Protein 8URK (pdb70)

Solvent-accessible surface area: 41913 Å² total; per-residue (Å²): 92,71,122,18,13,71,23,64,72,48,54,3,40,92,23,0,87,131,7,80,86,55,24,0,8,0,0,0,0,28,5,7,26,9,80,40,94,104,28,63,44,93,21,2,122,98,65,34,126,104,3,18,58,24,2,87,95,0,0,88,60,0,22,62,14,9,63,94,38,0,0,0,0,0,0,2,9,21,76,26,4,5,35,7,1,24,25,0,63,107,79,9,72,23,5,2,4,0,0,8,15,31,128,45,30,49,163,83,76,64,64,92,83,1,26,34,4,2,14,0,0,0,0,0,0,49,40,209,72,20,56,18,52,10,61,62,10,24,51,89,43,86,58,105,41,70,101,59,112,31,141,169,152,66,100,58,36,116,85,2,81,83,0,59,16,9,44,0,15,4,51,13,37,81,10,80,126,152,83,109,55,42,30,114,13,49,28,12,15,2,19,97,1,4,24,28,0,0,25,0,0,0,34,96,46,10,52,0,0,4,0,39,8,5,4,0,9,3,0,8,0,0,24,114,70,47,16,46,0,0,0,8,15,85,27,65,68,18,7,44,30,0,62,103,34,4,93,83,117,113,56,104,28,12,88,18,67,73,33,46,6,41,82,39,18,64,142,39,99,85,58,34,10,14,0,0,1,0,26,4,7,21,9,65,54,94,101,25,54,42,99,18,2,131,84,73,26,123,100,3,38,60,33,1,28,84,0,0,97,64,0,24,69,7,6,59,100,38,0,0,1,0,0,0,3,8,22,72,37,5,6,47,9,5,23,52,0,64,104,104,12,67,21,11,1,9,0,0,8,18,30,138,55,30,50,168,80,71,69,74,89,84,2,28,34,2,2,18,1,0,0,0,0,0,60,37,112,69,24,57,22,54,7,73,61,9,36,45,100,34,87,84,122,37,67,79,57,117,41,138,86,153,71,123,58,37,44,85,2,86,98,0,58,17,8,40,0,13,3,46,18,43,78,8,86,133,159,84,105,52,40,35,115,15,57,30,10,15,3,21,100,0,4,22,29,0,0,28,0,0,0,39,101,54,11,26,0,8,3,2,34,9,6,4,0,9,4,0,8,0,1,38,117,54,51,22,57,1,19,0,8,17,93,30,87,66,20,6,42,24,0,62,103,33,2,65,93,105,79,95,29,72,80,31,68,12,37,104,68,11,83,88,31,88,90,57,22,4,4,0,0,1,0,27,10,10,25,8,68,64,92,100,27,62,40,108,36,4,113,81,53,36,121,86,4,36,59,36,3,41,100,1,2,98,76,1,33,60,9,12,56,101,40,0,0,3,0,1,0,4,9,18,65,31,4,6,41,9,4,24,40,1,60,100,92,11,63,22,4,3,6,0,0,7,6,30,127,56,27,48,160,82,76,65,67,88,75,0,19,20,4,2,15,1,0,0,0,0,0,44,46,92,76,19,57,20,47,9,76,58,10,26,52,95,37,89,68,111,43,68,146,60,109,27,139,200,157,68,131,56,34,138,79,1,81,87,0,58,17,7,42,0,15,4,61,18,53,71,7,90,124,160,81,110,50,36,28,99,18,56,41,11,17,3,38,97,0,2,39,26,0,0,29,0,1,0,42,98,47,10,96,0,6,4,1,40,8,7,6,0,8,5,0,22,0,1,47,91,45,52,22,56,4,31,0,11,15,82,24,67,63,17,7,48,34,0,80,124,42,26,115,132,106,58,111,30,14,72,20,31,69,115,50,2,30,109,8,6,90,131,7,76,91,52,28,0,15,0,0,0,0,31,6,8,26,10,86,40,95,89,28,63,34,99,17,2,109,77,67,32,124,87,3,15,48,28,4,90,86,0,0,87,58,0,20,61,15,10,56,93,42,0,0,0,0,0,0,2,9,24,73,29,3,4,40,5,4,24,37,0,58,101,89,8,62,21,4,3,6,0,0,8,8,27,126,51,31,52,166,84,72,65,67,95,94,1,30,28,4,3,14,0,0,0,0,0,0,48,43,222,80,19,61,17,46,4,67,57,10,28,50,97,41,87,91,115,40,68,97,61,115,33,136,172,152,68,99,60,30,136,86,2,80,86,0,60,15,7,38,0,15,3,61,20,47,82,8,82,133,156,86,110,49,40,36,115,14,52,33,11,15,2,25,98,0,4,19,29,0,0,32,0,1,0,39,101,49,11,55,0,0,4,1,37,10,7,4,0,10,5,0,8,0,0,32,121,52,48,17,52,0,0,0,3,18,88,24,112,70,18,6,35,26,0,64,109,33,1,83,90,120

Nearest PDB structures (foldseek):
  9c3u-assembly1_A  TM=1.003E+00  e=1.234E-54  Burkholderia cenocepacia
  8urk-assembly1_B  TM=1.003E+00  e=2.561E-53  Burkholderia cenocepacia
  9c3u-assembly2_C  TM=1.001E+00  e=5.744E-48  Burkholderia cenocepacia
  9c3u-assembly2_D  TM=9.987E-01  e=9.523E-48  Burkholderia cenocepacia
  1nw8-assembly1_A  TM=8.626E-01  e=1.107E-23  Cereibacter sphaeroides

Organism: Burkholderia cepacia (NCBI:txid292)

Radius of gyration: 40.56 Å; Cα contacts (8 Å, |Δi|>4): 2136; chains: 4; bounding box: 92×93×95 Å

Secondary structure (DSSP, 8-state):
--TTEEEE-S-HHHHGGGSPTT-EEEEEE----SS---SSSSGGG--HHHHHHHHHHHHHHHGGGEEEEEEEEEEE-TTTHHHHHHHHTTTSEEEEEEEEE-SSPP-S---SSPPP-EEEEEEEESSTT-----GGG-B---HHHHHHH--TTTTT-HHHHT-B---SEEE-----TTSTT--S-TT---HHHHHHHHHHHS-TT-EEEETT-TTTHHHHHHHTTT-EEEEE-S-HHHHHHHHHHHTT-/--SSEEEE-S-HHHHGGGSPTT-EEEEEE----SS---SSSSTT---HHHHHHHHHHHHHHHGGGEEEEEEEEEEE-TTTHHHHHHHHHTTSEEEEEEEEE-SSPPPS---SSPPP-EEEEEEEESSTT-----GGG-BPPPHHHHHHH--GGGTT-HHHHT-B---SEEE-----TTSTT--S-TTPPPHHHHHHHHHHHS-TT-EEEETT-TTTHHHHHHHHHT-EEEEE-S-HHHHHHHHHHHHT-/--TTEEEESS-HHHHTTSS-TT-EEEEEE----SS---TTSSTT---HHHHHHHHHHHHHHHGGGEEEEEEEEEEE-TTTHHHHHHHHHHHSEEEEEEEEE-SSPP-S---SSPPP-EEEEEEEESSTT-----GGG-BPPPHHHHHHH--TTTTT-HHHHT-B---SEEE-PPPPTTSTT--S-TT---HHHHHHHHHHHS-TT-EEEETT-TTTHHHHHHTTTT-EEEEE-S-HHHHHHHHHHHHT-/-EEE-S-HHHHTTTS-SS-EEEEEE----SSS--SSSSTT---HHHHHHHHHHHHHTTGGGEEEEEEEEEEE-TTTHHHHHHHHHHHSEEEEEEEEE-SSPP-S---SSPPP-EEEEEEEESSTT-----GGG-BPPPHHHHHHH--TTTTT-HHHHT-B---SEEE-----TT-TT--S-TT---HHHHHHHHHHHS-TT-EEEESS-TT-HHHHHHTTTT-EEEEE-S-HHHHHHHHHHH--

Sequence (991 aa):
LPSGIELHNRDFLTDAAHLPDASIDLIVADPPYGLGKDYGNDSDKRSGDDFLAWTREWLELAIPKLKPSGSMYIFCTWQYAPEIFSFLKTQLTMVNEIIWDRRRVPSMGGTTRRFTSVHDNIGFFAVSRAYYFDLDPVRIPYDADTKKARSRKLFEGSKWLEMGYNPKDVWSVSRLHRQHAERVDHPTQKPLEIIERMVLASCPPGGRVLDPFMGSGTTAVACARQGRDFVGYEINESYCAIAHERVNALLPSGIELHNRDFLTDAAHLPDASIDLIVADPPYGLGKDYGNDSDKRSGDDFLAWTREWLELAIPKLKPSGSMYIFCTWQYAPEIFSFLKTQLTMVNEIIWDRRRVPSMGGTTRRFTSVHDNIGFFAVSRAYYFDLDPVRIPYDADTKKARSRKLFEGSKWLEMGYNPKDVWSVSRLHRQHAERVDHPTQKPLEIIERMVLASCPPGGRVLDPFMGSGTTAVACARQGRDFVGYEINESYCAIAHERVNALIELHNRDFLTDAAHLPDASIDLIVADPPYGLGKDYGNDSDKRSGDDFLAWTREWLELAIPKLKPSGSMYIFCTWQYAPEIFSFLKTQLTMVNEIIWDRRVPSMGGTTRRFTSVHDNIGFFAVSRAYYFDLDPVRIPYDADTKKARSRKLFEGSKWLEMGYNPKDVWSVSRLHRQHAERVDHPTQKPLEIIERMVLASCPPGGRVLDPFMGSGTTAVACARQGRDFVGYEINESYCAIAHERVNALPSGIELHNRDFLTDAAHLPDASIDLIVADPPYGLGKDYGNDSDKRSGDDFLAWTREWLELAIPKLKPSGSMYIFCTWQYAPEIFSFLKTQLTMVNEIIWDRRVPSMGGTTRRFTSVHDNIGFFAVSRAYYFDLDPVRIPYDADTKKARSRKLFEGSKWLEMGYNPKDVWSVSRLHRQHAERVDHPTQKPLEIIERMVLASCPPGGRVLDPFMGSGTTAVACARQGRDFVGYEINESYCAIAHERVNAL

B-factor: mean 42.79, std 17.59, range [6.65, 116.31]

Structure (mmCIF, N/CA/C/O backbone):
data_8URK
#
_entry.id   8URK
#
_cell.length_a   137.728
_cell.length_b   137.728
_cell.length_c   167.315
_cell.angle_alpha   90.00
_cell.angle_beta   90.00
_cell.angle_gamma   90.00
#
_symmetry.space_group_name_H-M   'I 41'
#
loop_
_entity.id
_entity.type
_entity.pdbx_description
1 polymer Methyltransferase
2 polymer DNA1
3 polymer DNA2
4 branched beta-D-fructofuranose-(2-1)-alpha-D-glucopyranose
5 non-polymer '4-(2-HYDROXYETHYL)-1-PIPERAZINE ETHANESULFONIC ACID'
6 non-polymer SINEFUNGIN
7 water water
#
loop_
_atom_site.group_PDB
_atom_site.id
_atom_site.type_symbol
_atom_site.label_atom_id
_atom_site.label_alt_id
_atom_site.label_comp_id
_atom_site.label_asym_id
_atom_site.label_entity_id
_atom_site.label_seq_id
_atom_site.pdbx_PDB_ins_code
_atom_site.Cartn_x
_atom_site.Cartn_y
_atom_site.Cartn_z
_atom_site.occupancy
_atom_site.B_iso_or_equiv
_atom_site.auth_seq_id
_atom_site.auth_comp_id
_atom_site.auth_asym_id
_atom_site.auth_atom_id
_atom_site.pdbx_PDB_model_num
ATOM 1 N N . LEU A 1 29 ? -17.087 1.813 -37.890 1.00 44.99 30 LEU A N 1
ATOM 2 C CA . LEU A 1 29 ? -15.973 0.920 -37.582 1.00 44.78 30 LEU A CA 1
ATOM 3 C C . LEU A 1 29 ? -14.637 1.627 -37.709 1.00 48.06 30 LEU A C 1
ATOM 4 O O . LEU A 1 29 ? -14.543 2.660 -38.378 1.00 53.68 30 LEU A O 1
ATOM 9 N N . PRO A 1 30 ? -13.600 1.061 -37.087 1.00 45.57 31 PRO A N 1
ATOM 10 C CA . PRO A 1 30 ? -12.245 1.617 -37.230 1.00 46.21 31 PRO A CA 1
ATOM 11 C C . PRO A 1 30 ? -11.858 1.933 -38.668 1.00 56.19 31 PRO A C 1
ATOM 12 O O . PRO A 1 30 ? -12.579 1.584 -39.609 1.00 65.97 31 PRO A O 1
ATOM 16 N N . SER A 1 31 ? -10.708 2.542 -38.858 1.00 48.22 32 SER A N 1
ATOM 17 C CA . SER A 1 31 ? -10.311 2.967 -40.193 1.00 61.14 32 SER A CA 1
ATOM 18 C C . SER A 1 31 ? -10.413 1.936 -41.289 1.00 65.62 32 SER A C 1
ATOM 19 O O . SER A 1 31 ? -11.384 1.927 -42.030 1.00 63.72 32 SER A O 1
ATOM 22 N N . GLY A 1 32 ? -9.405 1.084 -41.420 1.00 57.48 33 GLY A N 1
ATOM 23 C CA . GLY A 1 32 ? -9.376 0.123 -42.507 1.00 46.85 33 GLY A CA 1
ATOM 24 C C . GLY A 1 32 ? -10.171 -1.145 -42.388 1.00 43.82 33 GLY A C 1
ATOM 25 O O . GLY A 1 32 ? -9.790 -2.135 -42.965 1.00 56.28 33 GLY A O 1
ATOM 26 N N . ILE A 1 33 ? -11.271 -1.112 -41.671 1.00 43.68 34 ILE A N 1
ATOM 27 C CA . ILE A 1 33 ? -12.126 -2.278 -41.569 1.00 42.77 34 ILE A CA 1
ATOM 28 C C . ILE A 1 33 ? -13.340 -2.155 -42.503 1.00 50.39 34 ILE A C 1
ATOM 29 O O . ILE A 1 33 ? -14.298 -1.455 -42.208 1.00 59.56 34 ILE A O 1
ATOM 34 N N . GLU A 1 34 ? -13.282 -2.810 -43.648 1.00 56.59 35 GLU A N 1
ATOM 35 C CA . GLU A 1 34 ? -14.370 -2.753 -44.617 1.00 46.17 35 GLU A CA 1
ATOM 36 C C . GLU A 1 34 ? -15.225 -4.011 -44.653 1.00 61.69 35 GLU A C 1
ATOM 37 O O . GLU A 1 34 ? -14.811 -5.042 -45.172 1.00 48.79 35 GLU A O 1
ATOM 43 N N . LEU A 1 35 ? -16.420 -3.905 -44.121 1.00 45.47 36 LEU A N 1
ATOM 44 C CA . LEU A 1 35 ? -17.332 -5.042 -44.083 1.00 39.80 36 LEU A CA 1
ATOM 45 C C . LEU A 1 35 ? -18.333 -4.864 -45.215 1.00 47.62 36 LEU A C 1
ATOM 46 O O . LEU A 1 35 ? -19.195 -3.983 -45.159 1.00 42.25 36 LEU A O 1
ATOM 51 N N . HIS A 1 36 ? -18.210 -5.689 -46.244 1.00 38.08 37 HIS A N 1
ATOM 52 C CA . HIS A 1 36 ? -19.099 -5.650 -47.392 1.00 37.62 37 HIS A CA 1
ATOM 53 C C . HIS A 1 36 ? -20.061 -6.827 -47.301 1.00 36.72 37 HIS A C 1
ATOM 54 O O . HIS A 1 36 ? -19.635 -7.988 -47.309 1.00 47.24 37 HIS A O 1
ATOM 61 N N . ASN A 1 37 ? -21.353 -6.544 -47.233 1.00 37.04 38 ASN A N 1
ATOM 62 C CA . ASN A 1 37 ? -22.375 -7.586 -47.278 1.00 35.74 38 ASN A CA 1
ATOM 63 C C . ASN A 1 37 ? -22.686 -7.860 -48.729 1.00 35.46 38 ASN A C 1
ATOM 64 O O . ASN A 1 37 ? -23.790 -7.663 -49.185 1.00 36.28 38 ASN A O 1
ATOM 69 N N . ARG A 1 38 ? -21.690 -8.306 -49.464 1.00 41.50 39 ARG A N 1
ATOM 70 C CA . ARG A 1 38 ? -21.864 -8.590 -50.871 1.00 34.47 39 ARG A CA 1
ATOM 71 C C . ARG A 1 38 ? -21.236 -9.903 -51.330 1.00 39.16 39 ARG A C 1
ATOM 72 O O . ARG A 1 38 ? -20.310 -10.398 -50.709 1.00 40.37 39 ARG A O 1
ATOM 75 N N . ASP A 1 39 ? -21.718 -10.446 -52.430 1.00 34.41 40 ASP A N 1
ATOM 76 C CA . ASP A 1 39 ? -21.136 -11.639 -52.987 1.00 32.35 40 ASP A CA 1
ATOM 77 C C . ASP A 1 39 ? -19.784 -11.305 -53.550 1.00 32.74 40 ASP A C 1
ATOM 78 O O . ASP A 1 39 ? -19.661 -10.400 -54.351 1.00 36.08 40 ASP A O 1
ATOM 83 N N . PHE A 1 40 ? -18.768 -12.063 -53.160 1.00 33.43 41 PHE A N 1
ATOM 84 C CA . PHE A 1 40 ? -17.413 -11.783 -53.595 1.00 33.03 41 PHE A CA 1
ATOM 85 C C . PHE A 1 40 ? -17.180 -11.939 -55.077 1.00 36.54 41 PHE A C 1
ATOM 86 O O . PHE A 1 40 ? -16.387 -11.220 -55.643 1.00 41.94 41 PHE A O 1
ATOM 94 N N . LEU A 1 41 ? -17.841 -12.880 -55.712 1.00 37.86 42 LEU A N 1
ATOM 95 C CA . LEU A 1 41 ? -17.579 -13.140 -57.113 1.00 31.48 42 LEU A CA 1
ATOM 96 C C . LEU A 1 41 ? -18.119 -12.039 -58.009 1.00 31.83 42 LEU A C 1
ATOM 97 O O . LEU A 1 41 ? -17.628 -11.844 -59.094 1.00 38.04 42 LEU A O 1
ATOM 102 N N . THR A 1 42 ? -19.134 -11.341 -57.543 1.00 32.26 43 THR A N 1
ATOM 103 C CA . THR A 1 42 ? -19.705 -10.228 -58.299 1.00 32.42 43 THR A CA 1
ATOM 104 C C . THR A 1 42 ? -19.079 -8.901 -57.907 1.00 33.42 43 THR A C 1
ATOM 105 O O . THR A 1 42 ? -19.246 -7.928 -58.616 1.00 41.93 43 THR A O 1
ATOM 109 N N . ASP A 1 43 ? -18.353 -8.856 -56.798 1.00 36.32 44 ASP A N 1
ATOM 110 C CA . ASP A 1 43 ? -17.809 -7.606 -56.292 1.00 34.80 44 ASP A CA 1
ATOM 111 C C . ASP A 1 43 ? -16.300 -7.528 -56.214 1.00 36.30 44 ASP A C 1
ATOM 112 O O . ASP A 1 43 ? -15.762 -6.496 -55.865 1.00 46.10 44 ASP A O 1
ATOM 117 N N . ALA A 1 44 ? -15.610 -8.601 -56.522 1.00 36.20 45 ALA A N 1
ATOM 118 C CA . ALA A 1 44 ? -14.168 -8.600 -56.544 1.00 34.98 45 ALA A CA 1
ATOM 119 C C . ALA A 1 44 ? -13.614 -7.618 -57.550 1.00 35.52 45 ALA A C 1
ATOM 120 O O . ALA A 1 44 ? -12.518 -7.126 -57.384 1.00 40.30 45 ALA A O 1
ATOM 122 N N . ALA A 1 45 ? -14.349 -7.393 -58.621 1.00 35.30 46 ALA A N 1
ATOM 123 C CA . ALA A 1 45 ? -13.935 -6.444 -59.644 1.00 35.79 46 ALA A CA 1
ATOM 124 C C . ALA A 1 45 ? -13.672 -5.100 -59.031 1.00 36.79 46 ALA A C 1
ATOM 125 O O . ALA A 1 45 ? -12.774 -4.407 -59.438 1.00 44.39 46 ALA A O 1
ATOM 127 N N . HIS A 1 46 ? -14.436 -4.748 -58.031 1.00 37.03 47 HIS A N 1
ATOM 128 C CA . HIS A 1 46 ? -14.264 -3.487 -57.348 1.00 46.90 47 HIS A CA 1
ATOM 129 C C . HIS A 1 46 ? -12.984 -3.415 -56.545 1.00 38.51 47 HIS A C 1
ATOM 130 O O . HIS A 1 46 ? -12.601 -2.352 -56.097 1.00 51.10 47 HIS A O 1
ATOM 137 N N . LEU A 1 47 ? -12.333 -4.544 -56.348 1.00 43.92 48 LEU A N 1
ATOM 138 C CA . LEU A 1 47 ? -11.136 -4.582 -55.547 1.00 38.47 48 LEU A CA 1
ATOM 139 C C . LEU A 1 47 ? -9.956 -4.445 -56.438 1.00 38.70 48 LEU A C 1
ATOM 140 O O . LEU A 1 47 ? -9.744 -5.237 -57.331 1.00 38.07 48 LEU A O 1
ATOM 145 N N . PRO A 1 48 ? -9.188 -3.399 -56.200 1.00 39.58 49 PRO A N 1
ATOM 146 C CA . PRO A 1 48 ? -8.026 -3.142 -57.029 1.00 39.81 49 PRO A CA 1
ATOM 147 C C . PRO A 1 48 ? -7.055 -4.298 -56.988 1.00 39.34 49 PRO A C 1
ATOM 148 O O . PRO A 1 48 ? -6.908 -4.921 -55.965 1.00 45.25 49 PRO A O 1
ATOM 152 N N . ASP A 1 49 ? -6.421 -4.577 -58.101 1.00 39.09 50 ASP A N 1
ATOM 153 C CA . ASP A 1 49 ? -5.503 -5.673 -58.180 1.00 38.64 50 ASP A CA 1
ATOM 154 C C . ASP A 1 49 ? -4.197 -5.329 -57.526 1.00 50.21 50 ASP A C 1
ATOM 155 O O . ASP A 1 49 ? -3.846 -4.161 -57.413 1.00 49.06 50 ASP A O 1
ATOM 160 N N . ALA A 1 50 ? -3.459 -6.340 -57.118 1.00 39.91 51 ALA A N 1
ATOM 161 C CA . ALA A 1 50 ? -2.171 -6.127 -56.465 1.00 39.58 51 ALA A CA 1
ATOM 162 C C . ALA A 1 50 ? -2.302 -5.136 -55.314 1.00 40.38 51 ALA A C 1
ATOM 163 O O . ALA A 1 50 ? -1.398 -4.344 -55.034 1.00 42.37 51 ALA A O 1
ATOM 165 N N . SER A 1 51 ? -3.442 -5.184 -54.628 1.00 40.20 52 SER A N 1
ATOM 166 C CA . SER A 1 51 ? -3.694 -4.277 -53.522 1.00 40.91 52 SER A CA 1
ATOM 167 C C . SER A 1 51 ? -3.774 -4.960 -52.165 1.00 47.42 52 SER A C 1
ATOM 168 O O . SER A 1 51 ? -3.876 -4.256 -51.154 1.00 49.56 52 SER A O 1
ATOM 171 N N . ILE A 1 52 ? -3.692 -6.286 -52.136 1.00 42.59 53 ILE A N 1
ATOM 172 C CA . ILE A 1 52 ? -3.827 -7.024 -50.881 1.00 39.71 53 ILE A CA 1
ATOM 173 C C . ILE A 1 52 ? -2.552 -7.686 -50.403 1.00 39.77 53 ILE A C 1
ATOM 174 O O . ILE A 1 52 ? -1.841 -8.304 -51.165 1.00 39.40 53 ILE A O 1
ATOM 179 N N . ASP A 1 53 ? -2.272 -7.529 -49.125 1.00 40.20 54 ASP A N 1
ATOM 180 C CA . ASP A 1 53 ? -1.087 -8.127 -48.541 1.00 42.35 54 ASP A CA 1
ATOM 181 C C . ASP A 1 53 ? -1.294 -9.593 -48.156 1.00 49.25 54 ASP A C 1
ATOM 182 O O . ASP A 1 53 ? -0.389 -10.385 -48.301 1.00 39.19 54 ASP A O 1
ATOM 187 N N . LEU A 1 54 ? -2.469 -9.918 -47.643 1.00 24.51 55 LEU A N 1
ATOM 188 C CA . LEU A 1 54 ? -2.777 -11.285 -47.260 1.00 27.52 55 LEU A CA 1
ATOM 189 C C . LEU A 1 54 ? -4.217 -11.672 -47.486 1.00 29.20 55 LEU A C 1
ATOM 190 O O . LEU A 1 54 ? -5.115 -10.882 -47.293 1.00 27.36 55 LEU A O 1
ATOM 195 N N . ILE A 1 55 ? -4.421 -12.908 -47.898 1.00 39.04 56 ILE A N 1
ATOM 196 C CA . ILE A 1 55 ? -5.765 -13.422 -48.046 1.00 19.71 56 ILE A CA 1
ATOM 197 C C . ILE A 1 55 ? -5.990 -14.516 -47.018 1.00 30.19 56 ILE A C 1
ATOM 198 O O . ILE A 1 55 ? -5.249 -15.490 -46.986 1.00 28.65 56 ILE A O 1
ATOM 203 N N . VAL A 1 56 ? -6.973 -14.341 -46.157 1.00 19.44 57 VAL A N 1
ATOM 204 C CA . VAL A 1 56 ? -7.323 -15.374 -45.213 1.00 17.32 57 VAL A CA 1
ATOM 205 C C . VAL A 1 56 ? -8.648 -15.938 -45.689 1.00 27.68 57 VAL A C 1
ATOM 206 O O . VAL A 1 56 ? -9.692 -15.342 -45.500 1.00 33.97 57 VAL A O 1
ATOM 210 N N . ALA A 1 57 ? -8.590 -17.075 -46.338 1.00 22.13 58 ALA A N 1
ATOM 211 C CA . ALA A 1 57 ? -9.783 -17.644 -46.900 1.00 20.74 58 ALA A CA 1
ATOM 212 C C . ALA A 1 57 ? -10.298 -18.874 -46.178 1.00 16.88 58 ALA A C 1
ATOM 213 O O . ALA A 1 57 ? -9.601 -19.859 -46.074 1.00 29.40 58 ALA A O 1
ATOM 215 N N . ASP A 1 58 ? -11.499 -18.790 -45.658 1.00 16.72 59 ASP A N 1
ATOM 216 C CA . ASP A 1 58 ? -12.131 -19.939 -45.060 1.00 16.63 59 ASP A CA 1
ATOM 217 C C . ASP A 1 58 ? -13.394 -20.140 -45.853 1.00 17.77 59 ASP A C 1
ATOM 218 O O . ASP A 1 58 ? -14.475 -19.855 -45.397 1.00 30.83 59 ASP A O 1
ATOM 223 N N . PRO A 1 59 ? -13.245 -20.659 -47.049 1.00 17.59 60 PRO A N 1
ATOM 224 C CA . PRO A 1 59 ? -14.394 -20.807 -47.918 1.00 18.76 60 PRO A CA 1
ATOM 225 C C . PRO A 1 59 ? -15.264 -22.016 -47.584 1.00 21.79 60 PRO A C 1
ATOM 226 O O . PRO A 1 59 ? -14.851 -22.850 -46.805 1.00 31.47 60 PRO A O 1
ATOM 230 N N . PRO A 1 60 ? -16.454 -22.097 -48.169 1.00 24.76 61 PRO A N 1
ATOM 231 C CA . PRO A 1 60 ? -17.235 -23.318 -47.938 1.00 25.59 61 PRO A CA 1
ATOM 232 C C . PRO A 1 60 ? -16.427 -24.568 -48.310 1.00 20.60 61 PRO A C 1
ATOM 233 O O . PRO A 1 60 ? -15.838 -24.616 -49.352 1.00 33.57 61 PRO A O 1
ATOM 237 N N . TYR A 1 61 ? -16.378 -25.534 -47.428 1.00 27.69 62 TYR A N 1
ATOM 238 C CA . TYR A 1 61 ? -15.635 -26.775 -47.669 1.00 21.71 62 TYR A CA 1
ATOM 239 C C . TYR A 1 61 ? -16.280 -27.762 -48.621 1.00 21.27 62 TYR A C 1
ATOM 240 O O . TYR A 1 61 ? -15.604 -28.657 -49.087 1.00 41.53 62 TYR A O 1
ATOM 249 N N . GLY A 1 62 ? -17.543 -27.605 -48.969 1.00 28.31 63 GLY A N 1
ATOM 250 C CA . GLY A 1 62 ? -18.240 -28.617 -49.731 1.00 24.65 63 GLY A CA 1
ATOM 251 C C . GLY A 1 62 ? -18.738 -29.738 -48.861 1.00 25.61 63 GLY A C 1
ATOM 252 O O . GLY A 1 62 ? -18.800 -30.888 -49.310 1.00 32.65 63 GLY A O 1
ATOM 253 N N . LEU A 1 63 ? -19.083 -29.434 -47.610 1.00 25.60 64 LEU A N 1
ATOM 254 C CA . LEU A 1 63 ? -19.521 -30.427 -46.641 1.00 26.65 64 LEU A CA 1
ATOM 255 C C . LEU A 1 63 ? -21.018 -30.378 -46.360 1.00 29.67 64 LEU A C 1
ATOM 256 O O . LEU A 1 63 ? -21.487 -31.068 -45.451 1.00 38.35 64 LEU A O 1
ATOM 261 N N . GLY A 1 64 ? -21.777 -29.579 -47.101 1.00 43.86 65 GLY A N 1
ATOM 262 C CA . GLY A 1 64 ? -23.218 -29.595 -46.951 1.00 34.95 65 GLY A CA 1
ATOM 263 C C . GLY A 1 64 ? -23.773 -28.893 -45.728 1.00 42.19 65 GLY A C 1
ATOM 264 O O . GLY A 1 64 ? -24.824 -29.299 -45.215 1.00 58.11 65 GLY A O 1
ATOM 265 N N . LYS A 1 65 ? -23.118 -27.836 -45.253 1.00 39.91 66 LYS A N 1
ATOM 266 C CA . LYS A 1 65 ? -23.582 -27.129 -44.069 1.00 31.45 66 LYS A CA 1
ATOM 267 C C . LYS A 1 65 ? -24.596 -26.050 -44.447 1.00 39.46 66 LYS A C 1
ATOM 268 O O . LYS A 1 65 ? -24.749 -25.681 -45.615 1.00 57.48 66 LYS A O 1
ATOM 274 N N . ASP A 1 66 ? -25.313 -25.578 -43.442 1.00 53.84 67 ASP A N 1
ATOM 275 C CA . ASP A 1 66 ? -26.325 -24.549 -43.666 1.00 49.39 67 ASP A CA 1
ATOM 276 C C . ASP A 1 66 ? -25.844 -23.169 -43.282 1.00 36.87 67 ASP A C 1
ATOM 277 O O . ASP A 1 66 ? -25.833 -22.811 -42.123 1.00 44.09 67 ASP A O 1
ATOM 282 N N . TYR A 1 67 ? -25.454 -22.403 -44.275 1.00 40.24 68 TYR A N 1
ATOM 283 C CA . TYR A 1 67 ? -24.981 -21.063 -44.043 1.00 32.49 68 TYR A CA 1
ATOM 284 C C . TYR A 1 67 ? -26.076 -20.044 -44.297 1.00 40.29 68 TYR A C 1
ATOM 285 O O . TYR A 1 67 ? -25.797 -18.859 -44.397 1.00 56.33 68 TYR A O 1
ATOM 294 N N . GLY A 1 68 ? -27.318 -20.484 -44.422 1.00 43.73 69 GLY A N 1
ATOM 295 C CA . GLY A 1 68 ? -28.392 -19.576 -44.762 1.00 37.63 69 GLY A CA 1
ATOM 296 C C . GLY A 1 68 ? -28.473 -19.504 -46.250 1.00 37.91 69 GLY A C 1
ATOM 297 O O . GLY A 1 68 ? -29.215 -18.706 -46.790 1.00 51.02 69 GLY A O 1
ATOM 298 N N . ASN A 1 69 ? -27.700 -20.337 -46.918 1.00 46.87 70 ASN A N 1
ATOM 299 C CA . ASN A 1 69 ? -27.666 -20.359 -48.351 1.00 39.43 70 ASN A CA 1
ATOM 300 C C . ASN A 1 69 ? -27.084 -21.691 -48.804 1.00 59.34 70 ASN A C 1
ATOM 301 O O . ASN A 1 69 ? -26.841 -22.574 -47.991 1.00 53.01 70 ASN A O 1
ATOM 306 N N . ASP A 1 70 ? -26.839 -21.831 -50.094 1.00 61.80 71 ASP A N 1
ATOM 307 C CA . ASP A 1 70 ? -26.363 -23.095 -50.618 1.00 62.33 71 ASP A CA 1
ATOM 308 C C . ASP A 1 70 ? -24.887 -23.115 -50.958 1.00 48.85 71 ASP A C 1
ATOM 309 O O . ASP A 1 70 ? -24.456 -23.934 -51.751 1.00 44.23 71 ASP A O 1
ATOM 314 N N . SER A 1 71 ? -24.122 -22.209 -50.367 1.00 44.95 72 SER A N 1
ATOM 315 C CA . SER A 1 71 ? -22.696 -22.112 -50.642 1.00 29.99 72 SER A CA 1
ATOM 316 C C . SER A 1 71 ? -22.009 -23.435 -50.402 1.00 38.56 72 SER A C 1
ATOM 317 O O . SER A 1 71 ? -21.175 -23.843 -51.189 1.00 43.77 72 SER A O 1
ATOM 320 N N . ASP A 1 72 ? -22.371 -24.095 -49.313 1.00 40.02 73 ASP A N 1
ATOM 321 C CA . ASP A 1 72 ? -21.782 -25.364 -48.962 1.00 28.51 73 ASP A CA 1
ATOM 322 C C . ASP A 1 72 ? -22.624 -26.559 -49.401 1.00 30.46 73 ASP A C 1
ATOM 323 O O . ASP A 1 72 ? -22.464 -27.632 -48.880 1.00 34.66 73 ASP A O 1
ATOM 328 N N . LYS A 1 73 ? -23.518 -26.369 -50.352 1.00 32.42 74 LYS A N 1
ATOM 329 C CA . LYS A 1 73 ? -24.299 -27.492 -50.850 1.00 36.06 74 LYS A CA 1
ATOM 330 C C . LYS A 1 73 ? -23.761 -28.018 -52.175 1.00 34.68 74 LYS A C 1
ATOM 331 O O . LYS A 1 73 ? -24.376 -28.903 -52.780 1.00 39.76 74 LYS A O 1
ATOM 337 N N . ARG A 1 74 ? -22.620 -27.502 -52.630 1.00 32.62 75 ARG A N 1
ATOM 338 C CA . ARG A 1 74 ? -21.945 -28.045 -53.798 1.00 40.63 75 ARG A CA 1
ATOM 339 C C . ARG A 1 74 ? -20.947 -29.121 -53.376 1.00 43.44 75 ARG A C 1
ATOM 340 O O . ARG A 1 74 ? -20.581 -29.237 -52.204 1.00 45.68 75 ARG A O 1
ATOM 348 N N . SER A 1 75 ? -20.518 -29.924 -54.347 1.00 41.21 76 SER A N 1
ATOM 349 C CA . SER A 1 75 ? -19.628 -31.040 -54.052 1.00 32.47 76 SER A CA 1
ATOM 350 C C . SER A 1 75 ? -19.057 -31.585 -55.355 1.00 30.90 76 SER A C 1
ATOM 351 O O . SER A 1 75 ? -19.536 -31.274 -56.449 1.00 32.41 76 SER A O 1
ATOM 354 N N . GLY A 1 76 ? -18.032 -32.426 -55.216 1.00 29.50 77 GLY A N 1
ATOM 355 C CA . GLY A 1 76 ? -17.462 -33.064 -56.391 1.00 16.12 77 GLY A CA 1
ATOM 356 C C . GLY A 1 76 ? -16.937 -32.035 -57.366 1.00 31.02 77 GLY A C 1
ATOM 357 O O . GLY A 1 76 ? -16.401 -30.988 -56.974 1.00 39.63 77 GLY A O 1
ATOM 358 N N . ASP A 1 77 ? -17.109 -32.322 -58.663 1.00 20.02 78 ASP A N 1
ATOM 359 C CA . ASP A 1 77 ? -16.510 -31.471 -59.691 1.00 17.24 78 ASP A CA 1
ATOM 360 C C . ASP A 1 77 ? -17.118 -30.071 -59.699 1.00 17.30 78 ASP A C 1
ATOM 361 O O . ASP A 1 77 ? -16.458 -29.115 -60.126 1.00 33.72 78 ASP A O 1
ATOM 366 N N . ASP A 1 78 ? -18.367 -29.936 -59.251 1.00 28.72 79 ASP A N 1
ATOM 367 C CA . ASP A 1 78 ? -19.027 -28.632 -59.216 1.00 18.33 79 ASP A CA 1
ATOM 368 C C . ASP A 1 78 ? -18.358 -27.712 -58.200 1.00 20.46 79 ASP A C 1
ATOM 369 O O . ASP A 1 78 ? -18.042 -26.554 -58.499 1.00 31.97 79 ASP A O 1
ATOM 374 N N . PHE A 1 79 ? -18.110 -28.231 -56.999 1.00 21.87 80 PHE A N 1
ATOM 375 C CA . PHE A 1 79 ? -17.457 -27.457 -55.947 1.00 17.91 80 PHE A CA 1
ATOM 376 C C . PHE A 1 79 ? -16.028 -27.093 -56.326 1.00 29.64 80 PHE A C 1
ATOM 377 O O . PHE A 1 79 ? -15.611 -25.939 -56.163 1.00 24.39 80 PHE A O 1
ATOM 385 N N . LEU A 1 80 ? -15.251 -28.068 -56.812 1.00 22.66 81 LEU A N 1
ATOM 386 C CA . LEU A 1 80 ? -13.913 -27.746 -57.298 1.00 21.75 81 LEU A CA 1
ATOM 387 C C . LEU A 1 80 ? -13.980 -26.679 -58.380 1.00 18.29 81 LEU A C 1
ATOM 388 O O . LEU A 1 80 ? -13.205 -25.715 -58.363 1.00 36.97 81 LEU A O 1
ATOM 393 N N . ALA A 1 81 ? -14.918 -26.822 -59.317 1.00 20.91 82 ALA A N 1
ATOM 394 C CA . ALA A 1 81 ? -15.081 -25.804 -60.352 1.00 20.56 82 ALA A CA 1
ATOM 395 C C . ALA A 1 81 ? -15.362 -24.438 -59.738 1.00 20.38 82 ALA A C 1
ATOM 396 O O . ALA A 1 81 ? -14.705 -23.444 -60.072 1.00 26.20 82 ALA A O 1
ATOM 398 N N . TRP A 1 82 ? -16.331 -24.371 -58.822 1.00 23.77 83 TRP A N 1
ATOM 399 C CA . TRP A 1 82 ? -16.620 -23.104 -58.153 1.00 24.52 83 TRP A CA 1
ATOM 400 C C . TRP A 1 82 ? -15.405 -22.600 -57.379 1.00 21.41 83 TRP A C 1
ATOM 401 O O . TRP A 1 82 ? -15.124 -21.399 -57.356 1.00 28.43 83 TRP A O 1
ATOM 412 N N . THR A 1 83 ? -14.662 -23.507 -56.750 1.00 29.93 84 THR A N 1
ATOM 413 C CA . THR A 1 83 ? -13.500 -23.094 -55.973 1.00 20.57 84 THR A CA 1
ATOM 414 C C . THR A 1 83 ? -12.441 -22.451 -56.864 1.00 21.14 84 THR A C 1
ATOM 415 O O . THR A 1 83 ? -11.806 -21.461 -56.475 1.00 34.30 84 THR A O 1
ATOM 419 N N . ARG A 1 84 ? -12.223 -23.002 -58.061 1.00 20.89 85 ARG A N 1
ATOM 420 C CA . ARG A 1 84 ? -11.312 -22.355 -58.999 1.00 21.53 85 ARG A CA 1
ATOM 421 C C . ARG A 1 84 ? -11.850 -20.998 -59.415 1.00 23.78 85 ARG A C 1
ATOM 422 O O . ARG A 1 84 ? -11.087 -20.037 -59.559 1.00 27.41 85 ARG A O 1
ATOM 430 N N . GLU A 1 85 ? -13.168 -20.902 -59.603 1.00 22.98 86 GLU A N 1
ATOM 431 C CA . GLU A 1 85 ? -13.779 -19.649 -60.028 1.00 24.19 86 GLU A CA 1
ATOM 432 C C . GLU A 1 85 ? -13.397 -18.511 -59.104 1.00 24.99 86 GLU A C 1
ATOM 433 O O . GLU A 1 85 ? -12.858 -17.490 -59.545 1.00 28.75 86 GLU A O 1
ATOM 439 N N . TRP A 1 86 ? -13.668 -18.665 -57.807 1.00 24.67 87 TRP A N 1
ATOM 440 C CA . TRP A 1 86 ? -13.358 -17.554 -56.918 1.00 26.26 87 TRP A CA 1
ATOM 441 C C . TRP A 1 86 ? -11.862 -17.406 -56.724 1.00 30.41 87 TRP A C 1
ATOM 442 O O . TRP A 1 86 ? -11.365 -16.282 -56.593 1.00 34.95 87 TRP A O 1
ATOM 453 N N . LEU A 1 87 ? -11.126 -18.515 -56.728 1.00 25.30 88 LEU A N 1
ATOM 454 C CA . LEU A 1 87 ? -9.682 -18.418 -56.576 1.00 24.41 88 LEU A CA 1
ATOM 455 C C . LEU A 1 87 ? -9.080 -17.560 -57.680 1.00 25.35 88 LEU A C 1
ATOM 456 O O . LEU A 1 87 ? -8.227 -16.706 -57.420 1.00 27.58 88 LEU A O 1
ATOM 461 N N . GLU A 1 88 ? -9.542 -17.738 -58.914 1.00 25.41 89 GLU A N 1
ATOM 462 C CA . GLU A 1 88 ? -8.999 -16.947 -60.010 1.00 26.32 89 GLU A CA 1
ATOM 463 C C . GLU A 1 88 ? -9.358 -15.473 -59.870 1.00 34.50 89 GLU A C 1
ATOM 464 O O . GLU A 1 88 ? -8.597 -14.609 -60.319 1.00 30.15 89 GLU A O 1
ATOM 470 N N . LEU A 1 89 ? -10.497 -15.163 -59.245 1.00 28.84 90 LEU A N 1
ATOM 471 C CA . LEU A 1 89 ? -10.837 -13.768 -58.997 1.00 29.26 90 LEU A CA 1
ATOM 472 C C . LEU A 1 89 ? -9.914 -13.156 -57.958 1.00 32.20 90 LEU A C 1
ATOM 473 O O . LEU A 1 89 ? -9.536 -11.985 -58.067 1.00 35.10 90 LEU A O 1
ATOM 478 N N . ALA A 1 90 ? -9.550 -13.929 -56.938 1.00 34.70 91 ALA A N 1
ATOM 479 C CA . ALA A 1 90 ? -8.843 -13.382 -55.789 1.00 35.86 91 ALA A CA 1
ATOM 480 C C . ALA A 1 90 ? -7.337 -13.299 -56.002 1.00 31.11 91 ALA A C 1
ATOM 481 O O . ALA A 1 90 ? -6.711 -12.318 -55.585 1.00 30.13 91 ALA A O 1
ATOM 483 N N . ILE A 1 91 ? -6.736 -14.318 -56.622 1.00 29.21 92 ILE A N 1
ATOM 484 C CA . ILE A 1 91 ? -5.276 -14.371 -56.724 1.00 28.23 92 ILE A CA 1
ATOM 485 C C . ILE A 1 91 ? -4.700 -13.061 -57.249 1.00 30.12 92 ILE A C 1
ATOM 486 O O . ILE A 1 91 ? -3.781 -12.517 -56.617 1.00 39.16 92 ILE A O 1
ATOM 491 N N . PRO A 1 92 ? -5.180 -12.500 -58.360 1.00 33.44 93 PRO A N 1
ATOM 492 C CA . PRO A 1 92 ? -4.597 -11.256 -58.887 1.00 31.75 93 PRO A CA 1
ATOM 493 C C . PRO A 1 92 ? -4.592 -10.116 -57.883 1.00 32.92 93 PRO A C 1
ATOM 494 O O . PRO A 1 92 ? -3.759 -9.207 -57.973 1.00 45.16 93 PRO A O 1
ATOM 498 N N . LYS A 1 93 ? -5.450 -10.157 -56.886 1.00 37.53 94 LYS A N 1
ATOM 499 C CA . LYS A 1 93 ? -5.525 -9.118 -55.879 1.00 33.59 94 LYS A CA 1
ATOM 500 C C . LYS A 1 93 ? -4.350 -9.117 -54.919 1.00 33.47 94 LYS A C 1
ATOM 501 O O . LYS A 1 93 ? -4.196 -8.217 -54.112 1.00 37.76 94 LYS A O 1
ATOM 507 N N . LEU A 1 94 ? -3.514 -10.117 -55.029 1.00 32.35 95 LEU A N 1
ATOM 508 C CA . LEU A 1 94 ? -2.394 -10.217 -54.145 1.00 32.24 95 LEU A CA 1
ATOM 509 C C . LEU A 1 94 ? -1.232 -9.366 -54.615 1.00 33.38 95 LEU A C 1
ATOM 510 O O . LEU A 1 94 ? -0.918 -9.334 -55.792 1.00 38.53 95 LEU A O 1
ATOM 515 N N . LYS A 1 95 ? -0.606 -8.663 -53.687 1.00 36.56 96 LYS A N 1
ATOM 516 C CA . LYS A 1 95 ? 0.575 -7.911 -54.031 1.00 35.07 96 LYS A CA 1
ATOM 517 C C . LYS A 1 95 ? 1.653 -8.929 -54.280 1.00 37.15 96 LYS A C 1
ATOM 518 O O . LYS A 1 95 ? 1.540 -10.064 -53.870 1.00 48.07 96 LYS A O 1
ATOM 524 N N . PRO A 1 96 ? 2.707 -8.539 -54.967 1.00 44.89 97 PRO A N 1
ATOM 525 C CA . PRO A 1 96 ? 3.814 -9.456 -55.237 1.00 38.87 97 PRO A CA 1
ATOM 526 C C . PRO A 1 96 ? 4.502 -9.971 -53.972 1.00 35.29 97 PRO A C 1
ATOM 527 O O . PRO A 1 96 ? 5.326 -10.863 -54.055 1.00 35.14 97 PRO A O 1
ATOM 531 N N . SER A 1 97 ? 4.128 -9.446 -52.830 1.00 33.84 98 SER A N 1
ATOM 532 C CA . SER A 1 97 ? 4.715 -9.830 -51.579 1.00 33.31 98 SER A CA 1
ATOM 533 C C . SER A 1 97 ? 3.701 -10.571 -50.746 1.00 38.36 98 SER A C 1
ATOM 534 O O . SER A 1 97 ? 4.000 -11.010 -49.656 1.00 34.70 98 SER A O 1
ATOM 537 N N . GLY A 1 98 ? 2.489 -10.669 -51.258 1.00 32.01 99 GLY A N 1
ATOM 538 C CA . GLY A 1 98 ? 1.426 -11.264 -50.516 1.00 31.27 99 GLY A CA 1
ATOM 539 C C . GLY A 1 98 ? 1.335 -12.760 -50.415 1.00 35.94 99 GLY A C 1
ATOM 540 O O . GLY A 1 98 ? 2.012 -13.474 -51.122 1.00 29.10 99 GLY A O 1
ATOM 541 N N . SER A 1 99 ? 0.464 -13.206 -49.539 1.00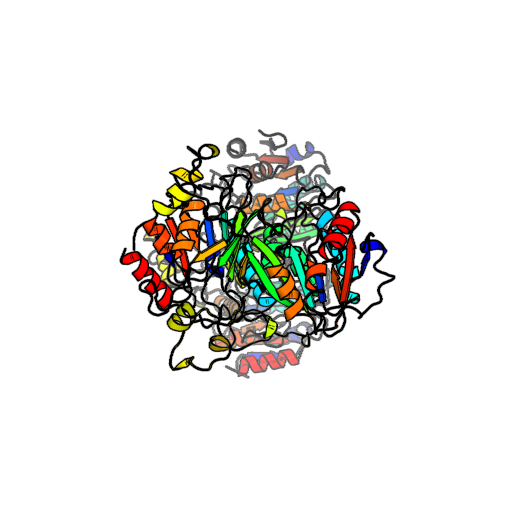 28.98 100 SER A N 1
ATOM 542 C CA . SER A 1 99 ? 0.335 -14.615 -49.280 1.00 27.51 100 SER A CA 1
ATOM 543 C C . SER A 1 99 ? -1.115 -14.973 -49.078 1.00 33.24 100 SER A C 1
ATOM 544 O O . SER A 1 99 ? -1.965 -14.096 -49.050 1.00 34.91 100 SER A O 1
ATOM 547 N N . MET A 1 100 ? -1.396 -16.256 -48.921 1.00 25.72 101 MET A N 1
ATOM 548 C CA . MET A 1 100 ? -2.758 -16.710 -48.703 1.00 25.23 101 MET A CA 1
ATOM 549 C C . MET A 1 100 ? -2.902 -18.030 -47.953 1.00 24.77 101 MET A C 1
ATOM 550 O O . MET A 1 100 ? -2.185 -18.969 -48.228 1.00 27.25 101 MET A O 1
ATOM 555 N N . TYR A 1 101 ? -3.809 -18.059 -47.002 1.00 23.75 102 TYR A N 1
ATOM 556 C CA . TYR A 1 101 ? -4.115 -19.257 -46.284 1.00 22.53 102 TYR A CA 1
ATOM 557 C C . TYR A 1 101 ? -5.536 -19.625 -46.678 1.00 30.29 102 TYR A C 1
ATOM 558 O O . TYR A 1 101 ? -6.417 -18.772 -46.676 1.00 26.29 102 TYR A O 1
ATOM 567 N N . ILE A 1 102 ? -5.760 -20.881 -47.002 1.00 21.04 103 ILE A N 1
ATOM 568 C CA . ILE A 1 102 ? -7.075 -21.341 -47.426 1.00 20.68 103 ILE A CA 1
ATOM 569 C C . ILE A 1 102 ? -7.409 -22.603 -46.644 1.00 22.66 103 ILE A C 1
ATOM 570 O O . ILE A 1 102 ? -6.626 -23.565 -46.646 1.00 23.50 103 ILE A O 1
ATOM 575 N N . PHE A 1 103 ? -8.548 -22.577 -45.943 1.00 21.08 104 PHE A N 1
ATOM 576 C CA . PHE A 1 103 ? -9.040 -23.732 -45.207 1.00 18.55 104 PHE A CA 1
ATOM 577 C C . PHE A 1 103 ? -9.727 -24.692 -46.157 1.00 17.84 104 PHE A C 1
ATOM 578 O O . PHE A 1 103 ? -10.417 -24.275 -47.091 1.00 28.65 104 PHE A O 1
ATOM 586 N N . CYS A 1 104 ? -9.586 -25.982 -45.892 1.00 19.96 105 CYS A N 1
ATOM 587 C CA . CYS A 1 104 ? -10.342 -26.958 -46.659 1.00 16.10 105 CYS A CA 1
ATOM 588 C C . CYS A 1 104 ? -10.344 -28.280 -45.907 1.00 23.47 105 CYS A C 1
ATOM 589 O O . CYS A 1 104 ? -9.638 -28.453 -44.911 1.00 32.00 105 CYS A O 1
ATOM 592 N N . THR A 1 105 ? -11.146 -29.226 -46.402 1.00 19.91 106 THR A N 1
ATOM 593 C CA . THR A 1 105 ? -11.208 -30.572 -45.840 1.00 13.45 106 THR A CA 1
ATOM 594 C C . THR A 1 105 ? -10.390 -31.530 -46.666 1.00 12.81 106 THR A C 1
ATOM 595 O O . THR A 1 105 ? -10.327 -31.409 -47.863 1.00 28.79 106 THR A O 1
ATOM 599 N N . TRP A 1 106 ? -9.767 -32.474 -46.029 1.00 12.06 107 TRP A N 1
ATOM 600 C CA . TRP A 1 106 ? -9.005 -33.492 -46.718 1.00 12.47 107 TRP A CA 1
ATOM 601 C C . TRP A 1 106 ? -9.720 -34.056 -47.943 1.00 26.28 107 TRP A C 1
ATOM 602 O O . TRP A 1 106 ? -9.087 -34.518 -48.861 1.00 41.05 107 TRP A O 1
ATOM 613 N N . GLN A 1 107 ? -11.036 -34.009 -47.946 1.00 26.23 108 GLN A N 1
ATOM 614 C CA . GLN A 1 107 ? -11.806 -34.489 -49.064 1.00 11.38 108 GLN A CA 1
ATOM 615 C C . GLN A 1 107 ? -11.566 -33.746 -50.362 1.00 22.17 108 GLN A C 1
ATOM 616 O O . GLN A 1 107 ? -11.687 -34.325 -51.411 1.00 20.88 108 GLN A O 1
ATOM 622 N N . TYR A 1 108 ? -11.233 -32.465 -50.286 1.00 15.99 109 TYR A N 1
ATOM 623 C CA . TYR A 1 108 ? -10.907 -31.738 -51.503 1.00 13.35 109 TYR A CA 1
ATOM 624 C C . TYR A 1 108 ? -9.525 -31.104 -51.475 1.00 21.60 109 TYR A C 1
ATOM 625 O O . TYR A 1 108 ? -9.164 -30.422 -52.437 1.00 38.94 109 TYR A O 1
ATOM 634 N N . ALA A 1 109 ? -8.740 -31.308 -50.417 1.00 19.14 110 ALA A N 1
ATOM 635 C CA . ALA A 1 109 ? -7.430 -30.664 -50.346 1.00 13.69 110 ALA A CA 1
ATOM 636 C C . ALA A 1 109 ? -6.515 -31.042 -51.498 1.00 13.59 110 ALA A C 1
ATOM 637 O O . ALA A 1 109 ? -5.900 -30.139 -52.090 1.00 30.11 110 ALA A O 1
ATOM 639 N N . PRO A 1 110 ? -6.339 -32.318 -51.847 1.00 26.16 111 PRO A N 1
ATOM 640 C CA . PRO A 1 110 ? -5.353 -32.630 -52.894 1.00 12.79 111 PRO A CA 1
ATOM 641 C C . PRO A 1 110 ? -5.614 -31.916 -54.201 1.00 16.86 111 PRO A C 1
ATOM 642 O O . PRO A 1 110 ? -4.669 -31.420 -54.823 1.00 32.58 111 PRO A O 1
ATOM 646 N N . GLU A 1 111 ? -6.875 -31.832 -54.629 1.00 22.91 112 GLU A N 1
ATOM 647 C CA . GLU A 1 111 ? -7.192 -31.187 -55.898 1.00 16.06 112 GLU A CA 1
ATOM 648 C C . GLU A 1 111 ? -7.033 -29.670 -55.808 1.00 27.38 112 GLU A C 1
ATOM 649 O O . GLU A 1 111 ? -6.492 -29.039 -56.728 1.00 31.81 112 GLU A O 1
ATOM 655 N N . ILE A 1 112 ? -7.528 -29.066 -54.719 1.00 21.21 113 ILE A N 1
ATOM 656 C CA . ILE A 1 112 ? -7.375 -27.626 -54.515 1.00 16.50 113 ILE A CA 1
ATOM 657 C C . ILE A 1 112 ? -5.895 -27.263 -54.445 1.00 18.89 113 ILE A C 1
ATOM 658 O O . ILE A 1 112 ? -5.396 -26.435 -55.218 1.00 32.59 113 ILE A O 1
ATOM 663 N N . PHE A 1 113 ? -5.167 -27.899 -53.526 1.00 20.35 114 PHE A N 1
ATOM 664 C CA . PHE A 1 113 ? -3.736 -27.645 -53.393 1.00 17.02 114 PHE A CA 1
ATOM 665 C C . PHE A 1 113 ? -2.999 -27.876 -54.708 1.00 19.94 114 PHE A C 1
ATOM 666 O O . PHE A 1 113 ? -2.138 -27.075 -55.090 1.00 40.86 114 PHE A O 1
ATOM 674 N N . SER A 1 114 ? -3.328 -28.959 -55.421 1.00 21.12 115 SER A N 1
ATOM 675 C CA . SER A 1 114 ? -2.700 -29.200 -56.715 1.00 15.87 115 SER A CA 1
ATOM 676 C C . SER A 1 114 ? -2.947 -28.047 -57.664 1.00 22.35 115 SER A C 1
ATOM 677 O O . SER A 1 114 ? -2.054 -27.663 -58.427 1.00 35.13 115 SER A O 1
ATOM 680 N N . PHE A 1 115 ? -4.162 -27.496 -57.655 1.00 26.45 116 PHE A N 1
ATOM 681 C CA . PHE A 1 115 ? -4.459 -26.401 -58.570 1.00 18.21 116 PHE A CA 1
ATOM 682 C C . PHE A 1 115 ? -3.706 -25.142 -58.182 1.00 21.06 116 PHE A C 1
ATOM 683 O O . PHE A 1 115 ? -3.205 -24.419 -59.049 1.00 37.86 116 PHE A O 1
ATOM 691 N N . LEU A 1 116 ? -3.639 -24.850 -56.886 1.00 20.01 117 LEU A N 1
ATOM 692 C CA . LEU A 1 116 ? -2.989 -23.626 -56.447 1.00 19.99 117 LEU A CA 1
ATOM 693 C C . LEU A 1 116 ? -1.496 -23.678 -56.702 1.00 21.04 117 LEU A C 1
ATOM 694 O O . LEU A 1 116 ? -0.856 -22.631 -56.841 1.00 37.39 117 LEU A O 1
ATOM 699 N N . LYS A 1 117 ? -0.924 -24.880 -56.760 1.00 30.03 118 LYS A N 1
ATOM 700 C CA . LYS A 1 117 ? 0.508 -25.007 -56.993 1.00 26.68 118 LYS A CA 1
ATOM 701 C C . LYS A 1 117 ? 0.895 -24.645 -58.419 1.00 35.63 118 LYS A C 1
ATOM 702 O O . LYS A 1 117 ? 2.079 -24.399 -58.678 1.00 44.99 118 LYS A O 1
ATOM 708 N N . THR A 1 118 ? -0.071 -24.620 -59.343 1.00 22.40 119 THR A N 1
ATOM 709 C CA . THR A 1 118 ? 0.156 -24.125 -60.692 1.00 20.75 119 THR A CA 1
ATOM 710 C C . THR A 1 118 ? 0.015 -22.612 -60.797 1.00 21.98 119 THR A C 1
ATOM 711 O O . THR A 1 118 ? 0.282 -22.064 -61.869 1.00 32.15 119 THR A O 1
ATOM 715 N N . GLN A 1 119 ? -0.416 -21.939 -59.733 1.00 31.10 120 GLN A N 1
ATOM 716 C CA . GLN A 1 119 ? -0.613 -20.497 -59.697 1.00 23.44 120 GLN A CA 1
ATOM 717 C C . GLN A 1 119 ? 0.312 -19.810 -58.719 1.00 23.93 120 GLN A C 1
ATOM 718 O O . GLN A 1 119 ? 0.726 -18.679 -58.948 1.00 33.72 120 GLN A O 1
ATOM 724 N N . LEU A 1 120 ? 0.596 -20.462 -57.604 1.00 26.38 121 LEU A N 1
ATOM 725 C CA . LEU A 1 120 ? 1.406 -19.923 -56.522 1.00 23.53 121 LEU A CA 1
ATOM 726 C C . LEU A 1 120 ? 2.356 -21.015 -56.055 1.00 22.60 121 LEU A C 1
ATOM 727 O O . LEU A 1 120 ? 2.210 -22.187 -56.424 1.00 26.94 121 LEU A O 1
ATOM 732 N N . THR A 1 121 ? 3.263 -20.623 -55.168 1.00 22.91 122 THR A N 1
ATOM 733 C CA . THR A 1 121 ? 4.174 -21.560 -54.569 1.00 25.64 122 THR A CA 1
ATOM 734 C C . THR A 1 121 ? 3.671 -21.848 -53.163 1.00 30.25 122 THR A C 1
ATOM 735 O O . THR A 1 121 ? 3.303 -20.954 -52.421 1.00 26.16 122 THR A O 1
ATOM 739 N N . MET A 1 122 ? 3.653 -23.114 -52.810 1.00 34.41 123 MET A N 1
ATOM 740 C CA . MET A 1 122 ? 3.216 -23.495 -51.482 1.00 19.77 123 MET A CA 1
ATOM 741 C C . MET A 1 122 ? 4.334 -23.448 -50.457 1.00 19.86 123 MET A C 1
ATOM 742 O O . MET A 1 122 ? 5.296 -24.172 -50.556 1.00 34.63 123 MET A O 1
ATOM 747 N N . VAL A 1 123 ? 4.173 -22.609 -49.463 1.00 20.43 124 VAL A N 1
ATOM 748 C CA . VAL A 1 123 ? 5.180 -22.466 -48.419 1.00 20.60 124 VAL A CA 1
ATOM 749 C C . VAL A 1 123 ? 4.963 -23.487 -47.315 1.00 33.42 124 VAL A C 1
ATOM 750 O O . VAL A 1 123 ? 5.911 -23.990 -46.738 1.00 26.93 124 VAL A O 1
ATOM 754 N N . ASN A 1 124 ? 3.713 -23.765 -47.031 1.00 19.05 125 ASN A N 1
ATOM 755 C CA . ASN A 1 124 ? 3.400 -24.697 -46.001 1.00 18.16 125 ASN A CA 1
ATOM 756 C C . ASN A 1 124 ? 2.027 -25.303 -46.088 1.00 17.49 125 ASN A C 1
ATOM 757 O O . ASN A 1 124 ? 1.170 -24.803 -46.779 1.00 18.09 125 ASN A O 1
ATOM 762 N N . GLU A 1 125 ? 1.845 -26.416 -45.398 1.00 29.26 126 GLU A N 1
ATOM 763 C CA . GLU A 1 125 ? 0.532 -26.980 -45.229 1.00 17.98 126 GLU A CA 1
ATOM 764 C C . GLU A 1 125 ? 0.397 -26.995 -43.715 1.00 15.79 126 GLU A C 1
ATOM 765 O O . GLU A 1 125 ? 1.166 -27.624 -43.025 1.00 17.65 126 GLU A O 1
ATOM 771 N N . ILE A 1 126 ? -0.567 -26.263 -43.222 1.00 16.29 127 ILE A N 1
ATOM 772 C CA . ILE A 1 126 ? -0.796 -26.203 -41.788 1.00 17.36 127 ILE A CA 1
ATOM 773 C C . ILE A 1 126 ? -1.990 -27.080 -41.463 1.00 15.47 127 ILE A C 1
ATOM 774 O O . ILE A 1 126 ? -3.017 -27.036 -42.150 1.00 25.10 127 ILE A O 1
ATOM 779 N N . ILE A 1 127 ? -1.816 -27.885 -40.457 1.00 20.34 128 ILE A N 1
ATOM 780 C CA . ILE A 1 127 ? -2.854 -28.775 -40.030 1.00 15.58 128 ILE A CA 1
ATOM 781 C C . ILE A 1 127 ? -3.466 -28.198 -38.790 1.00 14.96 128 ILE A C 1
ATOM 782 O O . ILE A 1 127 ? -2.816 -28.064 -37.790 1.00 27.38 128 ILE A O 1
ATOM 787 N N . TRP A 1 128 ? -4.719 -27.845 -38.865 1.00 21.73 129 TRP A N 1
ATOM 788 C CA . TRP A 1 128 ? -5.399 -27.393 -37.683 1.00 15.23 129 TRP A CA 1
ATOM 789 C C . TRP A 1 128 ? -5.997 -28.586 -36.969 1.00 18.18 129 TRP A C 1
ATOM 790 O O . TRP A 1 128 ? -6.950 -29.185 -37.434 1.00 21.47 129 TRP A O 1
ATOM 801 N N . ASP A 1 129 ? -5.405 -28.925 -35.860 1.00 15.60 130 ASP A N 1
ATOM 802 C CA . ASP A 1 129 ? -5.900 -29.993 -35.055 1.00 13.28 130 ASP A CA 1
ATOM 803 C C . ASP A 1 129 ? -6.962 -29.370 -34.189 1.00 19.63 130 ASP A C 1
ATOM 804 O O . ASP A 1 129 ? -6.676 -28.537 -33.355 1.00 26.66 130 ASP A O 1
ATOM 809 N N . ARG A 1 130 ? -8.174 -29.816 -34.360 1.00 13.40 131 ARG A N 1
ATOM 810 C CA . ARG A 1 130 ? -9.280 -29.213 -33.676 1.00 14.07 131 ARG A CA 1
ATOM 811 C C . ARG A 1 130 ? -9.573 -29.808 -32.335 1.00 16.10 131 ARG A C 1
ATOM 812 O O . ARG A 1 130 ? -10.453 -29.328 -31.653 1.00 27.48 131 ARG A O 1
ATOM 820 N N . ARG A 1 131 ? -8.801 -30.797 -31.933 1.00 17.70 132 ARG A N 1
ATOM 821 C CA A ARG A 1 131 ? -9.014 -31.476 -30.655 0.45 12.47 132 ARG A CA 1
ATOM 822 C CA B ARG A 1 131 ? -9.010 -31.479 -30.658 0.55 12.45 132 ARG A CA 1
ATOM 823 C C . ARG A 1 131 ? -10.362 -32.241 -30.469 1.00 23.69 132 ARG A C 1
ATOM 824 O O . ARG A 1 131 ? -10.443 -33.423 -30.048 1.00 21.09 132 ARG A O 1
ATOM 839 N N . VAL A 1 132 ? -11.452 -31.581 -30.818 1.00 24.73 133 VAL A N 1
ATOM 840 C CA . VAL A 1 132 ? -12.762 -32.191 -30.695 1.00 13.81 133 VAL A CA 1
ATOM 841 C C . VAL A 1 132 ? -13.167 -32.780 -32.025 1.00 26.01 133 VAL A C 1
ATOM 842 O O . VAL A 1 132 ? -13.317 -32.082 -33.015 1.00 18.01 133 VAL A O 1
ATOM 846 N N . PRO A 1 133 ? -13.335 -34.087 -32.043 1.00 19.49 134 PRO A N 1
ATOM 847 C CA . PRO A 1 133 ? -13.654 -34.757 -33.293 1.00 10.42 134 PRO A CA 1
ATOM 848 C C . PRO A 1 133 ? -15.065 -34.504 -33.804 1.00 15.16 134 PRO A C 1
ATOM 849 O O . PRO A 1 133 ? -15.920 -34.131 -33.031 1.00 27.80 134 PRO A O 1
ATOM 853 N N . SER A 1 134 ? -15.292 -34.687 -35.079 1.00 10.70 135 SER A N 1
ATOM 854 C CA . SER A 1 134 ? -16.635 -34.595 -35.607 1.00 11.42 135 SER A CA 1
ATOM 855 C C . SER A 1 134 ? -17.477 -35.757 -35.098 1.00 21.12 135 SER A C 1
ATOM 856 O O . SER A 1 134 ? -16.979 -36.866 -34.883 1.00 33.08 135 SER A O 1
ATOM 859 N N . MET A 1 135 ? -18.770 -35.498 -34.912 1.00 25.60 136 MET A N 1
ATOM 860 C CA . MET A 1 135 ? -19.707 -36.530 -34.496 1.00 10.57 136 MET A CA 1
ATOM 861 C C . MET A 1 135 ? -20.296 -37.219 -35.727 1.00 15.77 136 MET A C 1
ATOM 862 O O . MET A 1 135 ? -19.996 -36.872 -36.871 1.00 27.21 136 MET A O 1
ATOM 867 N N . GLY A 1 136 ? -21.143 -38.218 -35.494 1.00 24.04 137 GLY A N 1
ATOM 868 C CA . GLY A 1 136 ? -21.688 -38.986 -36.595 1.00 12.54 137 GLY A CA 1
ATOM 869 C C . GLY A 1 136 ? -22.141 -40.357 -36.149 1.00 24.31 137 GLY A C 1
ATOM 870 O O . GLY A 1 136 ? -23.338 -40.664 -36.182 1.00 39.37 137 GLY A O 1
ATOM 871 N N . GLY A 1 137 ? -21.189 -41.177 -35.756 1.00 24.48 138 GLY A N 1
ATOM 872 C CA . GLY A 1 137 ? -21.475 -42.514 -35.310 1.00 18.68 138 GLY A CA 1
ATOM 873 C C . GLY A 1 137 ? -20.719 -43.597 -36.051 1.00 32.60 138 GLY A C 1
ATOM 874 O O . GLY A 1 137 ? -21.007 -44.774 -35.886 1.00 32.67 138 GLY A O 1
ATOM 875 N N . THR A 1 138 ? -19.763 -43.211 -36.872 1.00 26.91 139 THR A N 1
ATOM 876 C CA . THR A 1 138 ? -19.039 -44.183 -37.672 1.00 12.05 139 THR A CA 1
ATOM 877 C C . THR A 1 138 ? -18.128 -45.070 -36.866 1.00 17.21 139 THR A C 1
ATOM 878 O O . THR A 1 138 ? -17.811 -44.772 -35.741 1.00 16.75 139 THR A O 1
ATOM 882 N N . THR A 1 139 ? -17.730 -46.169 -37.482 1.00 34.28 140 THR A N 1
ATOM 883 C CA . THR A 1 139 ? -16.875 -47.152 -36.845 1.00 9.01 140 THR A CA 1
ATOM 884 C C . THR A 1 139 ? -16.048 -47.759 -37.977 1.00 17.61 140 THR A C 1
ATOM 885 O O . THR A 1 139 ? -15.191 -48.581 -37.749 1.00 28.63 140 THR A O 1
ATOM 889 N N . ARG A 1 140 ? -16.268 -47.289 -39.190 1.00 19.79 141 ARG A N 1
ATOM 890 C CA . ARG A 1 140 ? -15.585 -47.807 -40.354 1.00 12.91 141 ARG A CA 1
ATOM 891 C C . ARG A 1 140 ? -14.524 -46.884 -40.934 1.00 14.09 141 ARG A C 1
ATOM 892 O O . ARG A 1 140 ? -14.175 -47.011 -42.081 1.00 20.16 141 ARG A O 1
ATOM 900 N N . ARG A 1 141 ? -14.013 -45.967 -40.122 1.00 26.79 142 ARG A N 1
ATOM 901 C CA . ARG A 1 141 ? -12.959 -45.050 -40.530 1.00 8.74 142 ARG A CA 1
ATOM 902 C C . ARG A 1 141 ? -12.550 -44.204 -39.335 1.00 17.80 142 ARG A C 1
ATOM 903 O O . ARG A 1 141 ? -13.200 -44.194 -38.315 1.00 24.13 142 ARG A O 1
ATOM 911 N N . PHE A 1 142 ? -11.458 -43.491 -39.478 1.00 18.48 143 PHE A N 1
ATOM 912 C CA . PHE A 1 142 ? -11.040 -42.649 -38.401 1.00 17.16 143 PHE A CA 1
ATOM 913 C C . PHE A 1 142 ? -11.849 -41.349 -38.361 1.00 9.04 143 PHE A C 1
ATOM 914 O O . PHE A 1 142 ? -12.154 -40.774 -39.364 1.00 26.93 143 PHE A O 1
ATOM 922 N N . THR A 1 143 ? -12.174 -40.922 -37.173 1.00 20.26 144 THR A N 1
ATOM 923 C CA . THR A 1 143 ? -12.957 -39.707 -36.978 1.00 17.22 144 THR A CA 1
ATOM 924 C C . THR A 1 143 ? -12.197 -38.446 -37.347 1.00 15.25 144 THR A C 1
ATOM 925 O O . THR A 1 143 ? -11.011 -38.355 -37.122 1.00 26.58 144 THR A O 1
ATOM 929 N N . SER A 1 144 ? -12.881 -37.496 -37.945 1.00 26.09 145 SER A N 1
ATOM 930 C CA . SER A 1 144 ? -12.254 -36.249 -38.401 1.00 16.16 145 SER A CA 1
ATOM 931 C C . SER A 1 144 ? -11.932 -35.313 -37.265 1.00 15.08 145 SER A C 1
ATOM 932 O O . SER A 1 144 ? -12.779 -34.983 -36.480 1.00 29.09 145 SER A O 1
ATOM 935 N N . VAL A 1 145 ? -10.689 -34.887 -37.207 1.00 19.33 146 VAL A N 1
ATOM 936 C CA . VAL A 1 145 ? -10.286 -33.992 -36.128 1.00 10.45 146 VAL A CA 1
ATOM 937 C C . VAL A 1 145 ? -9.340 -32.913 -36.637 1.00 16.33 146 VAL A C 1
ATOM 938 O O . VAL A 1 145 ? -8.886 -32.065 -35.858 1.00 38.23 146 VAL A O 1
ATOM 942 N N . HIS A 1 146 ? -9.043 -32.909 -37.940 1.00 14.80 147 HIS A N 1
ATOM 943 C CA . HIS A 1 146 ? -8.207 -31.858 -38.505 1.00 11.82 147 HIS A CA 1
ATOM 944 C C . HIS A 1 146 ? -8.855 -31.223 -39.729 1.00 20.40 147 HIS A C 1
ATOM 945 O O . HIS A 1 146 ? -9.597 -31.867 -40.480 1.00 28.34 147 HIS A O 1
ATOM 952 N N . ASP A 1 147 ? -8.590 -29.932 -39.897 1.00 19.68 148 ASP A N 1
ATOM 953 C CA . ASP A 1 147 ? -8.842 -29.219 -41.140 1.00 13.91 148 ASP A CA 1
ATOM 954 C C . ASP A 1 147 ? -7.498 -28.939 -41.790 1.00 18.66 148 ASP A C 1
ATOM 955 O O . ASP A 1 147 ? -6.472 -28.881 -41.108 1.00 25.77 148 ASP A O 1
ATOM 960 N N . ASN A 1 148 ? -7.501 -28.772 -43.107 1.00 24.53 149 ASN A N 1
ATOM 961 C CA . ASN A 1 148 ? -6.279 -28.517 -43.860 1.00 14.47 149 ASN A CA 1
ATOM 962 C C . ASN A 1 148 ? -6.178 -27.030 -44.194 1.00 16.92 149 ASN A C 1
ATOM 963 O O . ASN A 1 148 ? -7.158 -26.419 -44.636 1.00 30.16 149 ASN A O 1
ATOM 968 N N . ILE A 1 149 ? -5.003 -26.448 -43.968 1.00 19.04 150 ILE A N 1
ATOM 969 C CA . ILE A 1 149 ? -4.732 -25.059 -44.323 1.00 22.49 150 ILE A CA 1
ATOM 970 C C . ILE A 1 149 ? -3.542 -25.033 -45.265 1.00 17.34 150 ILE A C 1
ATOM 971 O O . ILE A 1 149 ? -2.463 -25.532 -44.925 1.00 28.71 150 ILE A O 1
ATOM 976 N N . GLY A 1 150 ? -3.727 -24.473 -46.431 1.00 24.61 151 GLY A N 1
ATOM 977 C CA . GLY A 1 150 ? -2.669 -24.338 -47.394 1.00 18.15 151 GLY A CA 1
ATOM 978 C C . GLY A 1 150 ? -2.079 -22.946 -47.384 1.00 24.09 151 GLY A C 1
ATOM 979 O O . GLY A 1 150 ? -2.790 -21.963 -47.569 1.00 27.53 151 GLY A O 1
ATOM 980 N N . PHE A 1 151 ? -0.790 -22.861 -47.170 1.00 19.50 152 PHE A N 1
ATOM 981 C CA . PHE A 1 151 ? -0.107 -21.594 -47.093 1.00 20.64 152 PHE A CA 1
ATOM 982 C C . PHE A 1 151 ? 0.630 -21.361 -48.377 1.00 23.24 152 PHE A C 1
ATOM 983 O O . PHE A 1 151 ? 1.613 -22.024 -48.657 1.00 30.33 152 PHE A O 1
ATOM 991 N N . PHE A 1 152 ? 0.140 -20.422 -49.162 1.00 24.70 153 PHE A N 1
ATOM 992 C CA . PHE A 1 152 ? 0.725 -20.141 -50.468 1.00 22.28 153 PHE A CA 1
ATOM 993 C C . PHE A 1 152 ? 1.343 -18.745 -50.625 1.00 23.64 153 PHE A C 1
ATOM 994 O O . PHE A 1 152 ? 1.009 -17.843 -49.893 1.00 29.83 153 PHE A O 1
ATOM 1002 N N . ALA A 1 153 ? 2.218 -18.590 -51.604 1.00 27.87 154 ALA A N 1
ATOM 1003 C CA . ALA A 1 153 ? 2.925 -17.350 -51.806 1.00 25.34 154 ALA A CA 1
ATOM 1004 C C . ALA A 1 153 ? 3.089 -16.982 -53.274 1.00 34.04 154 ALA A C 1
ATOM 1005 O O . ALA A 1 153 ? 3.450 -17.826 -54.082 1.00 40.49 154 ALA A O 1
ATOM 1007 N N . VAL A 1 154 ? 2.817 -15.730 -53.618 1.00 32.15 155 VAL A N 1
ATOM 1008 C CA . VAL A 1 154 ? 2.926 -15.258 -55.000 1.00 38.90 155 VAL A CA 1
ATOM 1009 C C . VAL A 1 154 ? 4.326 -15.522 -55.538 1.00 27.88 155 VAL A C 1
ATOM 1010 O O . VAL A 1 154 ? 4.502 -15.997 -56.664 1.00 32.92 155 VAL A O 1
ATOM 1014 N N . SER A 1 155 ? 5.341 -15.193 -54.748 1.00 35.12 156 SER A N 1
ATOM 1015 C CA . SER A 1 155 ? 6.721 -15.304 -55.186 1.00 28.49 156 SER A CA 1
ATOM 1016 C C . SER A 1 155 ? 7.589 -15.578 -53.972 1.00 34.90 156 SER A C 1
ATOM 1017 O O . SER A 1 155 ? 7.155 -15.435 -52.823 1.00 50.04 156 SER A O 1
ATOM 1020 N N . ARG A 1 156 ? 8.842 -15.947 -54.242 1.00 37.31 157 ARG A N 1
ATOM 1021 C CA . ARG A 1 156 ? 9.756 -16.298 -53.162 1.00 36.00 157 ARG A CA 1
ATOM 1022 C C . ARG A 1 156 ? 10.070 -15.119 -52.256 1.00 28.98 157 ARG A C 1
ATOM 1023 O O . ARG A 1 156 ? 10.729 -15.309 -51.229 1.00 38.54 157 ARG A O 1
ATOM 1031 N N . ALA A 1 157 ? 9.588 -13.938 -52.591 1.00 33.69 158 ALA A N 1
ATOM 1032 C CA . ALA A 1 157 ? 9.841 -12.745 -51.795 1.00 37.85 158 ALA A CA 1
ATOM 1033 C C . ALA A 1 157 ? 8.702 -12.358 -50.902 1.00 39.45 158 ALA A C 1
ATOM 1034 O O . ALA A 1 157 ? 8.473 -11.181 -50.669 1.00 45.14 158 ALA A O 1
ATOM 1036 N N . TYR A 1 158 ? 7.996 -13.328 -50.380 1.00 30.68 159 TYR A N 1
ATOM 1037 C CA . TYR A 1 158 ? 6.828 -13.026 -49.590 1.00 39.13 159 TYR A CA 1
ATOM 1038 C C . TYR A 1 158 ? 7.150 -12.494 -48.211 1.00 30.55 159 TYR A C 1
ATOM 1039 O O . TYR A 1 158 ? 8.175 -12.804 -47.649 1.00 37.66 159 TYR A O 1
ATOM 1048 N N . TYR A 1 159 ? 6.251 -11.716 -47.660 1.00 31.30 160 TYR A N 1
ATOM 1049 C CA . TYR A 1 159 ? 6.439 -11.181 -46.339 1.00 31.84 160 TYR A CA 1
ATOM 1050 C C . TYR A 1 159 ? 6.078 -12.178 -45.275 1.00 30.58 160 TYR A C 1
ATOM 1051 O O . TYR A 1 159 ? 4.977 -12.684 -45.261 1.00 42.75 160 TYR A O 1
ATOM 1060 N N . PHE A 1 160 ? 7.001 -12.450 -44.387 1.00 33.04 161 PHE A N 1
ATOM 1061 C CA . PHE A 1 160 ? 6.760 -13.347 -43.270 1.00 29.39 161 PHE A CA 1
ATOM 1062 C C . PHE A 1 160 ? 7.610 -12.929 -42.085 1.00 31.06 161 PHE A C 1
ATOM 1063 O O . PHE A 1 160 ? 8.818 -12.880 -42.197 1.00 33.41 161 PHE A O 1
ATOM 1071 N N . ASP A 1 161 ? 6.973 -12.607 -40.971 1.00 36.22 162 ASP A N 1
ATOM 1072 C CA . ASP A 1 161 ? 7.672 -12.234 -39.754 1.00 30.75 162 ASP A CA 1
ATOM 1073 C C . ASP A 1 161 ? 7.299 -13.189 -38.650 1.00 29.72 162 ASP A C 1
ATOM 1074 O O . ASP A 1 161 ? 6.190 -13.159 -38.161 1.00 39.93 162 ASP A O 1
ATOM 1079 N N . LEU A 1 162 ? 8.237 -14.008 -38.233 1.00 28.99 163 LEU A N 1
ATOM 1080 C CA . LEU A 1 162 ? 7.932 -15.038 -37.253 1.00 27.86 163 LEU A CA 1
ATOM 1081 C C . LEU A 1 162 ? 7.835 -14.487 -35.841 1.00 35.56 163 LEU A C 1
ATOM 1082 O O . LEU A 1 162 ? 7.097 -15.038 -35.011 1.00 38.07 163 LEU A O 1
ATOM 1087 N N . ASP A 1 163 ? 8.586 -13.435 -35.538 1.00 29.84 164 ASP A N 1
ATOM 1088 C CA . ASP A 1 163 ? 8.697 -12.983 -34.154 1.00 30.50 164 ASP A CA 1
ATOM 1089 C C . ASP A 1 163 ? 7.352 -12.766 -33.480 1.00 30.60 164 ASP A C 1
ATOM 1090 O O . ASP A 1 163 ? 7.156 -13.279 -32.366 1.00 36.56 164 ASP A O 1
ATOM 1095 N N . PRO A 1 164 ? 6.390 -12.065 -34.076 1.00 31.20 165 PRO A N 1
ATOM 1096 C CA . PRO A 1 164 ? 5.133 -11.811 -33.361 1.00 31.42 165 PRO A CA 1
ATOM 1097 C C . PRO A 1 164 ? 4.294 -13.060 -33.133 1.00 31.58 165 PRO A C 1
ATOM 1098 O O . PRO A 1 164 ? 3.391 -13.022 -32.288 1.00 36.08 165 PRO A O 1
ATOM 1102 N N . VAL A 1 165 ? 4.562 -14.157 -33.849 1.00 28.64 166 VAL A N 1
ATOM 1103 C CA . VAL A 1 165 ? 3.821 -15.398 -33.666 1.00 27.22 166 VAL A CA 1
ATOM 1104 C C . VAL A 1 165 ? 4.595 -16.431 -32.860 1.00 30.01 166 VAL A C 1
ATOM 1105 O O . VAL A 1 165 ? 4.032 -17.487 -32.533 1.00 37.11 166 VAL A O 1
ATOM 1109 N N . ARG A 1 166 ? 5.858 -16.160 -32.517 1.00 26.74 167 ARG A N 1
ATOM 1110 C CA . ARG A 1 166 ? 6.629 -17.090 -31.696 1.00 25.93 167 ARG A CA 1
ATOM 1111 C C . ARG A 1 166 ? 5.909 -17.382 -30.385 1.00 31.37 167 ARG A C 1
ATOM 1112 O O . ARG A 1 166 ? 5.272 -16.504 -29.797 1.00 37.57 167 ARG A O 1
ATOM 1120 N N . ILE A 1 167 ? 6.000 -18.629 -29.933 1.00 30.32 168 ILE A N 1
ATOM 1121 C CA . ILE A 1 167 ? 5.344 -19.043 -28.695 1.00 24.13 168 ILE A CA 1
ATOM 1122 C C . ILE A 1 167 ? 6.380 -19.133 -27.584 1.00 24.33 168 ILE A C 1
ATOM 1123 O O . ILE A 1 167 ? 7.156 -20.101 -27.539 1.00 33.98 168 ILE A O 1
ATOM 1128 N N . PRO A 1 168 ? 6.429 -18.174 -26.671 1.00 40.21 169 PRO A N 1
ATOM 1129 C CA . PRO A 1 168 ? 7.405 -18.262 -25.584 1.00 25.75 169 PRO A CA 1
ATOM 1130 C C . PRO A 1 168 ? 7.033 -19.349 -24.597 1.00 24.74 169 PRO A C 1
ATOM 1131 O O . PRO A 1 168 ? 5.870 -19.742 -24.475 1.00 31.12 169 PRO A O 1
ATOM 1135 N N . TYR A 1 169 ? 8.054 -19.863 -23.917 1.00 26.93 170 TYR A N 1
ATOM 1136 C CA . TYR A 1 169 ? 7.852 -20.904 -22.923 1.00 23.53 170 TYR A CA 1
ATOM 1137 C C . TYR A 1 169 ? 7.455 -20.298 -21.586 1.00 24.47 170 TYR A C 1
ATOM 1138 O O . TYR A 1 169 ? 7.792 -19.156 -21.263 1.00 31.18 170 TYR A O 1
ATOM 1147 N N . ASP A 1 170 ? 6.754 -21.094 -20.786 1.00 34.77 171 ASP A N 1
ATOM 1148 C CA . ASP A 1 170 ? 6.629 -20.748 -19.382 1.00 25.55 171 ASP A CA 1
ATOM 1149 C C . ASP A 1 170 ? 7.966 -21.023 -18.698 1.00 38.88 171 ASP A C 1
ATOM 1150 O O . ASP A 1 170 ? 8.915 -21.538 -19.302 1.00 65.43 171 ASP A O 1
ATOM 1155 N N . ALA A 1 171 ? 8.043 -20.693 -17.412 1.00 40.52 172 ALA A N 1
ATOM 1156 C CA . ALA A 1 171 ? 9.273 -20.936 -16.674 1.00 25.38 172 ALA A CA 1
ATOM 1157 C C . ALA A 1 171 ? 9.602 -22.427 -16.644 1.00 29.91 172 ALA A C 1
ATOM 1158 O O . ALA A 1 171 ? 10.684 -22.843 -17.074 1.00 41.79 172 ALA A O 1
ATOM 1160 N N . ASP A 1 172 ? 8.667 -23.255 -16.155 1.00 28.99 173 ASP A N 1
ATOM 1161 C CA . ASP A 1 172 ? 8.951 -24.686 -16.007 1.00 33.41 173 ASP A CA 1
ATOM 1162 C C . ASP A 1 172 ? 9.416 -25.298 -17.318 1.00 24.69 173 ASP A C 1
ATOM 1163 O O . ASP A 1 172 ? 10.417 -26.024 -17.361 1.00 46.45 173 ASP A O 1
ATOM 1168 N N . THR A 1 173 ? 8.689 -25.024 -18.404 1.00 35.83 174 THR A N 1
ATOM 1169 C CA . THR A 1 173 ? 9.024 -25.658 -19.671 1.00 29.92 174 THR A CA 1
ATOM 1170 C C . THR A 1 173 ? 10.330 -25.108 -20.227 1.00 20.10 174 THR A C 1
ATOM 1171 O O . THR A 1 173 ? 11.105 -25.848 -20.842 1.00 34.57 174 THR A O 1
ATOM 1175 N N . LYS A 1 174 ? 10.593 -23.812 -20.026 1.00 22.64 175 LYS A N 1
ATOM 1176 C CA . LYS A 1 174 ? 11.886 -23.264 -20.434 1.00 22.17 175 LYS A CA 1
ATOM 1177 C C . LYS A 1 174 ? 13.025 -23.952 -19.699 1.00 32.09 175 LYS A C 1
ATOM 1178 O O . LYS A 1 174 ? 14.097 -24.182 -20.271 1.00 37.74 175 LYS A O 1
ATOM 1184 N N . LYS A 1 175 ? 12.818 -24.261 -18.419 1.00 22.56 176 LYS A N 1
ATOM 1185 C CA . LYS A 1 175 ? 13.833 -24.982 -17.671 1.00 22.26 176 LYS A CA 1
ATOM 1186 C C . LYS A 1 175 ? 14.027 -26.386 -18.220 1.00 27.12 176 LYS A C 1
ATOM 1187 O O . LYS A 1 175 ? 15.153 -26.897 -18.221 1.00 35.94 176 LYS A O 1
ATOM 1190 N N . ALA A 1 176 ? 12.952 -27.012 -18.707 1.00 26.22 177 ALA A N 1
ATOM 1191 C CA . ALA A 1 176 ? 13.045 -28.388 -19.190 1.00 29.81 177 ALA A CA 1
ATOM 1192 C C . ALA A 1 176 ? 13.768 -28.463 -20.521 1.00 32.79 177 ALA A C 1
ATOM 1193 O O . ALA A 1 176 ? 14.436 -29.465 -20.810 1.00 41.22 177 ALA A O 1
ATOM 1195 N N . ARG A 1 177 ? 13.623 -27.432 -21.350 1.00 30.33 178 ARG A N 1
ATOM 1196 C CA . ARG A 1 177 ? 14.219 -27.414 -22.681 1.00 28.81 178 ARG A CA 1
ATOM 1197 C C . ARG A 1 177 ? 15.618 -26.835 -22.690 1.00 26.18 178 ARG A C 1
ATOM 1198 O O . ARG A 1 177 ? 16.407 -27.156 -23.588 1.00 42.24 178 ARG A O 1
ATOM 1206 N N . SER A 1 178 ? 15.938 -25.983 -21.722 1.00 21.90 179 SER A N 1
ATOM 1207 C CA . SER A 1 178 ? 17.196 -25.264 -21.790 1.00 20.96 179 SER A CA 1
ATOM 1208 C C . SER A 1 178 ? 18.363 -26.233 -21.707 1.00 30.58 179 SER A C 1
ATOM 1209 O O . SER A 1 178 ? 18.307 -27.253 -21.008 1.00 24.61 179 SER A O 1
ATOM 1212 N N . ARG A 1 179 ? 19.419 -25.913 -22.446 1.00 25.51 180 ARG A N 1
ATOM 1213 C CA . ARG A 1 179 ? 20.688 -26.607 -22.321 1.00 25.17 180 ARG A CA 1
ATOM 1214 C C . ARG A 1 179 ? 21.778 -25.635 -22.738 1.00 37.07 180 ARG A C 1
ATOM 1215 O O . ARG A 1 179 ? 21.534 -24.691 -23.499 1.00 32.94 180 ARG A O 1
ATOM 1223 N N . LYS A 1 180 ? 22.988 -25.859 -22.268 1.00 32.85 181 LYS A N 1
ATOM 1224 C CA . LYS A 1 180 ? 24.080 -24.986 -22.637 1.00 30.32 181 LYS A CA 1
ATOM 1225 C C . LYS A 1 180 ? 24.142 -24.766 -24.143 1.00 36.65 181 LYS A C 1
ATOM 1226 O O . LYS A 1 180 ? 24.319 -23.640 -24.573 1.00 47.53 181 LYS A O 1
ATOM 1232 N N . LEU A 1 181 ? 23.980 -25.818 -24.935 1.00 26.34 182 LEU A N 1
ATOM 1233 C CA . LEU A 1 181 ? 24.068 -25.710 -26.378 1.00 22.04 182 LEU A CA 1
ATOM 1234 C C . LEU A 1 181 ? 22.963 -24.868 -26.994 1.00 32.54 182 LEU A C 1
ATOM 1235 O O . LEU A 1 181 ? 23.115 -24.377 -28.091 1.00 30.20 182 LEU A O 1
ATOM 1240 N N . PHE A 1 182 ? 21.864 -24.713 -26.292 1.00 27.14 183 PHE A N 1
ATOM 1241 C CA . PHE A 1 182 ? 20.759 -23.948 -26.790 1.00 22.60 183 PHE A CA 1
ATOM 1242 C C . PHE A 1 182 ? 20.670 -22.580 -26.121 1.00 24.03 183 PHE A C 1
ATOM 1243 O O . PHE A 1 182 ? 20.001 -21.703 -26.616 1.00 34.76 183 PHE A O 1
ATOM 1251 N N . GLU A 1 183 ? 21.327 -22.416 -24.985 1.00 28.49 184 GLU A N 1
ATOM 1252 C CA . GLU A 1 183 ? 21.230 -21.157 -24.263 1.00 26.59 184 GLU A CA 1
ATOM 1253 C C . GLU A 1 183 ? 21.504 -19.990 -25.206 1.00 40.07 184 GLU A C 1
ATOM 1254 O O . GLU A 1 183 ? 22.463 -20.013 -25.982 1.00 41.82 184 GLU A O 1
ATOM 1260 N N . GLY A 1 184 ? 20.624 -18.981 -25.159 1.00 36.01 185 GLY A N 1
ATOM 1261 C CA . GLY A 1 184 ? 20.726 -17.815 -26.001 1.00 29.14 185 GLY A CA 1
ATOM 1262 C C . GLY A 1 184 ? 20.086 -17.949 -27.366 1.00 39.91 185 GLY A C 1
ATOM 1263 O O . GLY A 1 184 ? 19.895 -16.931 -28.046 1.00 37.59 185 GLY A O 1
ATOM 1264 N N . SER A 1 185 ? 19.762 -19.171 -27.799 1.00 31.04 186 SER A N 1
ATOM 1265 C CA . SER A 1 185 ? 19.062 -19.344 -29.063 1.00 26.58 186 SER A CA 1
ATOM 1266 C C . SER A 1 185 ? 17.784 -18.517 -29.057 1.00 34.27 186 SER A C 1
ATOM 1267 O O . SER A 1 185 ? 17.198 -18.254 -28.003 1.00 37.04 186 SER A O 1
ATOM 1270 N N . LYS A 1 186 ? 17.347 -18.089 -30.242 1.00 33.24 187 LYS A N 1
ATOM 1271 C CA . LYS A 1 186 ? 16.118 -17.308 -30.302 1.00 27.77 187 LYS A CA 1
ATOM 1272 C C . LYS A 1 186 ? 14.913 -18.177 -29.971 1.00 26.55 187 LYS A C 1
ATOM 1273 O O . LYS A 1 186 ? 14.071 -17.799 -29.151 1.00 41.10 187 LYS A O 1
ATOM 1279 N N . TRP A 1 187 ? 14.818 -19.354 -30.592 1.00 25.87 188 TRP A N 1
ATOM 1280 C CA . TRP A 1 187 ? 13.709 -20.255 -30.287 1.00 25.59 188 TRP A CA 1
ATOM 1281 C C . TRP A 1 187 ? 13.543 -20.439 -28.787 1.00 24.46 188 TRP A C 1
ATOM 1282 O O . TRP A 1 187 ? 12.418 -20.568 -28.291 1.00 36.79 188 TRP A O 1
ATOM 1293 N N . LEU A 1 188 ? 14.652 -20.454 -28.044 1.00 35.00 189 LEU A N 1
ATOM 1294 C CA . LEU A 1 188 ? 14.591 -20.739 -26.613 1.00 24.59 189 LEU A CA 1
ATOM 1295 C C . LEU A 1 188 ? 14.201 -19.513 -25.805 1.00 29.68 189 LEU A C 1
ATOM 1296 O O . LEU A 1 188 ? 13.394 -19.609 -24.870 1.00 29.99 189 LEU A O 1
ATOM 1301 N N . GLU A 1 189 ? 14.767 -18.360 -26.147 1.00 38.28 190 GLU A N 1
ATOM 1302 C CA . GLU A 1 189 ? 14.601 -17.150 -25.356 1.00 28.26 190 GLU A CA 1
ATOM 1303 C C . GLU A 1 189 ? 13.347 -16.377 -25.744 1.00 30.29 190 GLU A C 1
ATOM 1304 O O . GLU A 1 189 ? 12.624 -15.888 -24.867 1.00 44.12 190 GLU A O 1
ATOM 1310 N N . MET A 1 190 ? 13.093 -16.240 -27.053 1.00 28.65 191 MET A N 1
ATOM 1311 C CA . MET A 1 190 ? 11.956 -15.476 -27.567 1.00 29.18 191 MET A CA 1
ATOM 1312 C C . MET A 1 190 ? 10.709 -16.324 -27.758 1.00 31.36 191 MET A C 1
ATOM 1313 O O . MET A 1 190 ? 9.594 -15.838 -27.545 1.00 34.62 191 MET A O 1
ATOM 1318 N N . GLY A 1 191 ? 10.881 -17.563 -28.173 1.00 30.45 192 GLY A N 1
ATOM 1319 C CA . GLY A 1 191 ? 9.786 -18.498 -28.330 1.00 25.35 192 GLY A CA 1
ATOM 1320 C C . GLY A 1 191 ? 10.020 -19.316 -29.576 1.00 29.59 192 GLY A C 1
ATOM 1321 O O . GLY A 1 191 ? 10.873 -19.008 -30.402 1.00 31.96 192 GLY A O 1
ATOM 1322 N N . TYR A 1 192 ? 9.225 -20.375 -29.706 1.00 38.16 193 TYR A N 1
ATOM 1323 C CA . TYR A 1 192 ? 9.357 -21.301 -30.817 1.00 22.03 193 TYR A CA 1
ATOM 1324 C C . TYR A 1 192 ? 8.314 -21.189 -31.923 1.00 21.90 193 TYR A C 1
ATOM 1325 O O . TYR A 1 192 ? 7.265 -20.634 -31.727 1.00 32.14 193 TYR A O 1
ATOM 1334 N N . ASN A 1 193 ? 8.618 -21.737 -33.079 1.00 22.03 194 ASN A N 1
ATOM 1335 C CA . ASN A 1 193 ? 7.685 -21.747 -34.189 1.00 21.13 194 ASN A CA 1
ATOM 1336 C C . ASN A 1 193 ? 6.435 -22.510 -33.856 1.00 22.85 194 ASN A C 1
ATOM 1337 O O . ASN A 1 193 ? 6.493 -23.530 -33.222 1.00 32.63 194 ASN A O 1
ATOM 1342 N N . PRO A 1 194 ? 5.292 -22.001 -34.264 1.00 20.52 195 PRO A N 1
ATOM 1343 C CA . PRO A 1 194 ? 4.083 -22.803 -34.071 1.00 19.63 195 PRO A CA 1
ATOM 1344 C C . PRO A 1 194 ? 4.104 -24.163 -34.803 1.00 20.65 195 PRO A C 1
ATOM 1345 O O . PRO A 1 194 ? 3.257 -24.969 -34.514 1.00 28.46 195 PRO A O 1
ATOM 1349 N N . LYS A 1 195 ? 5.051 -24.422 -35.683 1.00 18.22 196 LYS A N 1
ATOM 1350 C CA . LYS A 1 195 ? 5.108 -25.636 -36.493 1.00 17.14 196 LYS A CA 1
ATOM 1351 C C . LYS A 1 195 ? 3.919 -25.710 -37.468 1.00 20.78 196 LYS A C 1
ATOM 1352 O O . LYS A 1 195 ? 3.137 -24.788 -37.507 1.00 24.91 196 LYS A O 1
ATOM 1358 N N . ASP A 1 196 ? 3.825 -26.767 -38.268 1.00 16.04 197 ASP A N 1
ATOM 1359 C CA . ASP A 1 196 ? 2.750 -26.914 -39.251 1.00 15.90 197 ASP A CA 1
ATOM 1360 C C . ASP A 1 196 ? 1.548 -27.688 -38.722 1.00 15.06 197 ASP A C 1
ATOM 1361 O O . ASP A 1 196 ? 0.688 -28.062 -39.476 1.00 27.75 197 ASP A O 1
ATOM 1366 N N . VAL A 1 197 ? 1.516 -27.959 -37.442 1.00 22.57 198 VAL A N 1
ATOM 1367 C CA . VAL A 1 197 ? 0.332 -28.546 -36.842 1.00 14.24 198 VAL A CA 1
ATOM 1368 C C . VAL A 1 197 ? -0.085 -27.620 -35.707 1.00 15.02 198 VAL A C 1
ATOM 1369 O O . VAL A 1 197 ? 0.647 -27.437 -34.764 1.00 23.76 198 VAL A O 1
ATOM 1373 N N . TRP A 1 198 ? -1.254 -27.032 -35.821 1.00 17.57 199 TRP A N 1
ATOM 1374 C CA . TRP A 1 198 ? -1.766 -26.140 -34.792 1.00 16.35 199 TRP A CA 1
ATOM 1375 C C . TRP A 1 198 ? -2.876 -26.769 -33.971 1.00 16.32 199 TRP A C 1
ATOM 1376 O O . TRP A 1 198 ? -3.978 -26.963 -34.447 1.00 30.10 199 TRP A O 1
ATOM 1387 N N . SER A 1 199 ? -2.569 -27.082 -32.735 1.00 20.43 200 SER A N 1
ATOM 1388 C CA . SER A 1 199 ? -3.536 -27.672 -31.840 1.00 15.65 200 SER A CA 1
ATOM 1389 C C . SER A 1 199 ? -4.302 -26.589 -31.118 1.00 21.87 200 SER A C 1
ATOM 1390 O O . SER A 1 199 ? -3.804 -26.003 -30.176 1.00 25.57 200 SER A O 1
ATOM 1393 N N . VAL A 1 200 ? -5.501 -26.329 -31.578 1.00 20.60 201 VAL A N 1
ATOM 1394 C CA . VAL A 1 200 ? -6.341 -25.299 -30.985 1.00 32.55 201 VAL A CA 1
ATOM 1395 C C . VAL A 1 200 ? -7.762 -25.800 -31.058 1.00 17.24 201 VAL A C 1
ATOM 1396 O O . VAL A 1 200 ? -8.272 -26.026 -32.115 1.00 25.97 201 VAL A O 1
ATOM 1400 N N . SER A 1 201 ? -8.391 -25.956 -29.924 1.00 17.87 202 SER A N 1
ATOM 1401 C CA . SER A 1 201 ? -9.716 -26.536 -29.917 1.00 16.93 202 SER A CA 1
ATOM 1402 C C . SER A 1 201 ? -10.800 -25.738 -30.581 1.00 22.49 202 SER A C 1
ATOM 1403 O O . SER A 1 201 ? -10.845 -24.533 -30.451 1.00 28.24 202 SER A O 1
ATOM 1406 N N . ARG A 1 202 ? -11.669 -26.419 -31.294 1.00 24.23 203 ARG A N 1
ATOM 1407 C CA . ARG A 1 202 ? -12.828 -25.776 -31.848 1.00 17.91 203 ARG A CA 1
ATOM 1408 C C . ARG A 1 202 ? -13.595 -25.049 -30.761 1.00 27.51 203 ARG A C 1
ATOM 1409 O O . ARG A 1 202 ? -13.581 -25.440 -29.604 1.00 29.71 203 ARG A O 1
ATOM 1417 N N . LEU A 1 203 ? -14.275 -23.995 -31.143 1.00 23.42 204 LEU A N 1
ATOM 1418 C CA . LEU A 1 203 ? -15.006 -23.205 -30.187 1.00 21.35 204 LEU A CA 1
ATOM 1419 C C . LEU A 1 203 ? -16.348 -23.801 -29.833 1.00 35.26 204 LEU A C 1
ATOM 1420 O O . LEU A 1 203 ? -17.252 -23.797 -30.646 1.00 24.05 204 LEU A O 1
ATOM 1425 N N . HIS A 1 204 ? -16.457 -24.329 -28.618 1.00 28.33 205 HIS A N 1
ATOM 1426 C CA . HIS A 1 204 ? -17.711 -24.847 -28.118 1.00 21.08 205 HIS A CA 1
ATOM 1427 C C . HIS A 1 204 ? -18.811 -23.824 -28.264 1.00 22.45 205 HIS A C 1
ATOM 1428 O O . HIS A 1 204 ? -18.542 -22.640 -28.290 1.00 45.15 205 HIS A O 1
ATOM 1435 N N . ARG A 1 205 ? -20.046 -24.268 -28.352 1.00 28.24 206 ARG A N 1
ATOM 1436 C CA . ARG A 1 205 ? -21.171 -23.358 -28.470 1.00 24.97 206 ARG A CA 1
ATOM 1437 C C . ARG A 1 205 ? -21.262 -22.323 -27.336 1.00 25.39 206 ARG A C 1
ATOM 1438 O O . ARG A 1 205 ? -21.719 -21.227 -27.569 1.00 30.53 206 ARG A O 1
ATOM 1446 N N . GLN A 1 206 ? -20.833 -22.679 -26.135 1.00 25.83 207 GLN A N 1
ATOM 1447 C CA . GLN A 1 206 ? -20.912 -21.775 -24.999 1.00 26.78 207 GLN A CA 1
ATOM 1448 C C . GLN A 1 206 ? -19.631 -21.039 -24.727 1.00 27.05 207 GLN A C 1
ATOM 1449 O O . GLN A 1 206 ? -19.544 -20.289 -23.788 1.00 34.29 207 GLN A O 1
ATOM 1455 N N . HIS A 1 207 ? -18.648 -21.239 -25.567 1.00 28.86 208 HIS A N 1
ATOM 1456 C CA . HIS A 1 207 ? -17.406 -20.533 -25.416 1.00 29.39 208 HIS A CA 1
ATOM 1457 C C . HIS A 1 207 ? -17.628 -19.021 -25.537 1.00 36.01 208 HIS A C 1
ATOM 1458 O O . HIS A 1 207 ? -18.352 -18.560 -26.399 1.00 37.73 208 HIS A O 1
ATOM 1465 N N . ALA A 1 208 ? -17.011 -18.270 -24.660 1.00 28.92 209 ALA A N 1
ATOM 1466 C CA . ALA A 1 208 ? -17.095 -16.807 -24.717 1.00 30.58 209 ALA A CA 1
ATOM 1467 C C . ALA A 1 208 ? -16.984 -16.236 -26.118 1.00 30.64 209 ALA A C 1
ATOM 1468 O O . ALA A 1 208 ? -17.752 -15.370 -26.469 1.00 42.81 209 ALA A O 1
ATOM 1470 N N . GLU A 1 209 ? -16.067 -16.743 -26.922 1.00 30.90 210 GLU A N 1
ATOM 1471 C CA . GLU A 1 209 ? -15.900 -16.302 -28.291 1.00 29.39 210 GLU A CA 1
ATOM 1472 C C . GLU A 1 209 ? -17.018 -16.669 -29.235 1.00 29.19 210 GLU A C 1
ATOM 1473 O O . GLU A 1 209 ? -17.210 -16.004 -30.230 1.00 36.62 210 GLU A O 1
ATOM 1479 N N . ARG A 1 210 ? -17.770 -17.710 -28.941 1.00 28.30 211 ARG A N 1
ATOM 1480 C CA . ARG A 1 210 ? -18.770 -18.172 -29.896 1.00 27.85 211 ARG A CA 1
ATOM 1481 C C . ARG A 1 210 ? -19.881 -17.201 -30.227 1.00 29.34 211 ARG A C 1
ATOM 1482 O O . ARG A 1 210 ? -20.422 -16.566 -29.355 1.00 48.56 211 ARG A O 1
ATOM 1490 N N . VAL A 1 211 ? -20.220 -17.111 -31.492 1.00 35.97 212 VAL A N 1
ATOM 1491 C CA . VAL A 1 211 ? -21.318 -16.280 -31.935 1.00 30.40 212 VAL A CA 1
ATOM 1492 C C . VAL A 1 211 ? -22.226 -17.187 -32.752 1.00 37.43 212 VAL A C 1
ATOM 1493 O O . VAL A 1 211 ? -21.912 -18.359 -32.930 1.00 37.05 212 VAL A O 1
ATOM 1497 N N . ASP A 1 212 ? -23.350 -16.681 -33.238 1.00 32.51 213 ASP A N 1
ATOM 1498 C CA . ASP A 1 212 ? -24.292 -17.536 -33.954 1.00 29.84 213 ASP A CA 1
ATOM 1499 C C . ASP A 1 212 ? -23.887 -17.838 -35.381 1.00 28.97 213 ASP A C 1
ATOM 1500 O O . ASP A 1 212 ? -24.607 -17.510 -36.305 1.00 32.64 213 ASP A O 1
ATOM 1505 N N . HIS A 1 213 ? -22.730 -18.455 -35.551 1.00 27.70 214 HIS A N 1
ATOM 1506 C CA . HIS A 1 213 ? -22.277 -18.898 -36.854 1.00 26.73 214 HIS A CA 1
ATOM 1507 C C . HIS A 1 213 ? -21.939 -20.385 -36.763 1.00 25.65 214 HIS A C 1
ATOM 1508 O O . HIS A 1 213 ? -21.399 -20.825 -35.772 1.00 35.32 214 HIS A O 1
ATOM 1515 N N . PRO A 1 214 ? -22.243 -21.133 -37.807 1.00 24.84 215 PRO A N 1
ATOM 1516 C CA . PRO A 1 214 ? -22.035 -22.587 -37.737 1.00 22.72 215 PRO A CA 1
ATOM 1517 C C . PRO A 1 214 ? -20.582 -23.034 -37.843 1.00 21.68 215 PRO A C 1
ATOM 1518 O O . PRO A 1 214 ? -20.254 -24.037 -37.255 1.00 31.85 215 PRO A O 1
ATOM 1522 N N . THR A 1 215 ? -19.744 -22.303 -38.542 1.00 22.04 216 THR A N 1
ATOM 1523 C CA . THR A 1 215 ? -18.371 -22.689 -38.779 1.00 21.15 216 THR A CA 1
ATOM 1524 C C . THR A 1 215 ? -17.345 -21.647 -38.354 1.00 21.98 216 THR A C 1
ATOM 1525 O O . THR A 1 215 ? -16.517 -21.239 -39.120 1.00 22.07 216 THR A O 1
ATOM 1529 N N . GLN A 1 216 ? -17.409 -21.244 -37.109 1.00 23.37 217 GLN A N 1
ATOM 1530 C CA . GLN A 1 216 ? -16.507 -20.240 -36.604 1.00 23.48 217 GLN A CA 1
ATOM 1531 C C . GLN A 1 216 ? -15.092 -20.727 -36.532 1.00 31.72 217 GLN A C 1
ATOM 1532 O O . GLN A 1 216 ? -14.839 -21.914 -36.569 1.00 40.93 217 GLN A O 1
ATOM 1538 N N . LYS A 1 217 ? -14.168 -19.805 -36.436 1.00 27.05 218 LYS A N 1
ATOM 1539 C CA . LYS A 1 217 ? -12.791 -20.154 -36.377 1.00 22.64 218 LYS A CA 1
ATOM 1540 C C . LYS A 1 217 ? -12.140 -19.440 -35.225 1.00 23.40 218 LYS A C 1
ATOM 1541 O O . LYS A 1 217 ? -12.304 -18.247 -35.049 1.00 36.56 218 LYS A O 1
ATOM 1547 N N . PRO A 1 218 ? -11.417 -20.186 -34.421 1.00 24.24 219 PRO A N 1
ATOM 1548 C CA . PRO A 1 218 ? -10.728 -19.596 -33.290 1.00 23.38 219 PRO A CA 1
ATOM 1549 C C . PRO A 1 218 ? -9.879 -18.383 -33.705 1.00 26.12 219 PRO A C 1
ATOM 1550 O O . PRO A 1 218 ? -9.153 -18.433 -34.676 1.00 30.54 219 PRO A O 1
ATOM 1554 N N . LEU A 1 219 ? -10.022 -17.287 -32.981 1.00 27.12 220 LEU A N 1
ATOM 1555 C CA . LEU A 1 219 ? -9.205 -16.115 -33.252 1.00 26.85 220 LEU A CA 1
ATOM 1556 C C . LEU A 1 219 ? -7.731 -16.457 -33.160 1.00 26.28 220 LEU A C 1
ATOM 1557 O O . LEU A 1 219 ? -6.941 -15.977 -33.944 1.00 35.60 220 LEU A O 1
ATOM 1562 N N . GLU A 1 220 ? -7.377 -17.314 -32.229 1.00 25.43 221 GLU A N 1
ATOM 1563 C CA . GLU A 1 220 ? -5.991 -17.725 -32.064 1.00 25.79 221 GLU A CA 1
ATOM 1564 C C . GLU A 1 220 ? -5.367 -18.147 -33.377 1.00 24.24 221 GLU A C 1
ATOM 1565 O O . GLU A 1 220 ? -4.283 -17.719 -33.715 1.00 42.08 221 GLU A O 1
ATOM 1571 N N . ILE A 1 221 ? -6.052 -18.942 -34.162 1.00 24.72 222 ILE A N 1
ATOM 1572 C CA . ILE A 1 221 ? -5.507 -19.408 -35.427 1.00 22.66 222 ILE A CA 1
ATOM 1573 C C . ILE A 1 221 ? -5.434 -18.275 -36.447 1.00 25.92 222 ILE A C 1
ATOM 1574 O O . ILE A 1 221 ? -4.423 -18.078 -37.089 1.00 26.86 222 ILE A O 1
ATOM 1579 N N . ILE A 1 222 ? -6.520 -17.539 -36.574 1.00 24.55 223 ILE A N 1
ATOM 1580 C CA . ILE A 1 222 ? -6.589 -16.450 -37.543 1.00 30.91 223 ILE A CA 1
ATOM 1581 C C . ILE A 1 222 ? -5.612 -15.305 -37.254 1.00 26.94 223 ILE A C 1
ATOM 1582 O O . ILE A 1 222 ? -4.999 -14.790 -38.168 1.00 32.88 223 ILE A O 1
ATOM 1587 N N . GLU A 1 223 ? -5.464 -14.941 -35.994 1.00 27.34 224 GLU A N 1
ATOM 1588 C CA . GLU A 1 223 ? -4.546 -13.886 -35.607 1.00 28.41 224 GLU A CA 1
ATOM 1589 C C . GLU A 1 223 ? -3.130 -14.265 -35.942 1.00 27.95 224 GLU A C 1
ATOM 1590 O O . GLU A 1 223 ? -2.417 -13.482 -36.525 1.00 38.36 224 GLU A O 1
ATOM 1596 N N . ARG A 1 224 ? -2.725 -15.474 -35.585 1.00 29.28 225 ARG A N 1
ATOM 1597 C CA . ARG A 1 224 ? -1.396 -15.932 -35.971 1.00 26.12 225 ARG A CA 1
ATOM 1598 C C . ARG A 1 224 ? -1.152 -15.706 -37.456 1.00 26.23 225 ARG A C 1
ATOM 1599 O O . ARG A 1 224 ? -0.137 -15.138 -37.863 1.00 37.70 225 ARG A O 1
ATOM 1607 N N . MET A 1 225 ? -2.076 -16.088 -38.289 1.00 25.69 226 MET A N 1
ATOM 1608 C CA . MET A 1 225 ? -1.866 -15.936 -39.706 1.00 25.80 226 MET A CA 1
ATOM 1609 C C . MET A 1 225 ? -1.720 -14.457 -40.078 1.00 27.34 226 MET A C 1
ATOM 1610 O O . MET A 1 225 ? -0.906 -14.110 -40.900 1.00 34.53 226 MET A O 1
ATOM 1615 N N . VAL A 1 226 ? -2.529 -13.617 -39.471 1.00 34.13 227 VAL A N 1
ATOM 1616 C CA . VAL A 1 226 ? -2.496 -12.172 -39.751 1.00 34.07 227 VAL A CA 1
ATOM 1617 C C . VAL A 1 226 ? -1.198 -11.539 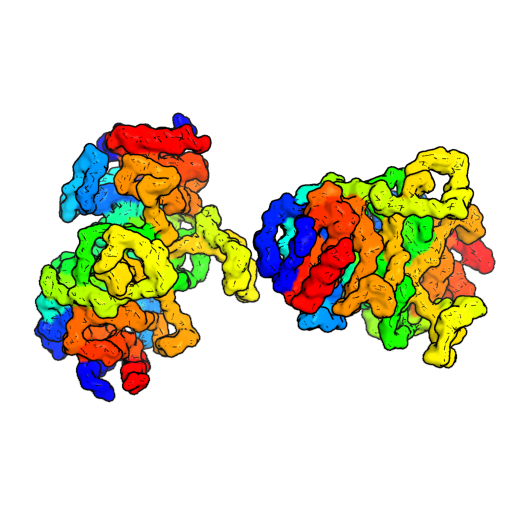-39.294 1.00 30.61 227 VAL A C 1
ATOM 1618 O O . VAL A 1 226 ? -0.626 -10.734 -40.009 1.00 48.85 227 VAL A O 1
ATOM 1622 N N . LEU A 1 227 ? -0.699 -11.948 -38.146 1.00 30.24 228 LEU A N 1
ATOM 1623 C CA . LEU A 1 227 ? 0.500 -11.336 -37.602 1.00 31.04 228 LEU A CA 1
ATOM 1624 C C . LEU A 1 227 ? 1.776 -11.756 -38.276 1.00 30.57 228 LEU A C 1
ATOM 1625 O O . LEU A 1 227 ? 2.728 -11.010 -38.286 1.00 43.45 228 LEU A O 1
ATOM 1630 N N . ALA A 1 228 ? 1.797 -12.913 -38.880 1.00 29.90 229 ALA A N 1
ATOM 1631 C CA . ALA A 1 228 ? 3.018 -13.399 -39.457 1.00 28.69 229 ALA A CA 1
ATOM 1632 C C . ALA A 1 228 ? 3.148 -13.164 -40.939 1.00 30.63 229 ALA A C 1
ATOM 1633 O O . ALA A 1 228 ? 4.239 -13.194 -41.471 1.00 30.90 229 ALA A O 1
ATOM 1635 N N . SER A 1 229 ? 2.044 -12.898 -41.602 1.00 29.18 230 SER A N 1
ATOM 1636 C CA . SER A 1 229 ? 2.094 -12.784 -43.045 1.00 29.34 230 SER A CA 1
ATOM 1637 C C . SER A 1 229 ? 1.572 -11.430 -43.601 1.00 39.73 230 SER A C 1
ATOM 1638 O O . SER A 1 229 ? 1.681 -11.164 -44.784 1.00 31.01 230 SER A O 1
ATOM 1641 N N . CYS A 1 230 ? 1.023 -10.590 -42.740 1.00 31.78 231 CYS A N 1
ATOM 1642 C CA . CYS A 1 230 ? 0.590 -9.263 -43.149 1.00 33.16 231 CYS A CA 1
ATOM 1643 C C . CYS A 1 230 ? 1.412 -8.206 -42.434 1.00 36.02 231 CYS A C 1
ATOM 1644 O O . CYS A 1 230 ? 1.415 -8.116 -41.217 1.00 34.49 231 CYS A O 1
ATOM 1647 N N . PRO A 1 231 ? 2.100 -7.404 -43.220 1.00 35.55 232 PRO A N 1
ATOM 1648 C CA . PRO A 1 231 ? 2.845 -6.333 -42.605 1.00 36.91 232 PRO A CA 1
ATOM 1649 C C . PRO A 1 231 ? 1.870 -5.496 -41.805 1.00 37.87 232 PRO A C 1
ATOM 1650 O O . PRO A 1 231 ? 0.759 -5.264 -42.216 1.00 39.12 232 PRO A O 1
ATOM 1654 N N . PRO A 1 232 ? 2.280 -5.093 -40.624 1.00 41.77 233 PRO A N 1
ATOM 1655 C CA . PRO A 1 232 ? 1.415 -4.241 -39.806 1.00 41.59 233 PRO A CA 1
ATOM 1656 C C . PRO A 1 232 ? 0.887 -3.057 -40.632 1.00 41.34 233 PRO A C 1
ATOM 1657 O O . PRO A 1 232 ? 1.646 -2.431 -41.346 1.00 41.67 233 PRO A O 1
ATOM 1661 N N . GLY A 1 233 ? -0.409 -2.808 -40.568 1.00 41.79 234 GLY A N 1
ATOM 1662 C CA . GLY A 1 233 ? -1.011 -1.782 -41.388 1.00 42.34 234 GLY A CA 1
ATOM 1663 C C . GLY A 1 233 ? -1.343 -2.264 -42.779 1.00 46.36 234 GLY A C 1
ATOM 1664 O O . GLY A 1 233 ? -2.020 -1.576 -43.524 1.00 47.37 234 GLY A O 1
ATOM 1665 N N . GLY A 1 234 ? -0.878 -3.448 -43.142 1.00 52.28 235 GLY A N 1
ATOM 1666 C CA . GLY A 1 234 ? -1.173 -4.006 -44.435 1.00 39.16 235 GLY A CA 1
ATOM 1667 C C . GLY A 1 234 ? -2.625 -4.278 -44.603 1.00 38.86 235 GLY A C 1
ATOM 1668 O O . GLY A 1 234 ? -3.401 -4.099 -43.690 1.00 39.80 235 GLY A O 1
ATOM 1669 N N . ARG A 1 235 ? -2.991 -4.705 -45.790 1.00 38.19 236 ARG A N 1
ATOM 1670 C CA . ARG A 1 235 ? -4.378 -5.047 -46.041 1.00 39.83 236 ARG A CA 1
ATOM 1671 C C . ARG A 1 235 ? -4.654 -6.544 -46.172 1.00 36.86 236 ARG A C 1
ATOM 1672 O O . ARG A 1 235 ? -4.019 -7.230 -46.958 1.00 39.24 236 ARG A O 1
ATOM 1680 N N . VAL A 1 236 ? -5.617 -7.015 -45.405 1.00 35.35 237 VAL A N 1
ATOM 1681 C CA . VAL A 1 236 ? -6.019 -8.418 -45.532 1.00 48.32 237 VAL A CA 1
ATOM 1682 C C . VAL A 1 236 ? -7.421 -8.578 -46.125 1.00 35.24 237 VAL A C 1
ATOM 1683 O O . VAL A 1 236 ? -8.359 -7.925 -45.705 1.00 34.60 237 VAL A O 1
ATOM 1687 N N . LEU A 1 237 ? -7.526 -9.411 -47.138 1.00 32.72 238 LEU A N 1
ATOM 1688 C CA . LEU A 1 237 ? -8.818 -9.719 -47.726 1.00 32.51 238 LEU A CA 1
ATOM 1689 C C . LEU A 1 237 ? -9.381 -11.055 -47.273 1.00 31.72 238 LEU A C 1
ATOM 1690 O O . LEU A 1 237 ? -8.683 -12.051 -47.295 1.00 43.62 238 LEU A O 1
ATOM 1695 N N . ASP A 1 238 ? -10.631 -11.075 -46.868 1.00 31.14 239 ASP A N 1
ATOM 1696 C CA . ASP A 1 238 ? -11.291 -12.317 -46.516 1.00 29.86 239 ASP A CA 1
ATOM 1697 C C . ASP A 1 238 ? -12.525 -12.491 -47.413 1.00 37.11 239 ASP A C 1
ATOM 1698 O O . ASP A 1 238 ? -13.581 -11.955 -47.124 1.00 30.66 239 ASP A O 1
ATOM 1703 N N . PRO A 1 239 ? -12.387 -13.279 -48.474 1.00 28.97 240 PRO A N 1
ATOM 1704 C CA . PRO A 1 239 ? -13.502 -13.420 -49.422 1.00 29.05 240 PRO A CA 1
ATOM 1705 C C . PRO A 1 239 ? -14.824 -13.958 -48.839 1.00 28.71 240 PRO A C 1
ATOM 1706 O O . PRO A 1 239 ? -15.854 -13.712 -49.416 1.00 33.10 240 PRO A O 1
ATOM 1710 N N . PHE A 1 240 ? -14.785 -14.659 -47.720 1.00 27.88 241 PHE A N 1
ATOM 1711 C CA . PHE A 1 240 ? -15.979 -15.200 -47.089 1.00 27.51 241 PHE A CA 1
ATOM 1712 C C . PHE A 1 240 ? -15.788 -15.106 -45.593 1.00 27.62 241 PHE A C 1
ATOM 1713 O O . PHE A 1 240 ? -15.517 -16.091 -44.934 1.00 26.57 241 PHE A O 1
ATOM 1721 N N . MET A 1 241 ? -15.959 -13.914 -45.048 1.00 31.57 242 MET A N 1
ATOM 1722 C CA . MET A 1 241 ? -15.653 -13.660 -43.644 1.00 29.37 242 MET A CA 1
ATOM 1723 C C . MET A 1 241 ? -16.560 -14.190 -42.548 1.00 33.48 242 MET A C 1
ATOM 1724 O O . MET A 1 241 ? -16.173 -14.227 -41.401 1.00 32.81 242 MET A O 1
ATOM 1729 N N . GLY A 1 242 ? -17.763 -14.568 -42.893 1.00 28.83 243 GLY A N 1
ATOM 1730 C CA . GLY A 1 242 ? -18.660 -15.047 -41.895 1.00 28.53 243 GLY A CA 1
ATOM 1731 C C . GLY A 1 242 ? -18.843 -14.129 -40.739 1.00 29.75 243 GLY A C 1
ATOM 1732 O O . GLY A 1 242 ? -19.439 -13.093 -40.900 1.00 34.76 243 GLY A O 1
ATOM 1733 N N . SER A 1 243 ? -18.324 -14.484 -39.583 1.00 35.43 244 SER A N 1
ATOM 1734 C CA . SER A 1 243 ? -18.498 -13.704 -38.368 1.00 30.50 244 SER A CA 1
ATOM 1735 C C . SER A 1 243 ? -17.485 -12.585 -38.184 1.00 32.48 244 SER A C 1
ATOM 1736 O O . SER A 1 243 ? -17.437 -11.980 -37.138 1.00 37.05 244 SER A O 1
ATOM 1739 N N . GLY A 1 244 ? -16.666 -12.342 -39.185 1.00 36.55 245 GLY A N 1
ATOM 1740 C CA . GLY A 1 244 ? -15.641 -11.339 -39.098 1.00 32.37 245 GLY A CA 1
ATOM 1741 C C . GLY A 1 244 ? -14.504 -11.680 -38.186 1.00 35.43 245 GLY A C 1
ATOM 1742 O O . GLY A 1 244 ? -13.879 -10.796 -37.626 1.00 44.39 245 GLY A O 1
ATOM 1743 N N . THR A 1 245 ? -14.222 -12.959 -38.030 1.00 30.31 246 THR A N 1
ATOM 1744 C CA . THR A 1 245 ? -13.115 -13.367 -37.209 1.00 29.74 246 THR A CA 1
ATOM 1745 C C . THR A 1 245 ? -11.840 -12.711 -37.693 1.00 30.15 246 THR A C 1
ATOM 1746 O O . THR A 1 245 ? -11.068 -12.221 -36.901 1.00 41.67 246 THR A O 1
ATOM 1750 N N . THR A 1 246 ? -11.628 -12.689 -38.986 1.00 29.98 247 THR A N 1
ATOM 1751 C CA . THR A 1 246 ? -10.452 -12.037 -39.544 1.00 34.52 247 THR A CA 1
ATOM 1752 C C . THR A 1 246 ? -10.509 -10.518 -39.280 1.00 34.75 247 THR A C 1
ATOM 1753 O O . THR A 1 246 ? -9.509 -9.922 -38.941 1.00 34.41 247 THR A O 1
ATOM 1757 N N . ALA A 1 247 ? -11.686 -9.931 -39.406 1.00 33.09 248 ALA A N 1
ATOM 1758 C CA . ALA A 1 247 ? -11.866 -8.527 -39.095 1.00 34.83 248 ALA A CA 1
ATOM 1759 C C . ALA A 1 247 ? -11.388 -8.230 -37.700 1.00 35.76 248 ALA A C 1
ATOM 1760 O O . ALA A 1 247 ? -10.543 -7.380 -37.523 1.00 36.42 248 ALA A O 1
ATOM 1762 N N . VAL A 1 248 ? -11.913 -8.946 -36.711 1.00 42.31 249 VAL A N 1
ATOM 1763 C CA . VAL A 1 248 ? -11.451 -8.786 -35.339 1.00 41.31 249 VAL A CA 1
ATOM 1764 C C . VAL A 1 248 ? -9.939 -8.893 -35.240 1.00 42.83 249 VAL A C 1
ATOM 1765 O O . VAL A 1 248 ? -9.311 -8.079 -34.591 1.00 35.80 249 VAL A O 1
ATOM 1769 N N . ALA A 1 249 ? -9.357 -9.871 -35.911 1.00 35.84 250 ALA A N 1
ATOM 1770 C CA . ALA A 1 249 ? -7.934 -10.083 -35.828 1.00 32.91 250 ALA A CA 1
ATOM 1771 C C . ALA A 1 249 ? -7.167 -8.916 -36.384 1.00 38.53 250 ALA A C 1
ATOM 1772 O O . ALA A 1 249 ? -6.077 -8.646 -35.949 1.00 39.58 250 ALA A O 1
ATOM 1774 N N . CYS A 1 250 ? -7.728 -8.254 -37.379 1.00 55.30 251 CYS A N 1
ATOM 1775 C CA . CYS A 1 250 ? -7.071 -7.140 -38.034 1.00 39.36 251 CYS A CA 1
ATOM 1776 C C . CYS A 1 250 ? -7.308 -5.883 -37.203 1.00 40.03 251 CYS A C 1
ATOM 1777 O O . CYS A 1 250 ? -6.423 -5.054 -37.097 1.00 40.38 251 CYS A O 1
ATOM 1780 N N . ALA A 1 251 ? -8.478 -5.768 -36.602 1.00 38.26 252 ALA A N 1
ATOM 1781 C CA . ALA A 1 251 ? -8.782 -4.654 -35.750 1.00 39.84 252 ALA A CA 1
ATOM 1782 C C . ALA A 1 251 ? -7.690 -4.597 -34.730 1.00 40.01 252 ALA A C 1
ATOM 1783 O O . ALA A 1 251 ? -6.868 -3.696 -34.758 1.00 42.67 252 ALA A O 1
ATOM 1785 N N . ARG A 1 252 ? -7.653 -5.556 -33.822 1.00 39.60 253 ARG A N 1
ATOM 1786 C CA . ARG A 1 252 ? -6.532 -5.632 -32.927 1.00 38.90 253 ARG A CA 1
ATOM 1787 C C . ARG A 1 252 ? -5.414 -6.021 -33.844 1.00 38.11 253 ARG A C 1
ATOM 1788 O O . ARG A 1 252 ? -5.648 -6.371 -34.967 1.00 52.53 253 ARG A O 1
ATOM 1796 N N . GLN A 1 253 ? -4.187 -5.932 -33.408 1.00 42.78 254 GLN A N 1
ATOM 1797 C CA . GLN A 1 253 ? -3.044 -6.200 -34.285 1.00 37.80 254 GLN A CA 1
ATOM 1798 C C . GLN A 1 253 ? -2.888 -5.120 -35.363 1.00 38.94 254 GLN A C 1
ATOM 1799 O O . GLN A 1 253 ? -1.925 -5.134 -36.103 1.00 46.36 254 GLN A O 1
ATOM 1805 N N . GLY A 1 254 ? -3.822 -4.179 -35.429 1.00 40.47 255 GLY A N 1
ATOM 1806 C CA . GLY A 1 254 ? -3.724 -3.073 -36.358 1.00 41.42 255 GLY A CA 1
ATOM 1807 C C . GLY A 1 254 ? -3.423 -3.337 -37.789 1.00 40.79 255 GLY A C 1
ATOM 1808 O O . GLY A 1 254 ? -2.370 -2.958 -38.284 1.00 45.53 255 GLY A O 1
ATOM 1809 N N . ARG A 1 255 ? -4.357 -3.971 -38.469 1.00 41.26 256 ARG A N 1
ATOM 1810 C CA . ARG A 1 255 ? -4.184 -4.209 -39.886 1.00 39.29 256 ARG A CA 1
ATOM 1811 C C . ARG A 1 255 ? -5.466 -3.947 -40.632 1.00 39.63 256 ARG A C 1
ATOM 1812 O O . ARG A 1 255 ? -6.540 -3.940 -40.061 1.00 39.79 256 ARG A O 1
ATOM 1820 N N . ASP A 1 256 ? -5.329 -3.714 -41.916 1.00 39.80 257 ASP A N 1
ATOM 1821 C CA . ASP A 1 256 ? -6.476 -3.421 -42.736 1.00 40.19 257 ASP A CA 1
ATOM 1822 C C . ASP A 1 256 ? -7.241 -4.628 -43.155 1.00 38.63 257 ASP A C 1
ATOM 1823 O O . ASP A 1 256 ? -6.682 -5.694 -43.331 1.00 37.25 257 ASP A O 1
ATOM 1828 N N . PHE A 1 257 ? -8.519 -4.429 -43.385 1.00 38.90 258 PHE A N 1
ATOM 1829 C CA . PHE A 1 257 ? -9.351 -5.532 -43.738 1.00 37.54 258 PHE A CA 1
ATOM 1830 C C . PHE A 1 257 ? -10.474 -5.277 -44.698 1.00 38.01 258 PHE A C 1
ATOM 1831 O O . PHE A 1 257 ? -11.253 -4.366 -44.494 1.00 39.35 258 PHE A O 1
ATOM 1839 N N . VAL A 1 258 ? -10.556 -6.085 -45.743 1.00 36.93 259 VAL A N 1
ATOM 1840 C CA . VAL A 1 258 ? -11.686 -6.048 -46.633 1.00 39.42 259 VAL A CA 1
ATOM 1841 C C . VAL A 1 258 ? -12.350 -7.427 -46.489 1.00 35.51 259 VAL A C 1
ATOM 1842 O O . VAL A 1 258 ? -11.657 -8.429 -46.489 1.00 39.15 259 VAL A O 1
ATOM 1846 N N . GLY A 1 259 ? -13.669 -7.482 -46.376 1.00 35.70 260 GLY A N 1
ATOM 1847 C CA . GLY A 1 259 ? -14.375 -8.727 -46.226 1.00 34.36 260 GLY A CA 1
ATOM 1848 C C . GLY A 1 259 ? -15.768 -8.794 -46.781 1.00 38.31 260 GLY A C 1
ATOM 1849 O O . GLY A 1 259 ? -16.530 -7.853 -46.630 1.00 45.44 260 GLY A O 1
ATOM 1850 N N . TYR A 1 260 ? -16.117 -9.902 -47.403 1.00 33.33 261 TYR A N 1
ATOM 1851 C CA . TYR A 1 260 ? -17.434 -10.081 -47.985 1.00 33.39 261 TYR A CA 1
ATOM 1852 C C . TYR A 1 260 ? -18.213 -11.246 -47.380 1.00 32.30 261 TYR A C 1
ATOM 1853 O O . TYR A 1 260 ? -17.646 -12.298 -47.151 1.00 31.93 261 TYR A O 1
ATOM 1862 N N . GLU A 1 261 ? -19.489 -11.043 -47.103 1.00 32.87 262 GLU A N 1
ATOM 1863 C CA . GLU A 1 261 ? -20.348 -12.094 -46.569 1.00 31.97 262 GLU A CA 1
ATOM 1864 C C . GLU A 1 261 ? -21.764 -11.908 -47.054 1.00 32.60 262 GLU A C 1
ATOM 1865 O O . GLU A 1 261 ? -22.400 -10.937 -46.719 1.00 45.92 262 GLU A O 1
ATOM 1871 N N . ILE A 1 262 ? -22.248 -12.827 -47.851 1.00 31.64 263 ILE A N 1
ATOM 1872 C CA . ILE A 1 262 ? -23.596 -12.769 -48.347 1.00 32.20 263 ILE A CA 1
ATOM 1873 C C . ILE A 1 262 ? -24.647 -12.719 -47.261 1.00 35.86 263 ILE A C 1
ATOM 1874 O O . ILE A 1 262 ? -25.571 -11.938 -47.355 1.00 41.46 263 ILE A O 1
ATOM 1879 N N . ASN A 1 263 ? -24.513 -13.536 -46.233 1.00 31.85 264 ASN A N 1
ATOM 1880 C CA . ASN A 1 263 ? -25.465 -13.543 -45.141 1.00 32.35 264 ASN A CA 1
ATOM 1881 C C . ASN A 1 263 ? -25.425 -12.228 -44.397 1.00 33.91 264 ASN A C 1
ATOM 1882 O O . ASN A 1 263 ? -24.377 -11.780 -43.991 1.00 41.68 264 ASN A O 1
ATOM 1887 N N . GLU A 1 264 ? -26.583 -11.630 -44.203 1.00 35.18 265 GLU A N 1
ATOM 1888 C CA . GLU A 1 264 ? -26.632 -10.321 -43.576 1.00 39.51 265 GLU A CA 1
ATOM 1889 C C . GLU A 1 264 ? -26.469 -10.399 -42.094 1.00 38.61 265 GLU A C 1
ATOM 1890 O O . GLU A 1 264 ? -25.865 -9.530 -41.495 1.00 40.06 265 GLU A O 1
ATOM 1892 N N . SER A 1 265 ? -27.005 -11.448 -41.506 1.00 36.03 266 SER A N 1
ATOM 1893 C CA . SER A 1 265 ? -26.886 -11.630 -40.085 1.00 36.06 266 SER A CA 1
ATOM 1894 C C . SER A 1 265 ? -25.421 -11.803 -39.721 1.00 40.57 266 SER A C 1
ATOM 1895 O O . SER A 1 265 ? -24.968 -11.279 -38.729 1.00 43.57 266 SER A O 1
ATOM 1898 N N . TYR A 1 266 ? -24.684 -12.535 -40.541 1.00 34.71 267 TYR A N 1
ATOM 1899 C CA . TYR A 1 266 ? -23.283 -12.722 -40.273 1.00 33.06 267 TYR A CA 1
ATOM 1900 C C . TYR A 1 266 ? -22.589 -11.359 -40.310 1.00 41.54 267 TYR A C 1
ATOM 1901 O O . TYR A 1 266 ? -21.839 -11.019 -39.412 1.00 34.72 267 TYR A O 1
ATOM 1910 N N . CYS A 1 267 ? -22.854 -10.587 -41.353 1.00 35.19 268 CYS A N 1
ATOM 1911 C CA . CYS A 1 267 ? -22.283 -9.243 -41.469 1.00 36.59 268 CYS A CA 1
ATOM 1912 C C . CYS A 1 267 ? -22.655 -8.470 -40.230 1.00 44.78 268 CYS A C 1
ATOM 1913 O O . CYS A 1 267 ? -21.819 -7.816 -39.634 1.00 46.39 268 CYS A O 1
ATOM 1916 N N . ALA A 1 268 ? -23.899 -8.594 -39.804 1.00 40.21 269 ALA A N 1
ATOM 1917 C CA . ALA A 1 268 ? -24.309 -7.962 -38.575 1.00 39.67 269 ALA A CA 1
ATOM 1918 C C . ALA A 1 268 ? -23.411 -8.367 -37.425 1.00 39.30 269 ALA A C 1
ATOM 1919 O O . ALA A 1 268 ? -22.744 -7.519 -36.852 1.00 39.93 269 ALA A O 1
ATOM 1921 N N . ILE A 1 269 ? -23.386 -9.661 -37.093 1.00 37.44 270 ILE A N 1
ATOM 1922 C CA . ILE A 1 269 ? -22.557 -10.169 -35.998 1.00 36.73 270 ILE A CA 1
ATOM 1923 C C . ILE A 1 269 ? -21.164 -9.626 -36.086 1.00 36.77 270 ILE A C 1
ATOM 1924 O O . ILE A 1 269 ? -20.585 -9.234 -35.104 1.00 38.37 270 ILE A O 1
ATOM 1929 N N . ALA A 1 270 ? -20.640 -9.585 -37.279 1.00 36.30 271 ALA A N 1
ATOM 1930 C CA . ALA A 1 270 ? -19.299 -9.112 -37.466 1.00 36.36 271 ALA A CA 1
ATOM 1931 C C . ALA A 1 270 ? -19.124 -7.688 -36.984 1.00 38.15 271 ALA A C 1
ATOM 1932 O O . ALA A 1 270 ? -18.194 -7.400 -36.268 1.00 47.19 271 ALA A O 1
ATOM 1934 N N . HIS A 1 271 ? -20.035 -6.808 -37.365 1.00 51.25 272 HIS A N 1
ATOM 1935 C CA . HIS A 1 271 ? -19.960 -5.408 -36.971 1.00 41.35 272 HIS A CA 1
ATOM 1936 C C . HIS A 1 271 ? -19.943 -5.359 -35.476 1.00 47.05 272 HIS A C 1
ATOM 1937 O O . HIS A 1 271 ? -19.106 -4.705 -34.875 1.00 42.57 272 HIS A O 1
ATOM 1944 N N . GLU A 1 272 ? -20.855 -6.096 -34.871 1.00 41.40 273 GLU A N 1
ATOM 1945 C CA . GLU A 1 272 ? -20.908 -6.146 -33.442 1.00 41.78 273 GLU A CA 1
ATOM 1946 C C . GLU A 1 272 ? -19.560 -6.567 -32.893 1.00 47.39 273 GLU A C 1
ATOM 1947 O O . GLU A 1 272 ? -19.016 -5.914 -32.012 1.00 51.37 273 GLU A O 1
ATOM 1953 N N . ARG A 1 273 ? -18.992 -7.631 -33.440 1.00 39.22 274 ARG A N 1
ATOM 1954 C CA . ARG A 1 273 ? -17.728 -8.145 -32.945 1.00 38.16 274 ARG A CA 1
ATOM 1955 C C . ARG A 1 273 ? -16.611 -7.125 -33.052 1.00 39.06 274 ARG A C 1
ATOM 1956 O O . ARG A 1 273 ? -15.767 -7.047 -32.183 1.00 46.12 274 ARG A O 1
ATOM 1964 N N . VAL A 1 274 ? -16.605 -6.358 -34.123 1.00 39.76 275 VAL A N 1
ATOM 1965 C CA . VAL A 1 274 ? -15.551 -5.378 -34.317 1.00 40.65 275 VAL A CA 1
ATOM 1966 C C . VAL A 1 274 ? -15.837 -4.081 -33.537 1.00 50.69 275 VAL A C 1
ATOM 1967 O O . VAL A 1 274 ? -14.930 -3.330 -33.229 1.00 54.21 275 VAL A O 1
ATOM 1971 N N . ASN A 1 275 ? -17.094 -3.836 -33.205 1.00 55.33 276 ASN A N 1
ATOM 1972 C CA . ASN A 1 275 ? -17.441 -2.630 -32.461 1.00 45.40 276 ASN A CA 1
ATOM 1973 C C . ASN A 1 275 ? -17.502 -2.892 -30.959 1.00 46.80 276 ASN A C 1
ATOM 1974 O O . ASN A 1 275 ? -18.272 -2.239 -30.244 1.00 48.85 276 ASN A O 1
ATOM 1978 N N . ALA A 1 276 ? -16.718 -3.861 -30.474 1.00 46.46 277 ALA A N 1
ATOM 1979 C CA . ALA A 1 276 ? -16.644 -4.176 -29.053 1.00 44.28 277 ALA A CA 1
ATOM 1980 C C . ALA A 1 276 ? -15.208 -4.192 -28.533 1.00 50.96 277 ALA A C 1
ATOM 1981 O O . ALA A 1 276 ? -14.979 -4.620 -27.393 1.00 63.68 277 ALA A O 1
ATOM 1983 N N . LEU A 1 277 ? -14.269 -3.777 -29.361 1.00 62.73 278 LEU A N 1
ATOM 1984 C CA . LEU A 1 277 ? -12.863 -3.833 -28.990 1.00 56.75 278 LEU A CA 1
ATOM 1985 C C . LEU A 1 277 ? -12.241 -2.529 -28.480 1.00 55.13 278 LEU A C 1
ATOM 1986 O O . LEU A 1 277 ? -12.965 -1.642 -28.051 1.00 56.34 278 LEU A O 1
ATOM 2559 N N . LEU D 1 29 ? 0.365 -22.218 11.728 1.00 80.77 30 LEU C N 1
ATOM 2560 C CA . LEU D 1 29 ? 1.233 -21.116 11.409 1.00 73.80 30 LEU C CA 1
ATOM 2561 C C . LEU D 1 29 ? 0.441 -19.830 11.310 1.00 74.32 30 LEU C C 1
ATOM 2562 O O . LEU D 1 29 ? -0.622 -19.797 10.708 1.00 79.74 30 LEU C O 1
ATOM 2567 N N . PRO D 1 30 ? 0.961 -18.758 11.899 1.00 84.66 31 PRO C N 1
ATOM 2568 C CA . PRO D 1 30 ? 0.250 -17.483 11.890 1.00 83.55 31 PRO C CA 1
ATOM 2569 C C . PRO D 1 30 ? -0.109 -17.017 10.506 1.00 90.41 31 PRO C C 1
ATOM 2570 O O . PRO D 1 30 ? 0.620 -17.249 9.554 1.00 90.06 31 PRO C O 1
ATOM 2574 N N . SER D 1 31 ? -1.243 -16.342 10.405 1.00 94.24 32 SER C N 1
ATOM 2575 C CA . SER D 1 31 ? -1.679 -15.825 9.116 1.00 81.34 32 SER C CA 1
ATOM 2576 C C . SER D 1 31 ? -0.663 -14.830 8.571 1.00 77.93 32 SER C C 1
ATOM 2577 O O . SER D 1 31 ? 0.051 -14.158 9.323 1.00 71.22 32 SER C O 1
ATOM 2579 N N . GLY D 1 32 ? -0.595 -14.748 7.242 1.00 68.36 33 GLY C N 1
ATOM 2580 C CA . GLY D 1 32 ? 0.289 -13.831 6.555 1.00 80.74 33 GLY C CA 1
ATOM 2581 C C . GLY D 1 32 ? 1.680 -14.367 6.272 1.00 78.20 33 GLY C C 1
ATOM 2582 O O . GLY D 1 32 ? 2.277 -14.007 5.252 1.00 80.19 33 GLY C O 1
ATOM 2583 N N . ILE D 1 33 ? 2.215 -15.209 7.150 1.00 62.98 34 ILE C N 1
ATOM 2584 C CA . ILE D 1 33 ? 3.551 -15.770 6.980 1.00 61.66 34 ILE C CA 1
ATOM 2585 C C . ILE D 1 33 ? 3.439 -17.068 6.190 1.00 67.04 34 ILE C C 1
ATOM 2586 O O . ILE D 1 33 ? 2.676 -17.965 6.568 1.00 79.44 34 ILE C O 1
ATOM 2590 N N . GLU D 1 34 ? 4.193 -17.151 5.099 1.00 72.68 35 GLU C N 1
ATOM 2591 C CA . GLU D 1 34 ? 4.230 -18.361 4.300 1.00 75.78 35 GLU C CA 1
ATOM 2592 C C . GLU D 1 34 ? 5.627 -18.933 4.201 1.00 74.62 35 GLU C C 1
ATOM 2593 O O . GLU D 1 34 ? 6.549 -18.239 3.805 1.00 80.10 35 GLU C O 1
ATOM 2599 N N . LEU D 1 35 ? 5.755 -20.208 4.536 1.00 74.09 36 LEU C N 1
ATOM 2600 C CA . LEU D 1 35 ? 7.031 -20.877 4.487 1.00 73.48 36 LEU C CA 1
ATOM 2601 C C . LEU D 1 35 ? 6.937 -22.145 3.658 1.00 80.14 36 LEU C C 1
ATOM 2602 O O . LEU D 1 35 ? 6.097 -22.987 3.937 1.00 92.19 36 LEU C O 1
ATOM 2607 N N . HIS D 1 36 ? 7.802 -22.318 2.673 1.00 61.26 37 HIS C N 1
ATOM 2608 C CA . HIS D 1 36 ? 7.726 -23.453 1.761 1.00 63.55 37 HIS C CA 1
ATOM 2609 C C . HIS D 1 36 ? 9.065 -24.167 1.705 1.00 68.92 37 HIS C C 1
ATOM 2610 O O . HIS D 1 36 ? 10.113 -23.527 1.563 1.00 65.73 37 HIS C O 1
ATOM 2617 N N . ASN D 1 37 ? 9.048 -25.490 1.774 1.00 71.38 38 ASN C N 1
ATOM 2618 C CA . ASN D 1 37 ? 10.267 -26.266 1.647 1.00 61.65 38 ASN C CA 1
ATOM 2619 C C . ASN D 1 37 ? 10.564 -26.488 0.184 1.00 81.36 38 ASN C C 1
ATOM 2620 O O . ASN D 1 37 ? 10.656 -27.619 -0.265 1.00 72.64 38 ASN C O 1
ATOM 2625 N N . ARG D 1 38 ? 10.731 -25.409 -0.568 1.00 85.35 39 ARG C N 1
ATOM 2626 C CA . ARG D 1 38 ? 10.959 -25.539 -2.001 1.00 81.68 39 ARG C CA 1
ATOM 2627 C C . ARG D 1 38 ? 12.073 -24.648 -2.523 1.00 76.19 39 ARG C C 1
ATOM 2628 O O . ARG D 1 38 ? 12.485 -23.719 -1.847 1.00 77.89 39 ARG C O 1
ATOM 2630 N N . ASP D 1 39 ? 12.547 -24.915 -3.729 1.00 68.96 40 ASP C N 1
ATOM 2631 C CA . ASP D 1 39 ? 13.637 -24.147 -4.284 1.00 61.57 40 ASP C CA 1
ATOM 2632 C C . ASP D 1 39 ? 13.156 -22.894 -4.923 1.00 68.33 40 ASP C C 1
ATOM 2633 O O . ASP D 1 39 ? 12.302 -22.911 -5.794 1.00 62.30 40 ASP C O 1
ATOM 2638 N N . PHE D 1 40 ? 13.735 -21.793 -4.507 1.00 61.21 41 PHE C N 1
ATOM 2639 C CA . PHE D 1 40 ? 13.373 -20.539 -5.071 1.00 60.89 41 PHE C CA 1
ATOM 2640 C C . PHE D 1 40 ? 13.566 -20.616 -6.539 1.00 59.50 41 PHE C C 1
ATOM 2641 O O . PHE D 1 40 ? 12.738 -20.145 -7.294 1.00 60.53 41 PHE C O 1
ATOM 2649 N N . LEU D 1 41 ? 14.662 -21.213 -6.952 1.00 59.13 42 LEU C N 1
ATOM 2650 C CA . LEU D 1 41 ? 14.991 -21.233 -8.361 1.00 61.46 42 LEU C CA 1
ATOM 2651 C C . LEU D 1 41 ? 13.943 -21.990 -9.182 1.00 72.00 42 LEU C C 1
ATOM 2652 O O . LEU D 1 41 ? 13.983 -21.966 -10.402 1.00 69.09 42 LEU C O 1
ATOM 2657 N N . THR D 1 42 ? 13.004 -22.646 -8.520 1.00 80.89 43 THR C N 1
ATOM 2658 C CA . THR D 1 42 ? 11.944 -23.344 -9.215 1.00 73.57 43 THR C CA 1
ATOM 2659 C C . THR D 1 42 ? 10.631 -22.626 -8.981 1.00 65.75 43 THR C C 1
ATOM 2660 O O . THR D 1 42 ? 9.993 -22.210 -9.934 1.00 66.88 43 THR C O 1
ATOM 2664 N N . ASP D 1 43 ? 10.234 -22.456 -7.730 1.00 64.78 44 ASP C N 1
ATOM 2665 C CA . ASP D 1 43 ? 8.957 -21.836 -7.408 1.00 71.42 44 ASP C CA 1
ATOM 2666 C C . ASP D 1 43 ? 8.942 -20.333 -7.686 1.00 83.30 44 ASP C C 1
ATOM 2667 O O . ASP D 1 43 ? 7.909 -19.687 -7.465 1.00 77.05 44 ASP C O 1
ATOM 2672 N N . ALA D 1 44 ? 10.051 -19.757 -8.171 1.00 79.67 45 ALA C N 1
ATOM 2673 C CA . ALA D 1 44 ? 10.088 -18.319 -8.441 1.00 76.41 45 ALA C CA 1
ATOM 2674 C C . ALA D 1 44 ? 8.954 -17.880 -9.363 1.00 86.32 45 ALA C C 1
ATOM 2675 O O . ALA D 1 44 ? 8.494 -16.735 -9.277 1.00 70.95 45 ALA C O 1
ATOM 2677 N N . ALA D 1 45 ? 8.495 -18.771 -10.249 1.00 83.85 46 ALA C N 1
ATOM 2678 C CA . ALA D 1 45 ? 7.418 -18.424 -11.172 1.00 68.52 46 ALA C CA 1
ATOM 2679 C C . ALA D 1 45 ? 6.148 -18.048 -10.418 1.00 81.72 46 ALA C C 1
ATOM 2680 O O . ALA D 1 45 ? 5.526 -17.016 -10.700 1.00 97.95 46 ALA C O 1
ATOM 2682 N N . HIS D 1 46 ? 5.747 -18.875 -9.455 1.00 74.53 47 HIS C N 1
ATOM 2683 C CA . HIS D 1 46 ? 4.627 -18.525 -8.596 1.00 80.74 47 HIS C CA 1
ATOM 2684 C C . HIS D 1 46 ? 4.916 -17.200 -7.883 1.00 88.74 47 HIS C C 1
ATOM 2685 O O . HIS D 1 46 ? 6.010 -16.633 -7.982 1.00 83.10 47 HIS C O 1
ATOM 2692 N N . LEU D 1 47 ? 3.919 -16.708 -7.147 1.00 68.45 48 LEU C N 1
ATOM 2693 C CA . LEU D 1 47 ? 4.044 -15.388 -6.538 1.00 67.37 48 LEU C CA 1
ATOM 2694 C C . LEU D 1 47 ? 4.113 -14.340 -7.642 1.00 67.64 48 LEU C C 1
ATOM 2695 O O . LEU D 1 47 ? 5.063 -14.330 -8.437 1.00 67.05 48 LEU C O 1
ATOM 2697 N N . PRO D 1 48 ? 3.128 -13.452 -7.737 1.00 68.59 49 PRO C N 1
ATOM 2698 C CA . PRO D 1 48 ? 3.116 -12.490 -8.843 1.00 69.06 49 PRO C CA 1
ATOM 2699 C C . PRO D 1 48 ? 4.330 -11.578 -8.793 1.00 67.27 49 PRO C C 1
ATOM 2700 O O . PRO D 1 48 ? 5.038 -11.473 -7.788 1.00 65.73 49 PRO C O 1
ATOM 2704 N N . ASP D 1 49 ? 4.568 -10.909 -9.912 1.00 67.57 50 ASP C N 1
ATOM 2705 C CA . ASP D 1 49 ? 5.576 -9.863 -9.963 1.00 83.35 50 ASP C CA 1
ATOM 2706 C C . ASP D 1 49 ? 4.978 -8.536 -9.510 1.00 82.41 50 ASP C C 1
ATOM 2707 O O . ASP D 1 49 ? 3.758 -8.339 -9.521 1.00 81.51 50 ASP C O 1
ATOM 2712 N N . ALA D 1 50 ? 5.862 -7.622 -9.101 1.00 72.74 51 ALA C N 1
ATOM 2713 C CA . ALA D 1 50 ? 5.452 -6.351 -8.506 1.00 68.45 51 ALA C CA 1
ATOM 2714 C C . ALA D 1 50 ? 4.571 -6.591 -7.286 1.00 67.82 51 ALA C C 1
ATOM 2715 O O . ALA D 1 50 ? 3.608 -5.862 -7.040 1.00 85.09 51 ALA C O 1
ATOM 2717 N N . SER D 1 51 ? 4.903 -7.627 -6.517 1.00 64.28 52 SER C N 1
ATOM 2718 C CA . SER D 1 51 ? 4.085 -8.052 -5.397 1.00 64.69 52 SER C CA 1
ATOM 2719 C C . SER D 1 51 ? 4.820 -8.034 -4.066 1.00 65.08 52 SER C C 1
ATOM 2720 O O . SER D 1 51 ? 4.204 -8.344 -3.039 1.00 72.43 52 SER C O 1
ATOM 2723 N N . ILE D 1 52 ? 6.104 -7.671 -4.041 1.00 61.51 53 ILE C N 1
ATOM 2724 C CA . ILE D 1 52 ? 6.903 -7.706 -2.822 1.00 59.99 53 ILE C CA 1
ATOM 2725 C C . ILE D 1 52 ? 7.531 -6.337 -2.603 1.00 59.02 53 ILE C C 1
ATOM 2726 O O . ILE D 1 52 ? 8.131 -5.769 -3.523 1.00 58.71 53 ILE C O 1
ATOM 2731 N N . ASP D 1 53 ? 7.398 -5.813 -1.380 1.00 58.59 54 ASP C N 1
ATOM 2732 C CA . ASP D 1 53 ? 7.949 -4.509 -1.048 1.00 57.76 54 ASP C CA 1
ATOM 2733 C C . ASP D 1 53 ? 9.410 -4.572 -0.646 1.00 55.99 54 ASP C C 1
ATOM 2734 O O . ASP D 1 53 ? 10.101 -3.548 -0.705 1.00 59.92 54 ASP C O 1
ATOM 2739 N N . LEU D 1 54 ? 9.896 -5.736 -0.231 1.00 55.36 55 LEU C N 1
ATOM 2740 C CA . LEU D 1 54 ? 11.270 -5.821 0.230 1.00 60.07 55 LEU C CA 1
ATOM 2741 C C . LEU D 1 54 ? 11.732 -7.269 0.187 1.00 59.51 55 LEU C C 1
ATOM 2742 O O . LEU D 1 54 ? 10.976 -8.177 0.535 1.00 54.18 55 LEU C O 1
ATOM 2747 N N . ILE D 1 55 ? 12.975 -7.473 -0.241 1.00 58.10 56 ILE C N 1
ATOM 2748 C CA . ILE D 1 55 ? 13.606 -8.786 -0.254 1.00 51.89 56 ILE C CA 1
ATOM 2749 C C . ILE D 1 55 ? 14.753 -8.769 0.745 1.00 61.39 56 ILE C C 1
ATOM 2750 O O . ILE D 1 55 ? 15.581 -7.850 0.736 1.00 59.75 56 ILE C O 1
ATOM 2755 N N . VAL D 1 56 ? 14.794 -9.775 1.613 1.00 50.24 57 VAL C N 1
ATOM 2756 C CA . VAL D 1 56 ? 15.855 -9.904 2.601 1.00 48.95 57 VAL C CA 1
ATOM 2757 C C . VAL D 1 56 ? 16.645 -11.154 2.244 1.00 52.48 57 VAL C C 1
ATOM 2758 O O . VAL D 1 56 ? 16.307 -12.263 2.679 1.00 59.17 57 VAL C O 1
ATOM 2762 N N . ALA D 1 57 ? 17.695 -10.956 1.475 1.00 47.86 58 ALA C N 1
ATOM 2763 C CA . ALA D 1 57 ? 18.430 -12.097 0.990 1.00 47.72 58 ALA C CA 1
ATOM 2764 C C . ALA D 1 57 ? 19.718 -12.444 1.717 1.00 55.58 58 ALA C C 1
ATOM 2765 O O . ALA D 1 57 ? 20.665 -11.672 1.707 1.00 45.41 58 ALA C O 1
ATOM 2767 N N . ASP D 1 58 ? 19.737 -13.614 2.332 1.00 46.55 59 ASP C N 1
ATOM 2768 C CA . ASP D 1 58 ? 20.946 -14.104 2.967 1.00 46.10 59 ASP C CA 1
ATOM 2769 C C . ASP D 1 58 ? 21.322 -15.320 2.181 1.00 56.78 59 ASP C C 1
ATOM 2770 O O . ASP D 1 58 ? 21.131 -16.437 2.630 1.00 59.05 59 ASP C O 1
ATOM 2775 N N . PRO D 1 59 ? 21.873 -15.108 0.997 1.00 57.90 60 PRO C N 1
ATOM 2776 C CA . PRO D 1 59 ? 22.162 -16.235 0.132 1.00 50.18 60 PRO C CA 1
ATOM 2777 C C . PRO D 1 59 ? 23.470 -16.903 0.465 1.00 49.27 60 PRO C C 1
ATOM 2778 O O . PRO D 1 59 ? 24.274 -16.347 1.194 1.00 48.31 60 PRO C O 1
ATOM 2782 N N . PRO D 1 60 ? 23.674 -18.116 -0.078 1.00 45.98 61 PRO C N 1
ATOM 2783 C CA . PRO D 1 60 ? 24.979 -18.720 0.147 1.00 45.20 61 PRO C CA 1
ATOM 2784 C C . PRO D 1 60 ? 26.090 -17.779 -0.262 1.00 44.06 61 PRO C C 1
ATOM 2785 O O . PRO D 1 60 ? 26.053 -17.213 -1.327 1.00 44.22 61 PRO C O 1
ATOM 2789 N N . TYR D 1 61 ? 27.071 -17.605 0.608 1.00 55.26 62 TYR C N 1
ATOM 2790 C CA . TYR D 1 61 ? 28.153 -16.655 0.360 1.00 55.88 62 TYR C CA 1
ATOM 2791 C C . TYR D 1 61 ? 29.199 -17.098 -0.642 1.00 62.67 62 TYR C C 1
ATOM 2792 O O . TYR D 1 61 ? 29.843 -16.266 -1.260 1.00 60.21 62 TYR C O 1
ATOM 2801 N N . GLY D 1 62 ? 29.377 -18.395 -0.814 1.00 54.84 63 GLY C N 1
ATOM 2802 C CA . GLY D 1 62 ? 30.426 -18.894 -1.676 1.00 42.26 63 GLY C CA 1
ATOM 2803 C C . GLY D 1 62 ? 31.446 -19.645 -0.859 1.00 51.02 63 GLY C C 1
ATOM 2804 O O . GLY D 1 62 ? 32.197 -20.438 -1.405 1.00 68.43 63 GLY C O 1
ATOM 2805 N N . LEU D 1 63 ? 31.476 -19.417 0.450 1.00 45.60 64 LEU C N 1
ATOM 2806 C CA . LEU D 1 63 ? 32.403 -20.082 1.335 1.00 40.61 64 LEU C CA 1
ATOM 2807 C C . LEU D 1 63 ? 31.891 -21.443 1.712 1.00 56.63 64 LEU C C 1
ATOM 2808 O O . LEU D 1 63 ? 30.941 -21.555 2.451 1.00 74.77 64 LEU C O 1
ATOM 2813 N N . GLY D 1 64 ? 32.520 -22.491 1.218 1.00 52.10 65 GLY C N 1
ATOM 2814 C CA . GLY D 1 64 ? 32.057 -23.841 1.476 1.00 56.42 65 GLY C CA 1
ATOM 2815 C C . GLY D 1 64 ? 31.483 -24.134 2.828 1.00 61.71 65 GLY C C 1
AT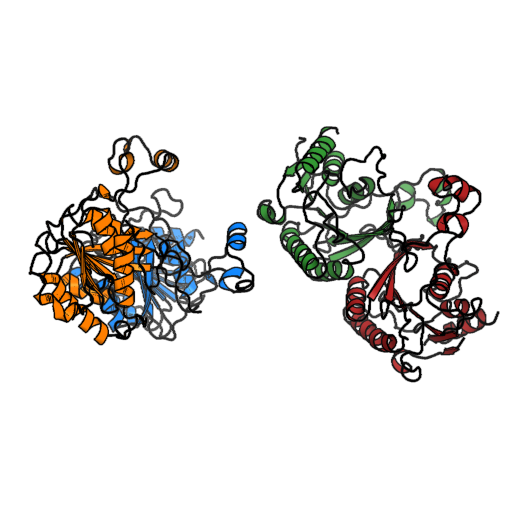OM 2816 O O . GLY D 1 64 ? 32.169 -24.033 3.832 1.00 72.27 65 GLY C O 1
ATOM 2817 N N . LYS D 1 65 ? 30.226 -24.507 2.865 1.00 52.10 66 LYS C N 1
ATOM 2818 C CA . LYS D 1 65 ? 29.572 -24.836 4.123 1.00 51.61 66 LYS C CA 1
ATOM 2819 C C . LYS D 1 65 ? 28.640 -26.010 3.881 1.00 52.68 66 LYS C C 1
ATOM 2820 O O . LYS D 1 65 ? 28.334 -26.354 2.738 1.00 76.18 66 LYS C O 1
ATOM 2826 N N . ASP D 1 66 ? 28.140 -26.617 4.932 1.00 50.82 67 ASP C N 1
ATOM 2827 C CA . ASP D 1 66 ? 27.237 -27.719 4.732 1.00 64.44 67 ASP C CA 1
ATOM 2828 C C . ASP D 1 66 ? 25.871 -27.259 4.280 1.00 79.95 67 ASP C C 1
ATOM 2829 O O . ASP D 1 66 ? 25.485 -27.528 3.154 1.00 84.92 67 ASP C O 1
ATOM 2834 N N . TYR D 1 67 ? 25.125 -26.606 5.164 1.00 69.98 68 TYR C N 1
ATOM 2835 C CA . TYR D 1 67 ? 23.760 -26.166 4.844 1.00 77.87 68 TYR C CA 1
ATOM 2836 C C . TYR D 1 67 ? 22.799 -27.330 4.617 1.00 84.18 68 TYR C C 1
ATOM 2837 O O . TYR D 1 67 ? 21.604 -27.124 4.462 1.00 77.99 68 TYR C O 1
ATOM 2846 N N . GLY D 1 68 ? 23.309 -28.547 4.602 1.00 81.41 69 GLY C N 1
ATOM 2847 C CA . GLY D 1 68 ? 22.471 -29.705 4.385 1.00 83.08 69 GLY C CA 1
ATOM 2848 C C . GLY D 1 68 ? 22.415 -30.062 2.929 1.00 80.48 69 GLY C C 1
ATOM 2849 O O . GLY D 1 68 ? 21.908 -31.111 2.564 1.00 73.36 69 GLY C O 1
ATOM 2850 N N . ASN D 1 69 ? 22.954 -29.195 2.099 1.00 64.63 70 ASN C N 1
ATOM 2851 C CA . ASN D 1 69 ? 22.912 -29.409 0.688 1.00 55.88 70 ASN C CA 1
ATOM 2852 C C . ASN D 1 69 ? 24.280 -29.111 0.173 1.00 60.66 70 ASN C C 1
ATOM 2853 O O . ASN D 1 69 ? 25.262 -29.332 0.860 1.00 71.70 70 ASN C O 1
ATOM 2858 N N . ASP D 1 70 ? 24.359 -28.597 -1.033 1.00 63.08 71 ASP C N 1
ATOM 2859 C CA . ASP D 1 70 ? 25.623 -28.231 -1.584 1.00 68.15 71 ASP C CA 1
ATOM 2860 C C . ASP D 1 70 ? 25.528 -26.821 -2.086 1.00 75.85 71 ASP C C 1
ATOM 2861 O O . ASP D 1 70 ? 26.259 -26.434 -2.989 1.00 79.02 71 ASP C O 1
ATOM 2865 N N . SER D 1 71 ? 24.646 -26.033 -1.500 1.00 61.89 72 SER C N 1
ATOM 2866 C CA . SER D 1 71 ? 24.420 -24.690 -1.998 1.00 61.08 72 SER C CA 1
ATOM 2867 C C . SER D 1 71 ? 25.630 -23.789 -1.970 1.00 67.85 72 SER C C 1
ATOM 2868 O O . SER D 1 71 ? 25.911 -23.129 -2.956 1.00 72.56 72 SER C O 1
ATOM 2871 N N . ASP D 1 72 ? 26.338 -23.725 -0.849 1.00 61.31 73 ASP C N 1
ATOM 2872 C CA . ASP D 1 72 ? 27.459 -22.794 -0.750 1.00 56.69 73 ASP C CA 1
ATOM 2873 C C . ASP D 1 72 ? 28.756 -23.425 -1.210 1.00 62.79 73 ASP C C 1
ATOM 2874 O O . ASP D 1 72 ? 29.823 -22.849 -1.055 1.00 61.14 73 ASP C O 1
ATOM 2879 N N . LYS D 1 73 ? 28.658 -24.613 -1.779 1.00 67.59 74 LYS C N 1
ATOM 2880 C CA . LYS D 1 73 ? 29.844 -25.304 -2.272 1.00 68.55 74 LYS C CA 1
ATOM 2881 C C . LYS D 1 73 ? 30.175 -24.910 -3.696 1.00 71.63 74 LYS C C 1
ATOM 2882 O O . LYS D 1 73 ? 30.543 -25.763 -4.508 1.00 70.72 74 LYS C O 1
ATOM 2888 N N . ARG D 1 74 ? 30.027 -23.631 -4.030 1.00 61.60 75 ARG C N 1
ATOM 2889 C CA . ARG D 1 74 ? 30.325 -23.080 -5.342 1.00 46.74 75 ARG C CA 1
ATOM 2890 C C . ARG D 1 74 ? 31.559 -22.193 -5.245 1.00 67.09 75 ARG C C 1
ATOM 2891 O O . ARG D 1 74 ? 32.153 -22.029 -4.175 1.00 84.19 75 ARG C O 1
ATOM 2899 N N . SER D 1 75 ? 31.944 -21.604 -6.374 1.00 69.67 76 SER C N 1
ATOM 2900 C CA . SER D 1 75 ? 33.161 -20.800 -6.359 1.00 65.20 76 SER C CA 1
ATOM 2901 C C . SER D 1 75 ? 33.236 -19.954 -7.616 1.00 48.24 76 SER C C 1
ATOM 2902 O O . SER D 1 75 ? 32.745 -20.351 -8.676 1.00 53.50 76 SER C O 1
ATOM 2905 N N . GLY D 1 76 ? 33.861 -18.789 -7.474 1.00 52.38 77 GLY C N 1
ATOM 2906 C CA . GLY D 1 76 ? 34.246 -18.003 -8.630 1.00 42.82 77 GLY C CA 1
ATOM 2907 C C . GLY D 1 76 ? 33.080 -17.787 -9.556 1.00 55.28 77 GLY C C 1
ATOM 2908 O O . GLY D 1 76 ? 31.970 -17.445 -9.124 1.00 53.61 77 GLY C O 1
ATOM 2909 N N . ASP D 1 77 ? 33.328 -18.025 -10.845 1.00 66.46 78 ASP C N 1
ATOM 2910 C CA . ASP D 1 77 ? 32.374 -17.665 -11.886 1.00 46.24 78 ASP C CA 1
ATOM 2911 C C . ASP D 1 77 ? 31.103 -18.502 -11.811 1.00 60.07 78 ASP C C 1
ATOM 2912 O O . ASP D 1 77 ? 30.015 -18.009 -12.129 1.00 81.38 78 ASP C O 1
ATOM 2917 N N . ASP D 1 78 ? 31.212 -19.766 -11.408 1.00 53.60 79 ASP C N 1
ATOM 2918 C CA . ASP D 1 78 ? 30.017 -20.584 -11.248 1.00 64.19 79 ASP C CA 1
ATOM 2919 C C . ASP D 1 78 ? 29.083 -19.980 -10.208 1.00 60.78 79 ASP C C 1
ATOM 2920 O O . ASP D 1 78 ? 27.908 -19.719 -10.486 1.00 70.60 79 ASP C O 1
ATOM 2925 N N . PHE D 1 79 ? 29.598 -19.738 -9.002 1.00 52.80 80 PHE C N 1
ATOM 2926 C CA . PHE D 1 79 ? 28.775 -19.142 -7.956 1.00 46.71 80 PHE C CA 1
ATOM 2927 C C . PHE D 1 79 ? 28.222 -17.789 -8.394 1.00 63.79 80 PHE C C 1
ATOM 2928 O O . PHE D 1 79 ? 27.039 -17.493 -8.181 1.00 72.40 80 PHE C O 1
ATOM 2936 N N . LEU D 1 80 ? 29.067 -16.951 -9.003 1.00 55.19 81 LEU C N 1
ATOM 2937 C CA . LEU D 1 80 ? 28.604 -15.670 -9.533 1.00 45.84 81 LEU C CA 1
ATOM 2938 C C . LEU D 1 80 ? 27.440 -15.852 -10.492 1.00 52.43 81 LEU C C 1
ATOM 2939 O O . LEU D 1 80 ? 26.429 -15.144 -10.404 1.00 51.55 81 LEU C O 1
ATOM 2944 N N . ALA D 1 81 ? 27.502 -16.844 -11.355 1.00 53.88 82 ALA C N 1
ATOM 2945 C CA . ALA D 1 81 ? 26.440 -17.004 -12.319 1.00 54.02 82 ALA C CA 1
ATOM 2946 C C . ALA D 1 81 ? 25.182 -17.504 -11.656 1.00 52.04 82 ALA C C 1
ATOM 2947 O O . ALA D 1 81 ? 24.093 -17.179 -12.089 1.00 51.83 82 ALA C O 1
ATOM 2949 N N . TRP D 1 82 ? 25.329 -18.267 -10.589 1.00 51.45 83 TRP C N 1
ATOM 2950 C CA . TRP D 1 82 ? 24.169 -18.741 -9.862 1.00 57.15 83 TRP C CA 1
ATOM 2951 C C . TRP D 1 82 ? 23.536 -17.582 -9.158 1.00 52.71 83 TRP C C 1
ATOM 2952 O O . TRP D 1 82 ? 22.327 -17.453 -9.138 1.00 54.22 83 TRP C O 1
ATOM 2963 N N . THR D 1 83 ? 24.363 -16.736 -8.575 1.00 60.62 84 THR C N 1
ATOM 2964 C CA . THR D 1 83 ? 23.862 -15.595 -7.847 1.00 48.40 84 THR C CA 1
ATOM 2965 C C . THR D 1 83 ? 23.290 -14.599 -8.839 1.00 63.67 84 THR C C 1
ATOM 2966 O O . THR D 1 83 ? 22.211 -14.073 -8.628 1.00 52.90 84 THR C O 1
ATOM 2970 N N . ARG D 1 84 ? 23.999 -14.359 -9.938 1.00 70.34 85 ARG C N 1
ATOM 2971 C CA . ARG D 1 84 ? 23.440 -13.489 -10.968 1.00 58.41 85 ARG C CA 1
ATOM 2972 C C . ARG D 1 84 ? 22.143 -14.055 -11.525 1.00 61.33 85 ARG C C 1
ATOM 2973 O O . ARG D 1 84 ? 21.293 -13.302 -12.013 1.00 67.70 85 ARG C O 1
ATOM 2975 N N . GLU D 1 85 ? 21.973 -15.375 -11.458 1.00 56.62 86 GLU C N 1
ATOM 2976 C CA . GLU D 1 85 ? 20.756 -15.998 -11.964 1.00 53.98 86 GLU C CA 1
ATOM 2977 C C . GLU D 1 85 ? 19.586 -15.758 -11.015 1.00 54.25 86 GLU C C 1
ATOM 2978 O O . GLU D 1 85 ? 18.584 -15.137 -11.391 1.00 60.15 86 GLU C O 1
ATOM 2984 N N . TRP D 1 86 ? 19.700 -16.230 -9.768 1.00 79.15 87 TRP C N 1
ATOM 2985 C CA . TRP D 1 86 ? 18.573 -16.112 -8.847 1.00 75.87 87 TRP C CA 1
ATOM 2986 C C . TRP D 1 86 ? 18.193 -14.657 -8.607 1.00 59.91 87 TRP C C 1
ATOM 2987 O O . TRP D 1 86 ? 17.013 -14.355 -8.395 1.00 72.45 87 TRP C O 1
ATOM 2998 N N . LEU D 1 87 ? 19.163 -13.741 -8.658 1.00 52.20 88 LEU C N 1
ATOM 2999 C CA . LEU D 1 87 ? 18.833 -12.320 -8.587 1.00 51.91 88 LEU C CA 1
ATOM 3000 C C . LEU D 1 87 ? 17.895 -11.924 -9.716 1.00 54.45 88 LEU C C 1
ATOM 3001 O O . LEU D 1 87 ? 16.878 -11.255 -9.491 1.00 53.95 88 LEU C O 1
ATOM 3006 N N . GLU D 1 88 ? 18.229 -12.330 -10.946 1.00 66.75 89 GLU C N 1
ATOM 3007 C CA . GLU D 1 88 ? 17.396 -11.994 -12.095 1.00 72.48 89 GLU C CA 1
ATOM 3008 C C . GLU D 1 88 ? 16.006 -12.601 -11.961 1.00 64.25 89 GLU C C 1
ATOM 3009 O O . GLU D 1 88 ? 15.009 -11.987 -12.357 1.00 65.95 89 GLU C O 1
ATOM 3015 N N . LEU D 1 89 ? 15.921 -13.815 -11.419 1.00 63.36 90 LEU C N 1
ATOM 3016 C CA . LEU D 1 89 ? 14.626 -14.448 -11.222 1.00 64.46 90 LEU C CA 1
ATOM 3017 C C . LEU D 1 89 ? 13.870 -13.847 -10.050 1.00 66.09 90 LEU C C 1
ATOM 3018 O O . LEU D 1 89 ? 12.704 -14.193 -9.843 1.00 69.80 90 LEU C O 1
ATOM 3023 N N . ALA D 1 90 ? 14.506 -12.963 -9.286 1.00 57.82 91 ALA C N 1
ATOM 3024 C CA . ALA D 1 90 ? 13.930 -12.391 -8.079 1.00 56.39 91 ALA C CA 1
ATOM 3025 C C . ALA D 1 90 ? 13.600 -10.911 -8.205 1.00 56.33 91 ALA C C 1
ATOM 3026 O O . ALA D 1 90 ? 12.544 -10.481 -7.729 1.00 75.51 91 ALA C O 1
ATOM 3028 N N . ILE D 1 91 ? 14.464 -10.115 -8.827 1.00 55.60 92 ILE C N 1
ATOM 3029 C CA . ILE D 1 91 ? 14.262 -8.669 -8.906 1.00 55.47 92 ILE C CA 1
ATOM 3030 C C . ILE D 1 91 ? 12.891 -8.336 -9.501 1.00 57.19 92 ILE C C 1
ATOM 3031 O O . ILE D 1 91 ? 12.201 -7.420 -8.998 1.00 57.42 92 ILE C O 1
ATOM 3035 N N . PRO D 1 92 ? 12.451 -9.030 -10.560 1.00 65.65 93 PRO C N 1
ATOM 3036 C CA . PRO D 1 92 ? 11.112 -8.762 -11.106 1.00 71.33 93 PRO C CA 1
ATOM 3037 C C . PRO D 1 92 ? 10.007 -8.820 -10.064 1.00 78.71 93 PRO C C 1
ATOM 3038 O O . PRO D 1 92 ? 8.988 -8.133 -10.219 1.00 73.66 93 PRO C O 1
ATOM 3042 N N . LYS D 1 93 ? 10.166 -9.636 -9.033 1.00 66.80 94 LYS C N 1
ATOM 3043 C CA . LYS D 1 93 ? 9.130 -9.822 -8.031 1.00 70.61 94 LYS C CA 1
ATOM 3044 C C . LYS D 1 93 ? 9.009 -8.646 -7.069 1.00 60.02 94 LYS C C 1
ATOM 3045 O O . LYS D 1 93 ? 8.058 -8.608 -6.273 1.00 61.16 94 LYS C O 1
ATOM 3048 N N . LEU D 1 94 ? 9.915 -7.673 -7.137 1.00 58.44 95 LEU C N 1
ATOM 3049 C CA . LEU D 1 94 ? 9.808 -6.501 -6.283 1.00 57.27 95 LEU C CA 1
ATOM 3050 C C . LEU D 1 94 ? 8.646 -5.635 -6.764 1.00 59.54 95 LEU C C 1
ATOM 3051 O O . LEU D 1 94 ? 7.930 -5.983 -7.702 1.00 62.31 95 LEU C O 1
ATOM 3056 N N . LYS D 1 95 ? 8.457 -4.488 -6.121 1.00 83.37 96 LYS C N 1
ATOM 3057 C CA . LYS D 1 95 ? 7.504 -3.486 -6.570 1.00 59.38 96 LYS C CA 1
ATOM 3058 C C . LYS D 1 95 ? 8.261 -2.237 -6.983 1.00 59.28 96 LYS C C 1
ATOM 3059 O O . LYS D 1 95 ? 9.434 -2.063 -6.629 1.00 87.22 96 LYS C O 1
ATOM 3065 N N . PRO D 1 96 ? 7.624 -1.342 -7.725 1.00 60.65 97 PRO C N 1
ATOM 3066 C CA . PRO D 1 96 ? 8.295 -0.084 -8.086 1.00 76.37 97 PRO C CA 1
ATOM 3067 C C . PRO D 1 96 ? 8.925 0.615 -6.891 1.00 73.62 97 PRO C C 1
ATOM 3068 O O . PRO D 1 96 ? 9.896 1.367 -7.054 1.00 68.98 97 PRO C O 1
ATOM 3072 N N . SER D 1 97 ? 8.406 0.378 -5.690 1.00 57.78 98 SER C N 1
ATOM 3073 C CA . SER D 1 97 ? 8.982 0.953 -4.481 1.00 76.35 98 SER C CA 1
ATOM 3074 C C . SER D 1 97 ? 9.952 0.014 -3.770 1.00 75.54 98 SER C C 1
ATOM 3075 O O . SER D 1 97 ? 10.834 0.485 -3.040 1.00 77.85 98 SER C O 1
ATOM 3078 N N . GLY D 1 98 ? 9.812 -1.294 -3.974 1.00 58.96 99 GLY C N 1
ATOM 3079 C CA . GLY D 1 98 ? 10.566 -2.287 -3.238 1.00 53.38 99 GLY C CA 1
ATOM 3080 C C . GLY D 1 98 ? 12.045 -1.996 -3.074 1.00 52.14 99 GLY C C 1
ATOM 3081 O O . GLY D 1 98 ? 12.663 -1.352 -3.927 1.00 68.87 99 GLY C O 1
ATOM 3082 N N . SER D 1 99 ? 12.618 -2.451 -1.966 1.00 50.56 100 SER C N 1
ATOM 3083 C CA . SER D 1 99 ? 14.052 -2.409 -1.724 1.00 49.34 100 SER C CA 1
ATOM 3084 C C . SER D 1 99 ? 14.556 -3.842 -1.637 1.00 48.89 100 SER C C 1
ATOM 3085 O O . SER D 1 99 ? 13.791 -4.795 -1.786 1.00 62.06 100 SER C O 1
ATOM 3088 N N . MET D 1 100 ? 15.852 -3.998 -1.383 1.00 61.30 101 MET C N 1
ATOM 3089 C CA . MET D 1 100 ? 16.426 -5.326 -1.195 1.00 53.76 101 MET C CA 1
ATOM 3090 C C . MET D 1 100 ? 17.707 -5.228 -0.385 1.00 60.80 101 MET C C 1
ATOM 3091 O O . MET D 1 100 ? 18.497 -4.300 -0.576 1.00 66.55 101 MET C O 1
ATOM 3096 N N . TYR D 1 101 ? 17.906 -6.200 0.504 1.00 45.15 102 TYR C N 1
ATOM 3097 C CA . TYR D 1 101 ? 19.153 -6.381 1.229 1.00 43.23 102 TYR C CA 1
ATOM 3098 C C . TYR D 1 101 ? 19.712 -7.743 0.852 1.00 43.32 102 TYR C C 1
ATOM 3099 O O . TYR D 1 101 ? 19.005 -8.750 0.942 1.00 46.48 102 TYR C O 1
ATOM 3108 N N . ILE D 1 102 ? 20.974 -7.785 0.446 1.00 43.10 103 ILE C N 1
ATOM 3109 C CA . ILE D 1 102 ? 21.628 -9.042 0.105 1.00 43.16 103 ILE C CA 1
ATOM 3110 C C . ILE D 1 102 ? 22.957 -9.127 0.847 1.00 41.96 103 ILE C C 1
ATOM 3111 O O . ILE D 1 102 ? 23.841 -8.284 0.649 1.00 50.64 103 ILE C O 1
ATOM 3116 N N . PHE D 1 103 ? 23.102 -10.152 1.664 1.00 40.91 104 PHE C N 1
ATOM 3117 C CA . PHE D 1 103 ? 24.341 -10.380 2.377 1.00 39.72 104 PHE C CA 1
ATOM 3118 C C . PHE D 1 103 ? 25.341 -11.061 1.477 1.00 40.33 104 PHE C C 1
ATOM 3119 O O . PHE D 1 103 ? 24.975 -11.874 0.653 1.00 56.86 104 PHE C O 1
ATOM 3127 N N . CYS D 1 104 ? 26.604 -10.765 1.666 1.00 39.55 105 CYS C N 1
ATOM 3128 C CA . CYS D 1 104 ? 27.647 -11.378 0.877 1.00 40.01 105 CYS C CA 1
ATOM 3129 C C . CYS D 1 104 ? 29.015 -11.174 1.505 1.00 42.79 105 CYS C C 1
ATOM 3130 O O . CYS D 1 104 ? 29.183 -10.320 2.359 1.00 37.87 105 CYS C O 1
ATOM 3133 N N . THR D 1 105 ? 29.996 -11.948 1.069 1.00 39.67 106 THR C N 1
ATOM 3134 C CA . THR D 1 105 ? 31.356 -11.768 1.545 1.00 44.91 106 THR C CA 1
ATOM 3135 C C . THR D 1 105 ? 32.095 -10.760 0.693 1.00 39.57 106 THR C C 1
ATOM 3136 O O . THR D 1 105 ? 31.788 -10.590 -0.467 1.00 49.28 106 THR C O 1
ATOM 3140 N N . TRP D 1 106 ? 33.068 -10.089 1.265 1.00 40.92 107 TRP C N 1
ATOM 3141 C CA . TRP D 1 106 ? 33.872 -9.139 0.540 1.00 38.34 107 TRP C CA 1
ATOM 3142 C C . TRP D 1 106 ? 34.538 -9.777 -0.644 1.00 41.41 107 TRP C C 1
ATOM 3143 O O . TRP D 1 106 ? 35.048 -9.101 -1.510 1.00 52.76 107 TRP C O 1
ATOM 3154 N N . GLN D 1 107 ? 34.574 -11.085 -0.652 1.00 44.92 108 GLN C N 1
ATOM 3155 C CA . GLN D 1 107 ? 35.228 -11.798 -1.715 1.00 47.18 108 GLN C CA 1
ATOM 3156 C C . GLN D 1 107 ? 34.445 -11.667 -2.995 1.00 42.53 108 GLN C C 1
ATOM 3157 O O . GLN D 1 107 ? 34.947 -11.129 -3.958 1.00 61.39 108 GLN C O 1
ATOM 3163 N N . TYR D 1 108 ? 33.212 -12.130 -2.998 1.00 49.58 109 TYR C N 1
ATOM 3164 C CA . TYR D 1 108 ? 32.365 -12.055 -4.170 1.00 43.99 109 TYR C CA 1
ATOM 3165 C C . TYR D 1 108 ? 31.454 -10.834 -4.217 1.00 44.08 109 TYR C C 1
ATOM 3166 O O . TYR D 1 108 ? 30.503 -10.794 -4.983 1.00 46.97 109 TYR C O 1
ATOM 3175 N N . ALA D 1 109 ? 31.748 -9.839 -3.416 1.00 42.87 110 ALA C N 1
ATOM 3176 C CA . ALA D 1 109 ? 30.915 -8.662 -3.368 1.00 42.97 110 ALA C CA 1
ATOM 3177 C C . ALA D 1 109 ? 31.181 -7.660 -4.463 1.00 44.29 110 ALA C C 1
ATOM 3178 O O . ALA D 1 109 ? 30.257 -7.207 -5.113 1.00 45.01 110 ALA C O 1
ATOM 3180 N N . PRO D 1 110 ? 32.443 -7.295 -4.651 1.00 43.91 111 PRO C N 1
ATOM 3181 C CA . PRO D 1 110 ? 32.647 -6.226 -5.621 1.00 44.82 111 PRO C CA 1
ATOM 3182 C C . PRO D 1 110 ? 31.924 -6.505 -6.937 1.00 55.28 111 PRO C C 1
ATOM 3183 O O . PRO D 1 110 ? 31.399 -5.595 -7.553 1.00 57.96 111 PRO C O 1
ATOM 3187 N N . GLU D 1 111 ? 31.849 -7.756 -7.331 1.00 56.95 112 GLU C N 1
ATOM 3188 C CA . GLU D 1 111 ? 31.219 -8.088 -8.587 1.00 48.97 112 GLU C CA 1
ATOM 3189 C C . GLU D 1 111 ? 29.714 -8.181 -8.456 1.00 51.66 112 GLU C C 1
ATOM 3190 O O . GLU D 1 111 ? 29.000 -7.807 -9.374 1.00 63.63 112 GLU C O 1
ATOM 3196 N N . ILE D 1 112 ? 29.224 -8.691 -7.342 1.00 54.16 113 ILE C N 1
ATOM 3197 C CA . ILE D 1 112 ? 27.788 -8.772 -7.117 1.00 48.28 113 ILE C CA 1
ATOM 3198 C C . ILE D 1 112 ? 27.188 -7.377 -7.057 1.00 48.30 113 ILE C C 1
ATOM 3199 O O . ILE D 1 112 ? 26.130 -7.139 -7.606 1.00 60.89 113 ILE C O 1
ATOM 3204 N N . PHE D 1 113 ? 27.894 -6.442 -6.450 1.00 47.14 114 PHE C N 1
ATOM 3205 C CA . PHE D 1 113 ? 27.389 -5.091 -6.338 1.00 47.17 114 PHE C CA 1
ATOM 3206 C C . PHE D 1 113 ? 27.482 -4.401 -7.684 1.00 53.64 114 PHE C C 1
ATOM 3207 O O . PHE D 1 113 ? 26.596 -3.649 -8.056 1.00 54.97 114 PHE C O 1
ATOM 3215 N N . SER D 1 114 ? 28.540 -4.686 -8.431 1.00 57.84 115 SER C N 1
ATOM 3216 C CA . SER D 1 114 ? 28.684 -4.118 -9.761 1.00 50.44 115 SER C CA 1
ATOM 3217 C C . SER D 1 114 ? 27.537 -4.575 -10.640 1.00 52.02 115 SER C C 1
ATOM 3218 O O . SER D 1 114 ? 26.900 -3.779 -11.303 1.00 53.07 115 SER C O 1
ATOM 3221 N N . PHE D 1 115 ? 27.239 -5.851 -10.599 1.00 52.25 116 PHE C N 1
ATOM 3222 C CA . PHE D 1 115 ? 26.153 -6.353 -11.378 1.00 53.74 116 PHE C CA 1
ATOM 3223 C C . PHE D 1 115 ? 24.882 -5.704 -10.981 1.00 55.42 116 PHE C C 1
ATOM 3224 O O . PHE D 1 115 ? 24.161 -5.188 -11.819 1.00 67.52 116 PHE C O 1
ATOM 3232 N N . LEU D 1 116 ? 24.583 -5.728 -9.701 1.00 53.82 117 LEU C N 1
ATOM 3233 C CA . LEU D 1 116 ? 23.298 -5.224 -9.268 1.00 59.38 117 LEU C CA 1
ATOM 3234 C C . LEU D 1 116 ? 23.165 -3.733 -9.497 1.00 65.29 117 LEU C C 1
ATOM 3235 O O . LEU D 1 116 ? 22.057 -3.228 -9.594 1.00 73.67 117 LEU C O 1
ATOM 3240 N N . LYS D 1 117 ? 24.271 -3.028 -9.631 1.00 53.36 118 LYS C N 1
ATOM 3241 C CA . LYS D 1 117 ? 24.179 -1.619 -9.934 1.00 52.44 118 LYS C CA 1
ATOM 3242 C C . LYS D 1 117 ? 23.717 -1.412 -11.367 1.00 54.33 118 LYS C C 1
ATOM 3243 O O . LYS D 1 117 ? 23.083 -0.414 -11.656 1.00 71.17 118 LYS C O 1
ATOM 3249 N N . THR D 1 118 ? 24.031 -2.344 -12.265 1.00 66.05 119 THR C N 1
ATOM 3250 C CA . THR D 1 118 ? 23.544 -2.278 -13.640 1.00 57.25 119 THR C CA 1
ATOM 3251 C C . THR D 1 118 ? 22.049 -2.469 -13.642 1.00 58.05 119 THR C C 1
ATOM 3252 O O . THR D 1 118 ? 21.373 -2.107 -14.590 1.00 59.59 119 THR C O 1
ATOM 3256 N N . GLN D 1 119 ? 21.534 -3.064 -12.587 1.00 57.11 120 GLN C N 1
ATOM 3257 C CA . GLN D 1 119 ? 20.109 -3.296 -12.477 1.00 61.95 120 GLN C CA 1
ATOM 3258 C C . GLN D 1 119 ? 19.378 -2.271 -11.598 1.00 67.56 120 GLN C C 1
ATOM 3259 O O . GLN D 1 119 ? 18.698 -1.396 -12.119 1.00 69.77 120 GLN C O 1
ATOM 3265 N N . LEU D 1 120 ? 19.519 -2.349 -10.278 1.00 63.16 121 LEU C N 1
ATOM 3266 C CA . LEU D 1 120 ? 18.779 -1.474 -9.380 1.00 54.75 121 LEU C CA 1
ATOM 3267 C C . LEU D 1 120 ? 19.674 -0.339 -8.885 1.00 60.30 121 LEU C C 1
ATOM 3268 O O . LEU D 1 120 ? 20.788 -0.128 -9.373 1.00 53.51 121 LEU C O 1
ATOM 3273 N N . THR D 1 121 ? 19.179 0.406 -7.901 1.00 62.02 122 THR C N 1
ATOM 3274 C CA . THR D 1 121 ? 19.890 1.541 -7.327 1.00 51.66 122 THR C CA 1
ATOM 3275 C C . THR D 1 121 ? 20.471 1.140 -5.982 1.00 52.54 122 THR C C 1
ATOM 3276 O O . THR D 1 121 ? 19.734 0.737 -5.075 1.00 49.34 122 THR C O 1
ATOM 3280 N N . MET D 1 122 ? 21.757 1.410 -5.797 1.00 49.01 123 MET C N 1
ATOM 3281 C CA . MET D 1 122 ? 22.395 1.169 -4.518 1.00 47.32 123 MET C CA 1
ATOM 3282 C C . MET D 1 122 ? 22.245 2.380 -3.631 1.00 57.58 123 MET C C 1
ATOM 3283 O O . MET D 1 122 ? 22.823 3.421 -3.888 1.00 51.95 123 MET C O 1
ATOM 3288 N N . VAL D 1 123 ? 21.470 2.226 -2.576 1.00 48.41 124 VAL C N 1
ATOM 3289 C CA . VAL D 1 123 ? 21.224 3.318 -1.664 1.00 45.01 124 VAL C CA 1
ATOM 3290 C C . VAL D 1 123 ? 22.281 3.343 -0.601 1.00 45.66 124 VAL C C 1
ATOM 3291 O O . VAL D 1 123 ? 22.681 4.401 -0.150 1.00 46.62 124 VAL C O 1
ATOM 3295 N N . ASN D 1 124 ? 22.737 2.164 -0.208 1.00 47.37 125 ASN C N 1
ATOM 3296 C CA . ASN D 1 124 ? 23.725 2.065 0.850 1.00 41.17 125 ASN C CA 1
ATOM 3297 C C . ASN D 1 124 ? 24.552 0.800 0.844 1.00 41.01 125 ASN C C 1
ATOM 3298 O O . ASN D 1 124 ? 24.170 -0.187 0.245 1.00 41.83 125 ASN C O 1
ATOM 3303 N N . GLU D 1 125 ? 25.691 0.836 1.530 1.00 50.19 126 GLU C N 1
ATOM 3304 C CA . GLU D 1 125 ? 26.484 -0.379 1.743 1.00 39.19 126 GLU C CA 1
ATOM 3305 C C . GLU D 1 125 ? 26.606 -0.546 3.253 1.00 43.21 126 GLU C C 1
ATOM 3306 O O . GLU D 1 125 ? 27.385 0.130 3.890 1.00 36.86 126 GLU C O 1
ATOM 3312 N N . ILE D 1 126 ? 25.800 -1.423 3.806 1.00 37.61 127 ILE C N 1
ATOM 3313 C CA . ILE D 1 126 ? 25.860 -1.688 5.217 1.00 36.33 127 ILE C CA 1
ATOM 3314 C C . ILE D 1 126 ? 26.893 -2.750 5.528 1.00 35.62 127 ILE C C 1
ATOM 3315 O O . ILE D 1 126 ? 26.923 -3.802 4.930 1.00 36.18 127 ILE C O 1
ATOM 3320 N N . ILE D 1 127 ? 27.723 -2.452 6.495 1.00 44.28 128 ILE C N 1
ATOM 3321 C CA . ILE D 1 127 ? 28.726 -3.409 6.931 1.00 33.68 128 ILE C CA 1
ATOM 3322 C C . ILE D 1 127 ? 28.333 -4.017 8.273 1.00 37.85 128 ILE C C 1
ATOM 3323 O O . ILE D 1 127 ? 28.268 -3.321 9.264 1.00 37.20 128 ILE C O 1
ATOM 3328 N N . TRP D 1 128 ? 28.035 -5.301 8.294 1.00 32.83 129 TRP C N 1
ATOM 3329 C CA . TRP D 1 128 ? 27.733 -5.965 9.535 1.00 31.85 129 TRP C CA 1
ATOM 3330 C C . TRP D 1 128 ? 29.022 -6.303 10.254 1.00 30.82 129 TRP C C 1
ATOM 3331 O O . TRP D 1 128 ? 29.732 -7.209 9.867 1.00 33.26 129 TRP C O 1
ATOM 3342 N N . ASP D 1 129 ? 29.305 -5.556 11.296 1.00 29.88 130 ASP C N 1
ATOM 3343 C CA . ASP D 1 129 ? 30.499 -5.797 12.098 1.00 28.88 130 ASP C CA 1
ATOM 3344 C C . ASP D 1 129 ? 30.150 -6.876 13.111 1.00 36.25 130 ASP C C 1
ATOM 3345 O O . ASP D 1 129 ? 29.438 -6.623 14.086 1.00 46.79 130 ASP C O 1
ATOM 3350 N N . ARG D 1 130 ? 30.553 -8.090 12.832 1.00 32.95 131 ARG C N 1
ATOM 3351 C CA . ARG D 1 130 ? 30.157 -9.196 13.664 1.00 27.67 131 ARG C CA 1
ATOM 3352 C C . ARG D 1 130 ? 30.846 -9.261 14.990 1.00 27.01 131 ARG C C 1
ATOM 3353 O O . ARG D 1 130 ? 30.484 -10.088 15.802 1.00 35.90 131 ARG C O 1
ATOM 3361 N N . ARG D 1 131 ? 31.802 -8.382 15.215 1.00 39.75 132 ARG C N 1
ATOM 3362 C CA A ARG D 1 131 ? 32.575 -8.360 16.470 0.53 24.99 132 ARG C CA 1
ATOM 3363 C CA B ARG D 1 131 ? 32.570 -8.363 16.477 0.47 24.98 132 ARG C CA 1
ATOM 3364 C C . ARG D 1 131 ? 33.556 -9.566 16.780 1.00 29.18 132 ARG C C 1
ATOM 3365 O O . ARG D 1 131 ? 34.810 -9.492 17.108 1.00 30.83 132 ARG C O 1
ATOM 3380 N N . VAL D 1 132 ? 33.025 -10.766 16.673 1.00 30.06 133 VAL C N 1
ATOM 3381 C CA . VAL D 1 132 ? 33.856 -11.956 16.883 1.00 24.92 133 VAL C CA 1
ATOM 3382 C C . VAL D 1 132 ? 34.416 -12.362 15.537 1.00 25.30 133 VAL C C 1
ATOM 3383 O O . VAL D 1 132 ? 33.676 -12.646 14.612 1.00 33.07 133 VAL C O 1
ATOM 3387 N N . PRO D 1 133 ? 35.730 -12.400 15.421 1.00 26.20 134 PRO C N 1
ATOM 3388 C CA . PRO D 1 133 ? 36.325 -12.650 14.111 1.00 26.08 134 PRO C CA 1
ATOM 3389 C C . PRO D 1 133 ? 36.219 -14.112 13.747 1.00 26.43 134 PRO C C 1
ATOM 3390 O O . PRO D 1 133 ? 36.091 -14.989 14.603 1.00 41.95 134 PRO C O 1
ATOM 3394 N N . SER D 1 134 ? 36.262 -14.369 12.450 1.00 27.47 135 SER C N 1
ATOM 3395 C CA . SER D 1 134 ? 36.377 -15.743 11.993 1.00 27.90 135 SER C CA 1
ATOM 3396 C C . SER D 1 134 ? 37.617 -16.345 12.631 1.00 30.95 135 SER C C 1
ATOM 3397 O O . SER D 1 134 ? 38.483 -15.609 13.116 1.00 33.14 135 SER C O 1
ATOM 3400 N N . MET D 1 135 ? 37.724 -17.662 12.637 1.00 38.63 136 MET C N 1
ATOM 3401 C CA . MET D 1 135 ? 38.930 -18.314 13.116 1.00 26.89 136 MET C CA 1
ATOM 3402 C C . MET D 1 135 ? 39.654 -18.938 11.941 1.00 27.88 136 MET C C 1
ATOM 3403 O O . MET D 1 135 ? 39.274 -18.740 10.782 1.00 33.97 136 MET C O 1
ATOM 3408 N N . GLY D 1 136 ? 40.694 -19.706 12.239 1.00 30.36 137 GLY C N 1
ATOM 3409 C CA . GLY D 1 136 ? 41.497 -20.304 11.193 1.00 28.60 137 GLY C CA 1
ATOM 3410 C C . GLY D 1 136 ? 42.894 -20.612 11.679 1.00 38.37 137 GLY C C 1
ATOM 3411 O O . GLY D 1 136 ? 43.215 -21.767 11.977 1.00 40.79 137 GLY C O 1
ATOM 3412 N N . GLY D 1 137 ? 43.729 -19.580 11.769 1.00 38.70 138 GLY C N 1
ATOM 3413 C CA . GLY D 1 137 ? 45.079 -19.737 12.268 1.00 27.72 138 GLY C CA 1
ATOM 3414 C C . GLY D 1 137 ? 46.053 -18.827 11.562 1.00 28.27 138 GLY C C 1
ATOM 3415 O O . GLY D 1 137 ? 47.213 -18.728 11.961 1.00 37.03 138 GLY C O 1
ATOM 3416 N N . THR D 1 138 ? 45.590 -18.146 10.518 1.00 29.04 139 THR C N 1
ATOM 3417 C CA . THR D 1 138 ? 46.493 -17.409 9.648 1.00 34.57 139 THR C CA 1
ATOM 3418 C C . THR D 1 138 ? 47.052 -16.173 10.345 1.00 34.20 139 THR C C 1
ATOM 3419 O O . THR D 1 138 ? 46.401 -15.563 11.198 1.00 42.42 139 THR C O 1
ATOM 3423 N N . THR D 1 139 ? 48.278 -15.800 9.954 1.00 44.68 140 THR C N 1
ATOM 3424 C CA . THR D 1 139 ? 48.891 -14.535 10.349 1.00 29.00 140 THR C CA 1
ATOM 3425 C C . THR D 1 139 ? 49.368 -13.755 9.133 1.00 32.43 140 THR C C 1
ATOM 3426 O O . THR D 1 139 ? 50.210 -12.860 9.266 1.00 48.20 140 THR C O 1
ATOM 3430 N N . ARG D 1 140 ? 48.858 -14.083 7.946 1.00 42.52 141 ARG C N 1
ATOM 3431 C CA . ARG D 1 140 ? 49.318 -13.472 6.708 1.00 32.01 141 ARG C CA 1
ATOM 3432 C C . ARG D 1 140 ? 48.281 -12.535 6.102 1.00 32.32 141 ARG C C 1
ATOM 3433 O O . ARG D 1 140 ? 48.394 -12.167 4.929 1.00 33.33 141 ARG C O 1
ATOM 3441 N N . ARG D 1 141 ? 47.278 -12.133 6.880 1.00 34.13 142 ARG C N 1
ATOM 3442 C CA . ARG D 1 141 ? 46.277 -11.175 6.428 1.00 31.75 142 ARG C CA 1
ATOM 3443 C C . ARG D 1 141 ? 45.445 -10.787 7.637 1.00 31.81 142 ARG C C 1
ATOM 3444 O O . ARG D 1 141 ? 45.575 -11.370 8.713 1.00 34.36 142 ARG C O 1
ATOM 3452 N N . PHE D 1 142 ? 44.566 -9.814 7.449 1.00 30.69 143 PHE C N 1
ATOM 3453 C CA . PHE D 1 142 ? 43.729 -9.376 8.552 1.00 29.73 143 PHE C CA 1
ATOM 3454 C C . PHE D 1 142 ? 42.517 -10.294 8.689 1.00 29.74 143 PHE C C 1
ATOM 3455 O O . PHE D 1 142 ? 41.933 -10.727 7.693 1.00 41.98 143 PHE C O 1
ATOM 3463 N N . THR D 1 143 ? 42.156 -10.608 9.929 1.00 28.75 144 THR C N 1
ATOM 3464 C CA . THR D 1 143 ? 41.110 -11.585 10.187 1.00 28.67 144 THR C CA 1
ATOM 3465 C C . THR D 1 143 ? 39.735 -11.017 9.846 1.00 31.81 144 THR C C 1
ATOM 3466 O O . THR D 1 143 ? 39.456 -9.832 10.057 1.00 37.44 144 THR C O 1
ATOM 3470 N N . SER D 1 144 ? 38.865 -11.890 9.328 1.00 43.79 145 SER C N 1
ATOM 3471 C CA . SER D 1 144 ? 37.533 -11.496 8.872 1.00 30.13 145 SER C CA 1
ATOM 3472 C C . SER D 1 144 ? 36.585 -11.309 10.044 1.00 29.26 145 SER C C 1
ATOM 3473 O O . SER D 1 144 ? 36.518 -12.156 10.939 1.00 38.74 145 SER C O 1
ATOM 3476 N N . VAL D 1 145 ? 35.826 -10.215 10.026 1.00 33.21 146 VAL C N 1
ATOM 3477 C CA . VAL D 1 145 ? 34.941 -9.904 11.143 1.00 28.58 146 VAL C CA 1
ATOM 3478 C C . VAL D 1 145 ? 33.723 -9.113 10.683 1.00 29.18 146 VAL C C 1
ATOM 3479 O O . VAL D 1 145 ? 32.841 -8.789 11.489 1.00 41.59 146 VAL C O 1
ATOM 3483 N N . HIS D 1 146 ? 33.658 -8.799 9.390 1.00 32.99 147 HIS C N 1
ATOM 3484 C CA . HIS D 1 146 ? 32.509 -8.116 8.813 1.00 31.00 147 HIS C CA 1
ATOM 3485 C C . HIS D 1 146 ? 31.940 -8.911 7.642 1.00 33.39 147 HIS C C 1
ATOM 3486 O O . HIS D 1 146 ? 32.664 -9.615 6.937 1.00 37.86 147 HIS C O 1
ATOM 3493 N N . ASP D 1 147 ? 30.632 -8.811 7.452 1.00 32.68 148 ASP C N 1
ATOM 3494 C CA . ASP D 1 147 ? 29.986 -9.384 6.299 1.00 33.97 148 ASP C CA 1
ATOM 3495 C C . ASP D 1 147 ? 29.468 -8.154 5.566 1.00 34.75 148 ASP C C 1
ATOM 3496 O O . ASP D 1 147 ? 29.270 -7.112 6.174 1.00 40.31 148 ASP C O 1
ATOM 3501 N N . ASN D 1 148 ? 29.283 -8.246 4.265 1.00 36.01 149 ASN C N 1
ATOM 3502 C CA . ASN D 1 148 ? 28.856 -7.100 3.484 1.00 36.89 149 ASN C CA 1
ATOM 3503 C C . ASN D 1 148 ? 27.386 -7.199 3.128 1.00 38.75 149 ASN C C 1
ATOM 3504 O O . ASN D 1 148 ? 26.877 -8.271 2.871 1.00 46.48 149 ASN C O 1
ATOM 3509 N N . ILE D 1 149 ? 26.715 -6.068 3.144 1.00 37.87 150 ILE C N 1
ATOM 3510 C CA . ILE D 1 149 ? 25.301 -6.034 2.811 1.00 38.76 150 ILE C CA 1
ATOM 3511 C C . ILE D 1 149 ? 25.002 -4.954 1.798 1.00 53.81 150 ILE C C 1
ATOM 3512 O O . ILE D 1 149 ? 25.293 -3.790 2.032 1.00 42.08 150 ILE C O 1
ATOM 3517 N N . GLY D 1 150 ? 24.431 -5.346 0.665 1.00 47.33 151 GLY C N 1
ATOM 3518 C CA . GLY D 1 150 ? 24.061 -4.401 -0.358 1.00 42.35 151 GLY C CA 1
ATOM 3519 C C . GLY D 1 150 ? 22.613 -3.987 -0.200 1.00 48.72 151 GLY C C 1
ATOM 3520 O O . GLY D 1 150 ? 21.709 -4.830 -0.198 1.00 48.50 151 GLY C O 1
ATOM 3521 N N . PHE D 1 151 ? 22.396 -2.678 -0.061 1.00 49.12 152 PHE C N 1
ATOM 3522 C CA . PHE D 1 151 ? 21.061 -2.101 0.054 1.00 43.38 152 PHE C CA 1
ATOM 3523 C C . PHE D 1 151 ? 20.702 -1.467 -1.289 1.00 57.59 152 PHE C C 1
ATOM 3524 O O . PHE D 1 151 ? 21.264 -0.431 -1.660 1.00 48.57 152 PHE C O 1
ATOM 3532 N N . PHE D 1 152 ? 19.774 -2.096 -2.016 1.00 49.54 153 PHE C N 1
ATOM 3533 C CA . PHE D 1 152 ? 19.373 -1.657 -3.345 1.00 49.63 153 PHE C CA 1
ATOM 3534 C C . PHE D 1 152 ? 17.875 -1.359 -3.390 1.00 48.67 153 PHE C C 1
ATOM 3535 O O . PHE D 1 152 ? 17.077 -1.956 -2.659 1.00 48.39 153 PHE C O 1
ATOM 3543 N N . ALA D 1 153 ? 17.500 -0.417 -4.258 1.00 60.81 154 ALA C N 1
ATOM 3544 C CA . ALA D 1 153 ? 16.108 -0.046 -4.473 1.00 50.91 154 ALA C CA 1
ATOM 3545 C C . ALA D 1 153 ? 15.796 -0.104 -5.961 1.00 52.72 154 ALA C C 1
ATOM 3546 O O . ALA D 1 153 ? 16.696 -0.136 -6.802 1.00 54.74 154 ALA C O 1
ATOM 3548 N N . VAL D 1 154 ? 14.513 -0.132 -6.311 1.00 56.75 155 VAL C N 1
ATOM 3549 C CA . VAL D 1 154 ? 14.098 -0.126 -7.717 1.00 55.77 155 VAL C CA 1
ATOM 3550 C C . VAL D 1 154 ? 14.140 1.285 -8.258 1.00 56.38 155 VAL C C 1
ATOM 3551 O O . VAL D 1 154 ? 14.609 1.515 -9.357 1.00 58.98 155 VAL C O 1
ATOM 3555 N N . SER D 1 155 ? 13.691 2.236 -7.467 1.00 55.83 156 SER C N 1
ATOM 3556 C CA . SER D 1 155 ? 13.659 3.611 -7.912 1.00 60.17 156 SER C CA 1
ATOM 3557 C C . SER D 1 155 ? 14.109 4.608 -6.859 1.00 57.28 156 SER C C 1
ATOM 3558 O O . SER D 1 155 ? 14.494 4.231 -5.771 1.00 54.90 156 SER C O 1
ATOM 3561 N N . ARG D 1 156 ? 14.050 5.886 -7.186 1.00 61.39 157 ARG C N 1
ATOM 3562 C CA . ARG D 1 156 ? 14.405 6.917 -6.232 1.00 54.04 157 ARG C CA 1
ATOM 3563 C C . ARG D 1 156 ? 13.308 7.074 -5.231 1.00 53.79 157 ARG C C 1
ATOM 3564 O O . ARG D 1 156 ? 13.481 7.729 -4.213 1.00 59.95 157 ARG C O 1
ATOM 3567 N N . ALA D 1 157 ? 12.174 6.470 -5.523 1.00 55.54 158 ALA C N 1
ATOM 3568 C CA . ALA D 1 157 ? 11.041 6.591 -4.637 1.00 58.55 158 ALA C CA 1
ATOM 3569 C C . ALA D 1 157 ? 10.827 5.300 -3.908 1.00 62.66 158 ALA C C 1
ATOM 3570 O O . ALA D 1 157 ? 9.721 4.776 -3.859 1.00 60.75 158 ALA C O 1
ATOM 3572 N N . TYR D 1 158 ? 11.898 4.779 -3.333 1.00 52.87 159 TYR C N 1
ATOM 3573 C CA . TYR D 1 158 ? 11.774 3.587 -2.531 1.00 54.94 159 TYR C CA 1
ATOM 3574 C C . TYR D 1 158 ? 11.093 3.919 -1.229 1.00 55.49 159 TYR C C 1
ATOM 3575 O O . TYR D 1 158 ? 11.188 5.025 -0.740 1.00 52.54 159 TYR C O 1
ATOM 3584 N N . TYR D 1 159 ? 10.395 2.959 -0.671 1.00 59.53 160 TYR C N 1
ATOM 3585 C CA . TYR D 1 159 ? 9.809 3.178 0.625 1.00 50.33 160 TYR C CA 1
ATOM 3586 C C . TYR D 1 159 ? 10.896 3.076 1.662 1.00 50.26 160 TYR C C 1
ATOM 3587 O O . TYR D 1 159 ? 11.612 2.092 1.701 1.00 65.09 160 TYR C O 1
ATOM 3596 N N . PHE D 1 160 ? 11.040 4.089 2.492 1.00 51.03 161 PHE C N 1
ATOM 3597 C CA . PHE D 1 160 ? 11.988 4.029 3.586 1.00 46.70 161 PHE C CA 1
ATOM 3598 C C . PHE D 1 160 ? 11.507 4.815 4.786 1.00 45.85 161 PHE C C 1
ATOM 3599 O O . PHE D 1 160 ? 11.222 5.996 4.666 1.00 46.05 161 PHE C O 1
ATOM 3607 N N . ASP D 1 161 ? 11.445 4.164 5.947 1.00 48.70 162 ASP C N 1
ATOM 3608 C CA . ASP D 1 161 ? 11.068 4.844 7.181 1.00 43.69 162 ASP C CA 1
ATOM 3609 C C . ASP D 1 161 ? 12.137 4.723 8.254 1.00 42.01 162 ASP C C 1
ATOM 3610 O O . ASP D 1 161 ? 12.280 3.690 8.867 1.00 41.26 162 ASP C O 1
ATOM 3615 N N . LEU D 1 162 ? 12.865 5.794 8.481 1.00 41.46 163 LEU C N 1
ATOM 3616 C CA . LEU D 1 162 ? 13.956 5.742 9.444 1.00 39.93 163 LEU C CA 1
ATOM 3617 C C . LEU D 1 162 ? 13.435 5.618 10.872 1.00 42.51 163 LEU C C 1
ATOM 3618 O O . LEU D 1 162 ? 13.985 4.852 11.676 1.00 38.10 163 LEU C O 1
ATOM 3623 N N . ASP D 1 163 ? 12.369 6.352 11.199 1.00 42.93 164 ASP C N 1
ATOM 3624 C CA . ASP D 1 163 ? 11.928 6.499 12.588 1.00 44.88 164 ASP C CA 1
ATOM 3625 C C . ASP D 1 163 ? 11.803 5.180 13.344 1.00 51.41 164 ASP C C 1
ATOM 3626 O O . ASP D 1 163 ? 12.285 5.100 14.487 1.00 49.62 164 ASP C O 1
ATOM 3631 N N . PRO D 1 164 ? 11.197 4.162 12.750 1.00 50.66 165 PRO C N 1
ATOM 3632 C CA . PRO D 1 164 ? 11.049 2.933 13.530 1.00 51.47 165 PRO C CA 1
ATOM 3633 C C . PRO D 1 164 ? 12.383 2.234 13.865 1.00 41.57 165 PRO C C 1
ATOM 3634 O O . PRO D 1 164 ? 12.399 1.416 14.762 1.00 42.81 165 PRO C O 1
ATOM 3638 N N . VAL D 1 165 ? 13.453 2.560 13.160 1.00 41.39 166 VAL C N 1
ATOM 3639 C CA . VAL D 1 165 ? 14.752 1.916 13.356 1.00 39.03 166 VAL C CA 1
ATOM 3640 C C . VAL D 1 165 ? 15.748 2.833 14.012 1.00 39.03 166 VAL C C 1
ATOM 3641 O O . VAL D 1 165 ? 16.911 2.503 14.110 1.00 46.32 166 VAL C O 1
ATOM 3645 N N . ARG D 1 166 ? 15.299 3.990 14.453 1.00 39.16 167 ARG C N 1
ATOM 3646 C CA . ARG D 1 166 ? 16.171 4.915 15.127 1.00 38.80 167 ARG C CA 1
ATOM 3647 C C . ARG D 1 166 ? 16.602 4.324 16.456 1.00 44.72 167 ARG C C 1
ATOM 3648 O O . ARG D 1 166 ? 15.923 3.483 17.022 1.00 43.04 167 ARG C O 1
ATOM 3656 N N . ILE D 1 167 ? 17.748 4.762 16.947 1.00 60.57 168 ILE C N 1
ATOM 3657 C CA . ILE D 1 167 ? 18.277 4.204 18.175 1.00 37.93 168 ILE C CA 1
ATOM 3658 C C . ILE D 1 167 ? 18.212 5.229 19.245 1.00 39.63 168 ILE C C 1
ATOM 3659 O O . ILE D 1 167 ? 18.881 6.244 19.186 1.00 44.88 168 ILE C O 1
ATOM 3664 N N . PRO D 1 168 ? 17.372 4.963 20.230 1.00 43.48 169 PRO C N 1
ATOM 3665 C CA . PRO D 1 168 ? 17.198 5.896 21.326 1.00 40.39 169 PRO C CA 1
ATOM 3666 C C . PRO D 1 168 ? 18.414 5.881 22.208 1.00 42.12 169 PRO C C 1
ATOM 3667 O O . PRO D 1 168 ? 18.943 4.819 22.492 1.00 52.45 169 PRO C O 1
ATOM 3671 N N . TYR D 1 169 ? 18.867 7.041 22.628 1.00 44.15 17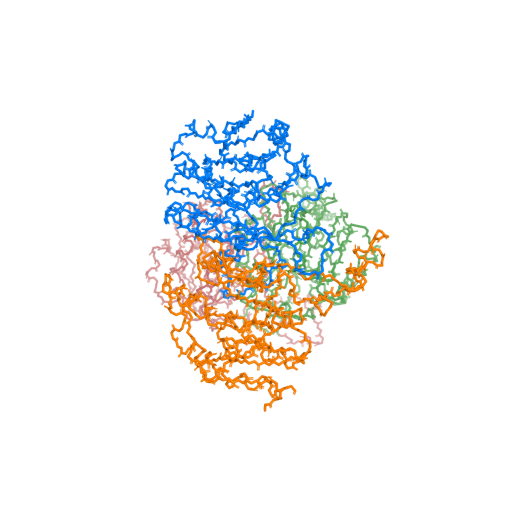0 TYR C N 1
ATOM 3672 C CA . TYR D 1 169 ? 19.991 7.117 23.515 1.00 40.68 170 TYR C CA 1
ATOM 3673 C C . TYR D 1 169 ? 19.589 6.833 24.951 1.00 55.22 170 TYR C C 1
ATOM 3674 O O . TYR D 1 169 ? 18.486 7.164 25.356 1.00 61.87 170 TYR C O 1
ATOM 3683 N N . ASP D 1 170 ? 20.475 6.241 25.737 1.00 45.14 171 ASP C N 1
ATOM 3684 C CA . ASP D 1 170 ? 20.207 6.025 27.140 1.00 43.22 171 ASP C CA 1
ATOM 3685 C C . ASP D 1 170 ? 20.402 7.338 27.841 1.00 52.02 171 ASP C C 1
ATOM 3686 O O . ASP D 1 170 ? 20.919 8.277 27.259 1.00 50.41 171 ASP C O 1
ATOM 3691 N N . ALA D 1 171 ? 20.010 7.411 29.103 1.00 45.36 172 ALA C N 1
ATOM 3692 C CA . ALA D 1 171 ? 20.059 8.695 29.793 1.00 51.10 172 ALA C CA 1
ATOM 3693 C C . ALA D 1 171 ? 21.471 9.270 29.788 1.00 53.51 172 ALA C C 1
ATOM 3694 O O . ALA D 1 171 ? 21.679 10.440 29.446 1.00 60.28 172 ALA C O 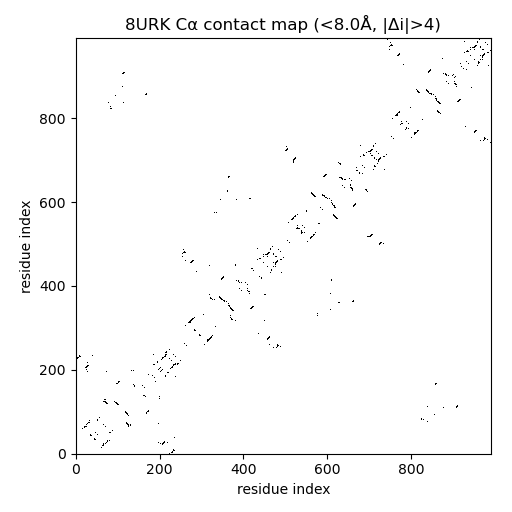1
ATOM 3696 N N . ASP D 1 172 ? 22.461 8.456 30.156 1.00 48.05 173 ASP C N 1
ATOM 3697 C CA . ASP D 1 172 ? 23.823 8.968 30.247 1.00 46.27 173 ASP C CA 1
ATOM 3698 C C . ASP D 1 172 ? 24.287 9.532 28.915 1.00 44.99 173 ASP C C 1
ATOM 3699 O O . ASP D 1 172 ? 24.907 10.602 28.869 1.00 45.28 173 ASP C O 1
ATOM 3704 N N . THR D 1 173 ? 23.986 8.829 27.818 1.00 50.76 174 THR C N 1
ATOM 3705 C CA . THR D 1 173 ? 24.530 9.190 26.515 1.00 42.61 174 THR C CA 1
ATOM 3706 C C . THR D 1 173 ? 23.787 10.345 25.859 1.00 50.97 174 THR C C 1
ATOM 3707 O O . THR D 1 173 ? 24.388 11.082 25.065 1.00 54.74 174 THR C O 1
ATOM 3711 N N . LYS D 1 174 ? 22.491 10.506 26.138 1.00 42.92 175 LYS C N 1
ATOM 3712 C CA . LYS D 1 174 ? 21.798 11.704 25.679 1.00 43.14 175 LYS C CA 1
ATOM 3713 C C . LYS D 1 174 ? 22.348 12.945 26.373 1.00 44.10 175 LYS C C 1
ATOM 3714 O O . LYS D 1 174 ? 22.704 13.930 25.715 1.00 48.13 175 LYS C O 1
ATOM 3720 N N . LYS D 1 175 ? 22.430 12.914 27.709 1.00 45.14 176 LYS C N 1
ATOM 3721 C CA . LYS D 1 175 ? 23.034 14.025 28.437 1.00 46.20 176 LYS C CA 1
ATOM 3722 C C . LYS D 1 175 ? 24.399 14.375 27.872 1.00 48.39 176 LYS C C 1
ATOM 3723 O O . LYS D 1 175 ? 24.799 15.547 27.873 1.00 51.33 176 LYS C O 1
ATOM 3725 N N . ALA D 1 176 ? 25.131 13.370 27.391 1.00 49.46 177 ALA C N 1
ATOM 3726 C CA . ALA D 1 176 ? 26.447 13.606 26.825 1.00 44.82 177 ALA C CA 1
ATOM 3727 C C . ALA D 1 176 ? 26.354 14.160 25.416 1.00 46.42 177 ALA C C 1
ATOM 3728 O O . ALA D 1 176 ? 27.236 14.919 24.995 1.00 63.19 177 ALA C O 1
ATOM 3730 N N . ARG D 1 177 ? 25.304 13.800 24.678 1.00 45.69 178 ARG C N 1
ATOM 3731 C CA . ARG D 1 177 ? 25.132 14.250 23.302 1.00 42.61 178 ARG C CA 1
ATOM 3732 C C . ARG D 1 177 ? 24.259 15.493 23.184 1.00 52.64 178 ARG C C 1
ATOM 3733 O O . ARG D 1 177 ? 24.099 16.016 22.079 1.00 57.07 178 ARG C O 1
ATOM 3741 N N . SER D 1 178 ? 23.697 15.982 24.282 1.00 47.13 179 SER C N 1
ATOM 3742 C CA . SER D 1 178 ? 22.829 17.145 24.216 1.00 44.98 179 SER C CA 1
ATOM 3743 C C . SER D 1 178 ? 23.663 18.418 24.179 1.00 51.90 179 SER C C 1
ATOM 3744 O O . SER D 1 178 ? 24.686 18.530 24.864 1.00 51.10 179 SER C O 1
ATOM 3747 N N . ARG D 1 179 ? 23.232 19.370 23.354 1.00 52.79 180 ARG C N 1
ATOM 3748 C CA . ARG D 1 179 ? 23.844 20.688 23.317 1.00 47.14 180 ARG C CA 1
ATOM 3749 C C . ARG D 1 179 ? 22.811 21.679 22.826 1.00 47.80 180 ARG C C 1
ATOM 3750 O O . ARG D 1 179 ? 21.930 21.327 22.038 1.00 51.40 180 ARG C O 1
ATOM 3758 N N . LYS D 1 180 ? 22.930 22.923 23.296 1.00 49.06 181 LYS C N 1
ATOM 3759 C CA . LYS D 1 180 ? 21.989 23.963 22.899 1.00 56.36 181 LYS C CA 1
ATOM 3760 C C . LYS D 1 180 ? 21.752 23.945 21.393 1.00 59.28 181 LYS C C 1
ATOM 3761 O O . LYS D 1 180 ? 20.610 24.033 20.932 1.00 59.76 181 LYS C O 1
ATOM 3763 N N . LEU D 1 181 ? 22.822 23.808 20.606 1.00 49.22 182 LEU C N 1
ATOM 3764 C CA . LEU D 1 181 ? 22.645 23.716 19.161 1.00 50.57 182 LEU C CA 1
ATOM 3765 C C . LEU D 1 181 ? 21.789 22.516 18.772 1.00 58.24 182 LEU C C 1
ATOM 3766 O O . LEU D 1 181 ? 21.033 22.583 17.793 1.00 49.87 182 LEU C O 1
ATOM 3771 N N . PHE D 1 182 ? 21.888 21.415 19.515 1.00 56.32 183 PHE C N 1
ATOM 3772 C CA . PHE D 1 182 ? 21.171 20.196 19.166 1.00 55.94 183 PHE C CA 1
ATOM 3773 C C . PHE D 1 182 ? 19.845 20.052 19.891 1.00 59.50 183 PHE C C 1
ATOM 3774 O O . PHE D 1 182 ? 19.065 19.163 19.540 1.00 54.90 183 PHE C O 1
ATOM 3782 N N . GLU D 1 183 ? 19.571 20.900 20.881 1.00 51.83 184 GLU C N 1
ATOM 3783 C CA . GLU D 1 183 ? 18.352 20.782 21.671 1.00 60.86 184 GLU C CA 1
ATOM 3784 C C . GLU D 1 183 ? 17.126 20.801 20.766 1.00 65.90 184 GLU C C 1
ATOM 3785 O O . GLU D 1 183 ? 16.758 21.856 20.236 1.00 75.67 184 GLU C O 1
ATOM 3791 N N . GLY D 1 184 ? 16.497 19.643 20.567 1.00 49.51 185 GLY C N 1
ATOM 3792 C CA . GLY D 1 184 ? 15.271 19.534 19.798 1.00 47.82 185 GLY C CA 1
ATOM 3793 C C . GLY D 1 184 ? 15.364 18.662 18.563 1.00 61.88 185 GLY C C 1
ATOM 3794 O O . GLY D 1 184 ? 14.318 18.253 18.035 1.00 48.01 185 GLY C O 1
ATOM 3795 N N . SER D 1 185 ? 16.571 18.365 18.078 1.00 85.49 186 SER C N 1
ATOM 3796 C CA . SER D 1 185 ? 16.713 17.569 16.867 1.00 56.60 186 SER C CA 1
ATOM 3797 C C . SER D 1 185 ? 16.074 16.201 17.055 1.00 58.28 186 SER C C 1
ATOM 3798 O O . SER D 1 185 ? 16.075 15.634 18.151 1.00 68.54 186 SER C O 1
ATOM 3801 N N . LYS D 1 186 ? 15.532 15.665 15.960 1.00 44.86 187 LYS C N 1
ATOM 3802 C CA . LYS D 1 186 ? 14.894 14.356 16.027 1.00 45.07 187 LYS C CA 1
ATOM 3803 C C . LYS D 1 186 ? 15.903 13.255 16.350 1.00 47.75 187 LYS C C 1
ATOM 3804 O O . LYS D 1 186 ? 15.576 12.302 17.068 1.00 45.15 187 LYS C O 1
ATOM 3806 N N . TRP D 1 187 ? 17.137 13.373 15.853 1.00 42.93 188 TRP C N 1
ATOM 3807 C CA . TRP D 1 187 ? 18.131 12.340 16.125 1.00 41.98 188 TRP C CA 1
ATOM 3808 C C . TRP D 1 187 ? 18.483 12.276 17.605 1.00 47.88 188 TRP C C 1
ATOM 3809 O O . TRP D 1 187 ? 18.886 11.213 18.095 1.00 48.25 188 TRP C O 1
ATOM 3820 N N . LEU D 1 188 ? 18.337 13.390 18.332 1.00 45.96 189 LEU C N 1
ATOM 3821 C CA . LEU D 1 188 ? 18.677 13.402 19.755 1.00 41.98 189 LEU C CA 1
ATOM 3822 C C . LEU D 1 188 ? 17.524 12.898 20.612 1.00 42.77 189 LEU C C 1
ATOM 3823 O O . LEU D 1 188 ? 17.731 12.091 21.525 1.00 45.88 189 LEU C O 1
ATOM 3828 N N . GLU D 1 189 ? 16.307 13.322 20.323 1.00 49.17 190 GLU C N 1
ATOM 3829 C CA . GLU D 1 189 ? 15.174 12.970 21.180 1.00 44.13 190 GLU C CA 1
ATOM 3830 C C . GLU D 1 189 ? 14.489 11.677 20.833 1.00 43.85 190 GLU C C 1
ATOM 3831 O O . GLU D 1 189 ? 13.973 10.997 21.694 1.00 56.25 190 GLU C O 1
ATOM 3837 N N . MET D 1 190 ? 14.494 11.331 19.570 1.00 45.49 191 MET C N 1
ATOM 3838 C CA . MET D 1 190 ? 13.829 10.125 19.139 1.00 43.18 191 MET C CA 1
ATOM 3839 C C . MET D 1 190 ? 14.804 8.985 18.872 1.00 42.58 191 MET C C 1
ATOM 3840 O O . MET D 1 190 ? 14.489 7.836 19.124 1.00 41.87 191 MET C O 1
ATOM 3845 N N . GLY D 1 191 ? 15.972 9.313 18.353 1.00 41.08 192 GLY C N 1
ATOM 3846 C CA . GLY D 1 191 ? 16.964 8.309 18.054 1.00 39.96 192 GLY C CA 1
ATOM 3847 C C . GLY D 1 191 ? 17.894 8.663 16.916 1.00 49.52 192 GLY C C 1
ATOM 3848 O O . GLY D 1 191 ? 17.561 9.478 16.070 1.00 51.13 192 GLY C O 1
ATOM 3849 N N . TYR D 1 192 ? 19.054 8.022 16.878 1.00 45.49 193 TYR C N 1
ATOM 3850 C CA . TYR D 1 192 ? 20.004 8.289 15.820 1.00 37.92 193 TYR C CA 1
ATOM 3851 C C . TYR D 1 192 ? 19.973 7.259 14.731 1.00 41.09 193 TYR C C 1
ATOM 3852 O O . TYR D 1 192 ? 19.428 6.189 14.909 1.00 51.34 193 TYR C O 1
ATOM 3861 N N . ASN D 1 193 ? 20.535 7.607 13.589 1.00 53.97 194 ASN C N 1
ATOM 3862 C CA . ASN D 1 193 ? 20.598 6.694 12.463 1.00 36.66 194 ASN C CA 1
ATOM 3863 C C . ASN D 1 193 ? 21.535 5.543 12.764 1.00 45.52 194 ASN C C 1
ATOM 3864 O O . ASN D 1 193 ? 22.662 5.764 13.167 1.00 35.35 194 ASN C O 1
ATOM 3869 N N . PRO D 1 194 ? 21.061 4.324 12.560 1.00 38.58 195 PRO C N 1
ATOM 3870 C CA . PRO D 1 194 ? 21.895 3.147 12.793 1.00 34.48 195 PRO C CA 1
ATOM 3871 C C . PRO D 1 194 ? 23.218 3.232 12.064 1.00 35.45 195 PRO C C 1
ATOM 3872 O O . PRO D 1 194 ? 24.128 2.532 12.466 1.00 47.55 195 PRO C O 1
ATOM 3876 N N . LYS D 1 195 ? 23.315 4.044 11.031 1.00 34.23 196 LYS C N 1
ATOM 3877 C CA . LYS D 1 195 ? 24.544 4.243 10.278 1.00 33.97 196 LYS C CA 1
ATOM 3878 C C . LYS D 1 195 ? 24.878 3.101 9.306 1.00 45.37 196 LYS C C 1
ATOM 3879 O O . LYS D 1 195 ? 24.133 2.146 9.197 1.00 39.57 196 LYS C O 1
ATOM 3885 N N . ASP D 1 196 ? 25.983 3.229 8.589 1.00 51.03 197 ASP C N 1
ATOM 3886 C CA . ASP D 1 196 ? 26.397 2.241 7.593 1.00 33.72 197 ASP C CA 1
ATOM 3887 C C . ASP D 1 196 ? 26.947 0.999 8.230 1.00 31.98 197 ASP C C 1
ATOM 3888 O O . ASP D 1 196 ? 26.786 -0.078 7.711 1.00 48.36 197 ASP C O 1
ATOM 3893 N N . VAL D 1 197 ? 27.612 1.161 9.353 1.00 31.83 198 VAL C N 1
ATOM 3894 C CA . VAL D 1 197 ? 28.181 0.020 10.056 1.00 28.44 198 VAL C CA 1
ATOM 3895 C C . VAL D 1 197 ? 27.304 -0.452 11.202 1.00 27.91 198 VAL C C 1
ATOM 3896 O O . VAL D 1 197 ? 26.924 0.325 12.052 1.00 39.62 198 VAL C O 1
ATOM 3900 N N . TRP D 1 198 ? 26.983 -1.725 11.211 1.00 37.64 199 TRP C N 1
ATOM 3901 C CA . TRP D 1 198 ? 26.174 -2.294 12.256 1.00 28.33 199 TRP C CA 1
ATOM 3902 C C . TRP D 1 198 ? 26.963 -3.274 13.120 1.00 32.79 199 TRP C C 1
ATOM 3903 O O . TRP D 1 198 ? 27.232 -4.389 12.703 1.00 37.78 199 TRP C O 1
ATOM 3914 N N . SER D 1 199 ? 27.333 -2.848 14.316 1.00 26.59 200 SER C N 1
ATOM 3915 C CA . SER D 1 199 ? 28.110 -3.688 15.213 1.00 29.07 200 SER C CA 1
ATOM 3916 C C . SER D 1 199 ? 27.248 -4.535 16.106 1.00 26.54 200 SER C C 1
ATOM 3917 O O . SER D 1 199 ? 26.948 -4.153 17.206 1.00 41.34 200 SER C O 1
ATOM 3920 N N . VAL D 1 200 ? 26.833 -5.672 15.615 1.00 30.92 201 VAL C N 1
ATOM 3921 C CA . VAL D 1 200 ? 26.054 -6.586 16.391 1.00 28.40 201 VAL C CA 1
ATOM 3922 C C . VAL D 1 200 ? 26.803 -7.908 16.389 1.00 28.10 201 VAL C C 1
ATOM 3923 O O . VAL D 1 200 ? 27.162 -8.412 15.348 1.00 38.96 201 VAL C O 1
ATOM 3927 N N . SER D 1 201 ? 27.043 -8.463 17.556 1.00 31.39 202 SER C N 1
ATOM 3928 C CA . SER D 1 201 ? 27.793 -9.701 17.641 1.00 28.35 202 SER C CA 1
ATOM 3929 C C . SER D 1 201 ? 27.066 -10.882 17.101 1.00 32.70 202 SER C C 1
ATOM 3930 O O . SER D 1 201 ? 25.877 -11.019 17.296 1.00 39.88 202 SER C O 1
ATOM 3933 N N . ARG D 1 202 ? 27.795 -11.748 16.432 1.00 39.07 203 ARG C N 1
ATOM 3934 C CA . ARG D 1 202 ? 27.241 -12.969 15.946 1.00 29.89 203 ARG C CA 1
ATOM 3935 C C . ARG D 1 202 ? 26.678 -13.768 17.072 1.00 30.49 203 ARG C C 1
ATOM 3936 O O . ARG D 1 202 ? 27.079 -13.631 18.209 1.00 35.72 203 ARG C O 1
ATOM 3944 N N . LEU D 1 203 ? 25.762 -14.641 16.743 1.00 31.96 204 LEU C N 1
ATOM 3945 C CA . LEU D 1 203 ? 25.134 -15.454 17.739 1.00 32.75 204 LEU C CA 1
ATOM 3946 C C . LEU D 1 203 ? 25.988 -16.635 18.128 1.00 32.32 204 LEU C C 1
ATOM 3947 O O . LEU D 1 203 ? 26.312 -17.465 17.311 1.00 32.69 204 LEU C O 1
ATOM 3952 N N . HIS D 1 204 ? 26.361 -16.690 19.392 1.00 36.75 205 HIS C N 1
ATOM 3953 C CA . HIS D 1 204 ? 27.166 -17.772 19.908 1.00 31.28 205 HIS C CA 1
ATOM 3954 C C . HIS D 1 204 ? 26.339 -19.005 19.945 1.00 32.83 205 HIS C C 1
ATOM 3955 O O . HIS D 1 204 ? 25.140 -18.929 20.033 1.00 48.86 205 HIS C O 1
ATOM 3962 N N . ARG D 1 205 ? 26.972 -20.155 19.881 1.00 34.62 206 ARG C N 1
ATOM 3963 C CA . ARG D 1 205 ? 26.228 -21.399 19.821 1.00 38.39 206 ARG C CA 1
ATOM 3964 C C . ARG D 1 205 ? 25.305 -21.557 20.993 1.00 35.19 206 ARG C C 1
ATOM 3965 O O . ARG D 1 205 ? 24.221 -22.072 20.853 1.00 41.40 206 ARG C O 1
ATOM 3973 N N . GLN D 1 206 ? 25.744 -21.110 22.148 1.00 37.55 207 GLN C N 1
ATOM 3974 C CA . GLN D 1 206 ? 24.947 -21.236 23.344 1.00 35.04 207 GLN C CA 1
ATOM 3975 C C . GLN D 1 206 ? 24.035 -20.039 23.575 1.00 43.33 207 GLN C C 1
ATOM 3976 O O . GLN D 1 206 ? 23.377 -19.969 24.593 1.00 45.87 207 GLN C O 1
ATOM 3982 N N . HIS D 1 207 ? 23.974 -19.121 22.626 1.00 34.86 208 HIS C N 1
ATOM 3983 C CA . HIS D 1 207 ? 23.105 -17.960 22.750 1.00 35.05 208 HIS C CA 1
ATOM 3984 C C . HIS D 1 207 ? 21.644 -18.362 22.732 1.00 36.83 208 HIS C C 1
ATOM 3985 O O . HIS D 1 207 ? 21.238 -19.212 21.970 1.00 47.25 208 HIS C O 1
ATOM 3992 N N . ALA D 1 208 ? 20.864 -17.745 23.586 1.00 37.15 209 ALA C N 1
ATOM 3993 C CA . ALA D 1 208 ? 19.450 -18.046 23.671 1.00 38.87 209 ALA C CA 1
ATOM 3994 C C . ALA D 1 208 ? 18.764 -18.072 22.318 1.00 39.85 209 ALA C C 1
ATOM 3995 O O . ALA D 1 208 ? 18.014 -18.984 22.040 1.00 53.00 209 ALA C O 1
ATOM 3997 N N . GLU D 1 209 ? 19.047 -17.105 21.471 1.00 39.06 210 GLU C N 1
ATOM 3998 C CA . GLU D 1 209 ? 18.460 -17.038 20.145 1.00 39.97 210 GLU C CA 1
ATOM 3999 C C . GLU D 1 209 ? 18.955 -18.090 19.179 1.00 48.49 210 GLU C C 1
ATOM 4000 O O . GLU D 1 209 ? 18.368 -18.272 18.124 1.00 48.01 210 GLU C O 1
ATOM 4006 N N . ARG D 1 210 ? 20.009 -18.808 19.523 1.00 40.93 211 ARG C N 1
ATOM 4007 C CA . ARG D 1 210 ? 20.588 -19.730 18.561 1.00 39.60 211 ARG C CA 1
ATOM 4008 C C . ARG D 1 210 ? 19.811 -21.003 18.346 1.00 41.42 211 ARG C C 1
ATOM 4009 O O . ARG D 1 210 ? 19.234 -21.544 19.271 1.00 49.24 211 ARG C O 1
ATOM 4017 N N . VAL D 1 211 ? 19.815 -21.480 17.121 1.00 41.99 212 VAL C N 1
ATOM 4018 C CA . VAL D 1 211 ? 19.158 -22.712 16.785 1.00 43.60 212 VAL C CA 1
ATOM 4019 C C . VAL D 1 211 ? 20.141 -23.488 15.942 1.00 43.23 212 VAL C C 1
ATOM 4020 O O . VAL D 1 211 ? 21.250 -23.031 15.734 1.00 49.23 212 VAL C O 1
ATOM 4024 N N . ASP D 1 212 ? 19.757 -24.648 15.442 1.00 44.63 213 ASP C N 1
ATOM 4025 C CA . ASP D 1 212 ? 20.699 -25.484 14.707 1.00 44.45 213 ASP C CA 1
ATOM 4026 C C . ASP D 1 212 ? 20.806 -25.143 13.255 1.00 44.51 213 ASP C C 1
ATOM 4027 O O . ASP D 1 212 ? 20.297 -25.862 12.415 1.00 56.54 213 ASP C O 1
ATOM 4032 N N . HIS D 1 213 ? 21.469 -24.043 12.955 1.00 48.23 214 HIS C N 1
ATOM 4033 C CA . HIS D 1 213 ? 21.711 -23.661 11.594 1.00 44.17 214 HIS C CA 1
ATOM 4034 C C . HIS D 1 213 ? 23.125 -23.148 11.615 1.00 56.16 214 HIS C C 1
ATOM 4035 O O . HIS D 1 213 ? 23.548 -22.550 12.588 1.00 73.88 214 HIS C O 1
ATOM 4042 N N . PRO D 1 214 ? 23.870 -23.373 10.548 1.00 59.08 215 PRO C N 1
ATOM 4043 C CA . PRO D 1 214 ? 25.282 -23.003 10.564 1.00 52.28 215 PRO C CA 1
ATOM 4044 C C . PRO D 1 214 ? 25.561 -21.514 10.416 1.00 42.02 215 PRO C C 1
ATOM 4045 O O . PRO D 1 214 ? 26.587 -21.068 10.893 1.00 53.06 215 PRO C O 1
ATOM 4049 N N . THR D 1 215 ? 24.677 -20.765 9.791 1.00 38.68 216 THR C N 1
ATOM 4050 C CA . THR D 1 215 ? 24.927 -19.372 9.528 1.00 37.68 216 THR C CA 1
ATOM 4051 C C . THR D 1 215 ? 23.787 -18.476 9.964 1.00 47.97 216 THR C C 1
ATOM 4052 O O . THR D 1 215 ? 23.339 -17.640 9.199 1.00 48.29 216 THR C O 1
ATOM 4056 N N . GLN D 1 216 ? 23.331 -18.636 11.195 1.00 39.58 217 GLN C N 1
ATOM 4057 C CA . GLN D 1 216 ? 22.222 -17.854 11.700 1.00 38.95 217 GLN C CA 1
ATOM 4058 C C . GLN D 1 216 ? 22.550 -16.407 11.805 1.00 37.80 217 GLN C C 1
ATOM 4059 O O . GLN D 1 216 ? 23.641 -16.036 12.191 1.00 52.86 217 GLN C O 1
ATOM 4065 N N . LYS D 1 217 ? 21.589 -15.582 11.474 1.00 39.19 218 LYS C N 1
ATOM 4066 C CA . LYS D 1 217 ? 21.805 -14.176 11.516 1.00 37.61 218 LYS C CA 1
ATOM 4067 C C . LYS D 1 217 ? 21.017 -13.572 12.648 1.00 37.66 218 LYS C C 1
ATOM 4068 O O . LYS D 1 217 ? 19.919 -13.997 12.943 1.00 55.08 218 LYS C O 1
ATOM 4074 N N . PRO D 1 218 ? 21.589 -12.551 13.294 1.00 36.33 219 PRO C N 1
ATOM 4075 C CA . PRO D 1 218 ? 20.900 -11.960 14.425 1.00 36.36 219 PRO C CA 1
ATOM 4076 C C . PRO D 1 218 ? 19.601 -11.274 14.040 1.00 37.62 219 PRO C C 1
ATOM 4077 O O . PRO D 1 218 ? 19.571 -10.537 13.073 1.00 51.47 219 PRO C O 1
ATOM 4081 N N . LEU D 1 219 ? 18.539 -11.479 14.785 1.00 40.79 220 LEU C N 1
ATOM 4082 C CA . LEU D 1 219 ? 17.300 -10.773 14.505 1.00 39.78 220 LEU C CA 1
ATOM 4083 C C . LEU D 1 219 ? 17.448 -9.271 14.549 1.00 41.85 220 LEU C C 1
ATOM 4084 O O . LEU D 1 219 ? 16.747 -8.566 13.843 1.00 48.43 220 LEU C O 1
ATOM 4089 N N . GLU D 1 220 ? 18.368 -8.774 15.352 1.00 39.47 221 GLU C N 1
ATOM 4090 C CA . GLU D 1 220 ? 18.479 -7.334 15.534 1.00 36.64 221 GLU C CA 1
ATOM 4091 C C . GLU D 1 220 ? 18.823 -6.603 14.240 1.00 36.43 221 GLU C C 1
ATOM 4092 O O . GLU D 1 220 ? 18.525 -5.409 14.120 1.00 56.03 221 GLU C O 1
ATOM 4098 N N . ILE D 1 221 ? 19.435 -7.278 13.267 1.00 36.59 222 ILE C N 1
ATOM 4099 C CA . ILE D 1 221 ? 19.778 -6.629 12.003 1.00 40.51 222 ILE C CA 1
ATOM 4100 C C . ILE D 1 221 ? 18.717 -6.948 10.957 1.00 47.47 222 ILE C C 1
ATOM 4101 O O . ILE D 1 221 ? 18.440 -6.137 10.064 1.00 46.74 222 ILE C O 1
ATOM 4106 N N . ILE D 1 222 ? 18.119 -8.135 11.059 1.00 39.02 223 ILE C N 1
ATOM 4107 C CA . ILE D 1 222 ? 17.014 -8.477 10.174 1.00 40.76 223 ILE C CA 1
ATOM 4108 C C . ILE D 1 222 ? 15.827 -7.558 10.426 1.00 41.61 223 ILE C C 1
ATOM 4109 O O . ILE D 1 222 ? 15.285 -6.951 9.495 1.00 48.98 223 ILE C O 1
ATOM 4114 N N . GLU D 1 223 ? 15.389 -7.441 11.664 1.00 41.59 224 GLU C N 1
ATOM 4115 C CA . GLU D 1 223 ? 14.224 -6.627 11.979 1.00 42.42 224 GLU C CA 1
ATOM 4116 C C . GLU D 1 223 ? 14.407 -5.184 11.572 1.00 41.83 224 GLU C C 1
ATOM 4117 O O . GLU D 1 223 ? 13.484 -4.565 11.093 1.00 60.73 224 GLU C O 1
ATOM 4123 N N . ARG D 1 224 ? 15.592 -4.647 11.732 1.00 41.60 225 ARG C N 1
ATOM 4124 C CA . ARG D 1 224 ? 15.861 -3.295 11.306 1.00 39.60 225 ARG C CA 1
ATOM 4125 C C . ARG D 1 224 ? 15.600 -3.177 9.831 1.00 40.53 225 ARG C C 1
ATOM 4126 O O . ARG D 1 224 ? 15.056 -2.197 9.364 1.00 52.15 225 ARG C O 1
ATOM 4134 N N . MET D 1 225 ? 16.013 -4.176 9.090 1.00 43.23 226 MET C N 1
ATOM 4135 C CA . MET D 1 225 ? 15.791 -4.155 7.668 1.00 41.66 226 MET C CA 1
ATOM 4136 C C . MET D 1 225 ? 14.288 -4.204 7.399 1.00 43.52 226 MET C C 1
ATOM 4137 O O . MET D 1 225 ? 13.784 -3.441 6.608 1.00 52.03 226 MET C O 1
ATOM 4142 N N . VAL D 1 226 ? 13.581 -5.077 8.093 1.00 44.31 227 VAL C N 1
ATOM 4143 C CA . VAL D 1 226 ? 12.145 -5.210 7.861 1.00 46.15 227 VAL C CA 1
ATOM 4144 C C . VAL D 1 226 ? 11.427 -3.907 8.178 1.00 46.39 227 VAL C C 1
ATOM 4145 O O . VAL D 1 226 ? 10.584 -3.439 7.404 1.00 57.98 227 VAL C O 1
ATOM 4149 N N . LEU D 1 227 ? 11.735 -3.308 9.330 1.00 45.27 228 LEU C N 1
ATOM 4150 C CA . LEU D 1 227 ? 11.032 -2.091 9.726 1.00 45.52 228 LEU C CA 1
ATOM 4151 C C . LEU D 1 227 ? 11.392 -0.914 8.826 1.00 45.15 228 LEU C C 1
ATOM 4152 O O . LEU D 1 227 ? 10.514 -0.142 8.425 1.00 46.16 228 LEU C O 1
ATOM 4157 N N . ALA D 1 228 ? 12.672 -0.771 8.483 1.00 43.78 229 ALA C N 1
ATOM 4158 C CA . ALA D 1 228 ? 13.131 0.410 7.760 1.00 44.55 229 ALA C CA 1
ATOM 4159 C C . ALA D 1 228 ? 12.712 0.417 6.300 1.00 56.97 229 ALA C C 1
ATOM 4160 O O . ALA D 1 228 ? 12.679 1.488 5.687 1.00 63.73 229 ALA C O 1
ATOM 4162 N N . SER D 1 229 ? 12.391 -0.743 5.724 1.00 61.72 230 SER C N 1
ATOM 4163 C CA . SER D 1 229 ? 12.207 -0.836 4.280 1.00 64.76 230 SER C CA 1
ATOM 4164 C C . SER D 1 229 ? 10.955 -1.604 3.858 1.00 57.09 230 SER C C 1
ATOM 4165 O O . SER D 1 229 ? 10.777 -1.847 2.660 1.00 66.72 230 SER C O 1
ATOM 4168 N N . CYS D 1 230 ? 10.081 -1.990 4.790 1.00 53.61 231 CYS C N 1
ATOM 4169 C CA . CYS D 1 230 ? 8.824 -2.591 4.353 1.00 52.52 231 CYS C CA 1
ATOM 4170 C C . CYS D 1 230 ? 7.638 -2.012 5.116 1.00 51.94 231 CYS C C 1
ATOM 4171 O O . CYS D 1 230 ? 7.601 -2.085 6.349 1.00 51.35 231 CYS C O 1
ATOM 4174 N N . PRO D 1 231 ? 6.653 -1.438 4.430 1.00 53.37 232 PRO C N 1
ATOM 4175 C CA . PRO D 1 231 ? 5.559 -0.768 5.135 1.00 54.15 232 PRO C CA 1
ATOM 4176 C C . PRO D 1 231 ? 4.849 -1.731 6.064 1.00 54.86 232 PRO C C 1
ATOM 4177 O O . PRO D 1 231 ? 4.752 -2.940 5.777 1.00 57.86 232 PRO C O 1
ATOM 4181 N N . PRO D 1 232 ? 4.374 -1.251 7.216 1.00 56.86 233 PRO C N 1
ATOM 4182 C CA . PRO D 1 232 ? 3.580 -2.121 8.086 1.00 55.61 233 PRO C CA 1
ATOM 4183 C C . PRO D 1 232 ? 2.415 -2.720 7.323 1.00 57.73 233 PRO C C 1
ATOM 4184 O O . PRO D 1 232 ? 1.547 -1.998 6.820 1.00 64.83 233 PRO C O 1
ATOM 4188 N N . GLY D 1 233 ? 2.410 -4.036 7.200 1.00 58.28 234 GLY C N 1
ATOM 4189 C CA . GLY D 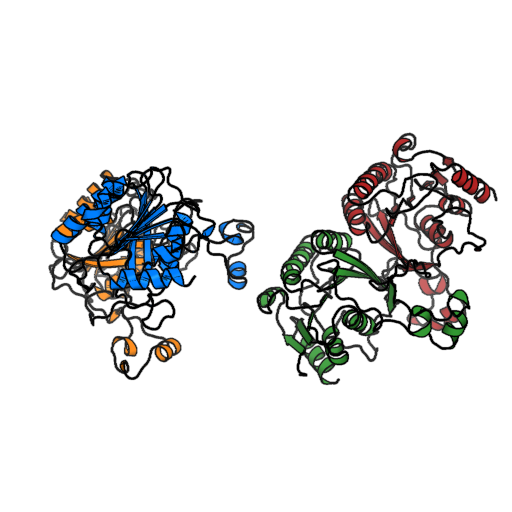1 233 ? 1.422 -4.721 6.408 1.00 60.27 234 GLY C CA 1
ATOM 4190 C C . GLY D 1 233 ? 1.885 -5.117 5.022 1.00 62.70 234 GLY C C 1
ATOM 4191 O O . GLY D 1 233 ? 1.132 -5.789 4.305 1.00 68.85 234 GLY C O 1
ATOM 4192 N N . GLY D 1 234 ? 3.085 -4.715 4.617 1.00 65.19 235 GLY C N 1
ATOM 4193 C CA . GLY D 1 234 ? 3.648 -5.161 3.363 1.00 59.13 235 GLY C CA 1
ATOM 4194 C C . GLY D 1 234 ? 4.026 -6.632 3.412 1.00 59.18 235 GLY C C 1
ATOM 4195 O O . GLY D 1 234 ? 3.845 -7.333 4.409 1.00 59.15 235 GLY C O 1
ATOM 4196 N N . ARG D 1 235 ? 4.566 -7.109 2.293 1.00 59.31 236 ARG C N 1
ATOM 4197 C CA . ARG D 1 235 ? 5.035 -8.482 2.178 1.00 63.51 236 ARG C CA 1
ATOM 4198 C C . ARG D 1 235 ? 6.526 -8.495 1.877 1.00 58.91 236 ARG C C 1
ATOM 4199 O O . ARG D 1 235 ? 7.021 -7.674 1.096 1.00 65.33 236 ARG C O 1
ATOM 4201 N N . VAL D 1 236 ? 7.231 -9.436 2.499 1.00 56.72 237 VAL C N 1
ATOM 4202 C CA . VAL D 1 236 ? 8.681 -9.534 2.426 1.00 54.97 237 VAL C CA 1
ATOM 4203 C C . VAL D 1 236 ? 9.047 -10.910 1.887 1.00 64.45 237 VAL C C 1
ATOM 4204 O O . VAL D 1 236 ? 8.397 -11.907 2.221 1.00 67.26 237 VAL C O 1
ATOM 4208 N N . LEU D 1 237 ? 10.089 -10.965 1.052 1.00 68.42 238 LEU C N 1
ATOM 4209 C CA . LEU D 1 237 ? 10.541 -12.200 0.419 1.00 58.74 238 LEU C CA 1
ATOM 4210 C C . LEU D 1 237 ? 11.957 -12.535 0.868 1.00 54.57 238 LEU C C 1
ATOM 4211 O O . LEU D 1 237 ? 12.841 -11.669 0.853 1.00 51.75 238 LEU C O 1
ATOM 4216 N N . ASP D 1 238 ? 12.171 -13.783 1.266 1.00 65.89 239 ASP C N 1
ATOM 4217 C CA . ASP D 1 238 ? 13.507 -14.265 1.595 1.00 59.47 239 ASP C CA 1
ATOM 4218 C C . ASP D 1 238 ? 13.658 -15.577 0.853 1.00 53.27 239 ASP C C 1
ATOM 4219 O O . ASP D 1 238 ? 13.145 -16.602 1.277 1.00 54.43 239 ASP C O 1
ATOM 4224 N N . PRO D 1 239 ? 14.371 -15.548 -0.254 1.00 52.47 240 PRO C N 1
ATOM 4225 C CA . PRO D 1 239 ? 14.540 -16.754 -1.060 1.00 58.70 240 PRO C CA 1
ATOM 4226 C C . PRO D 1 239 ? 15.218 -17.909 -0.346 1.00 59.88 240 PRO C C 1
ATOM 4227 O O . PRO D 1 239 ? 14.922 -19.054 -0.641 1.00 62.95 240 PRO C O 1
ATOM 4231 N N . PHE D 1 240 ? 16.126 -17.618 0.569 1.00 51.06 241 PHE C N 1
ATOM 4232 C CA . PHE D 1 240 ? 16.867 -18.658 1.259 1.00 51.26 241 PHE C CA 1
ATOM 4233 C C . PHE D 1 240 ? 16.743 -18.366 2.738 1.00 54.43 241 PHE C C 1
ATOM 4234 O O . PHE D 1 240 ? 17.661 -17.839 3.346 1.00 51.70 241 PHE C O 1
ATOM 4242 N N . MET D 1 241 ? 15.617 -18.729 3.323 1.00 50.53 242 MET C N 1
ATOM 4243 C CA . MET D 1 241 ? 15.337 -18.357 4.703 1.00 50.02 242 MET C CA 1
ATOM 4244 C C . MET D 1 241 ? 15.988 -19.128 5.864 1.00 49.14 242 MET C C 1
ATOM 4245 O O . MET D 1 241 ? 16.035 -18.624 6.972 1.00 63.47 242 MET C O 1
ATOM 4250 N N . GLY D 1 242 ? 16.444 -20.332 5.645 1.00 49.38 243 GLY C N 1
ATOM 4251 C CA . GLY D 1 242 ? 17.097 -21.066 6.696 1.00 48.49 243 GLY C CA 1
ATOM 4252 C C . GLY D 1 242 ? 16.301 -21.329 7.935 1.00 49.12 243 GLY C C 1
ATOM 4253 O O . GLY D 1 242 ? 15.398 -22.142 7.924 1.00 66.29 243 GLY C O 1
ATOM 4254 N N . SER D 1 243 ? 16.622 -20.651 9.015 1.00 47.83 244 SER C N 1
ATOM 4255 C CA . SER D 1 243 ? 15.975 -20.908 10.281 1.00 48.31 244 SER C CA 1
ATOM 4256 C C . SER D 1 243 ? 14.732 -20.060 10.480 1.00 49.10 244 SER C C 1
ATOM 4257 O O . SER D 1 243 ? 14.103 -20.126 11.515 1.00 55.73 244 SER C O 1
ATOM 4260 N N . GLY D 1 244 ? 14.407 -19.229 9.513 1.00 49.57 245 GLY C N 1
ATOM 4261 C CA . GLY D 1 244 ? 13.223 -18.402 9.601 1.00 50.38 245 GLY C CA 1
ATOM 4262 C C . GLY D 1 244 ? 13.409 -17.096 10.302 1.00 49.05 245 GLY C C 1
ATOM 4263 O O . GLY D 1 244 ? 12.463 -16.517 10.794 1.00 49.67 245 GLY C O 1
ATOM 4264 N N . THR D 1 245 ? 14.638 -16.625 10.352 1.00 58.62 246 THR C N 1
ATOM 4265 C CA . THR D 1 245 ? 14.926 -15.402 11.073 1.00 55.37 246 THR C CA 1
ATOM 4266 C C . THR D 1 245 ? 14.076 -14.268 10.521 1.00 46.59 246 THR C C 1
ATOM 4267 O O . THR D 1 245 ? 13.471 -13.541 11.281 1.00 46.56 246 THR C O 1
ATOM 4271 N N . THR D 1 246 ? 14.016 -14.136 9.201 1.00 54.01 247 THR C N 1
ATOM 4272 C CA . THR D 1 246 ? 13.181 -13.098 8.568 1.00 47.91 247 THR C CA 1
ATOM 4273 C C . THR D 1 246 ? 11.694 -13.349 8.805 1.00 49.72 247 THR C C 1
ATOM 4274 O O . THR D 1 246 ? 10.925 -12.418 8.909 1.00 58.31 247 THR C O 1
ATOM 4278 N N . ALA D 1 247 ? 11.291 -14.593 8.921 1.00 50.78 248 ALA C N 1
ATOM 4279 C CA . ALA D 1 247 ? 9.906 -14.891 9.249 1.00 52.54 248 ALA C CA 1
ATOM 4280 C C . ALA D 1 247 ? 9.561 -14.365 10.610 1.00 52.20 248 ALA C C 1
ATOM 4281 O O . ALA D 1 247 ? 8.642 -13.573 10.758 1.00 53.01 248 ALA C O 1
ATOM 4283 N N . VAL D 1 248 ? 10.308 -14.809 11.610 1.00 54.15 249 VAL C N 1
ATOM 4284 C CA . VAL D 1 248 ? 10.090 -14.376 12.975 1.00 59.06 249 VAL C CA 1
ATOM 4285 C C . VAL D 1 248 ? 9.967 -12.882 13.068 1.00 49.90 249 VAL C C 1
ATOM 4286 O O . VAL D 1 248 ? 9.148 -12.372 13.804 1.00 50.37 249 VAL C O 1
ATOM 4290 N N . ALA D 1 249 ? 10.777 -12.176 12.319 1.00 48.76 250 ALA C N 1
ATOM 4291 C CA . ALA D 1 249 ? 10.746 -10.740 12.407 1.00 48.27 250 ALA C CA 1
ATOM 4292 C C . ALA D 1 249 ? 9.455 -10.207 11.838 1.00 49.64 250 ALA C C 1
ATOM 4293 O O . ALA D 1 249 ? 8.833 -9.337 12.416 1.00 52.03 250 ALA C O 1
ATOM 4295 N N . CYS D 1 250 ? 9.073 -10.723 10.687 1.00 50.92 251 CYS C N 1
ATOM 4296 C CA . CYS D 1 250 ? 7.873 -10.258 10.024 1.00 52.53 251 CYS C CA 1
ATOM 4297 C C . CYS D 1 250 ? 6.673 -10.516 10.909 1.00 58.42 251 CYS C C 1
ATOM 4298 O O . CYS D 1 250 ? 5.804 -9.671 11.036 1.00 60.47 251 CYS C O 1
ATOM 4301 N N . ALA D 1 251 ? 6.655 -11.660 11.561 1.00 54.23 252 ALA C N 1
ATOM 4302 C CA . ALA D 1 251 ? 5.575 -11.990 12.445 1.00 55.44 252 ALA C CA 1
ATOM 4303 C C . ALA D 1 251 ? 5.638 -11.263 13.759 1.00 54.47 252 ALA C C 1
ATOM 4304 O O . ALA D 1 251 ? 4.782 -11.448 14.605 1.00 67.42 252 ALA C O 1
ATOM 4306 N N . ARG D 1 252 ? 6.652 -10.455 13.953 1.00 52.61 253 ARG C N 1
ATOM 4307 C CA . ARG D 1 252 ? 6.806 -9.771 15.204 1.00 51.61 253 ARG C CA 1
ATOM 4308 C C . ARG D 1 252 ? 6.654 -8.309 14.951 1.00 59.26 253 ARG C C 1
ATOM 4309 O O . ARG D 1 252 ? 6.419 -7.546 15.871 1.00 50.70 253 ARG C O 1
ATOM 4317 N N . GLN D 1 253 ? 6.782 -7.915 13.692 1.00 65.32 254 GLN C N 1
ATOM 4318 C CA . GLN D 1 253 ? 6.725 -6.498 13.357 1.00 58.00 254 GLN C CA 1
ATOM 4319 C C . GLN D 1 253 ? 5.573 -6.190 12.412 1.00 66.57 254 GLN C C 1
ATOM 4320 O O . GLN D 1 253 ? 5.574 -5.144 11.757 1.00 64.90 254 GLN C O 1
ATOM 4326 N N . GLY D 1 254 ? 4.602 -7.088 12.311 1.00 54.32 255 GLY C N 1
ATOM 4327 C CA . GLY D 1 254 ? 3.454 -6.853 11.462 1.00 56.07 255 GLY C CA 1
ATOM 4328 C C . GLY D 1 254 ? 3.783 -6.712 9.990 1.00 61.50 255 GLY C C 1
ATOM 4329 O O . GLY D 1 254 ? 3.434 -5.703 9.371 1.00 76.78 255 GLY C O 1
ATOM 4330 N N . ARG D 1 255 ? 4.445 -7.715 9.411 1.00 63.11 256 ARG C N 1
ATOM 4331 C CA . ARG D 1 255 ? 4.735 -7.717 7.984 1.00 65.17 256 ARG C CA 1
ATOM 4332 C C . ARG D 1 255 ? 4.506 -9.112 7.423 1.00 57.49 256 ARG C C 1
ATOM 4333 O O . ARG D 1 255 ? 4.858 -10.107 8.060 1.00 62.98 256 ARG C O 1
ATOM 4341 N N . ASP D 1 256 ? 3.909 -9.176 6.236 1.00 58.90 257 ASP C N 1
ATOM 4342 C CA . ASP D 1 256 ? 3.665 -10.458 5.587 1.00 60.15 257 ASP C CA 1
ATOM 4343 C C . ASP D 1 256 ? 4.957 -11.042 5.030 1.00 62.10 257 ASP C C 1
ATOM 4344 O O . ASP D 1 256 ? 5.812 -10.324 4.501 1.00 58.55 257 ASP C O 1
ATOM 4349 N N . PHE D 1 257 ? 5.089 -12.357 5.138 1.00 59.42 258 PHE C N 1
ATOM 4350 C CA . PHE D 1 257 ? 6.328 -13.026 4.790 1.00 62.26 258 PHE C CA 1
ATOM 4351 C C . PHE D 1 257 ? 6.050 -14.206 3.876 1.00 66.11 258 PHE C C 1
ATOM 4352 O O . PHE D 1 257 ? 5.022 -14.880 4.001 1.00 64.59 258 PHE C O 1
ATOM 4360 N N . VAL D 1 258 ? 6.975 -14.439 2.950 1.00 59.19 259 VAL C N 1
ATOM 4361 C CA . VAL D 1 258 ? 7.032 -15.668 2.173 1.00 60.36 259 VAL C CA 1
ATOM 4362 C C . VAL D 1 258 ? 8.505 -16.009 1.973 1.00 67.21 259 VAL C C 1
ATOM 4363 O O . VAL D 1 258 ? 9.291 -15.156 1.546 1.00 57.39 259 VAL C O 1
ATOM 4367 N N . GLY D 1 259 ? 8.859 -17.241 2.297 1.00 58.60 260 GLY C N 1
ATOM 4368 C CA . GLY D 1 259 ? 10.225 -17.660 2.156 1.00 57.06 260 GLY C CA 1
ATOM 4369 C C . GLY D 1 259 ? 10.433 -19.103 1.828 1.00 57.89 260 GLY C C 1
ATOM 4370 O O . GLY D 1 259 ? 9.608 -19.944 2.136 1.00 59.39 260 GLY C O 1
ATOM 4371 N N . TYR D 1 260 ? 11.575 -19.397 1.239 1.00 72.51 261 TYR C N 1
ATOM 4372 C CA . TYR D 1 260 ? 11.864 -20.744 0.821 1.00 62.47 261 TYR C CA 1
ATOM 4373 C C . TYR D 1 260 ? 13.132 -21.302 1.409 1.00 56.37 261 TYR C C 1
ATOM 4374 O O . TYR D 1 260 ? 14.111 -20.591 1.556 1.00 60.99 261 TYR C O 1
ATOM 4383 N N . GLU D 1 261 ? 13.116 -22.578 1.731 1.00 56.76 262 GLU C N 1
ATOM 4384 C CA . GLU D 1 261 ? 14.294 -23.231 2.235 1.00 55.49 262 GLU C CA 1
ATOM 4385 C C . GLU D 1 261 ? 14.217 -24.657 1.791 1.00 59.15 262 GLU C C 1
ATOM 4386 O O . GLU D 1 261 ? 13.250 -25.342 2.058 1.00 63.14 262 GLU C O 1
ATOM 4392 N N . ILE D 1 262 ? 15.241 -25.111 1.109 1.00 57.33 263 ILE C N 1
ATOM 4393 C CA . ILE D 1 262 ? 15.277 -26.478 0.673 1.00 60.40 263 ILE C CA 1
ATOM 4394 C C . ILE D 1 262 ? 15.258 -27.484 1.808 1.00 66.34 263 ILE C C 1
ATOM 4395 O O . ILE D 1 262 ? 14.614 -28.514 1.682 1.00 77.29 263 ILE C O 1
ATOM 4400 N N . ASN D 1 263 ? 15.935 -27.207 2.916 1.00 60.12 264 ASN C N 1
ATOM 4401 C CA . ASN D 1 263 ? 16.054 -28.187 4.002 1.00 59.17 264 ASN C CA 1
ATOM 4402 C C . ASN D 1 263 ? 14.883 -28.250 4.919 1.00 56.78 264 ASN C C 1
ATOM 4403 O O . ASN D 1 263 ? 14.461 -27.246 5.465 1.00 61.96 264 ASN C O 1
ATOM 4408 N N . GLU D 1 264 ? 14.388 -29.456 5.132 1.00 66.84 265 GLU C N 1
ATOM 4409 C CA . GLU D 1 264 ? 13.229 -29.628 6.005 1.00 83.01 265 GLU C CA 1
ATOM 4410 C C . GLU D 1 264 ? 13.523 -29.132 7.418 1.00 73.78 265 GLU C C 1
ATOM 4411 O O . GLU D 1 264 ? 12.869 -28.207 7.916 1.00 57.94 265 GLU C O 1
ATOM 4414 N N . SER D 1 265 ? 14.495 -29.758 8.072 1.00 79.27 266 SER C N 1
ATOM 4415 C CA . SER D 1 265 ? 14.855 -29.400 9.447 1.00 65.08 266 SER C CA 1
ATOM 4416 C C . SER D 1 265 ? 14.895 -27.916 9.658 1.00 66.15 266 SER C C 1
ATOM 4417 O O . SER D 1 265 ? 14.423 -27.406 10.651 1.00 59.78 266 SER C O 1
ATOM 4420 N N . TYR D 1 266 ? 15.466 -27.221 8.702 1.00 73.66 267 TYR C N 1
ATOM 4421 C CA . TYR D 1 266 ? 15.518 -25.795 8.792 1.00 58.23 267 TYR C CA 1
ATOM 4422 C C . TYR D 1 266 ? 14.104 -25.256 8.815 1.00 65.10 267 TYR C C 1
ATOM 4423 O O . TYR D 1 266 ? 13.709 -24.594 9.761 1.00 67.72 267 TYR C O 1
ATOM 4432 N N . CYS D 1 267 ? 13.337 -25.545 7.776 1.00 55.53 268 CYS C N 1
ATOM 4433 C CA . CYS D 1 267 ? 11.989 -25.036 7.705 1.00 56.93 268 CYS C CA 1
ATOM 4434 C C . CYS D 1 267 ? 11.292 -25.361 8.999 1.00 66.17 268 CYS C C 1
ATOM 4435 O O . CYS D 1 267 ? 10.606 -24.527 9.561 1.00 57.50 268 CYS C O 1
ATOM 4438 N N . ALA D 1 268 ? 11.494 -26.573 9.486 1.00 57.82 269 ALA C N 1
ATOM 4439 C CA . ALA D 1 268 ? 10.903 -26.968 10.760 1.00 63.30 269 ALA C CA 1
ATOM 4440 C C . ALA D 1 268 ? 11.280 -25.991 11.868 1.00 66.14 269 ALA C C 1
ATOM 4441 O O . ALA D 1 268 ? 10.414 -25.513 12.611 1.00 57.28 269 ALA C O 1
ATOM 4443 N N . ILE D 1 269 ? 12.547 -25.625 11.978 1.00 54.90 270 ILE C N 1
ATOM 4444 C CA . ILE D 1 269 ? 12.947 -24.723 13.039 1.00 53.34 270 ILE C CA 1
ATOM 4445 C C . ILE D 1 269 ? 12.254 -23.409 12.826 1.00 53.37 270 ILE C C 1
ATOM 4446 O O . ILE D 1 269 ? 11.780 -22.794 13.761 1.00 53.20 270 ILE C O 1
ATOM 4451 N N . ALA D 1 270 ? 12.175 -22.993 11.582 1.00 58.08 271 ALA C N 1
ATOM 4452 C CA . ALA D 1 270 ? 11.501 -21.751 11.260 1.00 66.26 271 ALA C CA 1
ATOM 4453 C C . ALA D 1 270 ? 10.087 -21.794 11.760 1.00 59.50 271 ALA C C 1
ATOM 4454 O O . ALA D 1 270 ? 9.606 -20.860 12.381 1.00 60.83 271 ALA C O 1
ATOM 4456 N N . HIS D 1 271 ? 9.425 -22.901 11.494 1.00 77.10 272 HIS C N 1
ATOM 4457 C CA . HIS D 1 271 ? 8.081 -23.057 11.962 1.00 85.49 272 HIS C CA 1
ATOM 4458 C C . HIS D 1 271 ? 8.086 -22.854 13.455 1.00 95.28 272 HIS C C 1
ATOM 4459 O O . HIS D 1 271 ? 7.355 -22.022 13.960 1.00 98.72 272 HIS C O 1
ATOM 4466 N N . GLU D 1 272 ? 8.925 -23.593 14.165 1.00 67.81 273 GLU C N 1
ATOM 4467 C CA . GLU D 1 272 ? 8.985 -23.474 15.613 1.00 58.12 273 GLU C CA 1
ATOM 4468 C C . GLU D 1 272 ? 9.298 -22.056 16.035 1.00 68.12 273 GLU C C 1
ATOM 4469 O O . GLU D 1 272 ? 8.718 -21.545 16.977 1.00 63.08 273 GLU C O 1
ATOM 4475 N N . ARG D 1 273 ? 10.200 -21.408 15.320 1.00 62.06 274 ARG C N 1
ATOM 4476 C CA . ARG D 1 273 ? 10.607 -20.077 15.713 1.00 54.19 274 ARG C CA 1
ATOM 4477 C C . ARG D 1 273 ? 9.467 -19.093 15.566 1.00 68.76 274 ARG C C 1
ATOM 4478 O O . ARG D 1 273 ? 9.371 -18.136 16.313 1.00 61.45 274 ARG C O 1
ATOM 4486 N N . VAL D 1 274 ? 8.603 -19.331 14.595 1.00 69.09 275 VAL C N 1
ATOM 4487 C CA . VAL D 1 274 ? 7.519 -18.402 14.352 1.00 58.08 275 VAL C CA 1
ATOM 4488 C C . VAL D 1 274 ? 6.370 -18.807 15.200 1.00 62.64 275 VAL C C 1
ATOM 4489 O O . VAL D 1 274 ? 5.676 -17.970 15.754 1.00 78.39 275 VAL C O 1
ATOM 4491 N N . ASN D 1 275 ? 6.165 -20.098 15.313 1.00 65.18 276 ASN C N 1
ATOM 4492 C CA . ASN D 1 275 ? 5.031 -20.574 16.060 1.00 75.77 276 ASN C CA 1
ATOM 4493 C C . ASN D 1 275 ? 5.103 -20.141 17.490 1.00 81.71 276 ASN C C 1
ATOM 4494 O O . ASN D 1 275 ? 4.125 -19.626 18.027 1.00 77.99 276 ASN C O 1
ATOM 4496 N N . ALA D 1 276 ? 6.251 -20.326 18.122 1.00 64.16 277 ALA C N 1
ATOM 4497 C CA . ALA D 1 276 ? 6.351 -20.039 19.539 1.00 57.78 277 ALA C CA 1
ATOM 4498 C C . ALA D 1 276 ? 6.400 -18.570 19.875 1.00 64.14 277 ALA C C 1
ATOM 4499 O O . ALA D 1 276 ? 6.816 -18.203 20.964 1.00 68.12 277 ALA C O 1
ATOM 4501 N N . LEU D 1 277 ? 5.962 -17.727 18.961 1.00 70.85 278 LEU C N 1
ATOM 4502 C CA . LEU D 1 277 ? 5.935 -16.310 19.226 1.00 61.60 278 LEU C CA 1
ATOM 4503 C C . LEU D 1 277 ? 4.653 -15.909 19.949 1.00 70.79 278 LEU C C 1
ATOM 4504 O O . LEU D 1 277 ? 3.863 -16.759 20.344 1.00 68.79 278 LEU C O 1
ATOM 4509 N N . ILE E 1 33 ? 62.169 10.520 3.295 1.00 69.08 34 ILE D N 1
ATOM 4510 C CA . ILE E 1 33 ? 60.978 11.131 2.756 1.00 70.21 34 ILE D CA 1
ATOM 4511 C C . ILE E 1 33 ? 61.313 11.919 1.529 1.00 69.18 34 ILE D C 1
ATOM 4512 O O . ILE E 1 33 ? 62.298 12.645 1.493 1.00 70.34 34 ILE D O 1
ATOM 4514 N N . GLU E 1 34 ? 60.488 11.761 0.512 1.00 75.64 35 GLU D N 1
ATOM 4515 C CA . GLU E 1 34 ? 60.691 12.453 -0.735 1.00 70.75 35 GLU D CA 1
ATOM 4516 C C . GLU E 1 34 ? 59.368 13.089 -1.144 1.00 82.39 35 GLU D C 1
ATOM 4517 O O . GLU E 1 34 ? 58.737 12.673 -2.115 1.00 83.66 35 GLU D O 1
ATOM 4523 N N . LEU E 1 35 ? 58.936 14.077 -0.363 1.00 78.43 36 LEU D N 1
ATOM 4524 C CA . LEU E 1 35 ? 57.801 14.902 -0.755 1.00 67.53 36 LEU D CA 1
ATOM 4525 C C . LEU E 1 35 ? 58.078 15.503 -2.127 1.00 79.41 36 LEU D C 1
ATOM 4526 O O . LEU E 1 35 ? 59.103 16.166 -2.323 1.00 84.69 36 LEU D O 1
ATOM 4531 N N . HIS E 1 36 ? 57.178 15.269 -3.083 1.00 71.81 37 HIS D N 1
ATOM 4532 C CA . HIS E 1 36 ? 57.339 15.778 -4.446 1.00 69.11 37 HIS D CA 1
ATOM 4533 C C . HIS E 1 36 ? 56.038 16.441 -4.888 1.00 76.28 37 HIS D C 1
ATOM 4534 O O . HIS E 1 36 ? 55.073 15.759 -5.246 1.00 72.97 37 HIS D O 1
ATOM 4541 N N . ASN E 1 37 ? 56.010 17.774 -4.845 1.00 79.59 38 ASN D N 1
ATOM 4542 C CA . ASN E 1 37 ? 54.907 18.521 -5.432 1.00 78.74 38 ASN D CA 1
ATOM 4543 C C . ASN E 1 37 ? 54.900 18.294 -6.937 1.00 72.56 38 ASN D C 1
ATOM 4544 O O . ASN E 1 37 ? 55.735 18.848 -7.658 1.00 70.46 38 ASN D O 1
ATOM 4549 N N . ARG E 1 38 ? 53.913 17.517 -7.389 1.00 68.26 39 ARG D N 1
ATOM 4550 C CA . ARG E 1 38 ? 53.799 17.179 -8.786 1.00 68.78 39 ARG D CA 1
ATOM 4551 C C . ARG E 1 38 ? 52.553 16.362 -9.045 1.00 67.52 39 ARG D C 1
ATOM 4552 O O . ARG E 1 38 ? 51.771 16.155 -8.134 1.00 66.35 39 ARG D O 1
ATOM 4554 N N . ASP E 1 39 ? 52.356 15.903 -10.276 1.00 67.82 40 ASP D N 1
ATOM 4555 C CA . ASP E 1 39 ? 51.226 15.041 -10.613 1.00 66.80 40 ASP D CA 1
ATOM 4556 C C . ASP E 1 39 ? 51.683 13.644 -10.935 1.00 66.81 40 ASP D C 1
ATOM 4557 O O . ASP E 1 39 ? 52.326 13.404 -11.939 1.00 67.81 40 ASP D O 1
ATOM 4562 N N . PHE E 1 40 ? 51.302 12.705 -10.090 1.00 66.48 41 PHE D N 1
ATOM 4563 C CA . PHE E 1 40 ? 51.707 11.338 -10.287 1.00 73.93 41 PHE D CA 1
ATOM 4564 C C . PHE E 1 40 ? 51.392 10.922 -11.690 1.00 76.32 41 PHE D C 1
ATOM 4565 O O . PHE E 1 40 ? 52.263 10.444 -12.396 1.00 96.05 41 PHE D O 1
ATOM 4573 N N . LEU E 1 41 ? 50.165 11.110 -12.116 1.00 65.52 42 LEU D N 1
ATOM 4574 C CA . LEU E 1 41 ? 49.798 10.614 -13.424 1.00 66.33 42 LEU D CA 1
ATOM 4575 C C . LEU E 1 41 ? 50.793 11.013 -14.538 1.00 67.08 42 LEU D C 1
ATOM 4576 O O . LEU E 1 41 ? 50.866 10.338 -15.547 1.00 68.77 42 LEU D O 1
ATOM 4581 N N . THR E 1 42 ? 51.537 12.098 -14.379 1.00 67.93 43 THR D N 1
ATOM 4582 C CA . THR E 1 42 ? 52.567 12.408 -15.366 1.00 69.38 43 THR D CA 1
ATOM 4583 C C . THR E 1 42 ? 53.957 12.002 -14.895 1.00 83.59 43 THR D C 1
ATOM 4584 O O . THR E 1 42 ? 54.723 11.408 -15.661 1.00 72.74 43 THR D O 1
ATOM 4588 N N . ASP E 1 43 ? 54.299 12.312 -13.642 1.00 69.92 44 ASP D N 1
ATOM 4589 C CA . ASP E 1 43 ? 55.619 11.978 -13.121 1.00 70.71 44 ASP D CA 1
ATOM 4590 C C . ASP E 1 43 ? 55.805 10.489 -12.877 1.00 70.36 44 ASP D C 1
ATOM 4591 O O . ASP E 1 43 ? 56.881 10.094 -12.415 1.00 75.41 44 ASP D O 1
ATOM 4596 N N . ALA E 1 44 ? 54.807 9.658 -13.188 1.00 76.88 45 ALA D N 1
ATOM 4597 C CA . ALA E 1 44 ? 54.868 8.224 -12.910 1.00 83.88 45 ALA D CA 1
ATOM 4598 C C . ALA E 1 44 ? 55.796 7.492 -13.875 1.00 92.00 45 ALA D C 1
ATOM 4599 O O . ALA E 1 44 ? 55.641 6.288 -14.111 1.00 81.01 45 ALA D O 1
ATOM 4601 N N . ALA E 1 45 ? 56.759 8.209 -14.440 1.00 77.33 46 ALA D N 1
ATOM 4602 C CA . ALA E 1 45 ? 57.782 7.611 -15.283 1.00 72.76 46 ALA D CA 1
ATOM 4603 C C . ALA E 1 45 ? 59.164 7.674 -14.663 1.00 79.48 46 ALA D C 1
ATOM 4604 O O . ALA E 1 45 ? 59.927 6.710 -14.764 1.00 94.82 46 ALA D O 1
ATOM 4606 N N . HIS E 1 46 ? 59.504 8.792 -14.016 1.00 80.98 47 HIS D N 1
ATOM 4607 C CA . HIS E 1 46 ? 60.805 8.895 -13.368 1.00 80.55 47 HIS D CA 1
ATOM 4608 C C . HIS E 1 46 ? 61.003 7.748 -12.390 1.00 85.47 47 HIS D C 1
ATOM 4609 O O . HIS E 1 46 ? 62.080 7.144 -12.334 1.00 94.82 47 HIS D O 1
ATOM 4611 N N . LEU E 1 47 ? 59.965 7.422 -11.628 1.00 73.07 48 LEU D N 1
ATOM 4612 C CA . LEU E 1 47 ? 59.999 6.262 -10.739 1.00 72.52 48 LEU D CA 1
ATOM 4613 C C . LEU E 1 47 ? 59.960 4.983 -11.569 1.00 73.91 48 LEU D C 1
ATOM 4614 O O . LEU E 1 47 ? 59.010 4.784 -12.339 1.00 72.13 48 LEU D O 1
ATOM 4616 N N . PRO E 1 48 ? 60.940 4.097 -11.443 1.00 73.60 49 PRO D N 1
ATOM 4617 C CA . PRO E 1 48 ? 61.007 2.910 -12.297 1.00 73.99 49 PRO D CA 1
ATOM 4618 C C . PRO E 1 48 ? 59.974 1.875 -11.866 1.00 72.72 49 PRO D C 1
ATOM 4619 O O . PRO E 1 48 ? 59.208 2.073 -10.928 1.00 77.42 49 PRO D O 1
ATOM 4623 N N . ASP E 1 49 ? 59.976 0.747 -12.567 1.00 73.03 50 ASP D N 1
ATOM 4624 C CA . ASP E 1 49 ? 59.041 -0.330 -12.287 1.00 72.00 50 ASP D CA 1
ATOM 4625 C C . ASP E 1 49 ? 59.678 -1.346 -11.345 1.00 72.29 50 ASP D C 1
ATOM 4626 O O . ASP E 1 49 ? 60.886 -1.590 -11.388 1.00 73.55 50 ASP D O 1
ATOM 4631 N N . ALA E 1 50 ? 58.854 -1.927 -10.476 1.00 71.16 51 ALA D N 1
ATOM 4632 C CA . ALA E 1 50 ? 59.328 -2.903 -9.493 1.00 71.34 51 ALA D CA 1
ATOM 4633 C C . ALA E 1 50 ? 60.320 -2.276 -8.511 1.00 71.87 51 ALA D C 1
ATOM 4634 O O . ALA E 1 50 ? 61.345 -2.869 -8.168 1.00 72.85 51 ALA D O 1
ATOM 4636 N N . SER E 1 51 ? 60.009 -1.062 -8.048 1.00 71.56 52 SER D N 1
ATOM 4637 C CA . SER E 1 51 ? 60.827 -0.356 -7.072 1.00 71.62 52 SER D CA 1
ATOM 4638 C C . SER E 1 51 ? 60.122 -0.095 -5.749 1.00 70.37 52 SER D C 1
ATOM 4639 O O . SER E 1 51 ? 60.802 0.150 -4.745 1.00 70.64 52 SER D O 1
ATOM 4642 N N . ILE E 1 52 ? 58.799 -0.193 -5.709 1.00 69.06 53 ILE D N 1
ATOM 4643 C CA . ILE E 1 52 ? 58.047 0.096 -4.479 1.00 77.35 53 ILE D CA 1
ATOM 4644 C C . ILE E 1 52 ? 57.549 -1.167 -3.780 1.00 78.05 53 ILE D C 1
ATOM 4645 O O . ILE E 1 52 ? 56.962 -2.040 -4.405 1.00 82.80 53 ILE D O 1
ATOM 4650 N N . ASP E 1 53 ? 57.779 -1.255 -2.481 1.00 66.86 54 ASP D N 1
ATOM 4651 C CA . ASP E 1 53 ? 57.327 -2.427 -1.759 1.00 73.49 54 ASP D CA 1
ATOM 4652 C C . ASP E 1 53 ? 55.868 -2.313 -1.271 1.00 64.90 54 ASP D C 1
ATOM 4653 O O . ASP E 1 53 ? 55.202 -3.322 -1.097 1.00 64.43 54 ASP D O 1
ATOM 4658 N N . LEU E 1 54 ? 55.367 -1.098 -1.103 1.00 64.24 55 LEU D N 1
ATOM 4659 C CA . LEU E 1 54 ? 53.976 -0.897 -0.711 1.00 62.88 55 LEU D CA 1
ATOM 4660 C C . LEU E 1 54 ? 53.380 0.420 -1.183 1.00 62.50 55 LEU D C 1
ATOM 4661 O O . LEU E 1 54 ? 53.957 1.470 -0.966 1.00 62.97 55 LEU D O 1
ATOM 4666 N N . ILE E 1 55 ? 52.224 0.373 -1.818 1.00 61.73 56 ILE D N 1
ATOM 4667 C CA . ILE E 1 55 ? 51.549 1.621 -2.172 1.00 61.28 56 ILE D CA 1
ATOM 4668 C C . ILE E 1 55 ? 50.420 1.940 -1.206 1.00 60.05 56 ILE D C 1
ATOM 4669 O O . ILE E 1 55 ? 49.474 1.171 -1.094 1.00 60.45 56 ILE D O 1
ATOM 4674 N N . VAL E 1 56 ? 50.531 3.051 -0.495 1.00 70.46 57 VAL D N 1
ATOM 4675 C CA . VAL E 1 56 ? 49.472 3.512 0.392 1.00 58.73 57 VAL D CA 1
ATOM 4676 C C . VAL E 1 56 ? 48.787 4.655 -0.329 1.00 58.48 57 VAL D C 1
ATOM 4677 O O . VAL E 1 56 ? 49.307 5.758 -0.389 1.00 58.89 57 VAL D O 1
ATOM 4681 N N . ALA E 1 57 ? 47.614 4.398 -0.864 1.00 57.87 58 ALA D N 1
ATOM 4682 C CA . ALA E 1 57 ? 46.936 5.394 -1.666 1.00 57.78 58 ALA D CA 1
ATOM 4683 C C . ALA E 1 57 ? 45.589 5.902 -1.170 1.00 66.01 58 ALA D C 1
ATOM 4684 O O . ALA E 1 57 ? 44.628 5.143 -1.144 1.00 64.27 58 ALA D O 1
ATOM 4686 N N . ASP E 1 58 ? 45.510 7.167 -0.769 1.00 56.68 59 ASP D N 1
ATOM 4687 C CA . ASP E 1 58 ? 44.214 7.728 -0.427 1.00 55.81 59 ASP D CA 1
ATOM 4688 C C . ASP E 1 58 ? 43.835 8.598 -1.583 1.00 56.06 59 ASP D C 1
ATOM 4689 O O . ASP E 1 58 ? 44.041 9.790 -1.567 1.00 56.18 59 ASP D O 1
ATOM 4694 N N . PRO E 1 59 ? 43.265 7.991 -2.592 1.00 56.19 60 PRO D N 1
ATOM 4695 C CA . PRO E 1 59 ? 43.018 8.807 -3.761 1.00 56.62 60 PRO D CA 1
ATOM 4696 C C . PRO E 1 59 ? 41.759 9.632 -3.610 1.00 55.94 60 PRO D C 1
ATOM 4697 O O . PRO E 1 59 ? 41.085 9.534 -2.599 1.00 59.30 60 PRO D O 1
ATOM 4701 N N . PRO E 1 60 ? 41.468 10.467 -4.600 1.00 56.87 61 PRO D N 1
ATOM 4702 C CA . PRO E 1 60 ? 40.223 11.217 -4.571 1.00 55.73 61 PRO D CA 1
ATOM 4703 C C . PRO E 1 60 ? 39.097 10.243 -4.659 1.00 54.99 61 PRO D C 1
ATOM 4704 O O . PRO E 1 60 ? 39.075 9.420 -5.544 1.00 65.25 61 PRO D O 1
ATOM 4708 N N . TYR E 1 61 ? 38.164 10.325 -3.736 1.00 61.61 62 TYR D N 1
ATOM 4709 C CA . TYR E 1 61 ? 37.080 9.361 -3.676 1.00 66.68 62 TYR D CA 1
ATOM 4710 C C . TYR E 1 61 ? 36.061 9.439 -4.787 1.00 64.89 62 TYR D C 1
ATOM 4711 O O . TYR E 1 61 ? 35.440 8.438 -5.126 1.00 53.25 62 TYR D O 1
ATOM 4720 N N . GLY E 1 62 ? 35.868 10.620 -5.355 1.00 54.00 63 GLY D N 1
ATOM 4721 C CA . GLY E 1 62 ? 34.827 10.775 -6.347 1.00 54.04 63 GLY D CA 1
ATOM 4722 C C . GLY E 1 62 ? 33.642 11.531 -5.808 1.00 56.69 63 GLY D C 1
ATOM 4723 O O . GLY E 1 62 ? 32.616 11.602 -6.468 1.00 82.31 63 GLY D O 1
ATOM 4724 N N . LEU E 1 63 ? 33.751 12.062 -4.605 1.00 66.94 64 LEU D N 1
ATOM 4725 C CA . LEU E 1 63 ? 32.706 12.879 -4.007 1.00 67.20 64 LEU D CA 1
ATOM 4726 C C . LEU E 1 63 ? 33.027 14.353 -4.224 1.00 69.80 64 LEU D C 1
ATOM 4727 O O . LEU E 1 63 ? 34.193 14.737 -4.333 1.00 77.82 64 LEU D O 1
ATOM 4732 N N . GLY E 1 64 ? 31.988 15.180 -4.280 1.00 67.90 65 GLY D N 1
ATOM 4733 C CA . GLY E 1 64 ? 32.216 16.605 -4.408 1.00 68.43 65 GLY D CA 1
ATOM 4734 C C . GLY E 1 64 ? 33.083 17.132 -3.287 1.00 71.25 65 GLY D C 1
ATOM 4735 O O . GLY E 1 64 ? 32.740 16.973 -2.111 1.00 74.80 65 GLY D O 1
ATOM 4736 N N . LYS E 1 65 ? 34.211 17.749 -3.643 1.00 69.18 66 LYS D N 1
ATOM 4737 C CA . LYS E 1 65 ? 35.200 18.199 -2.665 1.00 70.73 66 LYS D CA 1
ATOM 4738 C C . LYS E 1 65 ? 35.946 19.399 -3.240 1.00 70.06 66 LYS D C 1
ATOM 4739 O O . LYS E 1 65 ? 35.628 19.884 -4.330 1.00 97.22 66 LYS D O 1
ATOM 4745 N N . ASP E 1 66 ? 36.921 19.852 -2.464 1.00 70.47 67 ASP D N 1
ATOM 4746 C CA . ASP E 1 66 ? 37.769 20.934 -2.919 1.00 84.70 67 ASP D CA 1
ATOM 4747 C C . ASP E 1 66 ? 39.120 20.805 -2.240 1.00 72.67 67 ASP D C 1
ATOM 4748 O O . ASP E 1 66 ? 39.220 20.879 -1.026 1.00 71.39 67 ASP D O 1
ATOM 4753 N N . TYR E 1 67 ? 40.162 20.632 -3.032 1.00 75.22 68 TYR D N 1
ATOM 4754 C CA . TYR E 1 67 ? 41.494 20.472 -2.497 1.00 83.63 68 TYR D CA 1
ATOM 4755 C C . TYR E 1 67 ? 42.419 21.543 -3.008 1.00 86.42 68 TYR D C 1
ATOM 4756 O O . TYR E 1 67 ? 43.625 21.335 -3.058 1.00 84.55 68 TYR D O 1
ATOM 4765 N N . GLY E 1 68 ? 41.886 22.693 -3.388 1.00 72.03 69 GLY D N 1
ATOM 4766 C CA . GLY E 1 68 ? 42.726 23.716 -3.989 1.00 72.53 69 GLY D CA 1
ATOM 4767 C C . GLY E 1 68 ? 42.771 23.436 -5.468 1.00 72.27 69 GLY D C 1
ATOM 4768 O O . GLY E 1 68 ? 43.541 24.033 -6.200 1.00 72.57 69 GLY D O 1
ATOM 4769 N N . ASN E 1 69 ? 41.946 22.498 -5.886 1.00 71.70 70 ASN D N 1
ATOM 4770 C CA . ASN E 1 69 ? 41.905 22.142 -7.284 1.00 71.52 70 ASN D CA 1
ATOM 4771 C C . ASN E 1 69 ? 40.640 21.316 -7.497 1.00 76.20 70 ASN D C 1
ATOM 4772 O O . ASN E 1 69 ? 39.821 21.249 -6.600 1.00 78.48 70 ASN D O 1
ATOM 4777 N N . ASP E 1 70 ? 40.475 20.659 -8.632 1.00 70.44 71 ASP D N 1
ATOM 4778 C CA . ASP E 1 70 ? 39.248 19.964 -8.990 1.00 70.95 71 ASP D CA 1
ATOM 4779 C C . ASP E 1 70 ? 39.408 18.451 -8.974 1.00 69.38 71 ASP D C 1
ATOM 4780 O O . ASP E 1 70 ? 38.561 17.750 -9.528 1.00 77.40 71 ASP D O 1
ATOM 4785 N N . SER E 1 71 ? 40.451 17.925 -8.349 1.00 69.41 72 SER D N 1
ATOM 4786 C CA . SER E 1 71 ? 40.717 16.471 -8.411 1.00 68.90 72 SER D CA 1
ATOM 4787 C C . SER E 1 71 ? 39.586 15.576 -7.981 1.00 68.45 72 SER D C 1
ATOM 4788 O O . SER E 1 71 ? 39.557 14.411 -8.339 1.00 67.97 72 SER D O 1
ATOM 4791 N N . ASP E 1 72 ? 38.636 16.118 -7.248 1.00 68.61 73 ASP D N 1
ATOM 4792 C CA . ASP E 1 72 ? 37.569 15.298 -6.690 1.00 72.29 73 ASP D CA 1
ATOM 4793 C C . ASP E 1 72 ? 36.203 15.576 -7.304 1.00 75.37 73 ASP D C 1
ATOM 4794 O O . ASP E 1 72 ? 35.201 15.021 -6.838 1.00 77.08 73 ASP D O 1
ATOM 4799 N N . LYS E 1 73 ? 36.126 16.422 -8.323 1.00 81.28 74 LYS D N 1
ATOM 4800 C CA . LYS E 1 73 ? 34.861 16.742 -8.965 1.00 68.14 74 LYS D CA 1
ATOM 4801 C C . LYS E 1 73 ? 34.479 15.745 -10.056 1.00 67.60 74 LYS D C 1
ATOM 4802 O O . LYS E 1 73 ? 33.485 15.959 -10.755 1.00 67.46 74 LYS D O 1
ATOM 4807 N N . ARG E 1 74 ? 35.232 14.659 -10.204 1.00 88.92 75 ARG D N 1
ATOM 4808 C CA . ARG E 1 74 ? 34.875 13.625 -11.157 1.00 69.98 75 ARG D CA 1
ATOM 4809 C C . ARG E 1 74 ? 33.789 12.719 -10.574 1.00 76.82 75 ARG D C 1
ATOM 4810 O O . ARG E 1 74 ? 33.500 12.738 -9.373 1.00 68.64 75 ARG D O 1
ATOM 4818 N N . SER E 1 75 ? 33.176 11.920 -11.445 1.00 82.56 76 SER D N 1
ATOM 4819 C CA . SER E 1 75 ? 32.076 11.047 -11.045 1.00 86.22 76 SER D CA 1
ATOM 4820 C C . SER E 1 75 ? 31.771 10.082 -12.184 1.00 69.01 76 SER D C 1
ATOM 4821 O O . SER E 1 75 ? 32.302 10.209 -13.291 1.00 65.02 76 SER D O 1
ATOM 4823 N N . GLY E 1 76 ? 30.891 9.125 -11.896 1.00 62.72 77 GLY D N 1
ATOM 4824 C CA . GLY E 1 76 ? 30.462 8.145 -12.864 1.00 62.98 77 GLY D CA 1
ATOM 4825 C C . GLY E 1 76 ? 31.649 7.514 -13.556 1.00 63.04 77 GLY D C 1
ATOM 4826 O O . GLY E 1 76 ? 32.765 7.448 -13.018 1.00 62.69 77 GLY D O 1
ATOM 4827 N N . ASP E 1 77 ? 31.409 7.050 -14.784 1.00 72.10 78 ASP D N 1
ATOM 4828 C CA . ASP E 1 77 ? 32.444 6.388 -15.571 1.00 63.67 78 ASP D CA 1
ATOM 4829 C C . ASP E 1 77 ? 33.610 7.310 -15.915 1.00 63.92 78 ASP D C 1
ATOM 4830 O O . ASP E 1 77 ? 34.638 6.830 -16.413 1.00 63.97 78 ASP D O 1
ATOM 4835 N N . ASP E 1 78 ? 33.468 8.617 -15.683 1.00 65.59 79 ASP D N 1
ATOM 4836 C CA . ASP E 1 78 ? 34.588 9.536 -15.835 1.00 64.30 79 ASP D CA 1
ATOM 4837 C C . ASP E 1 78 ? 35.600 9.348 -14.711 1.00 67.74 79 ASP D C 1
ATOM 4838 O O . ASP E 1 78 ? 36.798 9.176 -14.963 1.00 67.85 79 ASP D O 1
ATOM 4843 N N . PHE E 1 79 ? 35.132 9.375 -13.457 1.00 63.27 80 PHE D N 1
ATOM 4844 C CA . PHE E 1 79 ? 36.032 9.162 -12.327 1.00 62.55 80 PHE D CA 1
ATOM 4845 C C . PHE E 1 79 ? 36.605 7.751 -12.346 1.00 62.23 80 PHE D C 1
ATOM 4846 O O . PHE E 1 79 ? 37.809 7.559 -12.138 1.00 62.06 80 PHE D O 1
ATOM 4854 N N . LEU E 1 80 ? 35.759 6.750 -12.599 1.00 62.18 81 LEU D N 1
ATOM 4855 C CA . LEU E 1 80 ? 36.237 5.373 -12.674 1.00 61.95 81 LEU D CA 1
ATOM 4856 C C . LEU E 1 80 ? 37.357 5.235 -13.699 1.00 62.31 81 LEU D C 1
ATOM 4857 O O . LEU E 1 80 ? 38.424 4.694 -13.394 1.00 66.58 81 LEU D O 1
ATOM 4862 N N . ALA E 1 81 ? 37.131 5.729 -14.924 1.00 62.93 82 ALA D N 1
ATOM 4863 C CA . ALA E 1 81 ? 38.112 5.578 -16.001 1.00 63.34 82 ALA D CA 1
ATOM 4864 C C . ALA E 1 81 ? 39.431 6.266 -15.663 1.00 63.27 82 ALA D C 1
ATOM 4865 O O . ALA E 1 81 ? 40.507 5.799 -16.060 1.00 63.33 82 ALA D O 1
ATOM 4867 N N . TRP E 1 82 ? 39.358 7.399 -14.963 1.00 63.18 83 TRP D N 1
ATOM 4868 C CA . TRP E 1 82 ? 40.555 8.065 -14.466 1.00 63.07 83 TRP D CA 1
ATOM 4869 C C . TRP E 1 82 ? 41.240 7.225 -13.395 1.00 71.60 83 TRP D C 1
ATOM 4870 O O . TRP E 1 82 ? 42.467 7.075 -13.406 1.00 79.07 83 TRP D O 1
ATOM 4881 N N . THR E 1 83 ? 40.464 6.676 -12.457 1.00 80.17 84 THR D N 1
ATOM 4882 C CA . THR E 1 83 ? 41.027 5.759 -11.471 1.00 61.45 84 THR D CA 1
ATOM 4883 C C . THR E 1 83 ? 41.780 4.627 -12.167 1.00 61.55 84 THR D C 1
ATOM 4884 O O . THR E 1 83 ? 42.974 4.421 -11.933 1.00 62.87 84 THR D O 1
ATOM 4888 N N . ARG E 1 84 ? 41.094 3.895 -13.053 1.00 61.79 85 ARG D N 1
ATOM 4889 C CA . ARG E 1 84 ? 41.754 2.854 -13.836 1.00 61.97 85 ARG D CA 1
ATOM 4890 C C . ARG E 1 84 ? 43.016 3.372 -14.503 1.00 62.32 85 ARG D C 1
ATOM 4891 O O . ARG E 1 84 ? 43.947 2.602 -14.768 1.00 62.35 85 ARG D O 1
ATOM 4894 N N . GLU E 1 85 ? 43.059 4.669 -14.792 1.00 62.61 86 GLU D N 1
ATOM 4895 C CA . GLU E 1 85 ? 44.221 5.263 -15.437 1.00 62.98 86 GLU D CA 1
ATOM 4896 C C . GLU E 1 85 ? 45.407 5.337 -14.485 1.00 62.64 86 GLU D C 1
ATOM 4897 O O . GLU E 1 85 ? 46.472 4.765 -14.749 1.00 67.30 86 GLU D O 1
ATOM 4903 N N . TRP E 1 86 ? 45.244 6.051 -13.370 1.00 62.32 87 TRP D N 1
ATOM 4904 C CA . TRP E 1 86 ? 46.358 6.198 -12.445 1.00 62.05 87 TRP D CA 1
ATOM 4905 C C . TRP E 1 86 ? 46.727 4.869 -11.806 1.00 61.64 87 TRP D C 1
ATOM 4906 O O . TRP E 1 86 ? 47.900 4.641 -11.494 1.00 72.07 87 TRP D O 1
ATOM 4917 N N . LEU E 1 87 ? 45.752 3.978 -11.619 1.00 66.51 88 LEU D N 1
ATOM 4918 C CA . LEU E 1 87 ? 46.057 2.669 -11.054 1.00 61.08 88 LEU D CA 1
ATOM 4919 C C . LEU E 1 87 ? 46.911 1.855 -12.017 1.00 61.39 88 LEU D C 1
ATOM 4920 O O . LEU E 1 87 ? 47.977 1.351 -11.643 1.00 61.30 88 LEU D O 1
ATOM 4922 N N . GLU E 1 88 ? 46.464 1.732 -13.269 1.00 61.95 89 GLU D N 1
ATOM 4923 C CA . GLU E 1 88 ? 47.230 0.995 -14.269 1.00 73.04 89 GLU D CA 1
ATOM 4924 C C . GLU E 1 88 ? 48.652 1.522 -14.416 1.00 73.97 89 GLU D C 1
ATOM 4925 O O . GLU E 1 88 ? 49.526 0.789 -14.898 1.00 63.07 89 GLU D O 1
ATOM 4931 N N . LEU E 1 89 ? 48.902 2.767 -14.008 1.00 63.26 90 LEU D N 1
ATOM 4932 C CA . LEU E 1 89 ? 50.226 3.370 -14.074 1.00 62.52 90 LEU D CA 1
ATOM 4933 C C . LEU E 1 89 ? 51.041 3.185 -12.799 1.00 63.12 90 LEU D C 1
ATOM 4934 O O . LEU E 1 89 ? 52.243 3.459 -12.810 1.00 67.30 90 LEU D O 1
ATOM 4939 N N . ALA E 1 90 ? 50.450 2.661 -11.734 1.00 61.66 91 ALA D N 1
ATOM 4940 C CA . ALA E 1 90 ? 51.179 2.517 -10.488 1.00 61.32 91 ALA D CA 1
ATOM 4941 C C . ALA E 1 90 ? 51.523 1.075 -10.212 1.00 65.53 91 ALA D C 1
ATOM 4942 O O . ALA E 1 90 ? 52.601 0.776 -9.739 1.00 69.37 91 ALA D O 1
ATOM 4944 N N . ILE E 1 91 ? 50.594 0.181 -10.494 1.00 61.11 92 ILE D N 1
ATOM 4945 C CA . ILE E 1 91 ? 50.815 -1.217 -10.232 1.00 60.99 92 ILE D CA 1
ATOM 4946 C C . ILE E 1 91 ? 52.202 -1.658 -10.665 1.00 61.29 92 ILE D C 1
ATOM 4947 O O . ILE E 1 91 ? 52.926 -2.276 -9.895 1.00 61.17 92 ILE D O 1
ATOM 4951 N N . PRO E 1 92 ? 52.588 -1.333 -11.907 1.00 61.73 93 PRO D N 1
ATOM 4952 C CA . PRO E 1 92 ? 53.878 -1.841 -12.361 1.00 62.04 93 PRO D CA 1
ATOM 4953 C C . PRO E 1 92 ? 55.033 -1.282 -11.578 1.00 61.97 93 PRO D C 1
ATOM 4954 O O . PRO E 1 92 ? 56.145 -1.756 -11.704 1.00 70.75 93 PRO D O 1
ATOM 4958 N N . LYS E 1 93 ? 54.781 -0.302 -10.754 1.00 61.72 94 LYS D N 1
ATOM 4959 C CA . LYS E 1 93 ? 55.842 0.209 -9.930 1.00 61.66 94 LYS D CA 1
ATOM 4960 C C . LYS E 1 93 ? 56.042 -0.648 -8.714 1.00 61.35 94 LYS D C 1
ATOM 4961 O O . LYS E 1 93 ? 56.831 -0.329 -7.837 1.00 63.87 94 LYS D O 1
ATOM 4967 N N . LEU E 1 94 ? 55.320 -1.741 -8.652 1.00 54.41 95 LEU D N 1
ATOM 4968 C CA . LEU E 1 94 ? 55.397 -2.554 -7.473 1.00 61.06 95 LEU D CA 1
ATOM 4969 C C . LEU E 1 94 ? 56.355 -3.714 -7.610 1.00 54.58 95 LEU D C 1
ATOM 4970 O O . LEU E 1 94 ? 56.430 -4.345 -8.651 1.00 55.47 95 LEU D O 1
ATOM 4975 N N . LYS E 1 95 ? 57.067 -4.001 -6.536 1.00 54.38 96 LYS D N 1
ATOM 4976 C CA . LYS E 1 95 ? 57.975 -5.127 -6.540 1.00 55.18 96 LYS D CA 1
ATOM 4977 C C . LYS E 1 95 ? 57.176 -6.406 -6.413 1.00 64.78 96 LYS D C 1
ATOM 4978 O O . LYS E 1 95 ? 55.966 -6.375 -6.266 1.00 63.11 96 LYS D O 1
ATOM 4984 N N . PRO E 1 96 ? 57.841 -7.552 -6.492 1.00 66.64 97 PRO D N 1
ATOM 4985 C CA . PRO E 1 96 ? 57.064 -8.791 -6.466 1.00 59.84 97 PRO D CA 1
ATOM 4986 C C . PRO E 1 96 ? 56.632 -9.129 -5.057 1.00 54.00 97 PRO D C 1
ATOM 4987 O O . PRO E 1 96 ? 55.805 -10.001 -4.883 1.00 71.99 97 PRO D O 1
ATOM 4991 N N . SER E 1 97 ? 57.192 -8.462 -4.074 1.00 54.14 98 SER D N 1
ATOM 4992 C CA . SER E 1 97 ? 56.783 -8.637 -2.708 1.00 61.81 98 SER D CA 1
ATOM 4993 C C . SER E 1 97 ? 55.786 -7.532 -2.423 1.00 51.69 98 SER D C 1
ATOM 4994 O O . SER E 1 97 ? 55.643 -7.102 -1.288 1.00 50.97 98 SER D O 1
ATOM 4997 N N . GLY E 1 98 ? 55.096 -7.078 -3.454 1.00 51.63 99 GLY D N 1
ATOM 4998 C CA . GLY E 1 98 ? 54.237 -5.928 -3.310 1.00 53.79 99 GLY D CA 1
ATOM 4999 C C . GLY E 1 98 ? 52.811 -6.021 -2.902 1.00 51.08 99 GLY D C 1
ATOM 5000 O O . GLY E 1 98 ? 52.137 -6.984 -3.205 1.00 52.54 99 GLY D O 1
ATOM 5001 N N . SER E 1 99 ? 52.348 -4.977 -2.247 1.00 52.83 100 SER D N 1
ATOM 5002 C CA . SER E 1 99 ? 50.995 -4.949 -1.740 1.00 48.05 100 SER D CA 1
ATOM 5003 C C . SER E 1 99 ? 50.417 -3.556 -1.917 1.00 47.80 100 SER D C 1
ATOM 5004 O O . SER E 1 99 ? 51.150 -2.581 -1.979 1.00 48.27 100 SER D O 1
ATOM 5007 N N . MET E 1 100 ? 49.098 -3.460 -1.957 1.00 47.12 101 MET D N 1
ATOM 5008 C CA . MET E 1 100 ? 48.454 -2.163 -2.157 1.00 47.59 101 MET D CA 1
ATOM 5009 C C . MET E 1 100 ? 47.240 -1.854 -1.282 1.00 46.03 101 MET D C 1
ATOM 5010 O O . MET E 1 100 ? 46.355 -2.672 -1.168 1.00 62.49 101 MET D O 1
ATOM 5015 N N . TYR E 1 101 ? 47.213 -0.680 -0.671 1.00 45.80 102 TYR D N 1
ATOM 5016 C CA . TYR E 1 101 ? 46.055 -0.246 0.102 1.00 45.04 102 TYR D CA 1
ATOM 5017 C C . TYR E 1 101 ? 45.395 0.923 -0.612 1.00 45.37 102 TYR D C 1
ATOM 5018 O O . TYR E 1 101 ? 46.016 1.951 -0.800 1.00 53.20 102 TYR D O 1
ATOM 5027 N N . ILE E 1 102 ? 44.149 0.758 -1.019 1.00 45.12 103 ILE D N 1
ATOM 5028 C CA . ILE E 1 102 ? 43.418 1.824 -1.702 1.00 45.56 103 ILE D CA 1
ATOM 5029 C C . ILE E 1 102 ? 42.118 2.243 -0.981 1.00 44.99 103 ILE D C 1
ATOM 5030 O O . ILE E 1 102 ? 41.209 1.448 -0.852 1.00 44.62 103 ILE D O 1
ATOM 5035 N N . PHE E 1 103 ? 42.041 3.494 -0.533 1.00 45.82 104 PHE D N 1
ATOM 5036 C CA . PHE E 1 103 ? 40.821 3.972 0.113 1.00 44.57 104 PHE D CA 1
ATOM 5037 C C . PHE E 1 103 ? 39.798 4.334 -0.924 1.00 49.50 104 PHE D C 1
ATOM 5038 O O . PHE E 1 103 ? 40.084 5.115 -1.811 1.00 52.76 104 PHE D O 1
ATOM 5046 N N . CYS E 1 104 ? 38.610 3.777 -0.843 1.00 52.31 105 CYS D N 1
ATOM 5047 C CA . CYS E 1 104 ? 37.544 4.166 -1.743 1.00 48.92 105 CYS D CA 1
ATOM 5048 C C . CYS E 1 104 ? 36.210 4.364 -1.044 1.00 52.28 105 CYS D C 1
ATOM 5049 O O . CYS E 1 104 ? 36.038 3.905 0.076 1.00 57.53 105 CYS D O 1
ATOM 5052 N N . THR E 1 105 ? 35.248 4.980 -1.728 1.00 49.26 106 THR D N 1
ATOM 5053 C CA . THR E 1 105 ? 33.909 5.118 -1.187 1.00 45.85 106 THR D CA 1
ATOM 5054 C C . THR E 1 105 ? 33.071 3.986 -1.681 1.00 45.95 106 THR D C 1
ATOM 5055 O O . THR E 1 105 ? 33.265 3.507 -2.786 1.00 46.55 106 THR D O 1
ATOM 5059 N N . TRP E 1 106 ? 32.118 3.559 -0.877 1.00 45.42 107 TRP D N 1
ATOM 5060 C CA . TRP E 1 106 ? 31.217 2.483 -1.265 1.00 46.04 107 TRP D CA 1
ATOM 5061 C C . TRP E 1 106 ? 30.548 2.702 -2.595 1.00 58.83 107 TRP D C 1
ATOM 5062 O O . TRP E 1 106 ? 30.053 1.767 -3.202 1.00 54.37 107 TRP D O 1
ATOM 5073 N N . GLN E 1 107 ? 30.518 3.942 -3.032 1.00 50.25 108 GLN D N 1
ATOM 5074 C CA . GLN E 1 107 ? 29.872 4.279 -4.270 1.00 48.65 108 GLN D CA 1
ATOM 5075 C C . GLN E 1 107 ? 30.697 3.890 -5.474 1.00 49.16 108 GLN D C 1
ATOM 5076 O O . GLN E 1 107 ? 30.157 3.507 -6.497 1.00 57.15 108 GLN D O 1
ATOM 5082 N N . TYR E 1 108 ? 32.008 3.974 -5.353 1.00 56.68 109 TYR D N 1
ATOM 5083 C CA . TYR E 1 108 ? 32.852 3.548 -6.459 1.00 56.06 109 TYR D CA 1
ATOM 5084 C C . TYR E 1 108 ? 33.725 2.361 -6.084 1.00 48.43 109 TYR D C 1
ATOM 5085 O O . TYR E 1 108 ? 34.650 2.017 -6.829 1.00 67.37 109 TYR D O 1
ATOM 5094 N N . ALA E 1 109 ? 33.435 1.701 -4.994 1.00 47.45 110 ALA D N 1
ATOM 5095 C CA . ALA E 1 109 ? 34.307 0.634 -4.562 1.00 46.74 110 ALA D CA 1
ATOM 5096 C C . ALA E 1 109 ? 34.116 -0.637 -5.339 1.00 47.08 110 ALA D C 1
ATOM 5097 O O . ALA E 1 109 ? 35.077 -1.233 -5.780 1.00 47.18 110 ALA D O 1
ATOM 5099 N N . PRO E 1 110 ? 32.881 -1.045 -5.533 1.00 47.35 111 PRO D N 1
ATOM 5100 C CA . PRO E 1 110 ? 32.686 -2.335 -6.174 1.00 47.65 111 PRO D CA 1
ATOM 5101 C C . PRO E 1 110 ? 33.385 -2.460 -7.521 1.00 53.89 111 PRO D C 1
ATOM 5102 O O . PRO E 1 110 ? 34.052 -3.454 -7.779 1.00 55.71 111 PRO D O 1
ATOM 5106 N N . GLU E 1 111 ? 33.258 -1.460 -8.371 1.00 52.98 112 GLU D N 1
ATOM 5107 C CA . GLU E 1 111 ? 33.818 -1.540 -9.704 1.00 50.54 112 GLU D CA 1
ATOM 5108 C C . GLU E 1 111 ? 35.306 -1.397 -9.669 1.00 50.26 112 GLU D C 1
ATOM 5109 O O . GLU E 1 111 ? 36.012 -2.114 -10.358 1.00 63.41 112 GLU D O 1
ATOM 5115 N N . ILE E 1 112 ? 35.792 -0.473 -8.877 1.00 49.64 113 ILE D N 1
ATOM 5116 C CA . ILE E 1 112 ? 37.200 -0.313 -8.742 1.00 49.39 113 ILE D CA 1
ATOM 5117 C C . ILE E 1 112 ? 37.756 -1.670 -8.342 1.00 48.83 113 ILE D C 1
ATOM 5118 O O . ILE E 1 112 ? 38.526 -2.253 -9.065 1.00 49.31 113 ILE D O 1
ATOM 5123 N N . PHE E 1 113 ? 37.298 -2.211 -7.228 1.00 60.63 114 PHE D N 1
ATOM 5124 C CA . PHE E 1 113 ? 37.805 -3.483 -6.732 1.00 47.36 114 PHE D CA 1
ATOM 5125 C C . PHE E 1 113 ? 37.741 -4.580 -7.768 1.00 50.28 114 PHE D C 1
ATOM 5126 O O . PHE E 1 113 ? 38.733 -5.232 -8.037 1.00 60.70 114 PHE D O 1
ATOM 5134 N N . SER E 1 114 ? 36.581 -4.793 -8.347 1.00 54.77 115 SER D N 1
ATOM 5135 C CA . SER E 1 114 ? 36.425 -5.807 -9.375 1.00 60.37 115 SER D CA 1
ATOM 5136 C C . SER E 1 114 ? 37.478 -5.669 -10.472 1.00 50.18 115 SER D C 1
ATOM 5137 O O . SER E 1 114 ? 37.869 -6.652 -11.066 1.00 51.48 115 SER D O 1
ATOM 5140 N N . PHE E 1 115 ? 37.972 -4.470 -10.708 1.00 50.47 116 PHE D N 1
ATOM 5141 C CA . PHE E 1 115 ? 38.994 -4.258 -11.705 1.00 51.39 116 PHE D CA 1
ATOM 5142 C C . PHE E 1 115 ? 40.338 -4.644 -11.184 1.00 51.03 116 PHE D C 1
ATOM 5143 O O . PHE E 1 115 ? 41.059 -5.380 -11.820 1.00 51.64 116 PHE D O 1
ATOM 5151 N N . LEU E 1 116 ? 40.683 -4.127 -10.024 1.00 50.12 117 LEU D N 1
ATOM 5152 C CA . LEU E 1 116 ? 41.964 -4.411 -9.440 1.00 49.86 117 LEU D CA 1
ATOM 5153 C C . LEU E 1 116 ? 42.131 -5.910 -9.281 1.00 49.73 117 LEU D C 1
ATOM 5154 O O . LEU E 1 116 ? 43.239 -6.404 -9.200 1.00 54.35 117 LEU D O 1
ATOM 5159 N N . LYS E 1 117 ? 41.031 -6.637 -9.274 1.00 55.85 118 LYS D N 1
ATOM 5160 C CA . LYS E 1 117 ? 41.090 -8.069 -9.095 1.00 63.05 118 LYS D CA 1
ATOM 5161 C C . LYS E 1 117 ? 41.475 -8.775 -10.378 1.00 63.62 118 LYS D C 1
ATOM 5162 O O . LYS E 1 117 ? 41.882 -9.932 -10.352 1.00 56.91 118 LYS D O 1
ATOM 5168 N N . THR E 1 118 ? 41.335 -8.088 -11.498 1.00 52.30 119 THR D N 1
ATOM 5169 C CA . THR E 1 118 ? 41.708 -8.655 -12.777 1.00 52.44 119 THR D CA 1
ATOM 5170 C C . THR E 1 118 ? 43.184 -8.413 -12.963 1.00 52.86 119 THR D C 1
ATOM 5171 O O . THR E 1 118 ? 43.780 -8.916 -13.895 1.00 53.83 119 THR D O 1
ATOM 5175 N N . GLN E 1 119 ? 43.772 -7.650 -12.062 1.00 52.21 120 GLN D N 1
ATOM 5176 C CA . GLN E 1 119 ? 45.166 -7.323 -12.149 1.00 52.61 120 GLN D CA 1
ATOM 5177 C C . GLN E 1 119 ? 45.953 -7.793 -10.947 1.00 53.45 120 GLN D C 1
ATOM 5178 O O . GLN E 1 119 ? 47.124 -8.119 -11.059 1.00 60.01 120 GLN D O 1
ATOM 5184 N N . LEU E 1 120 ? 45.327 -7.795 -9.778 1.00 53.22 121 LEU D N 1
ATOM 5185 C CA . LEU E 1 120 ? 46.020 -8.202 -8.571 1.00 48.25 121 LEU D CA 1
ATOM 5186 C C . LEU E 1 120 ? 45.196 -9.164 -7.738 1.00 44.91 121 LEU D C 1
ATOM 5187 O O . LEU E 1 120 ? 44.124 -9.580 -8.147 1.00 55.72 121 LEU D O 1
ATOM 5192 N N . THR E 1 121 ? 45.723 -9.553 -6.590 1.00 41.60 122 THR D N 1
ATOM 5193 C CA . THR E 1 121 ? 45.004 -10.449 -5.705 1.00 43.85 122 THR D CA 1
ATOM 5194 C C . THR E 1 121 ? 44.523 -9.660 -4.523 1.00 40.36 122 THR D C 1
ATOM 5195 O O . THR E 1 121 ? 45.287 -8.960 -3.898 1.00 50.89 122 THR D O 1
ATOM 5199 N N . MET E 1 122 ? 43.245 -9.761 -4.231 1.00 47.91 123 MET D N 1
ATOM 5200 C CA . MET E 1 122 ? 42.697 -9.070 -3.071 1.00 39.49 123 MET D CA 1
ATOM 5201 C C . MET E 1 122 ? 42.960 -9.866 -1.828 1.00 42.84 123 MET D C 1
ATOM 5202 O O . MET E 1 122 ? 42.394 -10.924 -1.637 1.00 57.73 123 MET D O 1
ATOM 5207 N N . VAL E 1 123 ? 43.817 -9.348 -0.986 1.00 50.45 124 VAL D N 1
ATOM 5208 C CA . VAL E 1 123 ? 44.130 -10.018 0.257 1.00 37.99 124 VAL D CA 1
ATOM 5209 C C . VAL E 1 123 ? 43.057 -9.747 1.323 1.00 42.23 124 VAL D C 1
ATOM 5210 O O . VAL E 1 123 ? 42.688 -10.653 2.052 1.00 43.31 124 VAL D O 1
ATOM 5214 N N . ASN E 1 124 ? 42.535 -8.523 1.384 1.00 38.06 125 ASN D N 1
ATOM 5215 C CA . ASN E 1 124 ? 41.546 -8.191 2.398 1.00 36.92 125 ASN D CA 1
ATOM 5216 C C . ASN E 1 124 ? 40.741 -6.995 1.913 1.00 37.09 125 ASN D C 1
ATOM 5217 O O . ASN E 1 124 ? 41.195 -6.221 1.067 1.00 37.41 125 ASN D O 1
ATOM 5222 N N . GLU E 1 125 ? 39.532 -6.870 2.445 1.00 36.92 126 GLU D N 1
ATOM 5223 C CA . GLU E 1 125 ? 38.739 -5.653 2.331 1.00 36.97 126 GLU D CA 1
ATOM 5224 C C . GLU E 1 125 ? 38.650 -5.079 3.735 1.00 44.14 126 GLU D C 1
ATOM 5225 O O . GLU E 1 125 ? 37.810 -5.500 4.533 1.00 43.19 126 GLU D O 1
ATOM 5231 N N . ILE E 1 126 ? 39.531 -4.142 4.050 1.00 40.53 127 ILE D N 1
ATOM 5232 C CA . ILE E 1 126 ? 39.540 -3.539 5.376 1.00 35.75 127 ILE D CA 1
ATOM 5233 C C . ILE E 1 126 ? 38.537 -2.395 5.398 1.00 35.82 127 ILE D C 1
ATOM 5234 O O . ILE E 1 126 ? 38.522 -1.547 4.499 1.00 43.27 127 ILE D O 1
ATOM 5239 N N . ILE E 1 127 ? 37.688 -2.380 6.414 1.00 38.70 128 ILE D N 1
ATOM 5240 C CA . ILE E 1 127 ? 36.663 -1.358 6.578 1.00 39.98 128 ILE D CA 1
ATOM 5241 C C . ILE E 1 127 ? 37.145 -0.382 7.635 1.00 44.33 128 ILE D C 1
ATOM 5242 O O . ILE E 1 127 ? 37.390 -0.773 8.785 1.00 37.65 128 ILE D O 1
ATOM 5247 N N . TRP E 1 128 ? 37.259 0.877 7.266 1.00 35.44 129 TRP D N 1
ATOM 5248 C CA . TRP E 1 128 ? 37.605 1.869 8.256 1.00 35.18 129 TRP D CA 1
ATOM 5249 C C . TRP E 1 128 ? 36.330 2.452 8.848 1.00 36.63 129 TRP D C 1
ATOM 5250 O O . TRP E 1 128 ? 35.626 3.189 8.175 1.00 46.69 129 TRP D O 1
ATOM 5261 N N . ASP E 1 129 ? 36.034 2.114 10.086 1.00 34.87 130 ASP D N 1
ATOM 5262 C CA . ASP E 1 129 ? 34.890 2.660 10.785 1.00 34.88 130 ASP D CA 1
ATOM 5263 C C . ASP E 1 129 ? 35.318 3.966 11.380 1.00 43.08 130 ASP D C 1
ATOM 5264 O O . ASP E 1 129 ? 36.112 4.006 12.298 1.00 37.53 130 ASP D O 1
ATOM 5269 N N . ARG E 1 130 ? 34.779 5.048 10.851 1.00 46.42 131 ARG D N 1
ATOM 5270 C CA . ARG E 1 130 ? 35.194 6.365 11.276 1.00 35.12 131 ARG D CA 1
ATOM 5271 C C . ARG E 1 130 ? 34.522 6.859 12.534 1.00 34.98 131 ARG D C 1
ATOM 5272 O O . ARG E 1 130 ? 34.864 7.917 13.017 1.00 46.63 131 ARG D O 1
ATOM 5280 N N . ARG E 1 131 ? 33.597 6.087 13.069 1.00 54.19 132 ARG D N 1
ATOM 5281 C CA . ARG E 1 131 ? 32.885 6.442 14.319 1.00 43.19 132 ARG D CA 1
ATOM 5282 C C . ARG E 1 131 ? 31.899 7.610 14.173 1.00 36.61 132 ARG D C 1
ATOM 5283 O O . ARG E 1 131 ? 30.739 7.471 14.479 1.00 37.04 132 ARG D O 1
ATOM 5291 N N . VAL E 1 132 ? 32.378 8.752 13.729 1.00 36.31 133 VAL D N 1
ATOM 5292 C CA . VAL E 1 132 ? 31.533 9.918 13.515 1.00 37.52 133 VAL D CA 1
ATOM 5293 C C . VAL E 1 132 ? 30.963 9.914 12.088 1.00 56.96 133 VAL D C 1
ATOM 5294 O O . VAL E 1 132 ? 31.711 9.958 11.119 1.00 38.98 133 VAL D O 1
ATOM 5298 N N . PRO E 1 133 ? 29.635 9.850 11.956 1.00 40.60 134 PRO D N 1
ATOM 5299 C CA . PRO E 1 133 ? 29.038 9.748 10.627 1.00 36.93 134 PRO D CA 1
ATOM 5300 C C . PRO E 1 133 ? 29.130 11.071 9.883 1.00 43.05 134 PRO D C 1
ATOM 5301 O O . PRO E 1 133 ? 29.338 12.141 10.462 1.00 38.76 134 PRO D O 1
ATOM 5305 N N . SER E 1 134 ? 28.907 10.967 8.599 1.00 37.65 135 SER D N 1
ATOM 5306 C CA . SER E 1 134 ? 28.904 12.144 7.799 1.00 38.11 135 SER D CA 1
ATOM 5307 C C . SER E 1 134 ? 27.590 12.858 8.035 1.00 45.40 135 SER D C 1
ATOM 5308 O O . SER E 1 134 ? 26.577 12.239 8.310 1.00 51.26 135 SER D O 1
ATOM 5311 N N . MET E 1 135 ? 27.617 14.167 7.943 1.00 44.44 136 MET D N 1
ATOM 5312 C CA . MET E 1 135 ? 26.424 14.957 8.163 1.00 39.22 136 MET D CA 1
ATOM 5313 C C . MET E 1 135 ? 25.619 15.196 6.886 1.00 40.23 136 MET D C 1
ATOM 5314 O O . MET E 1 135 ? 25.704 14.415 5.950 1.00 44.69 136 MET D O 1
ATOM 5319 N N . GLY E 1 136 ? 24.834 16.267 6.846 1.00 45.44 137 GLY D N 1
ATOM 5320 C CA . GLY E 1 136 ? 23.967 16.535 5.709 1.00 41.03 137 GLY D CA 1
ATOM 5321 C C . GLY E 1 136 ? 22.572 16.864 6.177 1.00 41.46 137 GLY D C 1
ATOM 5322 O O . GLY E 1 136 ? 22.235 18.017 6.321 1.00 43.48 137 GLY D O 1
ATOM 5323 N N . GLY E 1 137 ? 21.774 15.844 6.418 1.00 43.88 138 GLY D N 1
ATOM 5324 C CA . GLY E 1 137 ? 20.458 16.071 6.952 1.00 47.42 138 GLY D CA 1
ATOM 5325 C C . GLY E 1 137 ? 19.450 15.082 6.482 1.00 42.23 138 GLY D C 1
ATOM 5326 O O . GLY E 1 137 ? 18.262 15.332 6.576 1.00 43.48 138 GLY D O 1
ATOM 5327 N N . THR E 1 138 ? 19.904 13.953 5.984 1.00 41.96 139 THR D N 1
ATOM 5328 C CA . THR E 1 138 ? 18.972 13.000 5.411 1.00 42.37 139 THR D CA 1
ATOM 5329 C C . THR E 1 138 ? 18.286 12.089 6.387 1.00 42.24 139 THR D C 1
ATOM 5330 O O . THR E 1 138 ? 18.711 11.946 7.503 1.00 41.67 139 THR D O 1
ATOM 5334 N N . THR E 1 139 ? 17.203 11.485 5.939 1.00 55.35 140 THR D N 1
ATOM 5335 C CA . THR E 1 139 ? 16.452 10.566 6.739 1.00 42.80 140 THR D CA 1
ATOM 5336 C C . THR E 1 139 ? 15.994 9.521 5.757 1.00 43.11 140 THR D C 1
ATOM 5337 O O . THR E 1 139 ? 15.136 8.714 6.052 1.00 43.32 140 THR D O 1
ATOM 5341 N N . ARG E 1 140 ? 16.598 9.520 4.579 1.00 43.17 141 ARG D N 1
ATOM 5342 C CA . ARG E 1 140 ? 16.190 8.592 3.537 1.00 43.60 141 ARG D CA 1
ATOM 5343 C C . ARG E 1 140 ? 17.129 7.398 3.354 1.00 43.06 141 ARG D C 1
ATOM 5344 O O . ARG E 1 140 ? 16.845 6.501 2.579 1.00 43.39 141 ARG D O 1
ATOM 5352 N N . ARG E 1 141 ? 18.235 7.389 4.075 1.00 42.29 142 ARG D N 1
ATOM 5353 C CA . ARG E 1 141 ? 19.150 6.245 4.021 1.00 41.79 142 ARG D CA 1
ATOM 5354 C C . ARG E 1 141 ? 19.983 6.139 5.284 1.00 41.02 142 ARG D C 1
ATOM 5355 O O . ARG E 1 141 ? 20.005 7.048 6.097 1.00 41.34 142 ARG D O 1
ATOM 5363 N N . PHE E 1 142 ? 20.676 5.020 5.445 1.00 43.83 143 PHE D N 1
ATOM 5364 C CA . PHE E 1 142 ? 21.562 4.872 6.578 1.00 39.81 143 PHE D CA 1
ATOM 5365 C C . PHE E 1 142 ? 22.762 5.761 6.368 1.00 39.48 143 PHE D C 1
ATOM 5366 O O . PHE E 1 142 ? 23.282 5.870 5.282 1.00 39.64 143 PHE D O 1
ATOM 5374 N N . THR E 1 143 ? 23.177 6.425 7.416 1.00 40.66 144 THR D N 1
ATOM 5375 C CA . THR E 1 143 ? 24.255 7.383 7.305 1.00 40.12 144 THR D CA 1
ATOM 5376 C C . THR E 1 143 ? 25.647 6.769 7.161 1.00 38.36 144 THR D C 1
ATOM 5377 O O . THR E 1 143 ? 25.876 5.651 7.567 1.00 42.32 144 THR D O 1
ATOM 5381 N N . SER E 1 144 ? 26.571 7.521 6.600 1.00 38.39 145 SER D N 1
ATOM 5382 C CA . SER E 1 144 ? 27.906 6.991 6.333 1.00 38.05 145 SER D CA 1
ATOM 5383 C C . SER E 1 144 ? 28.860 7.068 7.498 1.00 37.45 145 SER D C 1
ATOM 5384 O O . SER E 1 144 ? 29.083 8.127 8.043 1.00 37.37 145 SER D O 1
ATOM 5387 N N . VAL E 1 145 ? 29.439 5.930 7.848 1.00 37.07 146 VAL D N 1
ATOM 5388 C CA . VAL E 1 145 ? 30.437 5.904 8.912 1.00 36.54 146 VAL D CA 1
ATOM 5389 C C . VAL E 1 145 ? 31.645 5.022 8.538 1.00 40.66 146 VAL D C 1
ATOM 5390 O O . VAL E 1 145 ? 32.447 4.687 9.390 1.00 39.89 146 VAL D O 1
ATOM 5394 N N . HIS E 1 146 ? 31.773 4.673 7.264 1.00 36.55 147 HIS D N 1
ATOM 5395 C CA . HIS E 1 146 ? 32.883 3.839 6.822 1.00 36.38 147 HIS D CA 1
ATOM 5396 C C . HIS E 1 146 ? 33.404 4.113 5.439 1.00 36.78 147 HIS D C 1
ATOM 5397 O O . HIS E 1 146 ? 32.636 4.455 4.569 1.00 44.77 147 HIS D O 1
ATOM 5404 N N . ASP E 1 147 ? 34.709 4.026 5.256 1.00 36.64 148 ASP D N 1
ATOM 5405 C CA . ASP E 1 147 ? 35.321 4.141 3.953 1.00 37.01 148 ASP D CA 1
ATOM 5406 C C . ASP E 1 147 ? 35.870 2.749 3.681 1.00 36.92 148 ASP D C 1
ATOM 5407 O O . ASP E 1 147 ? 36.205 2.055 4.623 1.00 50.07 148 ASP D O 1
ATOM 5412 N N . ASN E 1 148 ? 35.939 2.308 2.437 1.00 37.36 149 ASN D N 1
ATOM 5413 C CA . ASN E 1 148 ? 36.384 0.963 2.096 1.00 37.36 149 ASN D CA 1
ATOM 5414 C C . ASN E 1 148 ? 37.854 0.986 1.713 1.00 38.12 149 ASN D C 1
ATOM 5415 O O . ASN E 1 148 ? 38.313 1.922 1.053 1.00 47.34 149 ASN D O 1
ATOM 5420 N N . ILE E 1 149 ? 38.590 -0.046 2.128 1.00 37.12 150 ILE D N 1
ATOM 5421 C CA . ILE E 1 149 ? 40.020 -0.145 1.856 1.00 37.62 150 ILE D CA 1
ATOM 5422 C C . ILE E 1 149 ? 40.311 -1.505 1.249 1.00 37.35 150 ILE D C 1
ATOM 5423 O O . ILE E 1 149 ? 40.077 -2.535 1.888 1.00 43.71 150 ILE D O 1
ATOM 5428 N N . GLY E 1 150 ? 40.883 -1.501 0.054 1.00 40.93 151 GLY D N 1
ATOM 5429 C CA . GLY E 1 150 ? 41.255 -2.723 -0.622 1.00 38.13 151 GLY D CA 1
ATOM 5430 C C . GLY E 1 150 ? 42.704 -3.061 -0.394 1.00 45.03 151 GLY D C 1
ATOM 5431 O O . GLY E 1 150 ? 43.566 -2.210 -0.549 1.00 43.78 151 GLY D O 1
ATOM 5432 N N . PHE E 1 151 ? 42.957 -4.298 0.014 1.00 43.62 152 PHE D N 1
ATOM 5433 C CA . PHE E 1 151 ? 44.304 -4.754 0.296 1.00 37.75 152 PHE D CA 1
ATOM 5434 C C . PHE E 1 151 ? 44.623 -5.740 -0.771 1.00 38.28 152 PHE D C 1
ATOM 5435 O O . PHE E 1 151 ? 44.137 -6.852 -0.744 1.00 49.86 152 PHE D O 1
ATOM 5443 N N . PHE E 1 152 ? 45.417 -5.325 -1.736 1.00 41.18 153 PHE D N 1
ATOM 5444 C CA . PHE E 1 152 ? 45.709 -6.191 -2.865 1.00 39.39 153 PHE D CA 1
ATOM 5445 C C . PHE E 1 152 ? 47.170 -6.582 -2.912 1.00 48.45 153 PHE D C 1
ATOM 5446 O O . PHE E 1 152 ? 48.032 -5.861 -2.435 1.00 46.69 153 PHE D O 1
ATOM 5454 N N . ALA E 1 153 ? 47.436 -7.730 -3.505 1.00 49.66 154 ALA D N 1
ATOM 5455 C CA . ALA E 1 153 ? 48.794 -8.208 -3.619 1.00 40.13 154 ALA D CA 1
ATOM 5456 C C . ALA E 1 153 ? 49.147 -8.626 -5.032 1.00 54.12 154 ALA D C 1
ATOM 5457 O O . ALA E 1 153 ? 48.310 -9.142 -5.757 1.00 50.42 154 ALA D O 1
ATOM 5459 N N . VAL E 1 154 ? 50.396 -8.410 -5.406 1.00 57.41 155 VAL D N 1
ATOM 5460 C CA . VAL E 1 154 ? 50.868 -8.813 -6.719 1.00 56.48 155 VAL D CA 1
ATOM 5461 C C . VAL E 1 154 ? 50.837 -10.319 -6.828 1.00 51.53 155 VAL D C 1
ATOM 5462 O O . VAL E 1 154 ? 50.301 -10.859 -7.782 1.00 53.29 155 VAL D O 1
ATOM 5466 N N . SER E 1 155 ? 51.359 -11.000 -5.822 1.00 51.85 156 SER D N 1
ATOM 5467 C CA . SER E 1 155 ? 51.418 -12.455 -5.865 1.00 44.48 156 SER D CA 1
ATOM 5468 C C . SER E 1 155 ? 51.189 -13.022 -4.471 1.00 54.09 156 SER D C 1
ATOM 5469 O O . SER E 1 155 ? 51.092 -12.291 -3.480 1.00 65.97 156 SER D O 1
ATOM 5472 N N . ARG E 1 156 ? 51.095 -14.350 -4.404 1.00 57.92 157 ARG D N 1
ATOM 5473 C CA . ARG E 1 156 ? 50.899 -15.027 -3.127 1.00 50.23 157 ARG D CA 1
ATOM 5474 C C . ARG E 1 156 ? 52.042 -14.780 -2.152 1.00 49.88 157 ARG D C 1
ATOM 5475 O O . ARG E 1 156 ? 51.894 -15.076 -0.959 1.00 55.20 157 ARG D O 1
ATOM 5477 N N . ALA E 1 157 ? 53.171 -14.254 -2.627 1.00 42.37 158 ALA D N 1
ATOM 5478 C CA . ALA E 1 157 ? 54.360 -14.068 -1.808 1.00 68.73 158 ALA D CA 1
ATOM 5479 C C . ALA E 1 157 ? 54.542 -12.618 -1.377 1.00 56.57 158 ALA D C 1
ATOM 5480 O O . ALA E 1 157 ? 55.675 -12.149 -1.231 1.00 57.18 158 ALA D O 1
ATOM 5482 N N . TYR E 1 158 ? 53.459 -11.933 -1.044 1.00 42.70 159 TYR D N 1
ATOM 5483 C CA . TYR E 1 158 ? 53.583 -10.571 -0.536 1.00 47.52 159 TYR D CA 1
ATOM 5484 C C . TYR E 1 158 ? 54.228 -10.523 0.815 1.00 46.11 159 TYR D C 1
ATOM 5485 O O . TYR E 1 158 ? 54.070 -11.435 1.602 1.00 66.58 159 TYR D O 1
ATOM 5494 N N . TYR E 1 159 ? 54.949 -9.462 1.105 1.00 47.14 160 TYR D N 1
ATOM 5495 C CA . TYR E 1 159 ? 55.516 -9.317 2.422 1.00 41.49 160 TYR D CA 1
ATOM 5496 C C . TYR E 1 159 ? 54.463 -8.909 3.415 1.00 40.30 160 TYR D C 1
ATOM 5497 O O . TYR E 1 159 ? 53.861 -7.862 3.267 1.00 55.87 160 TYR D O 1
ATOM 5506 N N . PHE E 1 160 ? 54.238 -9.720 4.425 1.00 39.35 161 PHE D N 1
ATOM 5507 C CA . PHE E 1 160 ? 53.315 -9.356 5.486 1.00 38.29 161 PHE D CA 1
ATOM 5508 C C . PHE E 1 160 ? 53.925 -9.675 6.828 1.00 37.97 161 PHE D C 1
ATOM 5509 O O . PHE E 1 160 ? 54.383 -10.778 7.049 1.00 41.94 161 PHE D O 1
ATOM 5517 N N . ASP E 1 161 ? 53.954 -8.701 7.710 1.00 37.82 162 ASP D N 1
ATOM 5518 C CA . ASP E 1 161 ? 54.512 -8.883 9.043 1.00 37.61 162 ASP D CA 1
ATOM 5519 C C . ASP E 1 161 ? 53.492 -8.350 10.034 1.00 38.11 162 ASP D C 1
ATOM 5520 O O . ASP E 1 161 ? 53.287 -7.137 10.134 1.00 45.47 162 ASP D O 1
ATOM 5525 N N . LEU E 1 162 ? 52.849 -9.261 10.758 1.00 35.79 163 LEU D N 1
ATOM 5526 C CA . LEU E 1 162 ? 51.787 -8.882 11.677 1.00 34.94 163 LEU D CA 1
ATOM 5527 C C . LEU E 1 162 ? 52.319 -8.450 13.036 1.00 35.06 163 LEU D C 1
ATOM 5528 O O . LEU E 1 162 ? 51.730 -7.564 13.669 1.00 35.35 163 LEU D O 1
ATOM 5533 N N . ASP E 1 163 ? 53.419 -9.049 13.496 1.00 35.51 164 ASP D N 1
ATOM 5534 C CA . ASP E 1 163 ? 53.964 -8.729 14.817 1.00 35.74 164 ASP D CA 1
ATOM 5535 C C . ASP E 1 163 ? 53.956 -7.240 15.148 1.00 36.12 164 ASP D C 1
ATOM 5536 O O . ASP E 1 163 ? 53.392 -6.870 16.189 1.00 40.99 164 ASP D O 1
ATOM 5541 N N . PRO E 1 164 ? 54.528 -6.348 14.332 1.00 36.95 165 PRO D N 1
ATOM 5542 C CA . PRO E 1 164 ? 54.503 -4.918 14.682 1.00 37.40 165 PRO D CA 1
ATOM 5543 C C . PRO E 1 164 ? 53.106 -4.342 14.767 1.00 38.63 165 PRO D C 1
ATOM 5544 O O . PRO E 1 164 ? 52.934 -3.248 15.321 1.00 45.97 165 PRO D O 1
ATOM 5548 N N . VAL E 1 165 ? 52.107 -5.041 14.234 1.00 48.79 166 VAL D N 1
ATOM 5549 C CA . VAL E 1 165 ? 50.760 -4.501 14.113 1.00 35.39 166 VAL D CA 1
ATOM 5550 C C . VAL E 1 165 ? 49.796 -5.051 15.165 1.00 34.47 166 VAL D C 1
ATOM 5551 O O . VAL E 1 165 ? 48.752 -4.428 15.416 1.00 37.84 166 VAL D O 1
ATOM 5555 N N . ARG E 1 166 ? 50.113 -6.181 15.793 1.00 33.99 167 ARG D N 1
ATOM 5556 C CA . ARG E 1 166 ? 49.210 -6.763 16.778 1.00 33.11 167 ARG D CA 1
ATOM 5557 C C . ARG E 1 166 ? 48.893 -5.762 17.880 1.00 33.22 167 ARG D C 1
ATOM 5558 O O . ARG E 1 166 ? 49.763 -5.006 18.322 1.00 41.13 167 ARG D O 1
ATOM 5566 N N . ILE E 1 167 ? 47.641 -5.777 18.335 1.00 37.20 168 ILE D N 1
ATOM 5567 C CA . ILE E 1 167 ? 47.156 -4.847 19.353 1.00 32.63 168 ILE D CA 1
ATOM 5568 C C . ILE E 1 167 ? 47.275 -5.529 20.716 1.00 33.01 168 ILE D C 1
ATOM 5569 O O . ILE E 1 167 ? 46.499 -6.458 20.996 1.00 38.07 168 ILE D O 1
ATOM 5574 N N . PRO E 1 168 ? 48.186 -5.100 21.587 1.00 38.52 169 PRO D N 1
ATOM 5575 C CA . PRO E 1 168 ? 48.285 -5.737 22.908 1.00 32.92 169 PRO D CA 1
ATOM 5576 C C . PRO E 1 168 ? 47.056 -5.479 23.767 1.00 32.73 169 PRO D C 1
ATOM 5577 O O . PRO E 1 168 ? 46.421 -4.425 23.691 1.00 41.66 169 PRO D O 1
ATOM 5581 N N . TYR E 1 169 ? 46.717 -6.473 24.584 1.00 32.99 170 TYR D N 1
ATOM 5582 C CA . TYR E 1 169 ? 45.612 -6.335 25.515 1.00 31.63 170 TYR D CA 1
ATOM 5583 C C . TYR E 1 169 ? 46.049 -5.534 26.736 1.00 32.65 170 TYR D C 1
ATOM 5584 O O . TYR E 1 169 ? 47.185 -5.651 27.212 1.00 41.06 170 TYR D O 1
ATOM 5593 N N . ASP E 1 170 ? 45.129 -4.730 27.255 1.00 32.45 171 ASP D N 1
ATOM 5594 C CA . ASP E 1 170 ? 45.346 -4.138 28.559 1.00 33.17 171 ASP D CA 1
ATOM 5595 C C . ASP E 1 170 ? 45.064 -5.170 29.645 1.00 32.91 171 ASP D C 1
ATOM 5596 O O . ASP E 1 170 ? 44.493 -6.236 29.394 1.00 39.12 171 ASP D O 1
ATOM 5601 N N . ALA E 1 171 ? 45.474 -4.837 30.872 1.00 33.69 172 ALA D N 1
ATOM 5602 C CA . ALA E 1 171 ? 45.420 -5.797 31.971 1.00 33.71 172 ALA D CA 1
ATOM 5603 C C . ALA E 1 171 ? 44.033 -6.400 32.118 1.00 40.74 172 ALA D C 1
ATOM 5604 O O . ALA E 1 171 ? 43.868 -7.626 32.128 1.00 44.73 172 ALA D O 1
ATOM 5606 N N . ASP E 1 172 ? 43.019 -5.544 32.241 1.00 36.62 173 ASP D N 1
ATOM 5607 C CA . ASP E 1 172 ? 41.679 -6.028 32.538 1.00 32.05 173 ASP D CA 1
ATOM 5608 C C . ASP E 1 172 ? 41.059 -6.745 31.348 1.00 41.88 173 ASP D C 1
ATOM 5609 O O . ASP E 1 172 ? 40.307 -7.711 31.537 1.00 46.01 173 ASP D O 1
ATOM 5614 N N . THR E 1 173 ? 41.355 -6.300 30.122 1.00 30.89 174 THR D N 1
ATOM 5615 C CA . THR E 1 173 ? 40.834 -7.008 28.958 1.00 31.07 174 THR D CA 1
ATOM 5616 C C . THR E 1 173 ? 41.498 -8.369 28.815 1.00 35.73 174 THR D C 1
ATOM 5617 O O . THR E 1 173 ? 40.828 -9.379 28.558 1.00 44.67 174 THR D O 1
ATOM 5621 N N . LYS E 1 174 ? 42.825 -8.410 28.948 1.00 31.23 175 LYS D N 1
ATOM 5622 C CA . LYS E 1 174 ? 43.522 -9.688 28.897 1.00 30.20 175 LYS D CA 1
ATOM 5623 C C . LYS E 1 174 ? 42.979 -10.632 29.961 1.00 32.52 175 LYS D C 1
ATOM 5624 O O . LYS E 1 174 ? 42.858 -11.841 29.728 1.00 41.69 175 LYS D O 1
ATOM 5630 N N . LYS E 1 175 ? 42.630 -10.094 31.133 1.00 30.42 176 LYS D N 1
ATOM 5631 C CA . LYS E 1 175 ? 42.053 -10.934 32.174 1.00 30.32 176 LYS D CA 1
ATOM 5632 C C . LYS E 1 175 ? 40.745 -11.550 31.710 1.00 29.32 176 LYS D C 1
ATOM 5633 O O . LYS E 1 175 ? 40.457 -12.710 32.015 1.00 44.08 176 LYS D O 1
ATOM 5639 N N . ALA E 1 176 ? 39.941 -10.792 30.961 1.00 40.23 177 ALA D N 1
ATOM 5640 C CA . ALA E 1 176 ? 38.649 -11.311 30.532 1.00 28.03 177 ALA D CA 1
ATOM 5641 C C . ALA E 1 176 ? 38.794 -12.316 29.396 1.00 31.92 177 ALA D C 1
ATOM 5642 O O . ALA E 1 176 ? 37.931 -13.190 29.230 1.00 41.81 177 ALA D O 1
ATOM 5644 N N . ARG E 1 177 ? 39.868 -12.211 28.604 1.00 32.32 178 ARG D N 1
ATOM 5645 C CA . ARG E 1 177 ? 40.078 -13.109 27.475 1.00 27.18 178 ARG D CA 1
ATOM 5646 C C . ARG E 1 177 ? 40.829 -14.370 27.850 1.00 27.34 178 ARG D C 1
ATOM 5647 O O . ARG E 1 177 ? 40.684 -15.393 27.170 1.00 33.57 178 ARG D O 1
ATOM 5655 N N . SER E 1 178 ? 41.653 -14.308 28.889 1.00 32.66 179 SER D N 1
ATOM 5656 C CA . SER E 1 178 ? 42.549 -15.411 29.183 1.00 28.46 179 SER D CA 1
ATOM 5657 C C . SER E 1 178 ? 41.756 -16.657 29.544 1.00 32.33 179 SER D C 1
ATOM 5658 O O . SER E 1 178 ? 40.703 -16.585 30.184 1.00 34.91 179 SER D O 1
ATOM 5661 N N . ARG E 1 179 ? 42.257 -17.802 29.099 1.00 28.19 180 ARG D N 1
ATOM 5662 C CA . ARG E 1 179 ? 41.747 -19.086 29.543 1.00 27.79 180 ARG D CA 1
ATOM 5663 C C . ARG E 1 179 ? 42.885 -20.082 29.453 1.00 32.05 180 ARG D C 1
ATOM 5664 O O . ARG E 1 179 ? 43.865 -19.864 28.734 1.00 40.37 180 ARG D O 1
ATOM 5672 N N . LYS E 1 180 ? 42.758 -21.166 30.219 1.00 38.62 181 LYS D N 1
ATOM 5673 C CA . LYS E 1 180 ? 43.701 -22.269 30.099 1.00 29.32 181 LYS D CA 1
ATOM 5674 C C . LYS E 1 180 ? 44.041 -22.524 28.639 1.00 34.70 181 LYS D C 1
ATOM 5675 O O . LYS E 1 180 ? 45.214 -22.534 28.250 1.00 39.98 181 LYS D O 1
ATOM 5681 N N . LEU E 1 181 ? 43.005 -22.689 27.809 1.00 31.39 182 LEU D N 1
ATOM 5682 C CA . LEU E 1 181 ? 43.199 -22.978 26.391 1.00 27.75 182 LEU D CA 1
ATOM 5683 C C . LEU E 1 181 ? 44.088 -21.948 25.700 1.00 30.95 182 LEU D C 1
ATOM 5684 O O . LEU E 1 181 ? 44.876 -22.300 24.813 1.00 30.59 182 LEU D O 1
ATOM 5689 N N . PHE E 1 182 ? 43.945 -20.666 26.054 1.00 32.77 183 PHE D N 1
ATOM 5690 C CA . PHE E 1 182 ? 44.651 -19.599 25.351 1.00 28.29 183 PHE D CA 1
ATOM 5691 C C . PHE E 1 182 ? 45.907 -19.113 26.058 1.00 29.30 183 PHE D C 1
ATOM 5692 O O . PHE E 1 182 ? 46.712 -18.421 25.425 1.00 36.63 183 PHE D O 1
ATOM 5700 N N . GLU E 1 183 ? 46.079 -19.413 27.350 1.00 32.08 184 GLU D N 1
ATOM 5701 C CA . GLU E 1 183 ? 47.214 -18.865 28.092 1.00 30.85 184 GLU D CA 1
ATOM 5702 C C . GLU E 1 183 ? 48.530 -19.279 27.448 1.00 44.40 184 GLU D C 1
ATOM 5703 O O . GLU E 1 183 ? 48.902 -20.458 27.471 1.00 36.26 184 GLU D O 1
ATOM 5709 N N . GLY E 1 184 ? 49.241 -18.308 26.878 1.00 31.96 185 GLY D N 1
ATOM 5710 C CA . GLY E 1 184 ? 50.450 -18.551 26.119 1.00 32.69 185 GLY D CA 1
ATOM 5711 C C . GLY E 1 184 ? 50.311 -18.298 24.632 1.00 36.12 185 GLY D C 1
ATOM 5712 O O . GLY E 1 184 ? 51.326 -18.123 23.946 1.00 42.27 185 GLY D O 1
ATOM 5713 N N . SER E 1 185 ? 49.086 -18.283 24.116 1.00 36.20 186 SER D N 1
ATOM 5714 C CA . SER E 1 185 ? 48.858 -17.969 22.715 1.00 30.69 186 SER D CA 1
ATOM 5715 C C . SER E 1 185 ? 49.491 -16.632 22.351 1.00 47.78 186 SER D C 1
ATOM 5716 O O . SER E 1 185 ? 49.527 -15.693 23.151 1.00 42.06 186 SER D O 1
ATOM 5719 N N . LYS E 1 186 ? 49.984 -16.546 21.117 1.00 37.05 187 LYS D N 1
ATOM 5720 C CA . LYS E 1 186 ? 50.552 -15.292 20.635 1.00 27.80 187 LYS D CA 1
ATOM 5721 C C . LYS E 1 186 ? 49.518 -14.173 20.629 1.00 27.42 187 LYS D C 1
ATOM 5722 O O . LYS E 1 186 ? 49.788 -13.062 21.097 1.00 32.55 187 LYS D O 1
ATOM 5728 N N . TRP E 1 187 ? 48.319 -14.443 20.118 1.00 26.50 188 TRP D N 1
ATOM 5729 C CA . TRP E 1 187 ? 47.329 -13.378 20.065 1.00 26.22 188 TRP D CA 1
ATOM 5730 C C . TRP E 1 187 ? 47.001 -12.857 21.456 1.00 29.91 188 TRP D C 1
ATOM 5731 O O . TRP E 1 187 ? 46.714 -11.665 21.624 1.00 49.84 188 TRP D O 1
ATOM 5742 N N . LEU E 1 188 ? 47.056 -13.725 22.465 1.00 39.96 189 LEU D N 1
ATOM 5743 C CA . LEU E 1 188 ? 46.746 -13.308 23.828 1.00 25.08 189 LEU D CA 1
ATOM 5744 C C . LEU E 1 188 ? 47.924 -12.597 24.492 1.00 31.32 189 LEU D C 1
ATOM 5745 O O . LEU E 1 188 ? 47.731 -11.625 25.233 1.00 28.80 189 LEU D O 1
ATOM 5750 N N . GLU E 1 189 ? 49.147 -13.069 24.256 1.00 32.61 190 GLU D N 1
ATOM 5751 C CA . GLU E 1 189 ? 50.311 -12.483 24.913 1.00 28.56 190 GLU D CA 1
ATOM 5752 C C . GLU E 1 189 ? 50.891 -11.307 24.129 1.00 40.78 190 GLU D C 1
ATOM 5753 O O . GLU E 1 189 ? 51.083 -10.223 24.688 1.00 38.65 190 GLU D O 1
ATOM 5759 N N . MET E 1 190 ? 51.160 -11.490 22.834 1.00 29.46 191 MET D N 1
ATOM 5760 C CA . MET E 1 190 ? 51.700 -10.394 22.036 1.00 30.57 191 MET D CA 1
ATOM 5761 C C . MET E 1 190 ? 50.635 -9.379 21.631 1.00 36.75 191 MET D C 1
ATOM 5762 O O . MET E 1 190 ? 50.949 -8.196 21.479 1.00 40.06 191 MET D O 1
ATOM 5767 N N . GLY E 1 191 ? 49.393 -9.813 21.430 1.00 29.06 192 GLY D N 1
ATOM 5768 C CA . GLY E 1 191 ? 48.362 -8.946 20.896 1.00 28.79 192 GLY D CA 1
ATOM 5769 C C . GLY E 1 191 ? 47.646 -9.574 19.706 1.00 30.21 192 GLY D C 1
ATOM 5770 O O . GLY E 1 191 ? 48.186 -10.466 19.038 1.00 34.88 192 GLY D O 1
ATOM 5771 N N . TYR E 1 192 ? 46.437 -9.105 19.416 1.00 27.66 193 TYR D N 1
ATOM 5772 C CA . TYR E 1 192 ? 45.564 -9.748 18.444 1.00 27.01 193 TYR D CA 1
ATOM 5773 C C . TYR E 1 192 ? 45.616 -9.050 17.092 1.00 27.79 193 TYR D C 1
ATOM 5774 O O . TYR E 1 192 ? 46.234 -7.999 16.913 1.00 31.97 193 TYR D O 1
ATOM 5783 N N . ASN E 1 193 ? 44.942 -9.660 16.138 1.00 28.37 194 ASN D N 1
ATOM 5784 C CA . ASN E 1 193 ? 44.892 -9.188 14.765 1.00 28.00 194 ASN D CA 1
ATOM 5785 C C . ASN E 1 193 ? 43.915 -8.022 14.645 1.00 28.03 194 ASN D C 1
ATOM 5786 O O . ASN E 1 193 ? 42.798 -8.101 15.165 1.00 35.88 194 ASN D O 1
ATOM 5791 N N . PRO E 1 194 ? 44.293 -6.928 13.984 1.00 35.51 195 PRO D N 1
ATOM 5792 C CA . PRO E 1 194 ? 43.359 -5.800 13.865 1.00 29.20 195 PRO D CA 1
ATOM 5793 C C . PRO E 1 194 ? 42.044 -6.150 13.175 1.00 28.73 195 PRO D C 1
ATOM 5794 O O . PRO E 1 194 ? 41.048 -5.454 13.408 1.00 39.78 195 PRO D O 1
ATOM 5798 N N . LYS E 1 195 ? 41.994 -7.218 12.371 1.00 32.26 196 LYS D N 1
ATOM 5799 C CA . LYS E 1 195 ? 40.790 -7.591 11.624 1.00 27.64 196 LYS D CA 1
ATOM 5800 C C . LYS E 1 195 ? 40.516 -6.596 10.505 1.00 28.53 196 LYS D C 1
ATOM 5801 O O . LYS E 1 195 ? 41.225 -5.593 10.380 1.00 37.45 196 LYS D O 1
ATOM 5807 N N . ASP E 1 196 ? 39.511 -6.915 9.702 1.00 28.63 197 ASP D N 1
ATOM 5808 C CA . ASP E 1 196 ? 39.134 -6.092 8.565 1.00 35.25 197 ASP D CA 1
ATOM 5809 C C . ASP E 1 196 ? 38.208 -4.955 8.910 1.00 29.20 197 ASP D C 1
ATOM 5810 O O . ASP E 1 196 ? 37.724 -4.290 8.035 1.00 49.16 197 ASP D O 1
ATOM 5815 N N . VAL E 1 197 ? 37.917 -4.758 10.172 1.00 32.04 198 VAL D N 1
ATOM 5816 C CA . VAL E 1 197 ? 37.157 -3.590 10.548 1.00 32.34 198 VAL D CA 1
ATOM 5817 C C . VAL E 1 197 ? 38.023 -2.839 11.518 1.00 31.41 198 VAL D C 1
ATOM 5818 O O . VAL E 1 197 ? 38.337 -3.326 12.588 1.00 28.90 198 VAL D O 1
ATOM 5822 N N . TRP E 1 198 ? 38.439 -1.664 11.112 1.00 34.03 199 TRP D N 1
ATOM 5823 C CA . TRP E 1 198 ? 39.238 -0.837 11.975 1.00 36.92 199 TRP D CA 1
ATOM 5824 C C . TRP E 1 198 ? 38.421 0.339 12.474 1.00 31.31 199 TRP D C 1
ATOM 5825 O O . TRP E 1 198 ? 38.074 1.217 11.712 1.00 36.25 199 TRP D O 1
ATOM 5836 N N . SER E 1 199 ? 38.112 0.337 13.760 1.00 30.17 200 SER D N 1
ATOM 5837 C CA . SER E 1 199 ? 37.337 1.410 14.343 1.00 30.19 200 SER D CA 1
ATOM 5838 C C . SER E 1 199 ? 38.237 2.494 14.879 1.00 31.16 200 SER D C 1
ATOM 5839 O O . SER E 1 199 ? 38.692 2.435 16.005 1.00 34.64 200 SER D O 1
ATOM 5842 N N . VAL E 1 200 ? 38.499 3.481 14.055 1.00 32.37 201 VAL D N 1
ATOM 5843 C CA . VAL E 1 200 ? 39.311 4.595 14.480 1.00 35.94 201 VAL D CA 1
ATOM 5844 C C . VAL E 1 200 ? 38.552 5.874 14.152 1.00 34.17 201 VAL D C 1
ATOM 5845 O O . VAL E 1 200 ? 38.124 6.079 13.035 1.00 39.82 201 VAL D O 1
ATOM 5849 N N . SER E 1 201 ? 38.395 6.731 15.136 1.00 42.16 202 SER D N 1
ATOM 5850 C CA . SER E 1 201 ? 37.597 7.931 14.928 1.00 38.05 202 SER D CA 1
ATOM 5851 C C . SER E 1 201 ? 38.166 8.889 13.958 1.00 36.34 202 SER D C 1
ATOM 5852 O O . SER E 1 201 ? 39.366 9.049 13.870 1.00 44.19 202 SER D O 1
ATOM 5855 N N . ARG E 1 202 ? 37.280 9.538 13.227 1.00 52.20 203 ARG D N 1
ATOM 5856 C CA . ARG E 1 202 ? 37.695 10.582 12.347 1.00 38.36 203 ARG D CA 1
ATOM 5857 C C . ARG E 1 202 ? 38.485 11.571 13.135 1.00 39.98 203 ARG D C 1
ATOM 5858 O O . ARG E 1 202 ? 38.387 11.636 14.347 1.00 56.87 203 ARG D O 1
ATOM 5866 N N . LEU E 1 203 ? 39.238 12.373 12.450 1.00 47.87 204 LEU D N 1
ATOM 5867 C CA . LEU E 1 203 ? 40.139 13.351 13.056 1.00 41.90 204 LEU D CA 1
ATOM 5868 C C . LEU E 1 203 ? 39.403 14.676 13.243 1.00 43.13 204 LEU D C 1
ATOM 5869 O O . LEU E 1 203 ? 39.187 15.417 12.276 1.00 49.41 204 LEU D O 1
ATOM 5874 N N . HIS E 1 204 ? 39.031 14.980 14.486 1.00 50.20 205 HIS D N 1
ATOM 5875 C CA . HIS E 1 204 ? 38.375 16.246 14.791 1.00 59.79 205 HIS D CA 1
ATOM 5876 C C . HIS E 1 204 ? 39.258 17.422 14.377 1.00 60.28 205 HIS D C 1
ATOM 5877 O O . HIS E 1 204 ? 40.488 17.327 14.347 1.00 62.33 205 HIS D O 1
ATOM 5884 N N . ARG E 1 205 ? 38.613 18.548 14.051 1.00 48.61 206 ARG D N 1
ATOM 5885 C CA . ARG E 1 205 ? 39.364 19.723 13.615 1.00 59.66 206 ARG D CA 1
ATOM 5886 C C . ARG E 1 205 ? 40.320 20.191 14.708 1.00 57.23 206 ARG D C 1
ATOM 5887 O O . ARG E 1 205 ? 41.502 20.448 14.450 1.00 57.06 206 ARG D O 1
ATOM 5895 N N . GLN E 1 206 ? 39.826 20.298 15.941 1.00 60.92 207 GLN D N 1
ATOM 5896 C CA . GLN E 1 206 ? 40.675 20.672 17.065 1.00 55.97 207 GLN D CA 1
ATOM 5897 C C . GLN E 1 206 ? 41.629 19.561 17.486 1.00 60.40 207 GLN D C 1
ATOM 5898 O O . GLN E 1 206 ? 42.443 19.779 18.392 1.00 62.94 207 GLN D O 1
ATOM 5904 N N . HIS E 1 207 ? 41.547 18.383 16.871 1.00 45.66 208 HIS D N 1
ATOM 5905 C CA . HIS E 1 207 ? 42.475 17.312 17.203 1.00 45.07 208 HIS D CA 1
ATOM 5906 C C . HIS E 1 207 ? 43.912 17.792 17.026 1.00 46.64 208 HIS D C 1
ATOM 5907 O O . HIS E 1 207 ? 44.242 18.492 16.061 1.00 48.05 208 HIS D O 1
ATOM 5914 N N . ALA E 1 208 ? 44.769 17.425 17.983 1.00 46.47 209 ALA D N 1
ATOM 5915 C CA . ALA E 1 208 ? 46.165 17.850 17.926 1.00 48.00 209 ALA D CA 1
ATOM 5916 C C . ALA E 1 208 ? 46.852 17.349 16.667 1.00 48.63 209 ALA D C 1
ATOM 5917 O O . ALA E 1 208 ? 47.788 17.986 16.171 1.00 57.61 209 ALA D O 1
ATOM 5919 N N . GLU E 1 209 ? 46.407 16.209 16.144 1.00 47.39 210 GLU D N 1
ATOM 5920 C CA . GLU E 1 209 ? 46.939 15.663 14.907 1.00 47.87 210 GLU D CA 1
ATOM 5921 C C . GLU E 1 209 ? 46.393 16.372 13.682 1.00 48.75 210 GLU D C 1
ATOM 5922 O O . GLU E 1 209 ? 47.036 16.349 12.628 1.00 49.77 210 GLU D O 1
ATOM 5928 N N . ARG E 1 210 ? 45.225 16.995 13.798 1.00 48.42 211 ARG D N 1
ATOM 5929 C CA . ARG E 1 210 ? 44.600 17.603 12.637 1.00 49.18 211 ARG D CA 1
ATOM 5930 C C . ARG E 1 210 ? 45.465 18.725 12.089 1.00 51.28 211 ARG D C 1
ATOM 5931 O O . ARG E 1 210 ? 46.097 19.466 12.845 1.00 61.75 211 ARG D O 1
ATOM 5939 N N . VAL E 1 211 ? 45.489 18.838 10.773 1.00 60.35 212 VAL D N 1
ATOM 5940 C CA . VAL E 1 211 ? 46.208 19.911 10.126 1.00 54.23 212 VAL D CA 1
ATOM 5941 C C . VAL E 1 211 ? 45.168 20.520 9.207 1.00 63.64 212 VAL D C 1
ATOM 5942 O O . VAL E 1 211 ? 43.979 20.348 9.442 1.00 63.64 212 VAL D O 1
ATOM 5946 N N . ASP E 1 212 ? 45.575 21.217 8.157 1.00 56.50 213 ASP D N 1
ATOM 5947 C CA . ASP E 1 212 ? 44.596 21.892 7.324 1.00 57.22 213 ASP D CA 1
ATOM 5948 C C . ASP E 1 212 ? 44.324 21.247 6.004 1.00 56.91 213 ASP D C 1
ATOM 5949 O O . ASP E 1 212 ? 44.287 21.917 4.988 1.00 73.83 213 ASP D O 1
ATOM 5954 N N . HIS E 1 213 ? 44.129 19.953 5.998 1.00 55.39 214 HIS D N 1
ATOM 5955 C CA . HIS E 1 213 ? 43.745 19.300 4.789 1.00 55.08 214 HIS D CA 1
ATOM 5956 C C . HIS E 1 213 ? 42.316 18.902 5.030 1.00 53.54 214 HIS D C 1
ATOM 5957 O O . HIS E 1 213 ? 41.932 18.578 6.141 1.00 52.15 214 HIS D O 1
ATOM 5964 N N . PRO E 1 214 ? 41.512 18.942 3.985 1.00 53.82 215 PRO D N 1
ATOM 5965 C CA . PRO E 1 214 ? 40.109 18.580 4.113 1.00 59.03 215 PRO D CA 1
ATOM 5966 C C . PRO E 1 214 ? 39.932 17.134 4.504 1.00 50.58 215 PRO D C 1
ATOM 5967 O O . PRO E 1 214 ? 39.220 16.857 5.443 1.00 55.32 215 PRO D O 1
ATOM 5971 N N . THR E 1 215 ? 40.577 16.229 3.797 1.00 56.67 216 THR D N 1
ATOM 5972 C CA . THR E 1 215 ? 40.416 14.822 4.052 1.00 48.77 216 THR D CA 1
ATOM 5973 C C . THR E 1 215 ? 41.673 14.171 4.622 1.00 48.52 216 THR D C 1
ATOM 5974 O O . THR E 1 215 ? 42.334 13.415 3.945 1.00 58.80 216 THR D O 1
ATOM 5978 N N . GLN E 1 216 ? 41.986 14.461 5.867 1.00 48.23 217 GLN D N 1
ATOM 5979 C CA . GLN E 1 216 ? 43.144 13.885 6.526 1.00 48.80 217 GLN D CA 1
ATOM 5980 C C . GLN E 1 216 ? 42.867 12.492 7.027 1.00 52.49 217 GLN D C 1
ATOM 5981 O O . GLN E 1 216 ? 41.736 12.130 7.297 1.00 57.48 217 GLN D O 1
ATOM 5987 N N . LYS E 1 217 ? 43.918 11.710 7.170 1.00 68.24 218 LYS D N 1
ATOM 5988 C CA . LYS E 1 217 ? 43.760 10.347 7.621 1.00 62.45 218 LYS D CA 1
ATOM 5989 C C . LYS E 1 217 ? 44.485 10.152 8.933 1.00 56.73 218 LYS D C 1
ATOM 5990 O O . LYS E 1 217 ? 45.581 10.643 9.133 1.00 45.01 218 LYS D O 1
ATOM 5996 N N . PRO E 1 218 ? 43.832 9.454 9.854 1.00 51.68 219 PRO D N 1
ATOM 5997 C CA . PRO E 1 218 ? 44.431 9.237 11.163 1.00 41.93 219 PRO D CA 1
ATOM 5998 C C . PRO E 1 218 ? 45.766 8.471 11.029 1.00 42.30 219 PRO D C 1
ATOM 5999 O O . PRO E 1 218 ? 45.814 7.464 10.347 1.00 43.99 219 PRO D O 1
ATOM 6003 N N . LEU E 1 219 ? 46.830 8.975 11.639 1.00 43.21 220 LEU D N 1
ATOM 6004 C CA . LEU E 1 219 ? 48.117 8.316 11.486 1.00 43.71 220 LEU D CA 1
ATOM 6005 C C . LEU E 1 219 ? 48.107 6.911 12.063 1.00 42.23 220 LEU D C 1
ATOM 6006 O O . LEU E 1 219 ? 48.895 6.066 11.627 1.00 42.36 220 LEU D O 1
ATOM 6011 N N . GLU E 1 220 ? 47.214 6.639 13.014 1.00 43.31 221 GLU D N 1
ATOM 6012 C CA . GLU E 1 220 ? 47.118 5.302 13.583 1.00 39.46 221 GLU D CA 1
ATOM 6013 C C . GLU E 1 220 ? 46.820 4.266 12.504 1.00 38.91 221 GLU D C 1
ATOM 6014 O O . GLU E 1 220 ? 47.436 3.197 12.466 1.00 54.62 221 GLU D O 1
ATOM 6020 N N . ILE E 1 221 ? 45.868 4.556 11.612 1.00 45.18 222 ILE D N 1
ATOM 6021 C CA . ILE E 1 221 ? 45.516 3.569 10.592 1.00 38.33 222 ILE D CA 1
ATOM 6022 C C . ILE E 1 221 ? 46.477 3.567 9.416 1.00 39.59 222 ILE D C 1
ATOM 6023 O O . ILE E 1 221 ? 46.464 2.617 8.625 1.00 51.20 222 ILE D O 1
ATOM 6028 N N . ILE E 1 222 ? 47.321 4.587 9.284 1.00 41.22 223 ILE D N 1
ATOM 6029 C CA . ILE E 1 222 ? 48.318 4.614 8.216 1.00 42.40 223 ILE D CA 1
ATOM 6030 C C . ILE E 1 222 ? 49.620 3.960 8.658 1.00 42.67 223 ILE D C 1
ATOM 6031 O O . ILE E 1 222 ? 50.265 3.254 7.879 1.00 43.02 223 ILE D O 1
ATOM 6036 N N . GLU E 1 223 ? 50.025 4.176 9.911 1.00 42.82 224 GLU D N 1
ATOM 6037 C CA . GLU E 1 223 ? 51.200 3.485 10.430 1.00 42.74 224 GLU D CA 1
ATOM 6038 C C . GLU E 1 223 ? 51.003 1.980 10.443 1.00 41.39 224 GLU D C 1
ATOM 6039 O O . GLU E 1 223 ? 51.976 1.227 10.342 1.00 43.64 224 GLU D O 1
ATOM 6045 N N . ARG E 1 224 ? 49.760 1.523 10.588 1.00 47.37 225 ARG D N 1
ATOM 6046 C CA . ARG E 1 224 ? 49.494 0.089 10.554 1.00 38.70 225 ARG D CA 1
ATOM 6047 C C . ARG E 1 224 ? 49.791 -0.487 9.175 1.00 39.16 225 ARG D C 1
ATOM 6048 O O . ARG E 1 224 ? 50.515 -1.480 9.039 1.00 39.09 225 ARG D O 1
ATOM 6056 N N . MET E 1 225 ? 49.246 0.132 8.133 1.00 39.68 226 MET D N 1
ATOM 6057 C CA . MET E 1 225 ? 49.522 -0.331 6.782 1.00 40.23 226 MET D CA 1
ATOM 6058 C C . MET E 1 225 ? 51.023 -0.384 6.542 1.00 41.51 226 MET D C 1
ATOM 6059 O O . MET E 1 225 ? 51.561 -1.397 6.081 1.00 42.62 226 MET D O 1
ATOM 6064 N N . VAL E 1 226 ? 51.724 0.688 6.906 1.00 42.71 227 VAL D N 1
ATOM 6065 C CA . VAL E 1 226 ? 53.166 0.734 6.691 1.00 44.09 227 VAL D CA 1
ATOM 6066 C C . VAL E 1 226 ? 53.842 -0.428 7.408 1.00 43.73 227 VAL D C 1
ATOM 6067 O O . VAL E 1 226 ? 54.611 -1.192 6.809 1.00 55.08 227 VAL D O 1
ATOM 6071 N N . LEU E 1 227 ? 53.553 -0.591 8.700 1.00 42.47 228 LEU D N 1
ATOM 6072 C CA . LEU E 1 227 ? 54.246 -1.612 9.479 1.00 42.01 228 LEU D CA 1
ATOM 6073 C C . LEU E 1 227 ? 53.906 -3.010 8.985 1.00 40.93 228 LEU D C 1
ATOM 6074 O O . LEU E 1 227 ? 54.784 -3.873 8.886 1.00 43.92 228 LEU D O 1
ATOM 6079 N N . ALA E 1 228 ? 52.684 -3.276 8.622 1.00 39.79 229 ALA D N 1
ATOM 6080 C CA . ALA E 1 228 ? 52.375 -4.620 8.241 1.00 38.73 229 ALA D CA 1
ATOM 6081 C C . ALA E 1 228 ? 52.832 -4.970 6.869 1.00 39.58 229 ALA D C 1
ATOM 6082 O O . ALA E 1 228 ? 53.239 -6.092 6.629 1.00 40.01 229 ALA D O 1
ATOM 6084 N N . SER E 1 229 ? 52.781 -4.019 5.960 1.00 40.68 230 SER D N 1
ATOM 6085 C CA . SER E 1 229 ? 53.060 -4.337 4.575 1.00 41.35 230 SER D CA 1
ATOM 6086 C C . SER E 1 229 ? 54.309 -3.670 3.976 1.00 53.25 230 SER D C 1
ATOM 6087 O O . SER E 1 229 ? 54.359 -3.430 2.782 1.00 57.14 230 SER D O 1
ATOM 6090 N N . CYS E 1 230 ? 55.312 -3.401 4.803 1.00 51.61 231 CYS D N 1
ATOM 6091 C CA . CYS E 1 230 ? 56.571 -2.825 4.331 1.00 53.33 231 CYS D CA 1
ATOM 6092 C C . CYS E 1 230 ? 57.731 -3.180 5.266 1.00 49.00 231 CYS D C 1
ATOM 6093 O O . CYS E 1 230 ? 57.719 -2.853 6.437 1.00 45.66 231 CYS D O 1
ATOM 6096 N N . PRO E 1 231 ? 58.752 -3.843 4.719 1.00 47.51 232 PRO D N 1
ATOM 6097 C CA . PRO E 1 231 ? 59.898 -4.192 5.548 1.00 47.46 232 PRO D CA 1
ATOM 6098 C C . PRO E 1 231 ? 60.592 -2.933 6.028 1.00 48.88 232 PRO D C 1
ATOM 6099 O O . PRO E 1 231 ? 60.729 -1.969 5.259 1.00 54.86 232 PRO D O 1
ATOM 6103 N N . PRO E 1 232 ? 61.064 -2.905 7.277 1.00 48.85 233 PRO D N 1
ATOM 6104 C CA . PRO E 1 232 ? 61.837 -1.741 7.732 1.00 50.36 233 PRO D CA 1
ATOM 6105 C C . PRO E 1 232 ? 62.997 -1.436 6.796 1.00 52.32 233 PRO D C 1
ATOM 6106 O O . PRO E 1 232 ? 63.991 -2.166 6.758 1.00 72.07 233 PRO D O 1
ATOM 6110 N N . GLY E 1 233 ? 62.864 -0.370 6.013 1.00 60.97 234 GLY D N 1
ATOM 6111 C CA . GLY E 1 233 ? 63.862 0.010 5.027 1.00 63.01 234 GLY D CA 1
ATOM 6112 C C . GLY E 1 233 ? 63.353 0.058 3.602 1.00 55.43 234 GLY D C 1
ATOM 6113 O O . GLY E 1 233 ? 64.082 0.529 2.715 1.00 57.12 234 GLY D O 1
ATOM 6114 N N . GLY E 1 234 ? 62.134 -0.409 3.340 1.00 59.78 235 GLY D N 1
ATOM 6115 C CA . GLY E 1 234 ? 61.574 -0.371 2.008 1.00 55.98 235 GLY D CA 1
ATOM 6116 C C . GLY E 1 234 ? 61.057 1.005 1.638 1.00 66.44 235 GLY D C 1
ATOM 6117 O O . GLY E 1 234 ? 61.126 1.965 2.406 1.00 71.89 235 GLY D O 1
ATOM 6118 N N . ARG E 1 235 ? 60.518 1.091 0.423 1.00 56.44 236 ARG D N 1
ATOM 6119 C CA . ARG E 1 235 ? 60.034 2.344 -0.145 1.00 55.78 236 ARG D CA 1
ATOM 6120 C C . ARG E 1 235 ? 58.521 2.266 -0.297 1.00 60.01 236 ARG D C 1
ATOM 6121 O O . ARG E 1 235 ? 58.011 1.506 -1.125 1.00 71.27 236 ARG D O 1
ATOM 6129 N N . VAL E 1 236 ? 57.807 3.062 0.487 1.00 60.05 237 VAL D N 1
ATOM 6130 C CA . VAL E 1 236 ? 56.373 3.207 0.288 1.00 52.60 237 VAL D CA 1
ATOM 6131 C C . VAL E 1 236 ? 56.117 4.258 -0.787 1.00 54.59 237 VAL D C 1
ATOM 6132 O O . VAL E 1 236 ? 56.952 5.124 -1.052 1.00 55.70 237 VAL D O 1
ATOM 6136 N N . LEU E 1 237 ? 54.954 4.181 -1.428 1.00 58.41 238 LEU D N 1
ATOM 6137 C CA . LEU E 1 237 ? 54.570 5.171 -2.426 1.00 54.40 238 LEU D CA 1
ATOM 6138 C C . LEU E 1 237 ? 53.155 5.707 -2.243 1.00 58.44 238 LEU D C 1
ATOM 6139 O O . LEU E 1 237 ? 52.191 4.982 -2.442 1.00 53.52 238 LEU D O 1
ATOM 6144 N N . ASP E 1 238 ? 53.024 6.966 -1.857 1.00 59.27 239 ASP D N 1
ATOM 6145 C CA . ASP E 1 238 ? 51.714 7.592 -1.788 1.00 54.87 239 ASP D CA 1
ATOM 6146 C C . ASP E 1 238 ? 51.611 8.555 -2.955 1.00 55.36 239 ASP D C 1
ATOM 6147 O O . ASP E 1 238 ? 52.239 9.599 -2.958 1.00 56.96 239 ASP D O 1
ATOM 6152 N N . PRO E 1 239 ? 50.820 8.193 -3.952 1.00 55.10 240 PRO D N 1
ATOM 6153 C CA . PRO E 1 239 ? 50.666 9.049 -5.119 1.00 56.73 240 PRO D CA 1
ATOM 6154 C C . PRO E 1 239 ? 49.948 10.352 -4.795 1.00 69.27 240 PRO D C 1
ATOM 6155 O O . PRO E 1 239 ? 50.316 11.390 -5.321 1.00 73.17 240 PRO D O 1
ATOM 6159 N N . PHE E 1 240 ? 48.933 10.302 -3.946 1.00 62.05 241 PHE D N 1
ATOM 6160 C CA . PHE E 1 240 ? 48.187 11.474 -3.595 1.00 56.04 241 PHE D CA 1
ATOM 6161 C C . PHE E 1 240 ? 48.383 11.627 -2.124 1.00 55.17 241 PHE D C 1
ATOM 6162 O O . PHE E 1 240 ? 47.530 11.252 -1.343 1.00 64.69 241 PHE D O 1
ATOM 6170 N N . MET E 1 241 ? 49.490 12.216 -1.733 1.00 56.28 242 MET D N 1
ATOM 6171 C CA . MET E 1 241 ? 49.858 12.291 -0.329 1.00 55.56 242 MET D CA 1
ATOM 6172 C C . MET E 1 241 ? 49.263 13.371 0.566 1.00 55.71 242 MET D C 1
ATOM 6173 O O . MET E 1 241 ? 49.377 13.284 1.778 1.00 54.85 242 MET D O 1
ATOM 6178 N N . GLY E 1 242 ? 48.648 14.381 -0.012 1.00 56.81 243 GLY D N 1
ATOM 6179 C CA . GLY E 1 242 ? 48.061 15.439 0.775 1.00 57.03 243 GLY D CA 1
ATOM 6180 C C . GLY E 1 242 ? 48.834 15.914 1.973 1.00 57.22 243 GLY D C 1
ATOM 6181 O O . GLY E 1 242 ? 49.976 16.325 1.848 1.00 65.56 243 GLY D O 1
ATOM 6182 N N . SER E 1 243 ? 48.217 15.867 3.141 1.00 55.78 244 SER D N 1
ATOM 6183 C CA . SER E 1 243 ? 48.868 16.318 4.363 1.00 55.90 244 SER D CA 1
ATOM 6184 C C . SER E 1 243 ? 50.187 15.633 4.610 1.00 56.54 244 SER D C 1
ATOM 6185 O O . SER E 1 243 ? 51.035 16.173 5.296 1.00 58.91 244 SER D O 1
ATOM 6188 N N . GLY E 1 244 ? 50.341 14.430 4.083 1.00 57.48 245 GLY D N 1
ATOM 6189 C CA . GLY E 1 244 ? 51.571 13.688 4.269 1.00 58.55 245 GLY D CA 1
ATOM 6190 C C . GLY E 1 244 ? 51.568 12.686 5.388 1.00 55.39 245 GLY D C 1
ATOM 6191 O O . GLY E 1 244 ? 52.615 12.218 5.806 1.00 54.40 245 GLY D O 1
ATOM 6192 N N . THR E 1 245 ? 50.393 12.370 5.896 1.00 59.83 246 THR D N 1
ATOM 6193 C CA . THR E 1 245 ? 50.293 11.371 6.929 1.00 58.93 246 THR D CA 1
ATOM 6194 C C . THR E 1 245 ? 51.139 10.143 6.559 1.00 59.07 246 THR D C 1
ATOM 6195 O O . THR E 1 245 ? 51.898 9.643 7.361 1.00 61.97 246 THR D O 1
ATOM 6199 N N . THR E 1 246 ? 51.013 9.671 5.337 1.00 58.45 247 THR D N 1
ATOM 6200 C CA . THR E 1 246 ? 51.768 8.485 4.960 1.00 58.03 247 THR D CA 1
ATOM 6201 C C . THR E 1 246 ? 53.262 8.712 5.115 1.00 58.37 247 THR D C 1
ATOM 6202 O O . THR E 1 246 ? 54.008 7.768 5.394 1.00 57.98 247 THR D O 1
ATOM 6206 N N . ALA E 1 247 ? 53.712 9.958 4.951 1.00 64.38 248 ALA D N 1
ATOM 6207 C CA . ALA E 1 247 ? 55.134 10.271 5.045 1.00 59.78 248 ALA D CA 1
ATOM 6208 C C . ALA E 1 247 ? 55.603 10.342 6.492 1.00 59.57 248 ALA D C 1
ATOM 6209 O O . ALA E 1 247 ? 56.703 9.878 6.810 1.00 59.65 248 ALA D O 1
ATOM 6211 N N . VAL E 1 248 ? 54.790 10.915 7.384 1.00 60.48 249 VAL D N 1
ATOM 6212 C CA . VAL E 1 248 ? 55.144 10.903 8.798 1.00 59.34 249 VAL D CA 1
ATOM 6213 C C . VAL E 1 248 ? 55.127 9.485 9.354 1.00 65.93 249 VAL D C 1
ATOM 6214 O O . VAL E 1 248 ? 55.774 9.217 10.373 1.00 81.31 249 VAL D O 1
ATOM 6218 N N . ALA E 1 249 ? 54.401 8.562 8.715 1.00 59.82 250 ALA D N 1
ATOM 6219 C CA . ALA E 1 249 ? 54.417 7.176 9.169 1.00 56.95 250 ALA D CA 1
ATOM 6220 C C . ALA E 1 249 ? 55.696 6.468 8.748 1.00 57.23 250 ALA D C 1
ATOM 6221 O O . ALA E 1 249 ? 56.188 5.600 9.479 1.00 62.76 250 ALA D O 1
ATOM 6223 N N . CYS E 1 250 ? 56.255 6.829 7.590 1.00 57.67 251 CYS D N 1
ATOM 6224 C CA . CYS E 1 250 ? 57.501 6.209 7.154 1.00 58.00 251 CYS D CA 1
ATOM 6225 C C . CYS E 1 250 ? 58.677 6.683 8.003 1.00 59.43 251 CYS D C 1
ATOM 6226 O O . CYS E 1 250 ? 59.518 5.874 8.420 1.00 60.20 251 CYS D O 1
ATOM 6229 N N . ALA E 1 251 ? 58.767 7.986 8.256 1.00 62.35 252 ALA D N 1
ATOM 6230 C CA . ALA E 1 251 ? 59.521 8.445 9.410 1.00 59.85 252 ALA D CA 1
ATOM 6231 C C . ALA E 1 251 ? 58.839 7.930 10.675 1.00 59.12 252 ALA D C 1
ATOM 6232 O O . ALA E 1 251 ? 57.653 7.592 10.669 1.00 65.91 252 ALA D O 1
ATOM 6234 N N . ARG E 1 252 ? 59.599 7.860 11.765 1.00 78.22 253 ARG D N 1
ATOM 6235 C CA . ARG E 1 252 ? 59.142 7.168 12.969 1.00 70.08 253 ARG D CA 1
ATOM 6236 C C . ARG E 1 252 ? 59.327 5.665 12.808 1.00 58.28 253 ARG D C 1
ATOM 6237 O O . ARG E 1 252 ? 59.643 4.966 13.776 1.00 89.69 253 ARG D O 1
ATOM 6239 N N . GLN E 1 253 ? 59.127 5.159 11.587 1.00 57.87 254 GLN D N 1
ATOM 6240 C CA . GLN E 1 253 ? 59.123 3.725 11.327 1.00 72.01 254 GLN D CA 1
ATOM 6241 C C . GLN E 1 253 ? 60.287 3.249 10.464 1.00 64.31 254 GLN D C 1
ATOM 6242 O O . GLN E 1 253 ? 60.442 2.037 10.284 1.00 64.76 254 GLN D O 1
ATOM 6248 N N . GLY E 1 254 ? 61.095 4.158 9.918 1.00 63.01 255 GLY D N 1
ATOM 6249 C CA . GLY E 1 254 ? 62.261 3.771 9.150 1.00 59.41 255 GLY D CA 1
ATOM 6250 C C . GLY E 1 254 ? 61.959 3.145 7.802 1.00 65.54 255 GLY D C 1
ATOM 6251 O O . GLY E 1 254 ? 62.515 2.099 7.453 1.00 64.22 255 GLY D O 1
ATOM 6252 N N . ARG E 1 255 ? 61.087 3.783 7.026 1.00 58.99 256 ARG D N 1
ATOM 6253 C CA . ARG E 1 255 ? 60.764 3.312 5.693 1.00 58.97 256 ARG D CA 1
ATOM 6254 C C . ARG E 1 255 ? 60.893 4.459 4.709 1.00 59.83 256 ARG D C 1
ATOM 6255 O O . ARG E 1 255 ? 60.601 5.614 5.031 1.00 61.37 256 ARG D O 1
ATOM 6263 N N . ASP E 1 256 ? 61.320 4.127 3.503 1.00 60.46 257 ASP D N 1
ATOM 6264 C CA . ASP E 1 256 ? 61.415 5.112 2.442 1.00 61.40 257 ASP D CA 1
ATOM 6265 C C . ASP E 1 256 ? 60.040 5.424 1.871 1.00 60.96 257 ASP D C 1
ATOM 6266 O O . ASP E 1 256 ? 59.189 4.542 1.716 1.00 60.22 257 ASP D O 1
ATOM 6271 N N . PHE E 1 257 ? 59.854 6.686 1.508 1.00 61.58 258 PHE D N 1
ATOM 6272 C CA . PHE E 1 257 ? 58.568 7.196 1.065 1.00 75.84 258 PHE D CA 1
ATOM 6273 C C . PHE E 1 257 ? 58.745 8.024 -0.200 1.00 66.03 258 PHE D C 1
ATOM 6274 O O . PHE E 1 257 ? 59.692 8.809 -0.314 1.00 63.54 258 PHE D O 1
ATOM 6282 N N . VAL E 1 258 ? 57.833 7.835 -1.153 1.00 62.66 259 VAL D N 1
ATOM 6283 C CA . VAL E 1 258 ? 57.736 8.668 -2.343 1.00 63.85 259 VAL D CA 1
ATOM 6284 C C . VAL E 1 258 ? 56.326 9.229 -2.381 1.00 63.58 259 VAL D C 1
ATOM 6285 O O . VAL E 1 258 ? 55.354 8.471 -2.507 1.00 64.04 259 VAL D O 1
ATOM 6289 N N . GLY E 1 259 ? 56.213 10.548 -2.277 1.00 64.14 260 GLY D N 1
ATOM 6290 C CA . GLY E 1 259 ? 54.910 11.170 -2.248 1.00 64.03 260 GLY D CA 1
ATOM 6291 C C . GLY E 1 259 ? 54.734 12.218 -3.321 1.00 65.37 260 GLY D C 1
ATOM 6292 O O . GLY E 1 259 ? 55.629 13.035 -3.554 1.00 66.31 260 GLY D O 1
ATOM 6293 N N . TYR E 1 260 ? 53.586 12.228 -3.963 1.00 69.31 261 TYR D N 1
ATOM 6294 C CA . TYR E 1 260 ? 53.301 13.258 -4.931 1.00 66.93 261 TYR D CA 1
ATOM 6295 C C . TYR E 1 260 ? 52.088 14.077 -4.459 1.00 88.31 261 TYR D C 1
ATOM 6296 O O . TYR E 1 260 ? 51.130 13.521 -3.934 1.00 71.20 261 TYR D O 1
ATOM 6298 N N . GLU E 1 261 ? 52.129 15.395 -4.637 1.00 89.86 262 GLU D N 1
ATOM 6299 C CA . GLU E 1 261 ? 51.012 16.258 -4.243 1.00 78.21 262 GLU D CA 1
ATOM 6300 C C . GLU E 1 261 ? 50.957 17.553 -5.042 1.00 79.12 262 GLU D C 1
ATOM 6301 O O . GLU E 1 261 ? 51.833 18.399 -4.898 1.00 77.37 262 GLU D O 1
ATOM 6307 N N . ILE E 1 262 ? 49.919 17.720 -5.855 1.00 71.18 263 ILE D N 1
ATOM 6308 C CA . ILE E 1 262 ? 49.743 18.946 -6.635 1.00 71.92 263 ILE D CA 1
ATOM 6309 C C . ILE E 1 262 ? 49.645 20.197 -5.768 1.00 72.25 263 ILE D C 1
ATOM 6310 O O . ILE E 1 262 ? 50.296 21.194 -6.062 1.00 73.51 263 ILE D O 1
ATOM 6314 N N . ASN E 1 263 ? 48.872 20.159 -4.693 1.00 71.25 264 ASN D N 1
ATOM 6315 C CA . ASN E 1 263 ? 48.673 21.345 -3.865 1.00 71.61 264 ASN D CA 1
ATOM 6316 C C . ASN E 1 263 ? 49.899 21.709 -3.074 1.00 71.44 264 ASN D C 1
ATOM 6317 O O . ASN E 1 263 ? 50.367 20.940 -2.247 1.00 70.24 264 ASN D O 1
ATOM 6322 N N . GLU E 1 264 ? 50.393 22.918 -3.289 1.00 79.13 265 GLU D N 1
ATOM 6323 C CA . GLU E 1 264 ? 51.621 23.356 -2.639 1.00 78.22 265 GLU D CA 1
ATOM 6324 C C . GLU E 1 264 ? 51.540 23.529 -1.150 1.00 76.95 265 GLU D C 1
ATOM 6325 O O . GLU E 1 264 ? 52.488 23.225 -0.438 1.00 78.77 265 GLU D O 1
ATOM 6327 N N . SER E 1 265 ? 50.428 24.041 -0.673 1.00 82.62 266 SER D N 1
ATOM 6328 C CA . SER E 1 265 ? 50.269 24.267 0.756 1.00 84.92 266 SER D CA 1
ATOM 6329 C C . SER E 1 265 ? 50.347 22.962 1.499 1.00 87.21 266 SER D C 1
ATOM 6330 O O . SER E 1 265 ? 50.996 22.860 2.525 1.00 81.69 266 SER D O 1
ATOM 6332 N N . TYR E 1 266 ? 49.659 21.964 0.983 1.00 77.10 267 TYR D N 1
ATOM 6333 C CA . TYR E 1 266 ? 49.697 20.657 1.581 1.00 67.72 267 TYR D CA 1
ATOM 6334 C C . TYR E 1 266 ? 51.133 20.182 1.711 1.00 69.04 267 TYR D C 1
ATOM 6335 O O . TYR E 1 266 ? 51.585 19.862 2.802 1.00 66.50 267 TYR D O 1
ATOM 6344 N N . CYS E 1 267 ? 51.860 20.156 0.595 1.00 68.00 268 CYS D N 1
ATOM 6345 C CA . CYS E 1 267 ? 53.249 19.735 0.620 1.00 67.91 268 CYS D CA 1
ATOM 6346 C C . CYS E 1 267 ? 53.944 20.437 1.737 1.00 68.19 268 CYS D C 1
ATOM 6347 O O . CYS E 1 267 ? 54.751 19.865 2.443 1.00 70.19 268 CYS D O 1
ATOM 6350 N N . ALA E 1 268 ? 53.616 21.693 1.918 1.00 69.40 269 ALA D N 1
ATOM 6351 C CA . ALA E 1 268 ? 54.235 22.455 2.972 1.00 73.71 269 ALA D CA 1
ATOM 6352 C C . ALA E 1 268 ? 53.883 21.868 4.311 1.00 70.79 269 ALA D C 1
ATOM 6353 O O . ALA E 1 268 ? 54.748 21.677 5.156 1.00 69.05 269 ALA D O 1
ATOM 6355 N N . ILE E 1 269 ? 52.600 21.608 4.514 1.00 67.93 270 ILE D N 1
ATOM 6356 C CA . ILE E 1 269 ? 52.158 21.005 5.757 1.00 69.28 270 ILE D CA 1
ATOM 6357 C C . ILE E 1 269 ? 52.948 19.740 5.963 1.00 65.82 270 ILE D C 1
ATOM 6358 O O . ILE E 1 269 ? 53.469 19.506 7.039 1.00 66.62 270 ILE D O 1
ATOM 6362 N N . ALA E 1 270 ? 53.076 18.953 4.912 1.00 65.48 271 ALA D N 1
ATOM 6363 C CA . ALA E 1 270 ? 53.849 17.737 5.003 1.00 64.61 271 ALA D CA 1
ATOM 6364 C C . ALA E 1 270 ? 55.205 18.018 5.589 1.00 65.08 271 ALA D C 1
ATOM 6365 O O . ALA E 1 270 ? 55.570 17.466 6.615 1.00 64.48 271 ALA D O 1
ATOM 6367 N N . HIS E 1 271 ? 55.947 18.899 4.948 1.00 66.31 272 HIS D N 1
ATOM 6368 C CA . HIS E 1 271 ? 57.276 19.211 5.422 1.00 67.00 272 HIS D CA 1
ATOM 6369 C C . HIS E 1 271 ? 57.247 19.555 6.889 1.00 85.56 272 HIS D C 1
ATOM 6370 O O . HIS E 1 271 ? 58.009 19.007 7.662 1.00 79.99 272 HIS D O 1
ATOM 6377 N N . GLU E 1 272 ? 56.368 20.454 7.296 1.00 81.42 273 GLU D N 1
ATOM 6378 C CA . GLU E 1 272 ? 56.383 20.851 8.693 1.00 67.60 273 GLU D CA 1
ATOM 6379 C C . GLU E 1 272 ? 56.151 19.656 9.582 1.00 75.10 273 GLU D C 1
ATOM 6380 O O . GLU E 1 272 ? 56.756 19.555 10.636 1.00 88.35 273 GLU D O 1
ATOM 6386 N N . ARG E 1 273 ? 55.279 18.748 9.155 1.00 67.67 274 ARG D N 1
ATOM 6387 C CA . ARG E 1 273 ? 54.981 17.565 9.948 1.00 68.51 274 ARG D CA 1
ATOM 6388 C C . ARG E 1 273 ? 56.226 16.711 10.024 1.00 71.43 274 ARG D C 1
ATOM 6389 O O . ARG E 1 273 ? 56.822 16.552 11.084 1.00 63.92 274 ARG D O 1
ATOM 6397 N N . VAL E 1 274 ? 56.644 16.206 8.877 1.00 72.81 275 VAL D N 1
ATOM 6398 C CA . VAL E 1 274 ? 57.838 15.406 8.828 1.00 64.08 275 VAL D CA 1
ATOM 6399 C C . VAL E 1 274 ? 58.995 16.092 9.552 1.00 71.87 275 VAL D C 1
ATOM 6400 O O . VAL E 1 274 ? 59.768 15.431 10.230 1.00 64.59 275 VAL D O 1
ATOM 6404 N N . ASN E 1 275 ? 59.098 17.408 9.447 1.00 65.89 276 ASN D N 1
ATOM 6405 C CA . ASN E 1 275 ? 60.208 18.101 10.059 1.00 69.02 276 ASN D CA 1
ATOM 6406 C C . ASN E 1 275 ? 59.960 18.178 11.527 1.00 67.06 276 ASN D C 1
ATOM 6407 O O . ASN E 1 275 ? 59.612 19.226 12.035 1.00 79.85 276 ASN D O 1
ATOM 6412 N N . ALA E 1 276 ? 60.147 17.066 12.213 1.00 74.86 277 ALA D N 1
ATOM 6413 C CA . ALA E 1 276 ? 59.929 16.991 13.650 1.00 69.39 277 ALA D CA 1
ATOM 6414 C C . ALA E 1 276 ? 60.136 15.547 14.065 1.00 65.34 277 ALA D C 1
ATOM 6415 O O . ALA E 1 276 ? 60.040 14.650 13.240 1.00 64.38 277 ALA D O 1
ATOM 6417 N N . LEU F 1 29 ? 13.266 -67.450 -39.474 1.00 50.54 30 LEU B N 1
ATOM 6418 C CA . LEU F 1 29 ? 12.190 -66.597 -39.930 1.00 49.71 30 LEU B CA 1
ATOM 6419 C C . LEU F 1 29 ? 10.865 -67.201 -39.675 1.00 48.03 30 LEU B C 1
ATOM 6420 O O . LEU F 1 29 ? 10.588 -68.287 -40.149 1.00 57.72 30 LEU B O 1
ATOM 6425 N N . PRO F 1 30 ? 10.032 -66.492 -38.936 1.00 47.02 31 PRO B N 1
ATOM 6426 C CA . PRO F 1 30 ? 8.699 -66.971 -38.663 1.00 47.31 31 PRO B CA 1
ATOM 6427 C C . PRO F 1 30 ? 7.974 -67.265 -39.946 1.00 46.99 31 PRO B C 1
ATOM 6428 O O . PRO F 1 30 ? 8.392 -66.895 -41.033 1.00 52.79 31 PRO B O 1
ATOM 6432 N N . SER F 1 31 ? 6.873 -67.964 -39.820 1.00 47.87 32 SER B N 1
ATOM 6433 C CA . SER F 1 31 ? 6.132 -68.352 -40.992 1.00 48.55 32 SER B CA 1
ATOM 6434 C C . SER F 1 31 ? 5.080 -67.309 -41.256 1.00 49.99 32 SER B C 1
ATOM 6435 O O . SER F 1 31 ? 4.448 -66.824 -40.330 1.00 46.89 32 SER B O 1
ATOM 6438 N N . GLY F 1 32 ? 4.880 -66.972 -42.514 1.00 44.68 33 GLY B N 1
ATOM 6439 C CA . GLY F 1 32 ? 3.969 -65.891 -42.835 1.00 42.89 33 GLY B CA 1
ATOM 6440 C C . GLY F 1 32 ? 4.773 -64.629 -43.114 1.00 41.45 33 GLY B C 1
ATOM 6441 O O . GLY F 1 32 ? 4.391 -63.836 -43.947 1.00 45.11 33 GLY B O 1
ATOM 6442 N N . ILE F 1 33 ? 5.895 -64.479 -42.436 1.00 41.79 34 ILE B N 1
ATOM 6443 C CA . ILE F 1 33 ? 6.762 -63.340 -42.676 1.00 41.19 34 ILE B CA 1
ATOM 6444 C C . ILE F 1 33 ? 7.776 -63.680 -43.737 1.00 40.99 34 ILE B C 1
ATOM 6445 O O . ILE F 1 33 ? 8.533 -64.616 -43.588 1.00 42.51 34 ILE B O 1
ATOM 6450 N N . GLU F 1 34 ? 7.784 -62.915 -44.807 1.00 39.73 35 GLU B N 1
ATOM 6451 C CA . GLU F 1 34 ? 8.658 -63.149 -45.918 1.00 40.10 35 GLU B CA 1
ATOM 6452 C C . GLU F 1 34 ? 9.346 -61.866 -46.316 1.00 38.70 35 GLU B C 1
ATOM 6453 O O . GLU F 1 34 ? 8.694 -60.890 -46.658 1.00 54.09 35 GLU B O 1
ATOM 6459 N N . LEU F 1 35 ? 10.659 -61.860 -46.277 1.00 39.13 36 LEU B N 1
ATOM 6460 C CA . LEU F 1 35 ? 11.413 -60.660 -46.551 1.00 37.94 36 LEU B CA 1
ATOM 6461 C C . LEU F 1 35 ? 12.312 -60.772 -47.772 1.00 38.28 36 LEU B C 1
ATOM 6462 O O . LEU F 1 35 ? 12.993 -61.766 -47.937 1.00 51.89 36 LEU B O 1
ATOM 6467 N N . HIS F 1 36 ? 12.325 -59.760 -48.620 1.00 38.76 37 HIS B N 1
ATOM 6468 C CA . HIS F 1 36 ? 13.105 -59.783 -49.835 1.00 37.21 37 HIS B CA 1
ATOM 6469 C C . HIS F 1 36 ? 14.053 -58.621 -50.009 1.00 36.22 37 HIS B C 1
ATOM 6470 O O . HIS F 1 36 ? 13.666 -57.477 -49.810 1.00 35.23 37 HIS B O 1
ATOM 6477 N N . ASN F 1 37 ? 15.279 -58.903 -50.411 1.00 37.05 38 ASN B N 1
ATOM 6478 C CA . ASN F 1 37 ? 16.226 -57.854 -50.700 1.00 36.27 38 ASN B CA 1
ATOM 6479 C C . ASN F 1 37 ? 16.207 -57.607 -52.191 1.00 35.97 38 ASN B C 1
ATOM 6480 O O . ASN F 1 37 ? 17.173 -57.858 -52.880 1.00 36.71 38 ASN B O 1
ATOM 6485 N N . ARG F 1 38 ? 15.083 -57.109 -52.684 1.00 37.90 39 ARG B N 1
ATOM 6486 C CA . ARG F 1 38 ? 14.935 -56.811 -54.099 1.00 38.94 39 ARG B CA 1
ATOM 6487 C C . ARG F 1 38 ? 14.190 -55.514 -54.379 1.00 35.51 39 ARG B C 1
ATOM 6488 O O . ARG F 1 38 ? 13.566 -54.973 -53.490 1.00 40.02 39 ARG B O 1
ATOM 6496 N N . ASP F 1 39 ? 14.250 -55.025 -55.601 1.00 36.97 40 ASP B N 1
ATOM 6497 C CA . ASP F 1 39 ? 13.482 -53.860 -55.997 1.00 31.93 40 ASP B CA 1
ATOM 6498 C C . ASP F 1 39 ? 12.069 -54.318 -56.253 1.00 31.34 40 ASP B C 1
ATOM 6499 O O . ASP F 1 39 ? 11.840 -55.193 -57.064 1.00 32.23 40 ASP B O 1
ATOM 6504 N N . PHE F 1 40 ? 11.121 -53.707 -55.561 1.00 30.34 41 PHE B N 1
ATOM 6505 C CA . PHE F 1 40 ? 9.739 -54.109 -55.698 1.00 30.31 41 PHE B CA 1
ATOM 6506 C C . PHE F 1 40 ? 9.264 -53.960 -57.112 1.00 30.26 41 PHE B C 1
ATOM 6507 O O . PHE F 1 40 ? 8.650 -54.856 -57.648 1.00 31.81 41 PHE B O 1
ATOM 6515 N N . LEU F 1 41 ? 9.578 -52.846 -57.720 1.00 29.42 42 LEU B N 1
ATOM 6516 C CA . LEU F 1 41 ? 9.105 -52.579 -59.047 1.00 29.31 42 LEU B CA 1
ATOM 6517 C C . LEU F 1 41 ? 9.439 -53.676 -60.057 1.00 30.63 42 LEU B C 1
ATOM 6518 O O . LEU F 1 41 ? 8.731 -53.852 -61.027 1.00 45.81 42 LEU B O 1
ATOM 6523 N N . THR F 1 42 ? 10.501 -54.418 -59.818 1.00 36.48 43 THR B N 1
ATOM 6524 C CA . THR F 1 42 ? 10.931 -55.443 -60.750 1.00 32.91 43 THR B CA 1
ATOM 6525 C C . THR F 1 42 ? 10.470 -56.836 -60.336 1.00 34.01 43 THR B C 1
ATOM 6526 O O . THR F 1 42 ? 10.453 -57.727 -61.149 1.00 39.40 43 THR B O 1
ATOM 6530 N N . ASP F 1 43 ? 10.088 -57.020 -59.089 1.00 34.33 44 ASP B N 1
ATOM 6531 C CA . ASP F 1 43 ? 9.601 -58.304 -58.602 1.00 34.82 44 ASP B CA 1
ATOM 6532 C C . ASP F 1 43 ? 8.099 -58.369 -58.367 1.00 39.82 44 ASP B C 1
ATOM 6533 O O . ASP F 1 43 ? 7.594 -59.332 -57.819 1.00 36.38 44 ASP B O 1
ATOM 6538 N N . ALA F 1 44 ? 7.385 -57.349 -58.786 1.00 33.16 45 ALA B N 1
ATOM 6539 C CA . ALA F 1 44 ? 5.953 -57.302 -58.595 1.00 32.72 45 ALA B CA 1
ATOM 6540 C C . ALA F 1 44 ? 5.208 -58.463 -59.228 1.00 33.81 45 ALA B C 1
ATOM 6541 O O . ALA F 1 44 ? 4.157 -58.853 -58.755 1.00 41.91 45 ALA B O 1
ATOM 6543 N N . ALA F 1 45 ? 5.750 -59.004 -60.298 1.00 34.76 46 ALA B N 1
ATOM 6544 C CA . ALA F 1 45 ? 5.102 -60.093 -60.997 1.00 35.87 46 ALA B CA 1
ATOM 6545 C C . ALA F 1 45 ? 5.019 -61.297 -60.123 1.00 36.90 46 ALA B C 1
ATOM 6546 O O . ALA F 1 45 ? 4.071 -62.050 -60.194 1.00 58.58 46 ALA B O 1
ATOM 6548 N N . HIS F 1 46 ? 5.983 -61.459 -59.266 1.00 37.28 47 HIS B N 1
ATOM 6549 C CA . HIS F 1 46 ? 5.974 -62.568 -58.359 1.00 57.31 47 HIS B CA 1
ATOM 6550 C C . HIS F 1 46 ? 4.836 -62.527 -57.381 1.00 37.76 47 HIS B C 1
ATOM 6551 O O . HIS F 1 46 ? 4.484 -63.535 -56.799 1.00 46.89 47 HIS B O 1
ATOM 6558 N N . LEU F 1 47 ? 4.293 -61.351 -57.158 1.00 36.31 48 LEU B N 1
ATOM 6559 C CA . LEU F 1 47 ? 3.212 -61.212 -56.211 1.00 35.76 48 LEU B CA 1
ATOM 6560 C C . LEU F 1 47 ? 1.935 -61.411 -56.961 1.00 35.80 48 LEU B C 1
ATOM 6561 O O . LEU F 1 47 ? 1.620 -60.682 -57.881 1.00 41.18 48 LEU B O 1
ATOM 6566 N N . PRO F 1 48 ? 1.218 -62.436 -56.582 1.00 36.73 49 PRO B N 1
ATOM 6567 C CA . PRO F 1 48 ? -0.064 -62.681 -57.222 1.00 37.94 49 PRO B CA 1
ATOM 6568 C C . PRO F 1 48 ? -1.043 -61.504 -57.110 1.00 35.48 49 PRO B C 1
ATOM 6569 O O . PRO F 1 48 ? -1.155 -60.909 -56.064 1.00 34.59 49 PRO B O 1
ATOM 6573 N N . ASP F 1 49 ? -1.723 -61.193 -58.196 1.00 43.19 50 ASP B N 1
ATOM 6574 C CA . ASP F 1 49 ? -2.727 -60.155 -58.181 1.00 33.90 50 ASP B CA 1
ATOM 6575 C C . ASP F 1 49 ? -3.844 -60.517 -57.245 1.00 33.99 50 ASP B C 1
ATOM 6576 O O . ASP F 1 49 ? -4.246 -61.664 -57.188 1.00 43.51 50 ASP B O 1
ATOM 6581 N N . ALA F 1 50 ? -4.286 -59.562 -56.464 1.00 32.96 51 ALA B N 1
ATOM 6582 C CA . ALA F 1 50 ? -5.420 -59.737 -55.557 1.00 34.19 51 ALA B CA 1
ATOM 6583 C C . ALA F 1 50 ? -5.107 -60.699 -54.412 1.00 33.85 51 ALA B C 1
ATOM 6584 O O . ALA F 1 50 ? -5.972 -61.460 -53.983 1.00 41.01 51 ALA B O 1
ATOM 6586 N N . SER F 1 51 ? -3.876 -60.666 -53.895 1.00 33.93 52 SER B N 1
ATOM 6587 C CA . SER F 1 51 ? -3.521 -61.538 -52.783 1.00 34.84 52 SER B CA 1
ATOM 6588 C C . SER F 1 51 ? -3.296 -60.809 -51.469 1.00 34.76 52 SER B C 1
ATOM 6589 O O . SER F 1 51 ? -3.291 -61.458 -50.419 1.00 49.72 52 SER B O 1
ATOM 6592 N N . ILE F 1 52 ? -3.136 -59.505 -51.512 1.00 34.90 53 ILE B N 1
ATOM 6593 C CA . ILE F 1 52 ? -2.871 -58.732 -50.310 1.00 32.24 53 ILE B CA 1
ATOM 6594 C C . ILE F 1 52 ? -4.087 -58.020 -49.766 1.00 31.59 53 ILE B C 1
ATOM 6595 O O . ILE F 1 52 ? -4.837 -57.421 -50.508 1.00 34.17 53 ILE B O 1
ATOM 6600 N N . ASP F 1 53 ? -4.267 -58.087 -48.466 1.00 31.78 54 ASP B N 1
ATOM 6601 C CA . ASP F 1 53 ? -5.356 -57.399 -47.819 1.00 31.19 54 ASP B CA 1
ATOM 6602 C C . ASP F 1 53 ? -4.987 -55.950 -47.459 1.00 31.67 54 ASP B C 1
ATOM 6603 O O . ASP F 1 53 ? -5.828 -55.079 -47.513 1.00 29.17 54 ASP B O 1
ATOM 6608 N N . LEU F 1 54 ? -3.734 -55.719 -47.091 1.00 26.32 55 LEU B N 1
ATOM 6609 C CA . LEU F 1 54 ? -3.269 -54.372 -46.757 1.00 25.17 55 LEU B CA 1
ATOM 6610 C C . LEU F 1 54 ? -1.896 -54.002 -47.262 1.00 24.17 55 LEU B C 1
ATOM 6611 O O . LEU F 1 54 ? -0.978 -54.790 -47.202 1.00 26.82 55 LEU B O 1
ATOM 6616 N N . ILE F 1 55 ? -1.764 -52.798 -47.771 1.00 27.19 56 ILE B N 1
ATOM 6617 C CA . ILE F 1 55 ? -0.470 -52.295 -48.148 1.00 23.19 56 ILE B CA 1
ATOM 6618 C C . ILE F 1 55 ? -0.088 -51.192 -47.174 1.00 23.78 56 ILE B C 1
ATOM 6619 O O . ILE F 1 55 ? -0.817 -50.214 -47.034 1.00 28.25 56 ILE B O 1
ATOM 6624 N N . VAL F 1 56 ? 1.015 -51.355 -46.477 1.00 18.52 57 VAL B N 1
ATOM 6625 C CA . VAL F 1 56 ? 1.515 -50.317 -45.606 1.00 17.76 57 VAL B CA 1
ATOM 6626 C C . VAL F 1 56 ? 2.751 -49.767 -46.303 1.00 22.23 57 VAL B C 1
ATOM 6627 O O . VAL F 1 56 ? 3.815 -50.356 -46.227 1.00 23.62 57 VAL B O 1
ATOM 6631 N N . ALA F 1 57 ? 2.590 -48.673 -47.017 1.00 17.19 58 ALA B N 1
ATOM 6632 C CA . ALA F 1 57 ? 3.655 -48.122 -47.785 1.00 17.48 58 ALA B CA 1
ATOM 6633 C C . ALA F 1 57 ? 4.273 -46.877 -47.204 1.00 16.78 58 ALA B C 1
ATOM 6634 O O . ALA F 1 57 ? 3.600 -45.870 -47.070 1.00 29.05 58 ALA B O 1
ATOM 6636 N N . ASP F 1 58 ? 5.542 -46.956 -46.862 1.00 17.96 59 ASP B N 1
ATOM 6637 C CA . ASP F 1 58 ? 6.270 -45.798 -46.371 1.00 16.51 59 ASP B CA 1
ATOM 6638 C C . ASP F 1 58 ? 7.339 -45.538 -47.387 1.00 17.33 59 ASP B C 1
ATOM 6639 O O . ASP F 1 58 ? 8.507 -45.727 -47.138 1.00 25.11 59 ASP B O 1
ATOM 6644 N N . PRO F 1 59 ? 6.918 -45.084 -48.546 1.00 17.59 60 PRO B N 1
ATOM 6645 C CA . PRO F 1 59 ? 7.874 -44.916 -49.617 1.00 18.58 60 PRO B CA 1
ATOM 6646 C C . PRO F 1 59 ? 8.787 -43.710 -49.466 1.00 18.47 60 PRO B C 1
ATOM 6647 O O . PRO F 1 59 ? 8.591 -42.910 -48.579 1.00 25.58 60 PRO B O 1
ATOM 6651 N N . PRO F 1 60 ? 9.788 -43.617 -50.324 1.00 19.50 61 PRO B N 1
ATOM 6652 C CA . PRO F 1 60 ? 10.611 -42.417 -50.310 1.00 21.16 61 PRO B CA 1
ATOM 6653 C C . PRO F 1 60 ? 9.707 -41.200 -50.467 1.00 20.16 61 PRO B C 1
ATOM 6654 O O . PRO F 1 60 ? 8.779 -41.228 -51.242 1.00 31.39 61 PRO B O 1
ATOM 6658 N N . TYR F 1 61 ? 9.957 -40.167 -49.703 1.00 18.46 62 TYR B N 1
ATOM 6659 C CA . TYR F 1 61 ? 9.145 -38.971 -49.750 1.00 18.06 62 TYR B CA 1
ATOM 6660 C C . TYR F 1 61 ? 9.561 -38.034 -50.854 1.00 24.42 62 TYR B C 1
ATOM 6661 O O . TYR F 1 61 ? 8.759 -37.248 -51.336 1.00 33.22 62 TYR B O 1
ATOM 6670 N N . GLY F 1 62 ? 10.803 -38.120 -51.276 1.00 20.53 63 GLY B N 1
ATOM 6671 C CA . GLY F 1 62 ? 11.341 -37.185 -52.232 1.00 29.03 63 GLY B CA 1
ATOM 6672 C C . GLY F 1 62 ? 11.997 -36.028 -51.482 1.00 36.57 63 GLY B C 1
ATOM 6673 O O . GLY F 1 62 ? 11.819 -34.889 -51.871 1.00 30.58 63 GLY B O 1
ATOM 6674 N N . LEU F 1 63 ? 12.743 -36.316 -50.424 1.00 20.72 64 LEU B N 1
ATOM 6675 C CA . LEU F 1 63 ? 13.314 -35.274 -49.594 1.00 20.23 64 LEU B CA 1
ATOM 6676 C C . LEU F 1 63 ? 14.841 -35.233 -49.486 1.00 21.09 64 LEU B C 1
ATOM 6677 O O . LEU F 1 63 ? 15.374 -34.513 -48.674 1.00 29.45 64 LEU B O 1
ATOM 6682 N N . GLY F 1 64 ? 15.535 -36.002 -50.302 1.00 34.95 65 GLY B N 1
ATOM 6683 C CA . GLY F 1 64 ? 16.985 -36.012 -50.315 1.00 27.45 65 GLY B CA 1
ATOM 6684 C C . GLY F 1 64 ? 17.732 -36.932 -49.379 1.00 29.96 65 GLY B C 1
ATOM 6685 O O . GLY F 1 64 ? 18.939 -36.829 -49.271 1.00 32.41 65 GLY B O 1
ATOM 6686 N N . LYS F 1 65 ? 17.028 -37.831 -48.713 1.00 25.96 66 LYS B N 1
ATOM 6687 C CA . LYS F 1 65 ? 17.668 -38.703 -47.741 1.00 24.98 66 LYS B CA 1
ATOM 6688 C C . LYS F 1 65 ? 18.583 -39.714 -48.429 1.00 33.50 66 LYS B C 1
ATOM 6689 O O . LYS F 1 65 ? 18.514 -39.943 -49.642 1.00 45.88 66 LYS B O 1
ATOM 6695 N N . ASP F 1 66 ? 19.432 -40.350 -47.642 1.00 27.22 67 ASP B N 1
ATOM 6696 C CA . ASP F 1 66 ? 20.341 -41.360 -48.170 1.00 27.48 67 ASP B CA 1
ATOM 6697 C C . ASP F 1 66 ? 20.092 -42.694 -47.506 1.00 38.87 67 ASP B C 1
ATOM 6698 O O . ASP F 1 66 ? 20.429 -42.888 -46.348 1.00 40.52 67 ASP B O 1
ATOM 6703 N N . TYR F 1 67 ? 19.496 -43.607 -48.241 1.00 28.15 68 TYR B N 1
ATOM 6704 C CA . TYR F 1 67 ? 19.220 -44.917 -47.721 1.00 24.22 68 TYR B CA 1
ATOM 6705 C C . TYR F 1 67 ? 20.272 -45.927 -48.191 1.00 27.74 68 TYR B C 1
ATOM 6706 O O . TYR F 1 67 ? 20.007 -47.112 -48.231 1.00 29.73 68 TYR B O 1
ATOM 6715 N N . GLY F 1 68 ? 21.462 -45.457 -48.545 1.00 27.07 69 GLY B N 1
ATOM 6716 C CA . GLY F 1 68 ? 22.472 -46.341 -49.090 1.00 29.06 69 GLY B CA 1
ATOM 6717 C C . GLY F 1 68 ? 22.260 -46.374 -50.569 1.00 30.41 69 GLY B C 1
ATOM 6718 O O . GLY F 1 68 ? 22.952 -47.082 -51.265 1.00 35.14 69 GLY B O 1
ATOM 6719 N N . ASN F 1 69 ? 21.287 -45.610 -51.040 1.00 33.90 70 ASN B N 1
ATOM 6720 C CA . ASN F 1 69 ? 20.975 -45.530 -52.445 1.00 30.77 70 ASN B CA 1
ATOM 6721 C C . ASN F 1 69 ? 20.446 -44.147 -52.781 1.00 33.34 70 ASN B C 1
ATOM 6722 O O . ASN F 1 69 ? 20.416 -43.281 -51.931 1.00 35.80 70 ASN B O 1
ATOM 6727 N N . ASP F 1 70 ? 20.014 -43.948 -54.008 1.00 30.81 71 ASP B N 1
ATOM 6728 C CA . ASP F 1 70 ? 19.476 -42.673 -54.428 1.00 30.39 71 ASP B CA 1
ATOM 6729 C C . ASP F 1 70 ? 17.940 -42.632 -54.626 1.00 30.81 71 ASP B C 1
ATOM 6730 O O . ASP F 1 70 ? 17.425 -41.768 -55.305 1.00 30.19 71 ASP B O 1
ATOM 6735 N N . SER F 1 71 ? 17.237 -43.567 -54.022 1.00 28.07 72 SER B N 1
ATOM 6736 C CA . SER F 1 71 ? 15.788 -43.634 -54.143 1.00 27.02 72 SER B CA 1
ATOM 6737 C C . SER F 1 71 ? 15.092 -42.360 -53.723 1.00 25.67 72 SER B C 1
ATOM 6738 O O . SER F 1 71 ? 14.064 -42.032 -54.265 1.00 36.26 72 SER B O 1
ATOM 6741 N N . ASP F 1 72 ? 15.655 -41.647 -52.762 1.00 30.70 73 ASP B N 1
ATOM 6742 C CA . ASP F 1 72 ? 15.055 -40.424 -52.267 1.00 23.85 73 ASP B CA 1
ATOM 6743 C C . ASP F 1 72 ? 15.680 -39.201 -52.879 1.00 32.17 73 ASP B C 1
ATOM 6744 O O . ASP F 1 72 ? 15.464 -38.098 -52.418 1.00 36.01 73 ASP B O 1
ATOM 6749 N N . LYS F 1 73 ? 16.429 -39.393 -53.940 1.00 28.14 74 LYS B N 1
ATOM 6750 C CA . LYS F 1 73 ? 17.099 -38.285 -54.562 1.00 36.15 74 LYS B CA 1
ATOM 6751 C C . LYS F 1 73 ? 16.333 -37.793 -55.780 1.00 43.06 74 LYS B C 1
ATOM 6752 O O . LYS F 1 73 ? 16.758 -36.870 -56.454 1.00 36.92 74 LYS B O 1
ATOM 6758 N N . ARG F 1 74 ? 15.168 -38.377 -56.033 1.00 33.40 75 ARG B N 1
ATOM 6759 C CA . ARG F 1 74 ? 14.340 -37.910 -57.117 1.00 28.11 75 ARG B CA 1
ATOM 6760 C C . ARG F 1 74 ? 13.479 -36.782 -56.628 1.00 26.88 75 ARG B C 1
ATOM 6761 O O . ARG F 1 74 ? 13.246 -36.643 -55.449 1.00 45.33 75 ARG B O 1
ATOM 6769 N N . SER F 1 75 ? 13.008 -35.972 -57.539 1.00 35.75 76 SER B N 1
ATOM 6770 C CA . SER F 1 75 ? 12.145 -34.869 -57.178 1.00 38.61 76 SER B CA 1
ATOM 6771 C C . SER F 1 75 ? 11.245 -34.466 -58.306 1.00 30.22 76 SER B C 1
ATOM 6772 O O . SER F 1 75 ? 11.389 -34.936 -59.407 1.00 42.40 76 SER B O 1
ATOM 6775 N N . GLY F 1 76 ? 10.323 -33.577 -58.022 1.00 34.46 77 GLY B N 1
ATOM 6776 C CA . GLY F 1 76 ? 9.404 -33.109 -59.017 1.00 27.61 77 GLY B CA 1
ATOM 6777 C C . GLY F 1 76 ? 8.742 -34.177 -59.828 1.00 30.26 77 GLY B C 1
ATOM 6778 O O . GLY F 1 76 ? 8.501 -35.267 -59.347 1.00 39.22 77 GLY B O 1
ATOM 6779 N N . ASP F 1 77 ? 8.468 -33.863 -61.072 1.00 28.97 78 ASP B N 1
ATOM 6780 C CA . ASP F 1 77 ? 7.801 -34.798 -61.933 1.00 29.18 78 ASP B CA 1
ATOM 6781 C C . ASP F 1 77 ? 8.495 -36.160 -61.954 1.00 30.76 78 ASP B C 1
ATOM 6782 O O . ASP F 1 77 ? 7.848 -37.170 -62.116 1.00 48.79 78 ASP B O 1
ATOM 6787 N N . ASP F 1 78 ? 9.793 -36.200 -61.730 1.00 34.56 79 ASP B N 1
ATOM 6788 C CA . ASP F 1 78 ? 10.512 -37.464 -61.734 1.00 36.52 79 ASP B CA 1
ATOM 6789 C C . ASP F 1 78 ? 10.198 -38.324 -60.530 1.00 34.56 79 ASP B C 1
ATOM 6790 O O . ASP F 1 78 ? 10.138 -39.537 -60.636 1.00 37.53 79 ASP B O 1
ATOM 6795 N N . PHE F 1 79 ? 9.955 -37.703 -59.392 1.00 34.97 80 PHE B N 1
ATOM 6796 C CA . PHE F 1 79 ? 9.590 -38.453 -58.220 1.00 25.78 80 PHE B CA 1
ATOM 6797 C C . PHE F 1 79 ? 8.186 -38.956 -58.383 1.00 29.23 80 PHE B C 1
ATOM 6798 O O . PHE F 1 79 ? 7.924 -40.104 -58.101 1.00 42.44 80 PHE B O 1
ATOM 6806 N N . LEU F 1 80 ? 7.294 -38.096 -58.833 1.00 32.43 81 LEU B N 1
ATOM 6807 C CA . LEU F 1 80 ? 5.891 -38.449 -58.966 1.00 24.04 81 LEU B CA 1
ATOM 6808 C C . LEU F 1 80 ? 5.640 -39.527 -60.001 1.00 25.26 81 LEU B C 1
ATOM 6809 O O . LEU F 1 80 ? 4.819 -40.383 -59.796 1.00 34.53 81 LEU B O 1
ATOM 6814 N N . ALA F 1 81 ? 6.361 -39.484 -61.102 1.00 28.91 82 ALA B N 1
ATOM 6815 C CA . ALA F 1 81 ? 6.228 -40.511 -62.113 1.00 27.29 82 ALA B CA 1
ATOM 6816 C C . ALA F 1 81 ? 6.650 -41.837 -61.559 1.00 27.03 82 ALA B C 1
ATOM 6817 O O . ALA F 1 81 ? 5.988 -42.823 -61.779 1.00 31.07 82 ALA B O 1
ATOM 6819 N N . TRP F 1 82 ? 7.733 -41.857 -60.807 1.00 27.07 83 TRP B N 1
ATOM 6820 C CA . TRP F 1 82 ? 8.155 -43.081 -60.161 1.00 26.85 83 TRP B CA 1
ATOM 6821 C C . TRP F 1 82 ? 7.136 -43.464 -59.121 1.00 26.84 83 TRP B C 1
ATOM 6822 O O . TRP F 1 82 ? 6.831 -44.628 -58.966 1.00 36.31 83 TRP B O 1
ATOM 6833 N N . THR F 1 83 ? 6.629 -42.483 -58.392 1.00 30.88 84 THR B N 1
ATOM 6834 C CA . THR F 1 83 ? 5.584 -42.748 -57.415 1.00 24.25 84 THR B CA 1
ATOM 6835 C C . THR F 1 83 ? 4.362 -43.383 -58.101 1.00 24.19 84 THR B C 1
ATOM 6836 O O . THR F 1 83 ? 3.890 -44.394 -57.653 1.00 37.01 84 THR B O 1
ATOM 6840 N N . ARG F 1 84 ? 3.864 -42.790 -59.166 1.00 23.12 85 ARG B N 1
ATOM 6841 C CA . ARG F 1 84 ? 2.685 -43.393 -59.776 1.00 29.90 85 ARG B CA 1
ATOM 6842 C C . ARG F 1 84 ? 3.021 -44.696 -60.480 1.00 24.10 85 ARG B C 1
ATOM 6843 O O . ARG F 1 84 ? 2.125 -45.520 -60.689 1.00 36.29 85 ARG B O 1
ATOM 6851 N N . GLU F 1 85 ? 4.291 -44.919 -60.815 1.00 25.19 86 GLU B N 1
ATOM 6852 C CA . GLU F 1 85 ? 4.677 -46.185 -61.422 1.00 26.32 86 GLU B CA 1
ATOM 6853 C C . GLU F 1 85 ? 4.536 -47.339 -60.440 1.00 31.44 86 GLU B C 1
ATOM 6854 O O . GLU F 1 85 ? 3.769 -48.281 -60.677 1.00 33.93 86 GLU B O 1
ATOM 6860 N N . TRP F 1 86 ? 5.291 -47.299 -59.336 1.00 36.58 87 TRP B N 1
ATOM 6861 C CA . TRP F 1 86 ? 5.209 -48.397 -58.378 1.00 32.38 87 TRP B CA 1
ATOM 6862 C C . TRP F 1 86 ? 3.802 -48.537 -57.829 1.00 26.49 87 TRP B C 1
ATOM 6863 O O . TRP F 1 86 ? 3.363 -49.650 -57.513 1.00 30.99 87 TRP B O 1
ATOM 6874 N N . LEU F 1 87 ? 3.077 -47.426 -57.727 1.00 29.68 88 LEU B N 1
ATOM 6875 C CA . LEU F 1 87 ? 1.690 -47.490 -57.302 1.00 21.76 88 LEU B CA 1
ATOM 6876 C C . LEU F 1 87 ? 0.877 -48.339 -58.260 1.00 23.30 88 LEU B C 1
ATOM 6877 O O . LEU F 1 87 ? -0.009 -49.093 -57.844 1.00 47.77 88 LEU B O 1
ATOM 6882 N N . GLU F 1 88 ? 1.159 -48.229 -59.553 1.00 23.43 89 GLU B N 1
ATOM 6883 C CA . GLU F 1 88 ? 0.343 -48.957 -60.509 1.00 24.05 89 GLU B CA 1
ATOM 6884 C C . GLU F 1 88 ? 0.642 -50.446 -60.461 1.00 24.85 89 GLU B C 1
ATOM 6885 O O . GLU F 1 88 ? -0.230 -51.266 -60.782 1.00 29.53 89 GLU B O 1
ATOM 6891 N N . LEU F 1 89 ? 1.859 -50.814 -60.056 1.00 28.52 90 LEU B N 1
ATOM 6892 C CA . LEU F 1 89 ? 2.171 -52.221 -59.831 1.00 26.20 90 LEU B CA 1
ATOM 6893 C C . LEU F 1 89 ? 1.602 -52.728 -58.509 1.00 27.30 90 LEU B C 1
ATOM 6894 O O . LEU F 1 89 ? 1.183 -53.888 -58.426 1.00 39.08 90 LEU B O 1
ATOM 6899 N N . ALA F 1 90 ? 1.567 -51.875 -57.478 1.00 24.00 91 ALA B N 1
ATOM 6900 C CA . ALA F 1 90 ? 1.100 -52.307 -56.170 1.00 23.24 91 ALA B CA 1
ATOM 6901 C C . ALA F 1 90 ? -0.417 -52.494 -56.176 1.00 30.00 91 ALA B C 1
ATOM 6902 O O . ALA F 1 90 ? -0.917 -53.538 -55.735 1.00 26.04 91 ALA B O 1
ATOM 6904 N N . ILE F 1 91 ? -1.177 -51.492 -56.687 1.00 22.16 92 ILE B N 1
ATOM 6905 C CA . ILE F 1 91 ? -2.628 -51.520 -56.540 1.00 21.64 92 ILE B CA 1
ATOM 6906 C C . ILE F 1 91 ? -3.222 -52.866 -56.957 1.00 22.49 92 ILE B C 1
ATOM 6907 O O . ILE F 1 91 ? -3.922 -53.485 -56.144 1.00 36.42 92 ILE B O 1
ATOM 6912 N N . PRO F 1 92 ? -3.011 -53.354 -58.184 1.00 36.14 93 PRO B N 1
ATOM 6913 C CA . PRO F 1 92 ? -3.647 -54.624 -58.584 1.00 24.39 93 PRO B CA 1
ATOM 6914 C C . PRO F 1 92 ? -3.379 -55.806 -57.644 1.00 25.71 93 PRO B C 1
ATOM 6915 O O . PRO F 1 92 ? -4.051 -56.839 -57.779 1.00 37.93 93 PRO B O 1
ATOM 6919 N N . LYS F 1 93 ? -2.454 -55.696 -56.722 1.00 24.66 94 LYS B N 1
ATOM 6920 C CA . LYS F 1 93 ? -2.234 -56.751 -55.759 1.00 25.15 94 LYS B CA 1
ATOM 6921 C C . LYS F 1 93 ? -3.261 -56.743 -54.653 1.00 30.65 94 LYS B C 1
ATOM 6922 O O . LYS F 1 93 ? -3.394 -57.703 -53.919 1.00 37.23 94 LYS B O 1
ATOM 6928 N N . LEU F 1 94 ? -3.994 -55.658 -54.532 1.00 25.98 95 LEU B N 1
ATOM 6929 C CA . LEU F 1 94 ? -4.935 -55.545 -53.447 1.00 23.82 95 LEU B CA 1
ATOM 6930 C C . LEU F 1 94 ? -6.209 -56.310 -53.740 1.00 25.18 95 LEU B C 1
ATOM 6931 O O . LEU F 1 94 ? -6.767 -56.208 -54.809 1.00 43.61 95 LEU B O 1
ATOM 6936 N N . LYS F 1 95 ? -6.661 -57.069 -52.781 1.00 23.63 96 LYS B N 1
ATOM 6937 C CA . LYS F 1 95 ? -7.901 -57.786 -52.965 1.00 24.24 96 LYS B CA 1
ATOM 6938 C C . LYS F 1 95 ? -9.088 -56.813 -52.875 1.00 24.09 96 LYS B C 1
ATOM 6939 O O . LYS F 1 95 ? -8.933 -55.712 -52.393 1.00 32.07 96 LYS B O 1
ATOM 6945 N N . PRO F 1 96 ? -10.266 -57.217 -53.357 1.00 26.66 97 PRO B N 1
ATOM 6946 C CA . PRO F 1 96 ? -11.426 -56.305 -53.392 1.00 23.07 97 PRO B CA 1
ATOM 6947 C C . PRO F 1 96 ? -11.757 -55.705 -52.062 1.00 25.26 97 PRO B C 1
ATOM 6948 O O . PRO F 1 96 ? -12.275 -54.610 -52.028 1.00 34.78 97 PRO B O 1
ATOM 6952 N N . SER F 1 97 ? -11.451 -56.396 -50.997 1.00 25.14 98 SER B N 1
ATOM 6953 C CA . SER F 1 97 ? -11.686 -55.936 -49.661 1.00 22.51 98 SER B CA 1
ATOM 6954 C C . SER F 1 97 ? -10.512 -55.130 -49.164 1.00 21.67 98 SER B C 1
ATOM 6955 O O . SER F 1 97 ? -10.529 -54.638 -48.062 1.00 42.35 98 SER B O 1
ATOM 6958 N N . GLY F 1 98 ? -9.493 -55.008 -49.980 1.00 22.89 99 GLY B N 1
ATOM 6959 C CA . GLY F 1 98 ? -8.284 -54.356 -49.563 1.00 23.62 99 GLY B CA 1
ATOM 6960 C C . GLY F 1 98 ? -8.187 -52.883 -49.278 1.00 23.10 99 GLY B C 1
ATOM 6961 O O . GLY F 1 98 ? -9.072 -52.134 -49.619 1.00 32.45 99 GLY B O 1
ATOM 6962 N N . SER F 1 99 ? -7.101 -52.496 -48.648 1.00 20.43 100 SER B N 1
ATOM 6963 C CA . SER F 1 99 ? -6.875 -51.113 -48.289 1.00 25.89 100 SER B CA 1
ATOM 6964 C C . SER F 1 99 ? -5.380 -50.743 -48.312 1.00 18.76 100 SER B C 1
ATOM 6965 O O . SER F 1 99 ? -4.536 -51.618 -48.340 1.00 26.05 100 SER B O 1
ATOM 6968 N N . MET F 1 100 ? -5.081 -49.455 -48.304 1.00 17.40 101 MET B N 1
ATOM 6969 C CA . MET F 1 100 ? -3.702 -48.982 -48.324 1.00 20.83 101 MET B CA 1
ATOM 6970 C C . MET F 1 100 ? -3.399 -47.725 -47.525 1.00 17.50 101 MET B C 1
ATOM 6971 O O . MET F 1 100 ? -4.222 -46.837 -47.465 1.00 21.79 101 MET B O 1
ATOM 6976 N N . TYR F 1 101 ? -2.236 -47.678 -46.901 1.00 18.12 102 TYR B N 1
ATOM 6977 C CA . TYR F 1 101 ? -1.766 -46.483 -46.224 1.00 18.55 102 TYR B CA 1
ATOM 6978 C C . TYR F 1 101 ? -0.457 -46.119 -46.901 1.00 28.00 102 TYR B C 1
ATOM 6979 O O . TYR F 1 101 ? 0.403 -46.975 -47.096 1.00 22.41 102 TYR B O 1
ATOM 6988 N N . ILE F 1 102 ? -0.305 -44.865 -47.258 1.00 15.32 103 ILE B N 1
ATOM 6989 C CA . ILE F 1 102 ? 0.904 -44.405 -47.932 1.00 15.54 103 ILE B CA 1
ATOM 6990 C C . ILE F 1 102 ? 1.378 -43.132 -47.244 1.00 15.44 103 ILE B C 1
ATOM 6991 O O . ILE F 1 102 ? 0.652 -42.133 -47.215 1.00 21.73 103 ILE B O 1
ATOM 6996 N N . PHE F 1 103 ? 2.569 -43.168 -46.679 1.00 17.87 104 PHE B N 1
ATOM 6997 C CA . PHE F 1 103 ? 3.168 -42.005 -46.068 1.00 14.59 104 PHE B CA 1
ATOM 6998 C C . PHE F 1 103 ? 3.736 -41.112 -47.134 1.00 17.14 104 PHE B C 1
ATOM 6999 O O . PHE F 1 103 ? 4.316 -41.572 -48.104 1.00 19.81 104 PHE B O 1
ATOM 7007 N N . CYS F 1 104 ? 3.547 -39.832 -46.967 1.00 16.30 105 CYS B N 1
ATOM 7008 C CA . CYS F 1 104 ? 4.127 -38.882 -47.870 1.00 15.34 105 CYS B CA 1
ATOM 7009 C C . CYS F 1 104 ? 4.347 -37.480 -47.230 1.00 31.47 105 CYS B C 1
ATOM 7010 O O . CYS F 1 104 ? 4.017 -37.280 -46.074 1.00 17.87 105 CYS B O 1
ATOM 7013 N N . THR F 1 105 ? 4.952 -36.563 -47.971 1.00 15.75 106 THR B N 1
ATOM 7014 C CA . THR F 1 105 ? 5.126 -35.188 -47.499 1.00 15.62 106 THR B CA 1
ATOM 7015 C C . THR F 1 105 ? 4.131 -34.244 -48.164 1.00 16.65 106 THR B C 1
ATOM 7016 O O . THR F 1 105 ? 3.747 -34.456 -49.290 1.00 22.71 106 THR B O 1
ATOM 7020 N N . TRP F 1 106 ? 3.762 -33.201 -47.466 1.00 14.39 107 TRP B N 1
ATOM 7021 C CA . TRP F 1 106 ? 2.854 -32.202 -48.001 1.00 14.53 107 TRP B CA 1
ATOM 7022 C C . TRP F 1 106 ? 3.290 -31.644 -49.334 1.00 17.79 107 TRP B C 1
ATOM 7023 O O . TRP F 1 106 ? 2.468 -31.280 -50.131 1.00 42.27 107 TRP B O 1
ATOM 7034 N N . GLN F 1 107 ? 4.576 -31.624 -49.584 1.00 29.57 108 GLN B N 1
ATOM 7035 C CA . GLN F 1 107 ? 5.130 -31.135 -50.817 1.00 15.58 108 GLN B CA 1
ATOM 7036 C C . GLN F 1 107 ? 4.727 -31.946 -52.025 1.00 15.68 108 GLN B C 1
ATOM 7037 O O . GLN F 1 107 ? 4.722 -31.434 -53.112 1.00 26.13 108 GLN B O 1
ATOM 7043 N N . TYR F 1 108 ? 4.413 -33.214 -51.840 1.00 20.82 109 TYR B N 1
ATOM 7044 C CA . TYR F 1 108 ? 3.930 -34.052 -52.949 1.00 15.56 109 TYR B CA 1
ATOM 7045 C C . TYR F 1 108 ? 2.573 -34.763 -52.719 1.00 17.27 109 TYR B C 1
ATOM 7046 O O . TYR F 1 108 ? 2.093 -35.468 -53.588 1.00 28.71 109 TYR B O 1
ATOM 7055 N N . ALA F 1 109 ? 1.961 -34.552 -51.581 1.00 21.08 110 ALA B N 1
ATOM 7056 C CA . ALA F 1 109 ? 0.716 -35.218 -51.261 1.00 14.71 110 ALA B CA 1
ATOM 7057 C C . ALA F 1 109 ? -0.470 -34.811 -52.144 1.00 27.41 110 ALA B C 1
ATOM 7058 O O . ALA F 1 109 ? -1.205 -35.660 -52.603 1.00 42.39 110 ALA B O 1
ATOM 7060 N N . PRO F 1 110 ? -0.664 -33.528 -52.337 1.00 20.05 111 PRO B N 1
ATOM 7061 C CA . PRO F 1 110 ? -1.756 -33.122 -53.192 1.00 15.26 111 PRO B CA 1
ATOM 7062 C C . PRO F 1 110 ? -1.732 -33.833 -54.542 1.00 28.40 111 PRO B C 1
ATOM 7063 O O . PRO F 1 110 ? -2.780 -34.272 -54.988 1.00 26.30 111 PRO B O 1
ATOM 7067 N N . GLU F 1 111 ? -0.568 -33.975 -55.152 1.00 19.22 112 GLU B N 1
ATOM 7068 C CA . GLU F 1 111 ? -0.467 -34.683 -56.429 1.00 16.12 112 GLU B CA 1
ATOM 7069 C C . GLU F 1 111 ? -0.681 -36.181 -56.248 1.00 21.02 112 GLU B C 1
ATOM 7070 O O . GLU F 1 111 ? -1.439 -36.815 -56.996 1.00 31.84 112 GLU B O 1
ATOM 7076 N N . ILE F 1 112 ? -0.017 -36.767 -55.253 1.00 25.93 113 ILE B N 1
ATOM 7077 C CA . ILE F 1 112 ? -0.142 -38.204 -55.036 1.00 19.86 113 ILE B CA 1
ATOM 7078 C C . ILE F 1 112 ? -1.590 -38.564 -54.740 1.00 15.39 113 ILE B C 1
ATOM 7079 O O . ILE F 1 112 ? -2.179 -39.430 -55.394 1.00 32.20 113 ILE B O 1
ATOM 7084 N N . PHE F 1 113 ? -2.193 -37.891 -53.757 1.00 20.97 114 PHE B N 1
ATOM 7085 C CA . PHE F 1 113 ? -3.570 -38.204 -53.389 1.00 16.53 114 PHE B CA 1
ATOM 7086 C C . PHE F 1 113 ? -4.523 -37.965 -54.559 1.00 16.02 114 PHE B C 1
ATOM 7087 O O . PHE F 1 113 ? -5.472 -38.731 -54.767 1.00 37.12 114 PHE B O 1
ATOM 7095 N N . SER F 1 114 ? -4.289 -36.909 -55.339 1.00 16.37 115 SER B N 1
ATOM 7096 C CA . SER F 1 114 ? -5.135 -36.660 -56.503 1.00 15.92 115 SER B CA 1
ATOM 7097 C C . SER F 1 114 ? -5.091 -37.830 -57.475 1.00 16.23 115 SER B C 1
ATOM 7098 O O . SER F 1 114 ? -6.133 -38.273 -57.975 1.00 34.61 115 SER B O 1
ATOM 7101 N N . PHE F 1 115 ? -3.895 -38.359 -57.743 1.00 26.03 116 PHE B N 1
ATOM 7102 C CA . PHE F 1 115 ? -3.786 -39.483 -58.667 1.00 16.65 116 PHE B CA 1
ATOM 7103 C C . PHE F 1 115 ? -4.496 -40.709 -58.123 1.00 23.03 116 PHE B C 1
ATOM 7104 O O . PHE F 1 115 ? -5.216 -41.399 -58.861 1.00 29.28 116 PHE B O 1
ATOM 7112 N N . LEU F 1 116 ? -4.310 -40.990 -56.829 1.00 27.19 117 LEU B N 1
ATOM 7113 C CA . LEU F 1 116 ? -4.870 -42.200 -56.230 1.00 15.85 117 LEU B CA 1
ATOM 7114 C C . LEU F 1 116 ? -6.387 -42.130 -56.130 1.00 26.41 117 LEU B C 1
ATOM 7115 O O . LEU F 1 116 ? -7.066 -43.166 -56.185 1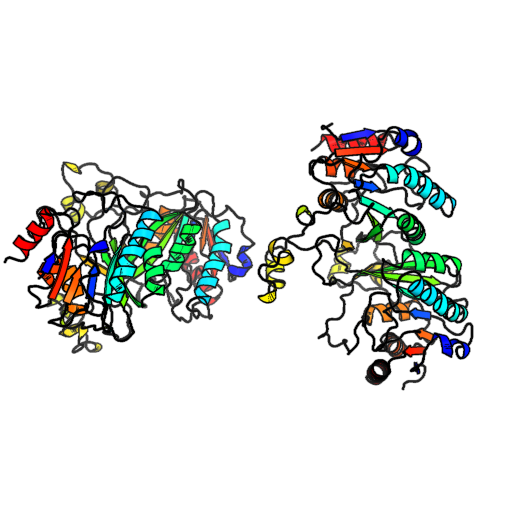.00 30.34 117 LEU B O 1
ATOM 7120 N N . LYS F 1 117 ? -6.943 -40.928 -55.984 1.00 28.91 118 LYS B N 1
ATOM 7121 C CA . LYS F 1 117 ? -8.393 -40.829 -55.914 1.00 20.41 118 LYS B CA 1
ATOM 7122 C C . LYS F 1 117 ? -9.034 -41.236 -57.229 1.00 20.65 118 LYS B C 1
ATOM 7123 O O . LYS F 1 117 ? -10.240 -41.521 -57.258 1.00 25.87 118 LYS B O 1
ATOM 7129 N N . THR F 1 118 ? -8.241 -41.274 -58.311 1.00 25.22 119 THR B N 1
ATOM 7130 C CA . THR F 1 118 ? -8.704 -41.759 -59.605 1.00 17.23 119 THR B CA 1
ATOM 7131 C C . THR F 1 118 ? -8.645 -43.276 -59.713 1.00 21.43 119 THR B C 1
ATOM 7132 O O . THR F 1 118 ? -9.228 -43.835 -60.650 1.00 23.96 119 THR B O 1
ATOM 7136 N N . GLN F 1 119 ? -8.036 -43.957 -58.760 1.00 36.74 120 GLN B N 1
ATOM 7137 C CA . GLN F 1 119 ? -7.892 -45.401 -58.791 1.00 17.13 120 GLN B CA 1
ATOM 7138 C C . GLN F 1 119 ? -8.650 -46.008 -57.662 1.00 16.77 120 GLN B C 1
ATOM 7139 O O . GLN F 1 119 ? -9.496 -46.828 -57.879 1.00 33.40 120 GLN B O 1
ATOM 7145 N N . LEU F 1 120 ? -8.369 -45.590 -56.458 1.00 26.45 121 LEU B N 1
ATOM 7146 C CA . LEU F 1 120 ? -9.066 -46.053 -55.308 1.00 15.84 121 LEU B CA 1
ATOM 7147 C C . LEU F 1 120 ? -9.911 -44.961 -54.701 1.00 15.60 121 LEU B C 1
ATOM 7148 O O . LEU F 1 120 ? -9.969 -43.883 -55.234 1.00 30.44 121 LEU B O 1
ATOM 7153 N N . THR F 1 121 ? -10.585 -45.255 -53.615 1.00 15.24 122 THR B N 1
ATOM 7154 C CA . THR F 1 121 ? -11.362 -44.278 -52.897 1.00 14.95 122 THR B CA 1
ATOM 7155 C C . THR F 1 121 ? -10.621 -43.914 -51.635 1.00 16.60 122 THR B C 1
ATOM 7156 O O . THR F 1 121 ? -9.985 -44.742 -51.017 1.00 25.04 122 THR B O 1
ATOM 7160 N N . MET F 1 122 ? -10.726 -42.668 -51.248 1.00 24.12 123 MET B N 1
ATOM 7161 C CA . MET F 1 122 ? -10.054 -42.207 -50.062 1.00 14.53 123 MET B CA 1
ATOM 7162 C C . MET F 1 122 ? -10.988 -42.233 -48.873 1.00 20.50 123 MET B C 1
ATOM 7163 O O . MET F 1 122 ? -11.990 -41.543 -48.848 1.00 29.84 123 MET B O 1
ATOM 7168 N N . VAL F 1 123 ? -10.658 -43.043 -47.892 1.00 21.16 124 VAL B N 1
ATOM 7169 C CA . VAL F 1 123 ? -11.480 -43.164 -46.719 1.00 12.77 124 VAL B CA 1
ATOM 7170 C C . VAL F 1 123 ? -11.070 -42.118 -45.691 1.00 32.74 124 VAL B C 1
ATOM 7171 O O . VAL F 1 123 ? -11.915 -41.484 -45.077 1.00 26.01 124 VAL B O 1
ATOM 7175 N N . ASN F 1 124 ? -9.771 -41.958 -45.499 1.00 14.36 125 ASN B N 1
ATOM 7176 C CA . ASN F 1 124 ? -9.274 -40.981 -44.562 1.00 12.13 125 ASN B CA 1
ATOM 7177 C C . ASN F 1 124 ? -7.943 -40.368 -44.955 1.00 12.31 125 ASN B C 1
ATOM 7178 O O . ASN F 1 124 ? -7.278 -40.863 -45.825 1.00 18.22 125 ASN B O 1
ATOM 7183 N N . GLU F 1 125 ? -7.607 -39.247 -44.346 1.00 21.45 126 GLU B N 1
ATOM 7184 C CA . GLU F 1 125 ? -6.305 -38.636 -44.511 1.00 12.33 126 GLU B CA 1
ATOM 7185 C C . GLU F 1 125 ? -5.859 -38.556 -43.074 1.00 19.25 126 GLU B C 1
ATOM 7186 O O . GLU F 1 125 ? -6.440 -37.851 -42.273 1.00 20.84 126 GLU B O 1
ATOM 7192 N N . ILE F 1 126 ? -4.860 -39.336 -42.737 1.00 17.20 127 ILE B N 1
ATOM 7193 C CA . ILE F 1 126 ? -4.351 -39.395 -41.379 1.00 11.63 127 ILE B CA 1
ATOM 7194 C C . ILE F 1 126 ? -3.119 -38.511 -41.292 1.00 15.47 127 ILE B C 1
ATOM 7195 O O . ILE F 1 126 ? -2.200 -38.631 -42.111 1.00 25.51 127 ILE B O 1
ATOM 7200 N N . ILE F 1 127 ? -3.095 -37.636 -40.296 1.00 28.50 128 ILE B N 1
ATOM 7201 C CA . ILE F 1 127 ? -1.957 -36.765 -40.047 1.00 12.94 128 ILE B CA 1
ATOM 7202 C C . ILE F 1 127 ? -1.120 -37.410 -38.954 1.00 11.59 128 ILE B C 1
ATOM 7203 O O . ILE F 1 127 ? -1.581 -37.574 -37.820 1.00 19.19 128 ILE B O 1
ATOM 7208 N N . TRP F 1 128 ? 0.109 -37.721 -39.262 1.00 24.35 129 TRP B N 1
ATOM 7209 C CA . TRP F 1 128 ? 1.007 -38.172 -38.227 1.00 11.59 129 TRP B CA 1
ATOM 7210 C C . TRP F 1 128 ? 1.688 -36.948 -37.637 1.00 11.75 129 TRP B C 1
ATOM 7211 O O . TRP F 1 128 ? 2.509 -36.329 -38.278 1.00 21.25 129 TRP B O 1
ATOM 7222 N N . ASP F 1 129 ? 1.298 -36.597 -36.447 1.00 16.85 130 ASP B N 1
ATOM 7223 C CA . ASP F 1 129 ? 1.933 -35.532 -35.725 1.00 11.70 130 ASP B CA 1
ATOM 7224 C C . ASP F 1 129 ? 3.164 -36.135 -35.080 1.00 12.06 130 ASP B C 1
ATOM 7225 O O . ASP F 1 129 ? 3.073 -36.893 -34.145 1.00 21.12 130 ASP B O 1
ATOM 7230 N N . ARG F 1 130 ? 4.309 -35.764 -35.584 1.00 23.71 131 ARG B N 1
ATOM 7231 C CA . ARG F 1 130 ? 5.570 -36.310 -35.121 1.00 12.04 131 ARG B CA 1
ATOM 7232 C C . ARG F 1 130 ? 6.044 -35.730 -33.811 1.00 16.66 131 ARG B C 1
ATOM 7233 O O . ARG F 1 130 ? 6.970 -36.256 -33.237 1.00 29.31 131 ARG B O 1
ATOM 7241 N N . ARG F 1 131 ? 5.410 -34.674 -33.336 1.00 22.30 132 ARG B N 1
ATOM 7242 C CA . ARG F 1 131 ? 5.740 -34.015 -32.065 1.00 12.11 132 ARG B CA 1
ATOM 7243 C C . ARG F 1 131 ? 7.072 -33.265 -32.051 1.00 12.54 132 ARG B C 1
ATOM 7244 O O . ARG F 1 131 ? 7.148 -32.185 -31.512 1.00 30.45 132 ARG B O 1
ATOM 7252 N N . VAL F 1 132 ? 8.095 -33.838 -32.636 1.00 20.60 133 VAL B N 1
ATOM 7253 C CA . VAL F 1 132 ? 9.411 -33.239 -32.680 1.00 14.03 133 VAL B CA 1
ATOM 7254 C C . VAL F 1 132 ? 9.621 -32.653 -34.065 1.00 24.76 133 VAL B C 1
ATOM 7255 O O . VAL F 1 132 ? 9.694 -33.368 -35.046 1.00 23.19 133 VAL B O 1
ATOM 7259 N N . PRO F 1 133 ? 9.693 -31.336 -34.143 1.00 25.65 134 PRO B N 1
ATOM 7260 C CA . PRO F 1 133 ? 9.805 -30.661 -35.434 1.00 14.04 134 PRO B CA 1
ATOM 7261 C C . PRO F 1 133 ? 11.089 -30.927 -36.173 1.00 14.34 134 PRO B C 1
ATOM 7262 O O . PRO F 1 133 ? 12.087 -31.214 -35.549 1.00 30.95 134 PRO B O 1
ATOM 7266 N N . SER F 1 134 ? 11.057 -30.827 -37.476 1.00 18.94 135 SER B N 1
ATOM 7267 C CA . SER F 1 134 ? 12.267 -30.959 -38.267 1.00 14.93 135 SER B CA 1
ATOM 7268 C C . SER F 1 134 ? 13.198 -29.782 -37.984 1.00 17.23 135 SER B C 1
ATOM 7269 O O . SER F 1 134 ? 12.746 -28.703 -37.671 1.00 24.23 135 SER B O 1
ATOM 7272 N N . MET F 1 135 ? 14.489 -30.011 -38.083 1.00 21.71 136 MET B N 1
ATOM 7273 C CA . MET F 1 135 ? 15.464 -28.955 -37.860 1.00 18.07 136 MET B CA 1
ATOM 7274 C C . MET F 1 135 ? 15.950 -28.330 -39.172 1.00 21.94 136 MET B C 1
ATOM 7275 O O . MET F 1 135 ? 15.685 -28.867 -40.229 1.00 25.21 136 MET B O 1
ATOM 7280 N N . GLY F 1 136 ? 16.663 -27.210 -39.092 1.00 22.24 137 GLY B N 1
ATOM 7281 C CA . GLY F 1 136 ? 17.194 -26.528 -40.260 1.00 17.41 137 GLY B CA 1
ATOM 7282 C C . GLY F 1 136 ? 17.793 -25.154 -39.976 1.00 25.56 137 GLY B C 1
ATOM 7283 O O . GLY F 1 136 ? 18.969 -24.946 -40.142 1.00 34.48 137 GLY B O 1
ATOM 7284 N N . GLY F 1 137 ? 16.975 -24.223 -39.547 1.00 19.06 138 GLY B N 1
ATOM 7285 C CA . GLY F 1 137 ? 17.430 -22.893 -39.289 1.00 18.50 138 GLY B CA 1
ATOM 7286 C C . GLY F 1 137 ? 16.491 -21.823 -39.773 1.00 24.85 138 GLY B C 1
ATOM 7287 O O . GLY F 1 137 ? 16.736 -20.648 -39.557 1.00 31.35 138 GLY B O 1
ATOM 7288 N N . THR F 1 138 ? 15.398 -22.215 -40.389 1.00 19.85 139 THR B N 1
ATOM 7289 C CA . THR F 1 138 ? 14.498 -21.243 -40.962 1.00 18.40 139 THR B CA 1
ATOM 7290 C C . THR F 1 138 ? 13.715 -20.434 -39.997 1.00 18.41 139 THR B C 1
ATOM 7291 O O . THR F 1 138 ? 13.588 -20.777 -38.857 1.00 22.98 139 THR B O 1
ATOM 7295 N N . THR F 1 139 ? 13.210 -19.325 -40.497 1.00 39.94 140 THR B N 1
ATOM 7296 C CA . THR F 1 139 ? 12.394 -18.436 -39.730 1.00 22.02 140 THR B CA 1
ATOM 7297 C C . THR F 1 139 ? 11.413 -17.889 -40.753 1.00 26.36 140 THR B C 1
ATOM 7298 O O . THR F 1 139 ? 10.558 -17.092 -40.432 1.00 28.13 140 THR B O 1
ATOM 7302 N N . ARG F 1 140 ? 11.522 -18.366 -41.984 1.00 26.95 141 ARG B N 1
ATOM 7303 C CA . ARG F 1 140 ? 10.663 -17.887 -43.064 1.00 15.76 141 ARG B CA 1
ATOM 7304 C C . ARG F 1 140 ? 9.386 -18.708 -43.347 1.00 24.41 141 ARG B C 1
ATOM 7305 O O . ARG F 1 140 ? 8.626 -18.372 -44.232 1.00 26.41 141 ARG B O 1
ATOM 7313 N N . ARG F 1 141 ? 9.146 -19.757 -42.572 1.00 28.44 142 ARG B N 1
ATOM 7314 C CA . ARG F 1 141 ? 7.940 -20.564 -42.724 1.00 15.68 142 ARG B CA 1
ATOM 7315 C C . ARG F 1 141 ? 7.694 -21.349 -41.450 1.00 25.67 142 ARG B C 1
ATOM 7316 O O . ARG F 1 141 ? 8.447 -21.262 -40.495 1.00 28.00 142 ARG B O 1
ATOM 7324 N N . PHE F 1 142 ? 6.627 -22.124 -41.447 1.00 22.77 143 PHE B N 1
ATOM 7325 C CA . PHE F 1 142 ? 6.325 -22.889 -40.278 1.00 17.14 143 PHE B CA 1
ATOM 7326 C C . PHE F 1 142 ? 7.083 -24.204 -40.333 1.00 13.53 143 PHE B C 1
ATOM 7327 O O . PHE F 1 142 ? 7.129 -24.847 -41.340 1.00 26.50 143 PHE B O 1
ATOM 7335 N N . THR F 1 143 ? 7.733 -24.535 -39.249 1.00 25.86 144 THR B N 1
ATOM 7336 C CA . THR F 1 143 ? 8.526 -25.753 -39.148 1.00 16.15 144 THR B CA 1
ATOM 7337 C C . THR F 1 143 ? 7.676 -27.013 -39.258 1.00 20.98 144 THR B C 1
ATOM 7338 O O . THR F 1 143 ? 6.520 -27.004 -38.906 1.00 25.53 144 THR B O 1
ATOM 7342 N N . SER F 1 144 ? 8.254 -28.088 -39.745 1.00 23.70 145 SER B N 1
ATOM 7343 C CA . SER F 1 144 ? 7.500 -29.309 -40.002 1.00 13.21 145 SER B CA 1
ATOM 7344 C C . SER F 1 144 ? 7.425 -30.289 -38.855 1.00 13.15 145 SER B C 1
ATOM 7345 O O . SER F 1 144 ? 8.433 -30.689 -38.335 1.00 24.39 145 SER B O 1
ATOM 7348 N N . VAL F 1 145 ? 6.220 -30.646 -38.469 1.00 16.80 146 VAL B N 1
ATOM 7349 C CA . VAL F 1 145 ? 5.988 -31.611 -37.398 1.00 13.29 146 VAL B CA 1
ATOM 7350 C C . VAL F 1 145 ? 4.945 -32.662 -37.810 1.00 19.50 146 VAL B C 1
ATOM 7351 O O . VAL F 1 145 ? 4.444 -33.377 -36.968 1.00 33.82 146 VAL B O 1
ATOM 7355 N N . HIS F 1 146 ? 4.631 -32.756 -39.089 1.00 22.76 147 HIS B N 1
ATOM 7356 C CA . HIS F 1 146 ? 3.695 -33.764 -39.587 1.00 13.87 147 HIS B CA 1
ATOM 7357 C C . HIS F 1 146 ? 4.012 -34.397 -40.923 1.00 13.92 147 HIS B C 1
ATOM 7358 O O . HIS F 1 146 ? 4.511 -33.741 -41.805 1.00 27.10 147 HIS B O 1
ATOM 7365 N N . ASP F 1 147 ? 3.774 -35.682 -41.056 1.00 16.56 148 ASP B N 1
ATOM 7366 C CA . ASP F 1 147 ? 3.897 -36.368 -42.325 1.00 14.24 148 ASP B CA 1
ATOM 7367 C C . ASP F 1 147 ? 2.447 -36.700 -42.689 1.00 14.58 148 ASP B C 1
ATOM 7368 O O . ASP F 1 147 ? 1.587 -36.688 -41.837 1.00 22.79 148 ASP B O 1
ATOM 7373 N N . ASN F 1 148 ? 2.183 -36.990 -43.940 1.00 20.34 149 ASN B N 1
ATOM 7374 C CA . ASN F 1 148 ? 0.842 -37.292 -44.400 1.00 15.12 149 ASN B CA 1
ATOM 7375 C C . ASN F 1 148 ? 0.634 -38.755 -44.735 1.00 21.14 149 ASN B C 1
ATOM 7376 O O . ASN F 1 148 ? 1.491 -39.395 -45.305 1.00 36.03 149 ASN B O 1
ATOM 7381 N N . ILE F 1 149 ? -0.524 -39.258 -44.399 1.00 17.28 150 ILE B N 1
ATOM 7382 C CA . ILE F 1 149 ? -0.849 -40.635 -44.729 1.00 16.03 150 ILE B CA 1
ATOM 7383 C C . ILE F 1 149 ? -2.203 -40.731 -45.413 1.00 25.68 150 ILE B C 1
ATOM 7384 O O . ILE F 1 149 ? -3.191 -40.258 -44.888 1.00 18.58 150 ILE B O 1
ATOM 7389 N N . GLY F 1 150 ? -2.220 -41.318 -46.593 1.00 20.16 151 GLY B N 1
ATOM 7390 C CA . GLY F 1 150 ? -3.436 -41.514 -47.336 1.00 17.16 151 GLY B CA 1
ATOM 7391 C C . GLY F 1 150 ? -4.003 -42.904 -47.120 1.00 22.83 151 GLY B C 1
ATOM 7392 O O . GLY F 1 150 ? -3.352 -43.904 -47.383 1.00 25.58 151 GLY B O 1
ATOM 7393 N N . PHE F 1 151 ? -5.209 -42.958 -46.622 1.00 19.94 152 PHE B N 1
ATOM 7394 C CA . PHE F 1 151 ? -5.869 -44.217 -46.385 1.00 18.38 152 PHE B CA 1
ATOM 7395 C C . PHE F 1 151 ? -6.869 -44.451 -47.497 1.00 18.89 152 PHE B C 1
ATOM 7396 O O . PHE F 1 151 ? -7.865 -43.761 -47.592 1.00 33.87 152 PHE B O 1
ATOM 7404 N N . PHE F 1 152 ? -6.588 -45.399 -48.349 1.00 21.72 153 PHE B N 1
ATOM 7405 C CA . PHE F 1 152 ? -7.434 -45.685 -49.490 1.00 19.67 153 PHE B CA 1
ATOM 7406 C C . PHE F 1 152 ? -7.973 -47.108 -49.477 1.00 20.93 153 PHE B C 1
ATOM 7407 O O . PHE F 1 152 ? -7.449 -47.955 -48.790 1.00 33.36 153 PHE B O 1
ATOM 7415 N N . ALA F 1 153 ? -9.001 -47.368 -50.263 1.00 32.24 154 ALA B N 1
ATOM 7416 C CA . ALA F 1 153 ? -9.645 -48.653 -50.309 1.00 21.47 154 ALA B CA 1
ATOM 7417 C C . ALA F 1 153 ? -10.030 -48.956 -51.721 1.00 21.91 154 ALA B C 1
ATOM 7418 O O . ALA F 1 153 ? -10.380 -48.061 -52.469 1.00 24.86 154 ALA B O 1
ATOM 7420 N N . VAL F 1 154 ? -9.926 -50.212 -52.099 1.00 22.41 155 VAL B N 1
ATOM 7421 C CA . VAL F 1 154 ? -10.342 -50.631 -53.436 1.00 29.44 155 VAL B CA 1
ATOM 7422 C C . VAL F 1 154 ? -11.852 -50.498 -53.634 1.00 24.71 155 VAL B C 1
ATOM 7423 O O . VAL F 1 154 ? -12.286 -49.959 -54.624 1.00 30.26 155 VAL B O 1
ATOM 7427 N N . SER F 1 155 ? -12.624 -50.961 -52.667 1.00 23.85 156 SER B N 1
ATOM 7428 C CA . SER F 1 155 ? -14.074 -50.927 -52.793 1.00 27.33 156 SER B CA 1
ATOM 7429 C C . SER F 1 155 ? -14.774 -50.474 -51.546 1.00 27.49 156 SER B C 1
ATOM 7430 O O . SER F 1 155 ? -14.191 -50.396 -50.484 1.00 33.92 156 SER B O 1
ATOM 7433 N N . ARG F 1 156 ? -16.055 -50.205 -51.685 1.00 37.18 157 ARG B N 1
ATOM 7434 C CA . ARG F 1 156 ? -16.811 -49.705 -50.548 1.00 24.94 157 ARG B CA 1
ATOM 7435 C C . ARG F 1 156 ? -16.889 -50.725 -49.423 1.00 31.12 157 ARG B C 1
ATOM 7436 O O . ARG F 1 156 ? -17.115 -50.344 -48.267 1.00 32.99 157 ARG B O 1
ATOM 7444 N N . ALA F 1 157 ? -16.641 -51.977 -49.745 1.00 27.65 158 ALA B N 1
ATOM 7445 C CA . ALA F 1 157 ? -16.699 -53.022 -48.768 1.00 25.78 158 ALA B CA 1
ATOM 7446 C C . ALA F 1 157 ? -15.342 -53.418 -48.221 1.00 25.25 158 ALA B C 1
ATOM 7447 O O . ALA F 1 157 ? -15.040 -54.592 -48.103 1.00 48.75 158 ALA B O 1
ATOM 7449 N N . TYR F 1 158 ? -14.533 -52.451 -47.867 1.00 24.44 159 TYR B N 1
ATOM 7450 C CA . TYR F 1 158 ? -13.226 -52.726 -47.365 1.00 23.94 159 TYR B CA 1
ATOM 7451 C C . TYR F 1 158 ? -13.274 -53.226 -45.964 1.00 23.99 159 TYR B C 1
ATOM 7452 O O . TYR F 1 158 ? -14.092 -52.809 -45.184 1.00 33.80 159 TYR B O 1
ATOM 7461 N N . TYR F 1 159 ? -12.360 -54.102 -45.631 1.00 26.46 160 TYR B N 1
ATOM 7462 C CA . TYR F 1 159 ? -12.272 -54.575 -44.283 1.00 23.98 160 TYR B CA 1
ATOM 7463 C C . TYR F 1 159 ? -11.746 -53.505 -43.377 1.00 23.21 160 TYR B C 1
ATOM 7464 O O . TYR F 1 159 ? -10.823 -52.814 -43.734 1.00 30.58 160 TYR B O 1
ATOM 7473 N N . PHE F 1 160 ? -12.322 -53.400 -42.200 1.00 25.55 161 PHE B N 1
ATOM 7474 C CA . PHE F 1 160 ? -11.931 -52.413 -41.230 1.00 22.64 161 PHE B CA 1
ATOM 7475 C C . PHE F 1 160 ? -12.506 -52.759 -39.878 1.00 22.93 161 PHE B C 1
ATOM 7476 O O . PHE F 1 160 ? -13.706 -52.831 -39.722 1.00 30.37 161 PHE B O 1
ATOM 7484 N N . ASP F 1 161 ? -11.651 -52.959 -38.904 1.00 22.58 162 ASP B N 1
ATOM 7485 C CA . ASP F 1 161 ? -12.090 -53.239 -37.574 1.00 22.84 162 ASP B CA 1
ATOM 7486 C C . ASP F 1 161 ? -11.467 -52.294 -36.592 1.00 22.20 162 ASP B C 1
ATOM 7487 O O . ASP F 1 161 ? -10.277 -52.330 -36.374 1.00 37.24 162 ASP B O 1
ATOM 7492 N N . LEU F 1 162 ? -12.283 -51.485 -35.968 1.00 23.76 163 LEU B N 1
ATOM 7493 C CA . LEU F 1 162 ? -11.804 -50.501 -35.031 1.00 21.63 163 LEU B CA 1
ATOM 7494 C C . LEU F 1 162 ? -11.491 -51.026 -33.672 1.00 25.93 163 LEU B C 1
ATOM 7495 O O . LEU F 1 162 ? -10.623 -50.497 -33.010 1.00 35.41 163 LEU B O 1
ATOM 7500 N N . ASP F 1 163 ? -12.194 -52.051 -33.236 1.00 23.68 164 ASP B N 1
ATOM 7501 C CA . ASP F 1 163 ? -12.022 -52.524 -31.880 1.00 19.55 164 ASP B CA 1
ATOM 7502 C C . ASP F 1 163 ? -10.576 -52.829 -31.471 1.00 20.75 164 ASP B C 1
ATOM 7503 O O . ASP F 1 163 ? -10.147 -52.401 -30.433 1.00 33.85 164 ASP B O 1
ATOM 7508 N N . PRO F 1 164 ? -9.842 -53.548 -32.290 1.00 19.53 165 PRO B N 1
ATOM 7509 C CA . PRO F 1 164 ? -8.449 -53.766 -31.874 1.00 19.80 165 PRO B CA 1
ATOM 7510 C C . PRO F 1 164 ? -7.653 -52.476 -31.699 1.00 19.63 165 PRO B C 1
ATOM 7511 O O . PRO F 1 164 ? -6.644 -52.492 -30.979 1.00 23.83 165 PRO B O 1
ATOM 7515 N N . VAL F 1 165 ? -8.072 -51.366 -32.321 1.00 30.16 166 VAL B N 1
ATOM 7516 C CA . VAL F 1 165 ? -7.324 -50.107 -32.296 1.00 17.40 166 VAL B CA 1
ATOM 7517 C C . VAL F 1 165 ? -7.983 -49.032 -31.435 1.00 17.26 166 VAL B C 1
ATOM 7518 O O . VAL F 1 165 ? -7.429 -47.928 -31.331 1.00 25.33 166 VAL B O 1
ATOM 7522 N N . ARG F 1 166 ? -9.129 -49.311 -30.805 1.00 23.96 167 ARG B N 1
ATOM 7523 C CA . ARG F 1 166 ? -9.713 -48.362 -29.860 1.00 18.00 167 ARG B CA 1
ATOM 7524 C C . ARG F 1 166 ? -8.740 -48.062 -28.727 1.00 18.78 167 ARG B C 1
ATOM 7525 O O . ARG F 1 166 ? -8.054 -48.956 -28.222 1.00 33.16 167 ARG B O 1
ATOM 7533 N N . ILE F 1 167 ? -8.702 -46.802 -28.304 1.00 28.54 168 ILE B N 1
ATOM 7534 C CA . ILE F 1 167 ? -7.786 -46.344 -27.264 1.00 18.25 168 ILE B CA 1
ATOM 7535 C C . ILE F 1 167 ? -8.564 -46.286 -25.955 1.00 19.16 168 ILE B C 1
ATOM 7536 O O . ILE F 1 167 ? -9.458 -45.435 -25.821 1.00 30.90 168 ILE B O 1
ATOM 7541 N N . PRO F 1 168 ? -8.271 -47.145 -24.981 1.00 30.66 169 PRO B N 1
ATOM 7542 C CA . PRO F 1 168 ? -9.047 -47.139 -23.736 1.00 21.14 169 PRO B CA 1
ATOM 7543 C C . PRO F 1 168 ? -8.677 -45.967 -22.844 1.00 33.40 169 PRO B C 1
ATOM 7544 O O . PRO F 1 168 ? -7.527 -45.517 -22.809 1.00 35.94 169 PRO B O 1
ATOM 7548 N N . TYR F 1 169 ? -9.669 -45.484 -22.096 1.00 23.92 170 TYR B N 1
ATOM 7549 C CA . TYR F 1 169 ? -9.427 -44.411 -21.141 1.00 21.85 170 TYR B CA 1
ATOM 7550 C C . TYR F 1 169 ? -8.802 -44.948 -19.860 1.00 22.87 170 TYR B C 1
ATOM 7551 O O . TYR F 1 169 ? -9.061 -46.081 -19.442 1.00 37.67 170 TYR B O 1
ATOM 7560 N N . ASP F 1 170 ? -7.984 -44.108 -19.228 1.00 29.01 171 ASP B N 1
ATOM 7561 C CA . ASP F 1 170 ? -7.553 -44.359 -17.864 1.00 23.82 171 ASP B CA 1
ATOM 7562 C C . ASP F 1 170 ? -8.602 -43.849 -16.881 1.00 24.69 171 ASP B C 1
ATOM 7563 O O . ASP F 1 170 ? -9.442 -43.000 -17.205 1.00 37.53 171 ASP B O 1
ATOM 7568 N N . ALA F 1 171 ? -8.563 -44.411 -15.672 1.00 26.37 172 ALA B N 1
ATOM 7569 C CA . ALA F 1 171 ? -9.526 -44.062 -14.634 1.00 27.02 172 ALA B CA 1
ATOM 7570 C C . ALA F 1 171 ? -9.838 -42.568 -14.616 1.00 26.52 172 ALA B C 1
ATOM 7571 O O . ALA F 1 171 ? -11.003 -42.163 -14.561 1.00 32.28 172 ALA B O 1
ATOM 7573 N N . ASP F 1 172 ? -8.804 -41.732 -14.678 1.00 25.76 173 ASP B N 1
ATOM 7574 C CA . ASP F 1 172 ? -9.008 -40.293 -14.549 1.00 25.42 173 ASP B CA 1
ATOM 7575 C C . ASP F 1 172 ? -9.775 -39.732 -15.736 1.00 24.53 173 ASP B C 1
ATOM 7576 O O . ASP F 1 172 ? -10.788 -39.046 -15.569 1.00 35.98 173 ASP B O 1
ATOM 7581 N N . THR F 1 173 ? -9.297 -40.003 -16.948 1.00 24.36 174 THR B N 1
ATOM 7582 C CA . THR F 1 173 ? -9.941 -39.445 -18.129 1.00 24.72 174 THR B CA 1
ATOM 7583 C C . THR F 1 173 ? -11.358 -39.978 -18.288 1.00 28.34 174 THR B C 1
ATOM 7584 O O . THR F 1 173 ? -12.274 -39.217 -18.617 1.00 35.43 174 THR B O 1
ATOM 7588 N N . LYS F 1 174 ? -11.560 -41.280 -18.075 1.00 23.78 175 LYS B N 1
ATOM 7589 C CA . LYS F 1 174 ? -12.912 -41.810 -18.174 1.00 24.42 175 LYS B CA 1
ATOM 7590 C C . LYS F 1 174 ? -13.840 -41.045 -17.244 1.00 27.90 175 LYS B C 1
ATOM 7591 O O . LYS F 1 174 ? -14.958 -40.667 -17.620 1.00 40.22 175 LYS B O 1
ATOM 7597 N N . LYS F 1 175 ? -13.383 -40.812 -16.011 1.00 39.23 176 LYS B N 1
ATOM 7598 C CA . LYS F 1 175 ? -14.170 -40.027 -15.071 1.00 27.15 176 LYS B CA 1
ATOM 7599 C C . LYS F 1 175 ? -14.447 -38.636 -15.619 1.00 26.43 176 LYS B C 1
ATOM 7600 O O . LYS F 1 175 ? -15.562 -38.120 -15.497 1.00 38.40 176 LYS B O 1
ATOM 7603 N N . ALA F 1 176 ? -13.441 -38.011 -16.228 1.00 33.72 177 ALA B N 1
ATOM 7604 C CA . ALA F 1 176 ? -13.635 -36.669 -16.762 1.00 26.64 177 ALA B CA 1
ATOM 7605 C C . ALA F 1 176 ? -14.617 -36.668 -17.927 1.00 38.10 177 ALA B C 1
ATOM 7606 O O . ALA F 1 176 ? -15.359 -35.697 -18.111 1.00 44.22 177 ALA B O 1
ATOM 7608 N N . ARG F 1 177 ? -14.649 -37.750 -18.712 1.00 35.92 178 ARG B N 1
ATOM 7609 C CA . ARG F 1 177 ? -15.475 -37.808 -19.911 1.00 28.18 178 ARG B CA 1
ATOM 7610 C C . ARG F 1 177 ? -16.854 -38.400 -19.672 1.00 24.14 178 ARG B C 1
ATOM 7611 O O . ARG F 1 177 ? -17.737 -38.245 -20.523 1.00 44.71 178 ARG B O 1
ATOM 7619 N N . SER F 1 178 ? -17.056 -39.097 -18.567 1.00 25.32 179 SER B N 1
ATOM 7620 C CA . SER F 1 178 ? -18.294 -39.838 -18.385 1.00 27.39 179 SER B CA 1
ATOM 7621 C C . SER F 1 178 ? -19.452 -38.904 -18.053 1.00 33.29 179 SER B C 1
ATOM 7622 O O . SER F 1 178 ? -19.341 -38.034 -17.182 1.00 29.21 179 SER B O 1
ATOM 7625 N N . ARG F 1 179 ? -20.566 -39.095 -18.750 1.00 31.64 180 ARG B N 1
ATOM 7626 C CA . ARG F 1 179 ? -21.823 -38.452 -18.413 1.00 28.15 180 ARG B CA 1
ATOM 7627 C C . ARG F 1 179 ? -22.940 -39.452 -18.637 1.00 29.03 180 ARG B C 1
ATOM 7628 O O . ARG F 1 179 ? -22.792 -40.398 -19.421 1.00 32.47 180 ARG B O 1
ATOM 7636 N N . LYS F 1 180 ? -24.061 -39.243 -17.941 1.00 32.45 181 LYS B N 1
ATOM 7637 C CA . LYS F 1 180 ? -25.150 -40.201 -18.073 1.00 31.02 181 LYS B CA 1
ATOM 7638 C C . LYS F 1 180 ? -25.509 -40.404 -19.535 1.00 29.92 181 LYS B C 1
ATOM 7639 O O . LYS F 1 180 ? -25.721 -41.534 -19.990 1.00 41.80 181 LYS B O 1
ATOM 7645 N N . LEU F 1 181 ? -25.527 -39.322 -20.299 1.00 29.06 182 LEU B N 1
ATOM 7646 C CA . LEU F 1 181 ? -25.799 -39.436 -21.720 1.00 27.98 182 LEU B CA 1
ATOM 7647 C C . LEU F 1 181 ? -24.869 -40.431 -22.425 1.00 30.17 182 LEU B C 1
ATOM 7648 O O . LEU F 1 181 ? -25.266 -41.051 -23.421 1.00 49.23 182 LEU B O 1
ATOM 7653 N N . PHE F 1 182 ? -23.628 -40.585 -21.951 1.00 33.16 183 PHE B N 1
ATOM 7654 C CA . PHE F 1 182 ? -22.649 -41.436 -22.626 1.00 25.51 183 PHE B CA 1
ATOM 7655 C C . PHE F 1 182 ? -22.427 -42.775 -21.936 1.00 37.06 183 PHE B C 1
ATOM 7656 O O . PHE F 1 182 ? -21.692 -43.613 -22.472 1.00 41.67 183 PHE B O 1
ATOM 7664 N N . GLU F 1 183 ? -23.007 -42.990 -20.760 1.00 38.02 184 GLU B N 1
ATOM 7665 C CA . GLU F 1 183 ? -22.717 -44.206 -20.017 1.00 44.63 184 GLU B CA 1
ATOM 7666 C C . GLU F 1 183 ? -23.191 -45.417 -20.809 1.00 49.58 184 GLU B C 1
ATOM 7667 O O . GLU F 1 183 ? -24.320 -45.447 -21.309 1.00 39.29 184 GLU B O 1
ATOM 7673 N N . GLY F 1 184 ? -22.315 -46.413 -20.932 1.00 34.37 185 GLY B N 1
ATOM 7674 C CA . GLY F 1 184 ? -22.602 -47.588 -21.717 1.00 28.10 185 GLY B CA 1
ATOM 7675 C C . GLY F 1 184 ? -22.201 -47.486 -23.169 1.00 26.59 185 GLY B C 1
ATOM 7676 O O . GLY F 1 184 ? -22.264 -48.495 -23.882 1.00 39.77 185 GLY B O 1
ATOM 7677 N N . SER F 1 185 ? -21.804 -46.300 -23.638 1.00 35.52 186 SER B N 1
ATOM 7678 C CA . SER F 1 185 ? -21.393 -46.143 -25.028 1.00 24.16 186 SER B CA 1
ATOM 7679 C C . SER F 1 185 ? -20.136 -46.954 -25.290 1.00 28.69 186 SER B C 1
ATOM 7680 O O . SER F 1 185 ? -19.258 -47.060 -24.429 1.00 41.74 186 SER B O 1
ATOM 7683 N N . LYS F 1 186 ? -20.036 -47.507 -26.498 1.00 22.89 187 LYS B N 1
ATOM 7684 C CA . LYS F 1 186 ? -18.847 -48.273 -26.843 1.00 22.44 187 LYS B CA 1
ATOM 7685 C C . LYS F 1 186 ? -17.593 -47.417 -26.723 1.00 24.93 187 LYS B C 1
ATOM 7686 O O . LYS F 1 186 ? -16.556 -47.886 -26.235 1.00 28.88 187 LYS B O 1
ATOM 7692 N N . TRP F 1 187 ? -17.668 -46.155 -27.150 1.00 20.93 188 TRP B N 1
ATOM 7693 C CA . TRP F 1 187 ? -16.457 -45.344 -27.202 1.00 20.15 188 TRP B CA 1
ATOM 7694 C C . TRP F 1 187 ? -15.954 -45.009 -25.811 1.00 20.82 188 TRP B C 1
ATOM 7695 O O . TRP F 1 187 ? -14.745 -44.827 -25.616 1.00 35.93 188 TRP B O 1
ATOM 7706 N N . LEU F 1 188 ? -16.853 -44.949 -24.834 1.00 24.35 189 LEU B N 1
ATOM 7707 C CA . LEU F 1 188 ? -16.473 -44.635 -23.462 1.00 23.26 189 LEU B CA 1
ATOM 7708 C C . LEU F 1 188 ? -16.086 -45.883 -22.685 1.00 36.64 189 LEU B C 1
ATOM 7709 O O . LEU F 1 188 ? -15.058 -45.898 -21.994 1.00 29.49 189 LEU B O 1
ATOM 7714 N N . GLU F 1 189 ? -16.890 -46.940 -22.808 1.00 29.07 190 GLU B N 1
ATOM 7715 C CA . GLU F 1 189 ? -16.635 -48.159 -22.058 1.00 25.23 190 GLU B CA 1
ATOM 7716 C C . GLU F 1 189 ? -15.487 -48.954 -22.660 1.00 24.68 190 GLU B C 1
ATOM 7717 O O . GLU F 1 189 ? -14.688 -49.542 -21.924 1.00 33.81 190 GLU B O 1
ATOM 7723 N N . MET F 1 190 ? -15.373 -48.976 -23.987 1.00 26.23 191 MET B N 1
ATOM 7724 C CA . MET F 1 190 ? -14.323 -49.744 -24.648 1.00 23.16 191 MET B CA 1
ATOM 7725 C C . MET F 1 190 ? -13.107 -48.910 -25.023 1.00 28.12 191 MET B C 1
ATOM 7726 O O . MET F 1 190 ? -11.977 -49.369 -24.835 1.00 37.30 191 MET B O 1
ATOM 7731 N N . GLY F 1 191 ? -13.311 -47.716 -25.559 1.00 24.24 192 GLY B N 1
ATOM 7732 C CA . GLY F 1 191 ? -12.234 -46.800 -25.891 1.00 20.28 192 GLY B CA 1
ATOM 7733 C C . GLY F 1 191 ? -12.551 -46.100 -27.198 1.00 33.05 192 GLY B C 1
ATOM 7734 O O . GLY F 1 191 ? -13.332 -46.582 -28.019 1.00 34.42 192 GLY B O 1
ATOM 7735 N N . TYR F 1 192 ? -11.923 -44.949 -27.387 1.00 24.16 193 TYR B N 1
ATOM 7736 C CA . TYR F 1 192 ? -12.211 -44.108 -28.543 1.00 17.54 193 TYR B CA 1
ATOM 7737 C C . TYR F 1 192 ? -11.503 -44.302 -29.855 1.00 16.68 193 TYR B C 1
ATOM 7738 O O . TYR F 1 192 ? -10.523 -44.999 -29.919 1.00 28.40 193 TYR B O 1
ATOM 7747 N N . ASN F 1 193 ? -12.049 -43.708 -30.899 1.00 17.11 194 ASN B N 1
ATOM 7748 C CA . ASN F 1 193 ? -11.444 -43.731 -32.205 1.00 15.16 194 ASN B CA 1
ATOM 7749 C C . ASN F 1 193 ? -10.174 -42.931 -32.159 1.00 17.35 194 ASN B C 1
ATOM 7750 O O . ASN F 1 193 ? -10.178 -41.790 -31.775 1.00 30.63 194 ASN B O 1
ATOM 7755 N N . PRO F 1 194 ? -9.071 -43.540 -32.545 1.00 23.25 195 PRO B N 1
ATOM 7756 C CA . PRO F 1 194 ? -7.790 -42.808 -32.577 1.00 14.02 195 PRO B CA 1
ATOM 7757 C C . PRO F 1 194 ? -7.839 -41.500 -33.422 1.00 13.23 195 PRO B C 1
ATOM 7758 O O . PRO F 1 194 ? -6.967 -40.688 -33.290 1.00 18.42 195 PRO B O 1
ATOM 7762 N N . LYS F 1 195 ? -8.844 -41.327 -34.255 1.00 15.49 196 LYS B N 1
ATOM 7763 C CA . LYS F 1 195 ? -9.018 -40.118 -35.059 1.00 12.50 196 LYS B CA 1
ATOM 7764 C C . LYS F 1 195 ? -8.029 -40.068 -36.215 1.00 12.16 196 LYS B C 1
ATOM 7765 O O . LYS F 1 195 ? -7.200 -40.970 -36.353 1.00 28.96 196 LYS B O 1
ATOM 7771 N N . ASP F 1 196 ? -8.100 -39.031 -37.054 1.00 11.65 197 ASP B N 1
ATOM 7772 C CA . ASP F 1 196 ? -7.195 -38.920 -38.191 1.00 11.31 197 ASP B CA 1
ATOM 7773 C C . ASP F 1 196 ? -6.055 -37.946 -37.933 1.00 10.96 197 ASP B C 1
ATOM 7774 O O . ASP F 1 196 ? -5.452 -37.439 -38.885 1.00 22.34 197 ASP B O 1
ATOM 7779 N N . VAL F 1 197 ? -5.770 -37.652 -36.671 1.00 13.49 198 VAL B N 1
ATOM 7780 C CA . VAL F 1 197 ? -4.511 -37.043 -36.266 1.00 14.60 198 VAL B CA 1
ATOM 7781 C C . VAL F 1 197 ? -3.909 -37.971 -35.235 1.00 11.99 198 VAL B C 1
ATOM 7782 O O . VAL F 1 197 ? -4.556 -38.286 -34.229 1.00 22.53 198 VAL B O 1
ATOM 7786 N N . TRP F 1 198 ? -2.703 -38.421 -35.492 1.00 22.81 199 TRP B N 1
ATOM 7787 C CA . TRP F 1 198 ? -2.016 -39.308 -34.587 1.00 11.98 199 TRP B CA 1
ATOM 7788 C C . TRP F 1 198 ? -0.785 -38.660 -34.002 1.00 18.06 199 TRP B C 1
ATOM 7789 O O . TRP F 1 198 ? 0.212 -38.491 -34.682 1.00 20.87 199 TRP B O 1
ATOM 7800 N N . SER F 1 199 ? -0.887 -38.275 -32.749 1.00 11.55 200 SER B N 1
ATOM 7801 C CA . SER F 1 199 ? 0.209 -37.652 -32.068 1.00 16.69 200 SER B CA 1
ATOM 7802 C C . SER F 1 199 ? 1.117 -38.697 -31.441 1.00 11.51 200 SER B C 1
ATOM 7803 O O . SER F 1 199 ? 0.893 -39.123 -30.335 1.00 18.66 200 SER B O 1
ATOM 7806 N N . VAL F 1 200 ? 2.129 -39.092 -32.175 1.00 17.06 201 VAL B N 1
ATOM 7807 C CA . VAL F 1 200 ? 3.087 -40.084 -31.703 1.00 20.40 201 VAL B CA 1
ATOM 7808 C C . VAL F 1 200 ? 4.474 -39.570 -32.052 1.00 15.15 201 VAL B C 1
ATOM 7809 O O . VAL F 1 200 ? 4.781 -39.340 -33.190 1.00 13.18 201 VAL B O 1
ATOM 7813 N N . SER F 1 201 ? 5.280 -39.383 -31.033 1.00 24.82 202 SER B N 1
ATOM 7814 C CA . SER F 1 201 ? 6.611 -38.816 -31.239 1.00 18.87 202 SER B CA 1
ATOM 7815 C C . SER F 1 201 ? 7.530 -39.636 -32.058 1.00 12.72 202 SER B C 1
ATOM 7816 O O . SER F 1 201 ? 7.570 -40.836 -31.935 1.00 25.03 202 SER B O 1
ATOM 7819 N N . ARG F 1 202 ? 8.245 -38.964 -32.919 1.00 20.72 203 ARG B N 1
ATOM 7820 C CA . ARG F 1 202 ? 9.273 -39.619 -33.672 1.00 24.59 203 ARG B CA 1
ATOM 7821 C C . ARG F 1 202 ? 10.229 -40.317 -32.724 1.00 19.15 203 ARG B C 1
ATOM 7822 O O . ARG F 1 202 ? 10.399 -39.918 -31.587 1.00 27.60 203 ARG B O 1
ATOM 7830 N N . LEU F 1 203 ? 10.849 -41.362 -33.213 1.00 26.52 204 LEU B N 1
ATOM 7831 C CA . LEU F 1 203 ? 11.759 -42.138 -32.404 1.00 15.19 204 LEU B CA 1
ATOM 7832 C C . LEU F 1 203 ? 13.132 -41.523 -32.302 1.00 19.34 204 LEU B C 1
ATOM 7833 O O . LEU F 1 203 ? 13.831 -41.424 -33.278 1.00 28.73 204 LEU B O 1
ATOM 7838 N N . HIS F 1 204 ? 13.504 -41.119 -31.113 1.00 18.15 205 HIS B N 1
ATOM 7839 C CA . HIS F 1 204 ? 14.831 -40.603 -30.870 1.00 16.48 205 HIS B CA 1
ATOM 7840 C C . HIS F 1 204 ? 15.896 -41.637 -31.189 1.00 21.13 205 HIS B C 1
ATOM 7841 O O . HIS F 1 204 ? 15.664 -42.820 -31.059 1.00 27.16 205 HIS B O 1
ATOM 7848 N N . ARG F 1 205 ? 17.052 -41.171 -31.619 1.00 22.04 206 ARG B N 1
ATOM 7849 C CA . ARG F 1 205 ? 18.156 -42.058 -31.924 1.00 19.01 206 ARG B CA 1
ATOM 7850 C C . ARG F 1 205 ? 18.496 -42.987 -30.765 1.00 28.75 206 ARG B C 1
ATOM 7851 O O . ARG F 1 205 ? 18.948 -44.087 -30.984 1.00 31.86 206 ARG B O 1
ATOM 7859 N N . GLN F 1 206 ? 18.286 -42.535 -29.545 1.00 23.06 207 GLN B N 1
ATOM 7860 C CA . GLN F 1 206 ? 18.565 -43.351 -28.390 1.00 21.64 207 GLN B CA 1
ATOM 7861 C C . GLN F 1 206 ? 17.369 -44.171 -27.877 1.00 19.23 207 GLN B C 1
ATOM 7862 O O . GLN F 1 206 ? 17.502 -44.935 -26.958 1.00 33.01 207 GLN B O 1
ATOM 7868 N N . HIS F 1 207 ? 16.220 -44.035 -28.496 1.00 27.22 208 HIS B N 1
ATOM 7869 C CA . HIS F 1 207 ? 15.065 -44.825 -28.122 1.00 17.79 208 HIS B CA 1
ATOM 7870 C C . HIS F 1 207 ? 15.364 -46.309 -28.291 1.00 18.44 208 HIS B C 1
ATOM 7871 O O . HIS F 1 207 ? 15.989 -46.704 -29.244 1.00 31.45 208 HIS B O 1
ATOM 7878 N N . ALA F 1 208 ? 14.908 -47.109 -27.354 1.00 26.68 209 ALA B N 1
ATOM 7879 C CA . ALA F 1 208 ? 15.103 -48.568 -27.416 1.00 19.71 209 ALA B CA 1
ATOM 7880 C C . ALA F 1 208 ? 14.548 -49.237 -28.667 1.00 19.18 209 ALA B C 1
ATOM 7881 O O . ALA F 1 208 ? 15.051 -50.255 -29.068 1.00 42.68 209 ALA B O 1
ATOM 7883 N N . GLU F 1 209 ? 13.555 -48.660 -29.304 1.00 18.91 210 GLU B N 1
ATOM 7884 C CA . GLU F 1 209 ? 13.024 -49.192 -30.549 1.00 19.83 210 GLU B CA 1
ATOM 7885 C C . GLU F 1 209 ? 13.831 -48.781 -31.759 1.00 18.03 210 GLU B C 1
ATOM 7886 O O . GLU F 1 209 ? 13.702 -49.353 -32.808 1.00 27.96 210 GLU B O 1
ATOM 7892 N N . ARG F 1 210 ? 14.698 -47.808 -31.594 1.00 29.51 211 ARG B N 1
ATOM 7893 C CA . ARG F 1 210 ? 15.446 -47.286 -32.720 1.00 22.34 211 ARG B CA 1
ATOM 7894 C C . ARG F 1 210 ? 16.535 -48.197 -33.189 1.00 23.53 211 ARG B C 1
ATOM 7895 O O . ARG F 1 210 ? 17.269 -48.739 -32.409 1.00 32.47 211 ARG B O 1
ATOM 7903 N N . VAL F 1 211 ? 16.601 -48.364 -34.486 1.00 37.67 212 VAL B N 1
ATOM 7904 C CA . VAL F 1 211 ? 17.614 -49.168 -35.088 1.00 24.40 212 VAL B CA 1
ATOM 7905 C C . VAL F 1 211 ? 18.308 -48.308 -36.108 1.00 24.26 212 VAL B C 1
ATOM 7906 O O . VAL F 1 211 ? 17.886 -47.191 -36.361 1.00 33.97 212 VAL B O 1
ATOM 7910 N N . ASP F 1 212 ? 19.363 -48.818 -36.711 1.00 24.93 213 ASP B N 1
ATOM 7911 C CA . ASP F 1 212 ? 20.130 -48.042 -37.658 1.00 25.37 213 ASP B CA 1
ATOM 7912 C C . ASP F 1 212 ? 19.442 -47.778 -38.986 1.00 33.09 213 ASP B C 1
ATOM 7913 O O . ASP F 1 212 ? 19.810 -48.350 -39.993 1.00 24.35 213 ASP B O 1
ATOM 7918 N N . HIS F 1 213 ? 18.441 -46.898 -38.973 1.00 22.68 214 HIS B N 1
ATOM 7919 C CA . HIS F 1 213 ? 17.768 -46.490 -40.186 1.00 21.83 214 HIS B CA 1
ATOM 7920 C C . HIS F 1 213 ? 17.495 -44.992 -40.106 1.00 32.08 214 HIS B C 1
ATOM 7921 O O . HIS F 1 213 ? 17.248 -44.474 -39.040 1.00 28.38 214 HIS B O 1
ATOM 7928 N N . PRO F 1 214 ? 17.569 -44.314 -41.231 1.00 20.26 215 PRO B N 1
ATOM 7929 C CA . PRO F 1 214 ? 17.414 -42.863 -41.183 1.00 19.40 215 PRO B CA 1
ATOM 7930 C C . PRO F 1 214 ? 15.976 -42.379 -41.016 1.00 24.36 215 PRO B C 1
ATOM 7931 O O . PRO F 1 214 ? 15.814 -41.282 -40.529 1.00 41.68 215 PRO B O 1
ATOM 7935 N N . THR F 1 215 ? 14.980 -43.165 -41.380 1.00 26.10 216 THR B N 1
ATOM 7936 C CA . THR F 1 215 ? 13.592 -42.762 -41.355 1.00 17.12 216 THR B CA 1
ATOM 7937 C C . THR F 1 215 ? 12.685 -43.832 -40.790 1.00 17.33 216 THR B C 1
ATOM 7938 O O . THR F 1 215 ? 11.798 -44.279 -41.459 1.00 29.53 216 THR B O 1
ATOM 7942 N N . GLN F 1 216 ? 12.915 -44.246 -39.569 1.00 17.89 217 GLN B N 1
ATOM 7943 C CA . GLN F 1 216 ? 12.138 -45.300 -38.966 1.00 18.20 217 GLN B CA 1
ATOM 7944 C C . GLN F 1 216 ? 10.804 -44.802 -38.489 1.00 17.30 217 GLN B C 1
ATOM 7945 O O . GLN F 1 216 ? 10.692 -43.723 -37.993 1.00 28.56 217 GLN B O 1
ATOM 7951 N N . LYS F 1 217 ? 9.791 -45.609 -38.676 1.00 32.65 218 LYS B N 1
ATOM 7952 C CA . LYS F 1 217 ? 8.458 -45.246 -38.259 1.00 17.79 218 LYS B CA 1
ATOM 7953 C C . LYS F 1 217 ? 8.095 -45.982 -36.989 1.00 27.10 218 LYS B C 1
ATOM 7954 O O . LYS F 1 217 ? 8.332 -47.172 -36.859 1.00 35.60 218 LYS B O 1
ATOM 7960 N N . PRO F 1 218 ? 7.531 -45.272 -36.044 1.00 19.40 219 PRO B N 1
ATOM 7961 C CA . PRO F 1 218 ? 7.159 -45.871 -34.779 1.00 17.12 219 PRO B CA 1
ATOM 7962 C C . PRO F 1 218 ? 6.176 -47.049 -34.946 1.00 21.27 219 PRO B C 1
ATOM 7963 O O . PRO F 1 218 ? 5.198 -46.920 -35.655 1.00 34.22 219 PRO B O 1
ATOM 7967 N N . LEU F 1 219 ? 6.446 -48.181 -34.311 1.00 19.90 220 LEU B N 1
ATOM 7968 C CA . LEU F 1 219 ? 5.594 -49.360 -34.433 1.00 19.26 220 LEU B CA 1
ATOM 7969 C C . LEU F 1 219 ? 4.185 -49.105 -33.968 1.00 18.77 220 LEU B C 1
ATOM 7970 O O . LEU F 1 219 ? 3.276 -49.748 -34.422 1.00 28.17 220 LEU B O 1
ATOM 7975 N N . GLU F 1 220 ? 4.022 -48.171 -33.061 1.00 28.11 221 GLU B N 1
ATOM 7976 C CA . GLU F 1 220 ? 2.714 -47.788 -32.580 1.00 17.69 221 GLU B CA 1
ATOM 7977 C C . GLU F 1 220 ? 1.768 -47.459 -33.714 1.00 18.08 221 GLU B C 1
ATOM 7978 O O . GLU F 1 220 ? 0.639 -47.894 -33.714 1.00 30.19 221 GLU B O 1
ATOM 7984 N N . ILE F 1 221 ? 2.236 -46.720 -34.701 1.00 19.53 222 ILE B N 1
ATOM 7985 C CA . ILE F 1 221 ? 1.301 -46.317 -35.740 1.00 15.68 222 ILE B CA 1
ATOM 7986 C C . ILE F 1 221 ? 1.213 -47.372 -36.831 1.00 16.28 222 ILE B C 1
ATOM 7987 O O . ILE F 1 221 ? 0.148 -47.558 -37.426 1.00 41.56 222 ILE B O 1
ATOM 7992 N N . ILE F 1 222 ? 2.302 -48.086 -37.108 1.00 22.49 223 ILE B N 1
ATOM 7993 C CA . ILE F 1 222 ? 2.224 -49.170 -38.084 1.00 17.66 223 ILE B CA 1
ATOM 7994 C C . ILE F 1 222 ? 1.321 -50.282 -37.573 1.00 19.81 223 ILE B C 1
ATOM 7995 O O . ILE F 1 222 ? 0.491 -50.819 -38.317 1.00 27.28 223 ILE B O 1
ATOM 8000 N N . GLU F 1 223 ? 1.477 -50.655 -36.298 1.00 18.97 224 GLU B N 1
ATOM 8001 C CA . GLU F 1 223 ? 0.623 -51.687 -35.721 1.00 19.80 224 GLU B CA 1
ATOM 8002 C C . GLU F 1 223 ? -0.849 -51.295 -35.800 1.00 19.27 224 GLU B C 1
ATOM 8003 O O . GLU F 1 223 ? -1.705 -52.126 -36.112 1.00 26.25 224 GLU B O 1
ATOM 8009 N N . ARG F 1 224 ? -1.167 -50.032 -35.518 1.00 24.54 225 ARG B N 1
ATOM 8010 C CA . ARG F 1 224 ? -2.548 -49.579 -35.642 1.00 17.73 225 ARG B CA 1
ATOM 8011 C C . ARG F 1 224 ? -3.087 -49.855 -37.038 1.00 17.72 225 ARG B C 1
ATOM 8012 O O . ARG F 1 224 ? -4.210 -50.348 -37.202 1.00 33.73 225 ARG B O 1
ATOM 8020 N N . MET F 1 225 ? -2.296 -49.528 -38.066 1.00 32.94 226 MET B N 1
ATOM 8021 C CA . MET F 1 225 ? -2.708 -49.811 -39.437 1.00 17.43 226 MET B CA 1
ATOM 8022 C C . MET F 1 225 ? -2.980 -51.297 -39.622 1.00 18.62 226 MET B C 1
ATOM 8023 O O . MET F 1 225 ? -4.032 -51.693 -40.139 1.00 29.72 226 MET B O 1
ATOM 8028 N N . VAL F 1 226 ? -2.045 -52.140 -39.186 1.00 21.27 227 VAL B N 1
ATOM 8029 C CA . VAL F 1 226 ? -2.200 -53.579 -39.372 1.00 20.62 227 VAL B CA 1
ATOM 8030 C C . VAL F 1 226 ? -3.452 -54.080 -38.658 1.00 21.12 227 VAL B C 1
ATOM 8031 O O . VAL F 1 226 ? -4.211 -54.895 -39.197 1.00 27.48 227 VAL B O 1
ATOM 8035 N N . LEU F 1 227 ? -3.706 -53.581 -37.448 1.00 20.84 228 LEU B N 1
ATOM 8036 C CA . LEU F 1 227 ? -4.795 -54.108 -36.632 1.00 21.45 228 LEU B CA 1
ATOM 8037 C C . LEU F 1 227 ? -6.163 -53.723 -37.189 1.00 24.74 228 LEU B C 1
ATOM 8038 O O . LEU F 1 227 ? -7.092 -54.539 -37.187 1.00 35.20 228 LEU B O 1
ATOM 8043 N N . ALA F 1 228 ? -6.315 -52.537 -37.698 1.00 26.80 229 ALA B N 1
ATOM 8044 C CA . ALA F 1 228 ? -7.612 -52.110 -38.151 1.00 27.26 229 ALA B CA 1
ATOM 8045 C C . ALA F 1 228 ? -7.947 -52.554 -39.526 1.00 25.45 229 ALA B C 1
ATOM 8046 O O . ALA F 1 228 ? -9.097 -52.788 -39.829 1.00 32.99 229 ALA B O 1
ATOM 8048 N N . SER F 1 229 ? -6.955 -52.701 -40.355 1.00 22.44 230 SER B N 1
ATOM 8049 C CA . SER F 1 229 ? -7.228 -52.931 -41.749 1.00 22.75 230 SER B CA 1
ATOM 8050 C C . SER F 1 229 ? -6.814 -54.295 -42.334 1.00 25.80 230 SER B C 1
ATOM 8051 O O . SER F 1 229 ? -7.019 -54.545 -43.500 1.00 22.79 230 SER B O 1
ATOM 8054 N N . CYS F 1 230 ? -6.238 -55.151 -41.515 1.00 25.01 231 CYS B N 1
ATOM 8055 C CA . CYS F 1 230 ? -5.915 -56.500 -41.969 1.00 23.09 231 CYS B CA 1
ATOM 8056 C C . CYS F 1 230 ? -6.509 -57.515 -41.014 1.00 24.21 231 CYS B C 1
ATOM 8057 O O . CYS F 1 230 ? -6.245 -57.479 -39.837 1.00 43.05 231 CYS B O 1
ATOM 8060 N N . PRO F 1 231 ? -7.352 -58.403 -41.525 1.00 25.15 232 PRO B N 1
ATOM 8061 C CA . PRO F 1 231 ? -7.861 -59.472 -40.673 1.00 26.39 232 PRO B CA 1
ATOM 8062 C C . PRO F 1 231 ? -6.718 -60.280 -40.103 1.00 32.81 232 PRO B C 1
ATOM 8063 O O . PRO F 1 231 ? -5.632 -60.368 -40.708 1.00 32.51 232 PRO B O 1
ATOM 8067 N N . PRO F 1 232 ? -6.908 -60.886 -38.934 1.00 29.59 233 PRO B N 1
ATOM 8068 C CA . PRO F 1 232 ? -5.888 -61.816 -38.431 1.00 34.24 233 PRO B CA 1
ATOM 8069 C C . PRO F 1 232 ? -5.710 -62.963 -39.413 1.00 30.34 233 PRO B C 1
ATOM 8070 O O . PRO F 1 232 ? -6.669 -63.644 -39.782 1.00 42.20 233 PRO B O 1
ATOM 8074 N N . GLY F 1 233 ? -4.474 -63.147 -39.866 1.00 30.01 234 GLY B N 1
ATOM 8075 C CA . GLY F 1 233 ? -4.165 -64.088 -40.915 1.00 30.86 234 GLY B CA 1
ATOM 8076 C C . GLY F 1 233 ? -4.038 -63.468 -42.295 1.00 35.40 234 GLY B C 1
ATOM 8077 O O . GLY F 1 233 ? -3.439 -64.087 -43.187 1.00 43.77 234 GLY B O 1
ATOM 8078 N N . GLY F 1 234 ? -4.586 -62.272 -42.498 1.00 31.73 235 GLY B N 1
ATOM 8079 C CA . GLY F 1 234 ? -4.417 -61.572 -43.756 1.00 27.88 235 GLY B CA 1
ATOM 8080 C C . GLY F 1 234 ? -2.960 -61.445 -44.149 1.00 28.58 235 GLY B C 1
ATOM 8081 O O . GLY F 1 234 ? -2.069 -61.761 -43.355 1.00 33.24 235 GLY B O 1
ATOM 8082 N N . ARG F 1 235 ? -2.700 -60.998 -45.377 1.00 27.10 236 ARG B N 1
ATOM 8083 C CA . ARG F 1 235 ? -1.344 -60.747 -45.834 1.00 26.81 236 ARG B CA 1
ATOM 8084 C C . ARG F 1 235 ? -1.165 -59.252 -46.023 1.00 25.36 236 ARG B C 1
ATOM 8085 O O . ARG F 1 235 ? -2.034 -58.587 -46.600 1.00 34.15 236 ARG B O 1
ATOM 8093 N N . VAL F 1 236 ? -0.044 -58.731 -45.523 1.00 34.22 237 VAL B N 1
ATOM 8094 C CA . VAL F 1 236 ? 0.313 -57.321 -45.611 1.00 23.63 237 VAL B CA 1
ATOM 8095 C C . VAL F 1 236 ? 1.507 -57.199 -46.542 1.00 23.60 237 VAL B C 1
ATOM 8096 O O . VAL F 1 236 ? 2.462 -57.982 -46.445 1.00 32.25 237 VAL B O 1
ATOM 8100 N N . LEU F 1 237 ? 1.455 -56.224 -47.446 1.00 22.73 238 LEU B N 1
ATOM 8101 C CA . LEU F 1 237 ? 2.565 -55.943 -48.348 1.00 22.67 238 LEU B CA 1
ATOM 8102 C C . LEU F 1 237 ? 3.196 -54.613 -47.962 1.00 21.60 238 LEU B C 1
ATOM 8103 O O . LEU F 1 237 ? 2.490 -53.612 -47.805 1.00 34.66 238 LEU B O 1
ATOM 8108 N N . ASP F 1 238 ? 4.509 -54.588 -47.834 1.00 23.77 239 ASP B N 1
ATOM 8109 C CA . ASP F 1 238 ? 5.238 -53.355 -47.603 1.00 21.00 239 ASP B CA 1
ATOM 8110 C C . ASP F 1 238 ? 6.316 -53.295 -48.684 1.00 31.70 239 ASP B C 1
ATOM 8111 O O . ASP F 1 238 ? 7.356 -53.928 -48.555 1.00 30.38 239 ASP B O 1
ATOM 8116 N N . PRO F 1 239 ? 6.071 -52.535 -49.744 1.00 20.64 240 PRO B N 1
ATOM 8117 C CA . PRO F 1 239 ? 7.019 -52.483 -50.856 1.00 27.19 240 PRO B CA 1
ATOM 8118 C C . PRO F 1 239 ? 8.381 -51.787 -50.569 1.00 21.61 240 PRO B C 1
ATOM 8119 O O . PRO F 1 239 ? 9.267 -51.915 -51.376 1.00 41.19 240 PRO B O 1
ATOM 8123 N N . PHE F 1 240 ? 8.526 -51.088 -49.458 1.00 21.71 241 PHE B N 1
ATOM 8124 C CA . PHE F 1 240 ? 9.758 -50.391 -49.114 1.00 20.11 241 PHE B CA 1
ATOM 8125 C C . PHE F 1 240 ? 9.842 -50.508 -47.627 1.00 23.16 241 PHE B C 1
ATOM 8126 O O . PHE F 1 240 ? 9.746 -49.523 -46.924 1.00 30.35 241 PHE B O 1
ATOM 8134 N N . MET F 1 241 ? 10.062 -51.710 -47.142 1.00 21.31 242 MET B N 1
ATOM 8135 C CA . MET F 1 241 ? 10.039 -52.012 -45.738 1.00 21.34 242 MET B CA 1
ATOM 8136 C C . MET F 1 241 ? 11.133 -51.487 -44.829 1.00 21.38 242 MET B C 1
ATOM 8137 O O . MET F 1 241 ? 10.991 -51.521 -43.629 1.00 30.35 242 MET B O 1
ATOM 8142 N N . GLY F 1 242 ? 12.215 -51.022 -45.395 1.00 21.47 243 GLY B N 1
ATOM 8143 C CA . GLY F 1 242 ? 13.313 -50.532 -44.597 1.00 21.56 243 GLY B CA 1
ATOM 8144 C C . GLY F 1 242 ? 13.795 -51.400 -43.467 1.00 22.50 243 GLY B C 1
ATOM 8145 O O . GLY F 1 242 ? 14.384 -52.428 -43.720 1.00 31.59 243 GLY B O 1
ATOM 8146 N N . SER F 1 243 ? 13.556 -50.998 -42.238 1.00 22.22 244 SER B N 1
ATOM 8147 C CA . SER F 1 243 ? 13.962 -51.743 -41.071 1.00 23.14 244 SER B CA 1
ATOM 8148 C C . SER F 1 243 ? 12.985 -52.832 -40.611 1.00 23.84 244 SER B C 1
ATOM 8149 O O . SER F 1 243 ? 13.194 -53.434 -39.592 1.00 31.61 244 SER B O 1
ATOM 8152 N N . GLY F 1 244 ? 11.931 -53.066 -41.356 1.00 28.66 245 GLY B N 1
ATOM 8153 C CA . GLY F 1 244 ? 10.955 -54.078 -41.019 1.00 23.62 245 GLY B CA 1
ATOM 8154 C C . GLY F 1 244 ? 9.871 -53.779 -40.013 1.00 27.64 245 GLY B C 1
ATOM 8155 O O . GLY F 1 244 ? 9.276 -54.694 -39.483 1.00 35.65 245 GLY B O 1
ATOM 8156 N N . THR F 1 245 ? 9.604 -52.513 -39.740 1.00 24.51 246 THR B N 1
ATOM 8157 C CA . THR F 1 245 ? 8.639 -52.157 -38.707 1.00 21.61 246 THR B CA 1
ATOM 8158 C C . THR F 1 245 ? 7.287 -52.793 -38.968 1.00 21.62 246 THR B C 1
ATOM 8159 O O . THR F 1 245 ? 6.625 -53.206 -38.051 1.00 27.47 246 THR B O 1
ATOM 8163 N N . THR F 1 246 ? 6.909 -52.886 -40.213 1.00 21.43 247 THR B N 1
ATOM 8164 C CA . THR F 1 246 ? 5.667 -53.542 -40.571 1.00 21.61 247 THR B CA 1
ATOM 8165 C C . THR F 1 246 ? 5.803 -55.077 -40.407 1.00 29.95 247 THR B C 1
ATOM 8166 O O . THR F 1 246 ? 4.855 -55.732 -40.016 1.00 25.49 247 THR B O 1
ATOM 8170 N N . ALA F 1 247 ? 6.978 -55.638 -40.691 1.00 23.66 248 ALA B N 1
ATOM 8171 C CA . ALA F 1 247 ? 7.208 -57.051 -40.440 1.00 25.02 248 ALA B CA 1
ATOM 8172 C C . ALA F 1 247 ? 6.969 -57.380 -38.992 1.00 34.75 248 ALA B C 1
ATOM 8173 O O . ALA F 1 247 ? 6.272 -58.328 -38.685 1.00 36.74 248 ALA B O 1
ATOM 8175 N N . VAL F 1 248 ? 7.523 -56.578 -38.095 1.00 35.74 249 VAL B N 1
ATOM 8176 C CA . VAL F 1 248 ? 7.374 -56.801 -36.678 1.00 25.49 249 VAL B CA 1
ATOM 8177 C C . VAL F 1 248 ? 5.933 -56.673 -36.248 1.00 28.76 249 VAL B C 1
ATOM 8178 O O . VAL F 1 248 ? 5.453 -57.491 -35.499 1.00 37.25 249 VAL B O 1
ATOM 8182 N N . ALA F 1 249 ? 5.247 -55.644 -36.716 1.00 25.72 250 ALA B N 1
ATOM 8183 C CA . ALA F 1 249 ? 3.834 -55.459 -36.400 1.00 23.44 250 ALA B CA 1
ATOM 8184 C C . ALA F 1 249 ? 3.005 -56.689 -36.736 1.00 24.34 250 ALA B C 1
ATOM 8185 O O . ALA F 1 249 ? 2.238 -57.139 -35.930 1.00 32.90 250 ALA B O 1
ATOM 8187 N N . CYS F 1 250 ? 3.183 -57.219 -37.927 1.00 29.14 251 CYS B N 1
ATOM 8188 C CA . CYS F 1 250 ? 2.436 -58.379 -38.375 1.00 25.63 251 CYS B CA 1
ATOM 8189 C C . CYS F 1 250 ? 2.791 -59.592 -37.526 1.00 29.04 251 CYS B C 1
ATOM 8190 O O . CYS F 1 250 ? 1.914 -60.298 -37.078 1.00 38.80 251 CYS B O 1
ATOM 8193 N N . ALA F 1 251 ? 4.066 -59.780 -37.251 1.00 31.22 252 ALA B N 1
ATOM 8194 C CA . ALA F 1 251 ? 4.510 -60.876 -36.406 1.00 33.91 252 ALA B CA 1
ATOM 8195 C C . ALA F 1 251 ? 3.878 -60.817 -35.040 1.00 31.06 252 ALA B C 1
ATOM 8196 O O . ALA F 1 251 ? 3.410 -61.816 -34.536 1.00 42.49 252 ALA B O 1
ATOM 8198 N N . ARG F 1 252 ? 3.841 -59.642 -34.452 1.00 27.93 253 ARG B N 1
ATOM 8199 C CA . ARG F 1 252 ? 3.277 -59.492 -33.148 1.00 28.05 253 ARG B CA 1
ATOM 8200 C C . ARG F 1 252 ? 1.758 -59.606 -33.134 1.00 35.64 253 ARG B C 1
ATOM 8201 O O . ARG F 1 252 ? 1.175 -59.762 -32.083 1.00 46.72 253 ARG B O 1
ATOM 8209 N N . GLN F 1 253 ? 1.113 -59.519 -34.279 1.00 27.46 254 GLN B N 1
ATOM 8210 C CA . GLN F 1 253 ? -0.339 -59.499 -34.302 1.00 27.27 254 GLN B CA 1
ATOM 8211 C C . GLN F 1 253 ? -0.968 -60.621 -35.120 1.00 30.25 254 GLN B C 1
ATOM 8212 O O . GLN F 1 253 ? -2.172 -60.666 -35.290 1.00 33.11 254 GLN B O 1
ATOM 8218 N N . GLY F 1 254 ? -0.143 -61.520 -35.634 1.00 29.11 255 GLY B N 1
ATOM 8219 C CA . GLY F 1 254 ? -0.688 -62.661 -36.339 1.00 30.13 255 GLY B CA 1
ATOM 8220 C C . GLY F 1 254 ? -1.159 -62.352 -37.741 1.00 29.47 255 GLY B C 1
ATOM 8221 O O . GLY F 1 254 ? -2.205 -62.862 -38.170 1.00 38.58 255 GLY B O 1
ATOM 8222 N N . ARG F 1 255 ? -0.416 -61.524 -38.465 1.00 28.48 256 ARG B N 1
ATOM 8223 C CA . ARG F 1 255 ? -0.701 -61.242 -39.860 1.00 27.93 256 ARG B CA 1
ATOM 8224 C C . ARG F 1 255 ? 0.452 -61.743 -40.713 1.00 29.20 256 ARG B C 1
ATOM 8225 O O . ARG F 1 255 ? 1.587 -61.862 -40.239 1.00 38.57 256 ARG B O 1
ATOM 8233 N N . ASP F 1 256 ? 0.149 -62.065 -41.964 1.00 28.51 257 ASP B N 1
ATOM 8234 C CA . ASP F 1 256 ? 1.177 -62.473 -42.903 1.00 28.88 257 ASP B CA 1
ATOM 8235 C C . ASP F 1 256 ? 1.806 -61.243 -43.545 1.00 30.09 257 ASP B C 1
ATOM 8236 O O . ASP F 1 256 ? 1.144 -60.219 -43.738 1.00 41.58 257 ASP B O 1
ATOM 8241 N N . PHE F 1 257 ? 3.078 -61.363 -43.886 1.00 33.75 258 PHE B N 1
ATOM 8242 C CA . PHE F 1 257 ? 3.800 -60.234 -44.444 1.00 26.77 258 PHE B CA 1
ATOM 8243 C C . PHE F 1 257 ? 4.697 -60.505 -45.614 1.00 27.14 258 PHE B C 1
ATOM 8244 O O . PHE F 1 257 ? 5.360 -61.525 -45.661 1.00 28.27 258 PHE B O 1
ATOM 8252 N N . VAL F 1 258 ? 4.681 -59.615 -46.582 1.00 26.20 259 VAL B N 1
ATOM 8253 C CA . VAL F 1 258 ? 5.607 -59.681 -47.671 1.00 26.33 259 VAL B CA 1
ATOM 8254 C C . VAL F 1 258 ? 6.275 -58.304 -47.714 1.00 31.57 259 VAL B C 1
ATOM 8255 O O . VAL F 1 258 ? 5.587 -57.293 -47.663 1.00 38.55 259 VAL B O 1
ATOM 8259 N N . GLY F 1 259 ? 7.590 -58.255 -47.806 1.00 25.44 260 GLY B N 1
ATOM 8260 C CA . GLY F 1 259 ? 8.306 -57.002 -47.887 1.00 25.69 260 GLY B CA 1
ATOM 8261 C C . GLY F 1 259 ? 9.485 -56.879 -48.820 1.00 25.45 260 GLY B C 1
ATOM 8262 O O . GLY F 1 259 ? 10.126 -57.872 -49.135 1.00 34.99 260 GLY B O 1
ATOM 8263 N N . TYR F 1 260 ? 9.774 -55.673 -49.269 1.00 23.96 261 TYR B N 1
ATOM 8264 C CA . TYR F 1 260 ? 10.905 -55.432 -50.145 1.00 24.77 261 TYR B CA 1
ATOM 8265 C C . TYR F 1 260 ? 11.789 -54.274 -49.681 1.00 24.23 261 TYR B C 1
ATOM 8266 O O . TYR F 1 260 ? 11.274 -53.265 -49.229 1.00 32.79 261 TYR B O 1
ATOM 8275 N N . GLU F 1 261 ? 13.097 -54.411 -49.807 1.00 24.21 262 GLU B N 1
ATOM 8276 C CA . GLU F 1 261 ? 14.053 -53.378 -49.412 1.00 23.85 262 GLU B CA 1
ATOM 8277 C C . GLU F 1 261 ? 15.353 -53.634 -50.154 1.00 24.65 262 GLU B C 1
ATOM 8278 O O . GLU F 1 261 ? 15.945 -54.688 -49.997 1.00 41.68 262 GLU B O 1
ATOM 8284 N N . ILE F 1 262 ? 15.771 -52.712 -50.980 1.00 24.22 263 ILE B N 1
ATOM 8285 C CA . ILE F 1 262 ? 16.985 -52.879 -51.745 1.00 25.04 263 ILE B CA 1
ATOM 8286 C C . ILE F 1 262 ? 18.283 -52.806 -50.923 1.00 26.02 263 ILE B C 1
ATOM 8287 O O . ILE F 1 262 ? 19.300 -53.258 -51.392 1.00 35.11 263 ILE B O 1
ATOM 8292 N N . ASN F 1 263 ? 18.242 -52.269 -49.715 1.00 26.21 264 ASN B N 1
ATOM 8293 C CA . ASN F 1 263 ? 19.419 -52.152 -48.857 1.00 27.50 264 ASN B CA 1
ATOM 8294 C C . ASN F 1 263 ? 19.513 -53.319 -47.891 1.00 26.74 264 ASN B C 1
ATOM 8295 O O . ASN F 1 263 ? 18.704 -53.455 -47.000 1.00 30.15 264 ASN B O 1
ATOM 8300 N N . GLU F 1 264 ? 20.548 -54.124 -48.041 1.00 27.94 265 GLU B N 1
ATOM 8301 C CA . GLU F 1 264 ? 20.671 -55.345 -47.235 1.00 28.96 265 GLU B CA 1
ATOM 8302 C C . GLU F 1 264 ? 20.989 -55.134 -45.794 1.00 31.87 265 GLU B C 1
ATOM 8303 O O . GLU F 1 264 ? 20.631 -55.937 -44.963 1.00 40.26 265 GLU B O 1
ATOM 8309 N N . SER F 1 265 ? 21.664 -54.054 -45.485 1.00 38.77 266 SER B N 1
ATOM 8310 C CA . SER F 1 265 ? 21.921 -53.744 -44.105 1.00 28.74 266 SER B CA 1
ATOM 8311 C C . SER F 1 265 ? 20.585 -53.557 -43.434 1.00 27.83 266 SER B C 1
ATOM 8312 O O . SER F 1 265 ? 20.347 -54.080 -42.367 1.00 40.89 266 SER B O 1
ATOM 8315 N N . TYR F 1 266 ? 19.706 -52.818 -44.081 1.00 36.67 267 TYR B N 1
ATOM 8316 C CA . TYR F 1 266 ? 18.368 -52.614 -43.554 1.00 25.76 267 TYR B CA 1
ATOM 8317 C C . TYR F 1 266 ? 17.646 -53.945 -43.473 1.00 26.40 267 TYR B C 1
ATOM 8318 O O . TYR F 1 266 ? 17.038 -54.255 -42.479 1.00 42.23 267 TYR B O 1
ATOM 8327 N N . CYS F 1 267 ? 17.747 -54.747 -44.511 1.00 27.03 268 CYS B N 1
ATOM 8328 C CA . CYS F 1 267 ? 17.094 -56.058 -44.541 1.00 27.70 268 CYS B CA 1
ATOM 8329 C C . CYS F 1 267 ? 17.545 -56.945 -43.399 1.00 34.95 268 CYS B C 1
ATOM 8330 O O . CYS F 1 267 ? 16.743 -57.635 -42.805 1.00 44.07 268 CYS B O 1
ATOM 8333 N N . ALA F 1 268 ? 18.819 -56.901 -43.059 1.00 30.33 269 ALA B N 1
ATOM 8334 C CA . ALA F 1 268 ? 19.298 -57.651 -41.930 1.00 30.65 269 ALA B CA 1
ATOM 8335 C C . ALA F 1 268 ? 18.692 -57.173 -40.648 1.00 30.26 269 ALA B C 1
ATOM 8336 O O . ALA F 1 268 ? 18.319 -57.972 -39.817 1.00 38.90 269 ALA B O 1
ATOM 8338 N N . ILE F 1 269 ? 18.608 -55.866 -40.471 1.00 28.92 270 ILE B N 1
ATOM 8339 C CA . ILE F 1 269 ? 17.965 -55.329 -39.290 1.00 28.32 270 ILE B CA 1
ATOM 8340 C C . ILE F 1 269 ? 16.537 -55.851 -39.202 1.00 30.01 270 ILE B C 1
ATOM 8341 O O . ILE F 1 269 ? 16.084 -56.244 -38.148 1.00 40.89 270 ILE B O 1
ATOM 8346 N N . ALA F 1 270 ? 15.852 -55.891 -40.322 1.00 27.45 271 ALA B N 1
ATOM 8347 C CA . ALA F 1 270 ? 14.498 -56.407 -40.328 1.00 27.22 271 ALA B CA 1
ATOM 8348 C C . ALA F 1 270 ? 14.457 -57.859 -39.865 1.00 29.77 271 ALA B C 1
ATOM 8349 O O . ALA F 1 270 ? 13.591 -58.239 -39.108 1.00 28.64 271 ALA B O 1
ATOM 8351 N N . HIS F 1 271 ? 15.425 -58.657 -40.304 1.00 34.17 272 HIS B N 1
ATOM 8352 C CA . HIS F 1 271 ? 15.496 -60.034 -39.827 1.00 31.03 272 HIS B CA 1
ATOM 8353 C C . HIS F 1 271 ? 15.673 -60.066 -38.319 1.00 31.50 272 HIS B C 1
ATOM 8354 O O . HIS F 1 271 ? 14.946 -60.775 -37.611 1.00 39.59 272 HIS B O 1
ATOM 8361 N N . GLU F 1 272 ? 16.609 -59.289 -37.826 1.00 31.42 273 GLU B N 1
ATOM 8362 C CA . GLU F 1 272 ? 16.854 -59.267 -36.411 1.00 31.88 273 GLU B CA 1
ATOM 8363 C C . GLU F 1 272 ? 15.625 -58.852 -35.639 1.00 33.54 273 GLU B C 1
ATOM 8364 O O . GLU F 1 272 ? 15.226 -59.545 -34.717 1.00 63.31 273 GLU B O 1
ATOM 8370 N N . ARG F 1 273 ? 15.020 -57.735 -36.009 1.00 29.61 274 ARG B N 1
ATOM 8371 C CA . ARG F 1 273 ? 13.860 -57.243 -35.283 1.00 30.17 274 ARG B CA 1
ATOM 8372 C C . ARG F 1 273 ? 12.745 -58.297 -35.214 1.00 29.26 274 ARG B C 1
ATOM 8373 O O . ARG F 1 273 ? 12.105 -58.459 -34.202 1.00 38.09 274 ARG B O 1
ATOM 8381 N N . VAL F 1 274 ? 12.533 -59.004 -36.296 1.00 29.60 275 VAL B N 1
ATOM 8382 C CA . VAL F 1 274 ? 11.507 -60.018 -36.286 1.00 33.60 275 VAL B CA 1
ATOM 8383 C C . VAL F 1 274 ? 11.948 -61.178 -35.392 1.00 32.30 275 VAL B C 1
ATOM 8384 O O . VAL F 1 274 ? 11.221 -61.602 -34.521 1.00 40.39 275 VAL B O 1
ATOM 8388 N N . ASN F 1 275 ? 13.168 -61.628 -35.562 1.00 32.66 276 ASN B N 1
ATOM 8389 C CA . ASN F 1 275 ? 13.642 -62.780 -34.802 1.00 34.28 276 ASN B CA 1
ATOM 8390 C C . ASN F 1 275 ? 13.721 -62.575 -33.287 1.00 34.60 276 ASN B C 1
ATOM 8391 O O . ASN F 1 275 ? 13.652 -63.538 -32.548 1.00 67.50 276 ASN B O 1
ATOM 8396 N N . ALA F 1 276 ? 13.802 -61.346 -32.820 1.00 38.66 277 ALA B N 1
ATOM 8397 C CA . ALA F 1 276 ? 13.896 -61.075 -31.393 1.00 33.79 277 ALA B CA 1
ATOM 8398 C C . ALA F 1 276 ? 12.574 -61.129 -30.661 1.00 41.36 277 ALA B C 1
ATOM 8399 O O . ALA F 1 276 ? 12.448 -60.622 -29.560 1.00 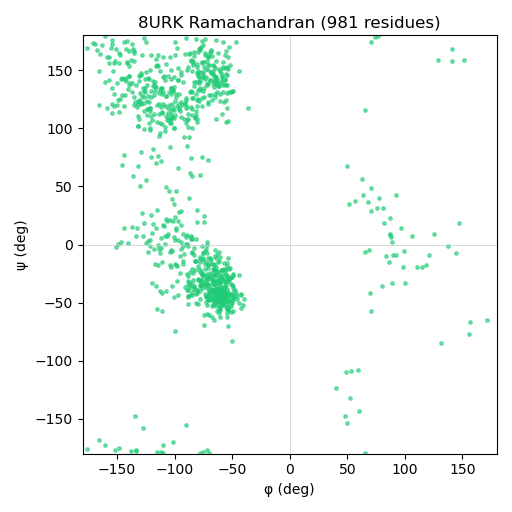45.11 277 ALA B O 1
ATOM 8401 N N . LEU F 1 277 ? 11.597 -61.773 -31.256 1.00 47.81 278 LEU B N 1
ATOM 8402 C CA . LEU F 1 277 ? 10.321 -61.901 -30.612 1.00 52.99 278 LEU B CA 1
ATOM 8403 C C . LEU F 1 277 ? 10.112 -63.324 -30.114 1.00 48.61 278 LEU B C 1
ATOM 8404 O O . LEU F 1 277 ? 10.179 -64.267 -30.888 1.00 52.42 278 LEU B O 1
#

InterPro domains:
  IPR001091 Restriction/modification DNA-methyltransferase [PR00508] (51-65)
  IPR001091 Restriction/modification DNA-methyltransferase [PR00508] (86-106)
  IPR001091 Restriction/modification DNA-methyltransferase [PR00508] (213-230)
  IPR001091 Restriction/modification DNA-methyltransferase [PR00508] (232-250)
  IPR001091 Restriction/modification DNA-methyltransferase [PR00508] (255-275)
  IPR002052 DNA methylase, N-6 adenine-specific, conserved site [PS00092] (55-61)
  IPR002941 DNA methylase N-4/N-6 [PF01555] (52-271)
  IPR029063 S-adenosyl-L-methionine-dependent methyltransferase superfamily [G3DSA:3.40.50.150] (33-281)
  IPR029063 S-adenosyl-L-methionine-dependent methyltransferase superfamily [SSF53335] (34-275)

Foldseek 3Di:
DDDQQAEALDQCLVCLVVQDFLAAAEEEEEFQQLPQDPQVDCRNVDDDPRNVVVVVSNVVSCLRNHHQQHKYKYKYAPRCVVVNVVVVVVQWPWPAKAKEFQVDFDDDDDDPDDTDGIIIITITHRDPNYFFDQQVVFAADDPVVLVVPDDPVCPPPCCSHRHHGCPRYHYDHDADCPRPPDDPGDDDDDLNVLLSVCLTGADAQGEYEYSACQQQSNVCSCLPSHYHYHYYHNDVVSSVNNVVSSVPD/DDPQAAEALDACLPCLVPQDFLAAQEEEEEAQALPADPLVHGRSVHHDPVNVVVLVRSCVSPVRRHHLQHKYKHKYAPVCPVVVVVVCVVAFAFPAKAKEQQVDFDDDPDPPDDTHGIIIMTITTRDPNHQFDQQVLFAADDPVVLVVVDDPVCVPPCCSHRHNGCDRYHYDHDADCPHPPDDPGDHDDDLNVLLSSCPGGAPQAGEYEYAAQFQQSNVLSCLVRRYRYYYYHNDDVRSVNNCVSNVVD/DAEAADACLPVLVVQDFQAFQEEEEEAQAQDDDDFVDCRNVHHDVRNVVVLVRSVVSCVRNHHQLHKYKYWYAPVCPPVNVVVVVVQWAFPAWAKEFQVDFDDDPDPPDDTDGIIIITITHRDPNHQFDCLVPFDADDDVRLVVPDDPVCVVPCCSHSHHGCPRYHYDHDADCPRPPHDPGPHDDDLSVLLNSCVTGDDQAGEYEYSDQFLNSNVVSCPVRRYHYHYYHNDPVSSVNNCVSNVD/DDPLEAEAQDQCLVCLVVQDFQQFAEEEEAAQQLDQDCFVDCRNVDDDPRNVVVVVSVVVSPVRNHHQQHKYKYKYAPVCCVVNVVVVVVQWNFPAKAKEQQVDWDDDDDPPDDTDRTIIMTMTHRDPNHAFDCQVVFDADDPVVLVVPDDPVCPPPCCSVRHHDCDRYHYDHDADCPHPVDDPGDHDDDLSVLLSSCVTGADQAGEYEYAACQQQSNVQSCLVRRYRYYYYHNDVVSVVNNVVSNVVD